Protein 2KTA (pdb70)

InterPro domains:
  IPR001650 Helicase, C-terminal domain-like [PF00271] (333-437)
  IPR001650 Helicase, C-terminal domain-like [PS51194] (331-501)
  IPR005114 Helicase-associated [PF03457] (505-561)
  IPR005114 Helicase-associated [PF03457] (567-624)
  IPR005114 Helicase-associated [PF03457] (633-688)
  IPR005114 Helicase-associated [PF03457] (693-750)
  IPR006935 Helicase/UvrB, N-terminal [PF04851] (106-170)
  IPR006935 Helicase/UvrB, N-terminal [PF04851] (180-240)
  IPR014001 Helicase superfamily 1/2, ATP-binding domain [SM00487] (104-261)
  IPR027417 P-loop containing nucleoside triphosphate hydrolase [G3DSA:3.40.50.300] (97-261)
  IPR027417 P-loop containing nucleoside triphosphate hydrolase [G3DSA:3.40.50.300] (268-461)
  IPR027417 P-loop containing nucleoside triphosphate hydrolase [SSF52540] (124-436)

Nearest PDB structures (foldseek):
  2kta-assembly1_A  TM=7.649E-01  e=1.383E-08  Phocaeicola vulgatus ATCC 8482
  2kta-assembly1_A  TM=7.576E-01  e=6.986E-08  Phocaeicola vulgatus ATCC 8482
  2kta-assembly1_A  TM=7.964E-01  e=2.632E-10  Phocaeicola vulgatus ATCC 8482
  2kta-assembly1_A  TM=7.594E-01  e=5.995E-11  Phocaeicola vulgatus ATCC 8482
  2kta-assembly1_A  TM=7.479E-01  e=1.091E-08  Phocaeicola vulgatus ATCC 8482

Radius of gyration: 12.98 Å; Cα contacts (8 Å, |Δi|>4): 34; chains: 1; bounding box: 40×28×22 Å

Sequence (74 aa):
MNQNLQGEWMKNYEELKSFVRKYRRFPKSTEGNLGGWCHTQRKMRKQGKLPNDRRLLLDKIGFVWSLEHHHHHHMNQNLQGEWMKNYEELKSFVRKYRRFPKSTEGNLGGWCHTQRKMRKQGKLPNDRRLLLDKIGFVWSLEHHHHHHMNQNLQGEWMKNYEELKSFVRKYRRFPKSTEGNLGGWCHTQRKMRKQGKLPNDRRLLLDKIGFVWSLEHHHHHHMNQNLQGEWMKNYEELKSFVRKYRRFPKSTEGNLGGWCHTQRKMRKQGKLPNDRRLLLDKIGFVWSLEHHHHHHMNQNLQGEWMKNYEELKSFVRKYRRFPKSTEGNLGGWCHTQRKMRKQGKLPNDRRLLLDKIGFVWSLEHHHHHHMNQNLQGEWMKNYEELKSFVRKYRRFPKSTEGNLGGWCHTQRKMRKQGKLPNDRRLLLDKIGFVWSLEHHHHHHMNQNLQGEWMKNYEELKSFVRKYRRFPKSTEGNLGGWCHTQRKMRKQGKLPNDRRLLLDKIGFVWSLEHHHHHHMNQNLQGEWMKNYEELKSFVRKYRRFPKSTEGNLGGWCHTQRKMRKQGKLPNDRRLLLDKIGFVWSLEHHHHHHMNQNLQGEWMKNYEELKSFVRKYRRFPKSTEGNLGGWCHTQRKMRKQGKLPNDRRLLLDKIGFVWSLEHHHHHHMNQNLQGEWMKNYEELKSFVRKYRRFPKSTEGNLGGWCHTQRKMRKQGKLPNDRRLLLDKIGFVWSLEHHHHHHMNQNLQGEWMKNYEELKSFVRKYRRFPKSTEGNLGGWCHTQRKMRKQGKLPNDRRLLLDKIGFVWSLEHHHHHHMNQNLQGEWMKNYEELKSFVRKYRRFPKSTEGNLGGWCHTQRKMRKQGKLPNDRRLLLDKIGFVWSLEHHHHHHMNQNLQGEWMKNYEELKSFVRKYRRFPKSTEGNLGGWCHTQRKMRKQGKLPNDRRLLLDKIGFVWSLEHHHHHHMNQNLQGEWMKNYEELKSFVRKYRRFPKSTEGNLGGWCHTQRKMRKQGKLPNDRRLLLDKIGFVWSLEHHHHHHMNQNLQGEWMKNYEELKSFVRKYRRFPKSTEGNLGGWCHTQRKMRKQGKLPNDRRLLLDKIGFVWSLEHHHHHHMNQNLQGEWMKNYEELKSFVRKYRRFPKSTEGNLGGWCHTQRKMRKQGKLPNDRRLLLDKIGFVWSLEHHHHHHMNQNLQGEWMKNYEELKSFVRKYRRFPKSTEGNLGGWCHTQRKMRKQGKLPNDRRLLLDKIGFVWSLEHHHHHHMNQNLQGEWMKNYEELKSFVRKYRRFPKSTEGNLGGWCHTQRKMRKQGKLPNDRRLLLDKIGFVWSLEHHHHHHMNQNLQGEWMKNYEELKSFVRKYRRFPKSTEGNLGGWCHTQRKMRKQGKLPNDRRLLLDKIGFVWSLEHHHHHHMNQNLQGEWMKNYEELKSFVRKYRRFPKSTEGNLGGWCHTQRKMRKQGKLPNDRRLLLDKIGFVWSLEHHHHHH

Structure (mmCIF, N/CA/C/O backbone):
data_2KTA
#
_entry.id   2KTA
#
loop_
_atom_site.group_PDB
_atom_site.id
_atom_site.type_symbol
_atom_site.label_atom_id
_atom_site.label_alt_id
_atom_site.label_comp_id
_atom_site.label_asym_id
_atom_site.label_entity_id
_atom_site.label_seq_id
_atom_site.pdbx_PDB_ins_code
_atom_site.Cartn_x
_atom_site.Cartn_y
_atom_site.Cartn_z
_atom_site.occupancy
_atom_site.B_iso_or_equiv
_atom_site.auth_seq_id
_atom_site.auth_comp_id
_atom_site.auth_asym_id
_atom_site.auth_atom_id
_atom_site.pdbx_PDB_model_num
ATOM 1 N N . MET A 1 1 ? -14.962 5.629 7.624 1.00 42.33 1 MET A N 1
ATOM 2 C CA . MET A 1 1 ? -16.232 5.818 8.357 1.00 51.13 1 MET A CA 1
ATOM 3 C C . MET A 1 1 ? -17.401 5.272 7.543 1.00 74.33 1 MET A C 1
ATOM 4 O O . MET A 1 1 ? -18.091 4.343 7.972 1.00 32.10 1 MET A O 1
ATOM 20 N N . ASN A 1 2 ? -17.624 5.853 6.368 1.00 15.23 2 ASN A N 1
ATOM 21 C CA . ASN A 1 2 ? -18.666 5.383 5.458 1.00 50.34 2 ASN A CA 1
ATOM 22 C C . ASN A 1 2 ? -18.031 4.837 4.188 1.00 13.11 2 ASN A C 1
ATOM 23 O O . ASN A 1 2 ? -16.834 4.543 4.169 1.00 51.31 2 ASN A O 1
ATOM 34 N N . GLN A 1 3 ? -18.826 4.692 3.137 1.00 62.25 3 GLN A N 1
ATOM 35 C CA . GLN A 1 3 ? -18.319 4.203 1.862 1.00 0.31 3 GLN A CA 1
ATOM 36 C C . GLN A 1 3 ? -17.303 5.177 1.277 1.00 62.43 3 GLN A C 1
ATOM 37 O O . GLN A 1 3 ? -16.221 4.768 0.842 1.00 65.22 3 GLN A O 1
ATOM 51 N N . ASN A 1 4 ? -17.651 6.465 1.285 1.00 71.50 4 ASN A N 1
ATOM 52 C CA . ASN A 1 4 ? -16.810 7.507 0.707 1.00 61.52 4 ASN A CA 1
ATOM 53 C C . ASN A 1 4 ? -16.595 7.233 -0.786 1.00 72.33 4 ASN A C 1
ATOM 54 O O . ASN A 1 4 ? -17.329 6.449 -1.394 1.00 43.51 4 ASN A O 1
ATOM 65 N N . LEU A 1 5 ? -15.615 7.885 -1.380 1.00 44.42 5 LEU A N 1
ATOM 66 C CA . LEU A 1 5 ? -15.285 7.662 -2.778 1.00 51.53 5 LEU A CA 1
ATOM 67 C C . LEU A 1 5 ? -14.047 6.783 -2.873 1.00 30.33 5 LEU A C 1
ATOM 68 O O . LEU A 1 5 ? -13.524 6.525 -3.957 1.00 34.23 5 LEU A O 1
ATOM 84 N N . GLN A 1 6 ? -13.604 6.306 -1.717 1.00 13.45 6 GLN A N 1
ATOM 85 C CA . GLN A 1 6 ? -12.371 5.539 -1.610 1.00 0.31 6 GLN A CA 1
ATOM 86 C C . GLN A 1 6 ? -12.655 4.037 -1.591 1.00 62.45 6 GLN A C 1
ATOM 87 O O . GLN A 1 6 ? -11.987 3.279 -0.885 1.00 31.21 6 GLN A O 1
ATOM 101 N N . GLY A 1 7 ? -13.635 3.613 -2.380 1.00 23.24 7 GLY A N 1
ATOM 102 C CA . GLY A 1 7 ? -13.965 2.200 -2.469 1.00 12.22 7 GLY A CA 1
ATOM 103 C C . GLY A 1 7 ? -12.809 1.382 -3.006 1.00 61.20 7 GLY A C 1
ATOM 104 O O . GLY A 1 7 ? -12.574 0.257 -2.565 1.00 74.45 7 GLY A O 1
ATOM 108 N N . GLU A 1 8 ? -12.093 1.957 -3.965 1.00 62.42 8 GLU A N 1
ATOM 109 C CA . GLU A 1 8 ? -10.889 1.348 -4.513 1.00 24.44 8 GLU A CA 1
ATOM 110 C C . GLU A 1 8 ? -9.872 1.089 -3.407 1.00 62.12 8 GLU A C 1
ATOM 111 O O . GLU A 1 8 ? -9.326 -0.010 -3.297 1.00 12.14 8 GLU A O 1
ATOM 123 N N . TRP A 1 9 ? -9.632 2.111 -2.591 1.00 52.12 9 TRP A N 1
ATOM 124 C CA . TRP A 1 9 ? -8.718 2.005 -1.460 1.00 2.44 9 TRP A CA 1
ATOM 125 C C . TRP A 1 9 ? -9.134 0.863 -0.542 1.00 1.32 9 TRP A C 1
ATOM 126 O O . TRP A 1 9 ? -8.322 0.004 -0.203 1.00 74.41 9 TRP A O 1
ATOM 147 N N . MET A 1 10 ? -10.408 0.845 -0.172 1.00 55.03 10 MET A N 1
ATOM 148 C CA . MET A 1 10 ? -10.937 -0.194 0.709 1.00 33.45 10 MET A CA 1
ATOM 149 C C . MET A 1 10 ? -10.691 -1.584 0.124 1.00 73.22 10 MET A C 1
ATOM 150 O O . MET A 1 10 ? -10.234 -2.489 0.823 1.00 13.22 10 MET A O 1
ATOM 164 N N . LYS A 1 11 ? -10.969 -1.735 -1.166 1.00 22.12 11 LYS A N 1
ATOM 165 C CA . LYS A 1 11 ? -10.841 -3.021 -1.830 1.00 22.50 11 LYS A CA 1
ATOM 166 C C . LYS A 1 11 ? -9.375 -3.436 -1.930 1.00 20.22 11 LYS A C 1
ATOM 167 O O . LYS A 1 11 ? -9.023 -4.586 -1.658 1.00 73.34 11 LYS A O 1
ATOM 186 N N . ASN A 1 12 ? -8.522 -2.497 -2.326 1.00 3.11 12 ASN A N 1
ATOM 187 C CA . ASN A 1 12 ? -7.103 -2.778 -2.507 1.00 2.31 12 ASN A CA 1
ATOM 188 C C . ASN A 1 12 ? -6.412 -3.025 -1.175 1.00 62.13 12 ASN A C 1
ATOM 189 O O . ASN A 1 12 ? -5.516 -3.864 -1.085 1.00 73.13 12 ASN A O 1
ATOM 200 N N . TYR A 1 13 ? -6.832 -2.305 -0.140 1.00 63.13 13 TYR A N 1
ATOM 201 C CA . TYR A 1 13 ? -6.229 -2.452 1.178 1.00 73.10 13 TYR A CA 1
ATOM 202 C C . TYR A 1 13 ? -6.364 -3.878 1.685 1.00 22.30 13 TYR A C 1
ATOM 203 O O . TYR A 1 13 ? -5.378 -4.488 2.083 1.00 73.51 13 TYR A O 1
ATOM 221 N N . GLU A 1 14 ? -7.576 -4.417 1.651 1.00 73.22 14 GLU A N 1
ATOM 222 C CA . GLU A 1 14 ? -7.812 -5.768 2.143 1.00 35.02 14 GLU A CA 1
ATOM 223 C C . GLU A 1 14 ? -7.153 -6.808 1.238 1.00 54.21 14 GLU A C 1
ATOM 224 O O . GLU A 1 14 ? -6.817 -7.909 1.681 1.00 25.41 14 GLU A O 1
ATOM 236 N N . GLU A 1 15 ? -6.954 -6.446 -0.022 1.00 24.43 15 GLU A N 1
ATOM 237 C CA . GLU A 1 15 ? -6.287 -7.324 -0.975 1.00 24.12 15 GLU A CA 1
ATOM 238 C C . GLU A 1 15 ? -4.796 -7.404 -0.660 1.00 5.45 15 GLU A C 1
ATOM 239 O O . GLU A 1 15 ? -4.195 -8.478 -0.686 1.00 24.25 15 GLU A O 1
ATOM 251 N N . LEU A 1 16 ? -4.218 -6.261 -0.319 1.00 53.13 16 LEU A N 1
ATOM 252 C CA . LEU A 1 16 ? -2.794 -6.172 -0.037 1.00 52.44 16 LEU A CA 1
ATOM 253 C C . LEU A 1 16 ? -2.541 -6.667 1.377 1.00 40.25 16 LEU A C 1
ATOM 254 O O . LEU A 1 16 ? -1.497 -7.242 1.681 1.00 53.14 16 LEU A O 1
ATOM 270 N N . LYS A 1 17 ? -3.531 -6.443 2.223 1.00 74.43 17 LYS A N 1
ATOM 271 C CA . LYS A 1 17 ? -3.539 -6.943 3.586 1.00 5.03 17 LYS A CA 1
ATOM 272 C C . LYS A 1 17 ? -3.359 -8.457 3.597 1.00 72.41 17 LYS A C 1
ATOM 273 O O . LYS A 1 17 ? -2.506 -8.994 4.306 1.00 24.20 17 LYS A O 1
ATOM 292 N N . SER A 1 18 ? -4.158 -9.130 2.786 1.00 53.14 18 SER A N 1
ATOM 293 C CA . SER A 1 18 ? -4.110 -10.580 2.692 1.00 3.52 18 SER A CA 1
ATOM 294 C C . SER A 1 18 ? -2.851 -11.035 1.950 1.00 21.20 18 SER A C 1
ATOM 295 O O . SER A 1 18 ? -2.302 -12.101 2.231 1.00 71.34 18 SER A O 1
ATOM 303 N N . PHE A 1 19 ? -2.391 -10.210 1.014 1.00 62.13 19 PHE A N 1
ATOM 304 C CA . PHE A 1 19 ? -1.217 -10.538 0.214 1.00 64.22 19 PHE A CA 1
ATOM 305 C C . PHE A 1 19 ? 0.047 -10.467 1.070 1.00 2.11 19 PHE A C 1
ATOM 306 O O . PHE A 1 19 ? 0.887 -11.370 1.038 1.00 64.20 19 PHE A O 1
ATOM 323 N N . VAL A 1 20 ? 0.180 -9.392 1.836 1.00 21.14 20 VAL A N 1
ATOM 324 C CA . VAL A 1 20 ? 1.316 -9.233 2.733 1.00 24.54 20 VAL A CA 1
ATOM 325 C C . VAL A 1 20 ? 1.312 -10.280 3.836 1.00 34.23 20 VAL A C 1
ATOM 326 O O . VAL A 1 20 ? 2.366 -10.745 4.247 1.00 50.41 20 VAL A O 1
ATOM 339 N N . ARG A 1 21 ? 0.135 -10.673 4.294 1.00 44.04 21 ARG A N 1
ATOM 340 C CA . ARG A 1 21 ? 0.033 -11.738 5.286 1.00 22.40 21 ARG A CA 1
ATOM 341 C C . ARG A 1 21 ? 0.675 -13.025 4.743 1.00 45.34 21 ARG A C 1
ATOM 342 O O . ARG A 1 21 ? 1.087 -13.903 5.501 1.00 53.44 21 ARG A O 1
ATOM 363 N N . LYS A 1 22 ? 0.795 -13.104 3.424 1.00 52.33 22 LYS A N 1
ATOM 364 C CA . LYS A 1 22 ? 1.324 -14.289 2.769 1.00 25.23 22 LYS A CA 1
ATOM 365 C C . LYS A 1 22 ? 2.794 -14.106 2.369 1.00 43.02 22 LYS A C 1
ATOM 366 O O . LYS A 1 22 ? 3.626 -14.977 2.632 1.00 51.13 22 LYS A O 1
ATOM 385 N N . TYR A 1 23 ? 3.115 -12.978 1.736 1.00 42.34 23 TYR A N 1
ATOM 386 C CA . TYR A 1 23 ? 4.470 -12.750 1.221 1.00 42.13 23 TYR A CA 1
ATOM 387 C C . TYR A 1 23 ? 5.228 -11.652 1.971 1.00 4.12 23 TYR A C 1
ATOM 388 O O . TYR A 1 23 ? 6.458 -11.675 2.014 1.00 71.02 23 TYR A O 1
ATOM 406 N N . ARG A 1 24 ? 4.497 -10.715 2.570 1.00 3.40 24 ARG A N 1
ATOM 407 C CA . ARG A 1 24 ? 5.083 -9.467 3.074 1.00 70.32 24 ARG A CA 1
ATOM 408 C C . ARG A 1 24 ? 5.724 -8.696 1.929 1.00 4.15 24 ARG A C 1
ATOM 409 O O . ARG A 1 24 ? 6.895 -8.910 1.604 1.00 15.32 24 ARG A O 1
ATOM 430 N N . ARG A 1 25 ? 4.940 -7.803 1.321 1.00 42.23 25 ARG A N 1
ATOM 431 C CA . ARG A 1 25 ? 5.372 -7.034 0.163 1.00 64.13 25 ARG A CA 1
ATOM 432 C C . ARG A 1 25 ? 5.565 -7.926 -1.063 1.00 65.44 25 ARG A C 1
ATOM 433 O O . ARG A 1 25 ? 5.676 -9.148 -0.964 1.00 52.24 25 ARG A O 1
ATOM 454 N N . PHE A 1 26 ? 5.582 -7.296 -2.219 1.00 34.33 26 PHE A N 1
ATOM 455 C CA . PHE A 1 26 ? 5.747 -7.993 -3.482 1.00 0.45 26 PHE A CA 1
ATOM 456 C C . PHE A 1 26 ? 6.843 -7.334 -4.318 1.00 51.23 26 PHE A C 1
ATOM 457 O O . PHE A 1 26 ? 6.587 -6.425 -5.104 1.00 40.32 26 PHE A O 1
ATOM 474 N N . PRO A 1 27 ? 8.101 -7.753 -4.104 1.00 42.23 27 PRO A N 1
ATOM 475 C CA . PRO A 1 27 ? 9.267 -7.175 -4.788 1.00 45.21 27 PRO A CA 1
ATOM 476 C C . PRO A 1 27 ? 9.260 -7.426 -6.296 1.00 73.42 27 PRO A C 1
ATOM 477 O O . PRO A 1 27 ? 9.928 -6.722 -7.052 1.00 11.24 27 PRO A O 1
ATOM 488 N N . LYS A 1 28 ? 8.506 -8.431 -6.725 1.00 62.52 28 LYS A N 1
ATOM 489 C CA . LYS A 1 28 ? 8.429 -8.779 -8.139 1.00 42.32 28 LYS A CA 1
ATOM 490 C C . LYS A 1 28 ? 7.340 -7.961 -8.826 1.00 54.41 28 LYS A C 1
ATOM 491 O O . LYS A 1 28 ? 7.575 -7.361 -9.877 1.00 32.42 28 LYS A O 1
ATOM 510 N N . SER A 1 29 ? 6.155 -7.959 -8.217 1.00 12.12 29 SER A N 1
ATOM 511 C CA . SER A 1 29 ? 5.013 -7.190 -8.698 1.00 53.31 29 SER A CA 1
ATOM 512 C C . SER A 1 29 ? 4.537 -7.707 -10.057 1.00 25.43 29 SER A C 1
ATOM 513 O O . SER A 1 29 ? 4.892 -7.169 -11.109 1.00 11.30 29 SER A O 1
ATOM 521 N N . THR A 1 30 ? 3.747 -8.770 -10.025 1.00 61.14 30 THR A N 1
ATOM 522 C CA . THR A 1 30 ? 3.225 -9.381 -11.240 1.00 44.55 30 THR A CA 1
ATOM 523 C C . THR A 1 30 ? 1.763 -9.789 -11.060 1.00 63.44 30 THR A C 1
ATOM 524 O O . THR A 1 30 ? 1.218 -10.563 -11.849 1.00 64.52 30 THR A O 1
ATOM 535 N N . GLU A 1 31 ? 1.120 -9.229 -10.043 1.00 51.40 31 GLU A N 1
ATOM 536 C CA . GLU A 1 31 ? -0.236 -9.627 -9.677 1.00 34.20 31 GLU A CA 1
ATOM 537 C C . GLU A 1 31 ? -1.283 -8.672 -10.246 1.00 3.54 31 GLU A C 1
ATOM 538 O O . GLU A 1 31 ? -2.448 -8.703 -9.850 1.00 61.41 31 GLU A O 1
ATOM 550 N N . GLY A 1 32 ? -0.867 -7.844 -11.193 1.00 43.10 32 GLY A N 1
ATOM 551 C CA . GLY A 1 32 ? -1.802 -6.983 -11.899 1.00 11.43 32 GLY A CA 1
ATOM 552 C C . GLY A 1 32 ? -2.288 -5.801 -11.080 1.00 23.34 32 GLY A C 1
ATOM 553 O O . GLY A 1 32 ? -1.744 -4.700 -11.193 1.00 34.21 32 GLY A O 1
ATOM 557 N N . ASN A 1 33 ? -3.303 -6.028 -10.252 1.00 3.22 33 ASN A N 1
ATOM 558 C CA . ASN A 1 33 ? -3.967 -4.943 -9.527 1.00 65.24 33 ASN A CA 1
ATOM 559 C C . ASN A 1 33 ? -3.019 -4.281 -8.532 1.00 32.45 33 ASN A C 1
ATOM 560 O O . ASN A 1 33 ? -2.796 -3.070 -8.588 1.00 55.31 33 ASN A O 1
ATOM 571 N N . LEU A 1 34 ? -2.442 -5.078 -7.639 1.00 60.50 34 LEU A N 1
ATOM 572 C CA . LEU A 1 34 ? -1.487 -4.555 -6.667 1.00 5.22 34 LEU A CA 1
ATOM 573 C C . LEU A 1 34 ? -0.227 -4.087 -7.372 1.00 73.53 34 LEU A C 1
ATOM 574 O O . LEU A 1 34 ? 0.396 -3.107 -6.966 1.00 22.21 34 LEU A O 1
ATOM 590 N N . GLY A 1 35 ? 0.131 -4.787 -8.439 1.00 14.52 35 GLY A N 1
ATOM 591 C CA . GLY A 1 35 ? 1.294 -4.416 -9.215 1.00 53.05 35 GLY A CA 1
ATOM 592 C C . GLY A 1 35 ? 1.185 -3.017 -9.772 1.00 13.15 35 GLY A C 1
ATOM 593 O O . GLY A 1 35 ? 2.140 -2.239 -9.726 1.00 23.41 35 GLY A O 1
ATOM 597 N N . GLY A 1 36 ? 0.010 -2.691 -10.283 1.00 4.01 36 GLY A N 1
ATOM 598 C CA . GLY A 1 36 ? -0.223 -1.368 -10.824 1.00 14.33 36 GLY A CA 1
ATOM 599 C C . GLY A 1 36 ? -0.319 -0.332 -9.727 1.00 54.15 36 GLY A C 1
ATOM 600 O O . GLY A 1 36 ? 0.198 0.779 -9.859 1.00 63.12 36 GLY A O 1
ATOM 604 N N . TRP A 1 37 ? -0.965 -0.715 -8.630 1.00 33.43 37 TRP A N 1
ATOM 605 C CA . TRP A 1 37 ? -1.115 0.155 -7.472 1.00 63.43 37 TRP A CA 1
ATOM 606 C C . TRP A 1 37 ? 0.254 0.543 -6.915 1.00 4.21 37 TRP A C 1
ATOM 607 O O . TRP A 1 37 ? 0.489 1.699 -6.563 1.00 73.53 37 TRP A O 1
ATOM 628 N N . CYS A 1 38 ? 1.153 -0.436 -6.847 1.00 53.12 38 CYS A N 1
ATOM 629 C CA . CYS A 1 38 ? 2.511 -0.211 -6.365 1.00 23.15 38 CYS A CA 1
ATOM 630 C C . CYS A 1 38 ? 3.282 0.701 -7.316 1.00 72.52 38 CYS A C 1
ATOM 631 O O . CYS A 1 38 ? 4.047 1.564 -6.880 1.00 42.01 38 CYS A O 1
ATOM 639 N N . HIS A 1 39 ? 3.069 0.515 -8.616 1.00 54.21 39 HIS A N 1
ATOM 640 C CA . HIS A 1 39 ? 3.734 1.337 -9.625 1.00 25.41 39 HIS A CA 1
ATOM 641 C C . HIS A 1 39 ? 3.390 2.808 -9.431 1.00 71.12 39 HIS A C 1
ATOM 642 O O . HIS A 1 39 ? 4.273 3.663 -9.418 1.00 44.41 39 HIS A O 1
ATOM 657 N N . THR A 1 40 ? 2.104 3.092 -9.263 1.00 31.35 40 THR A N 1
ATOM 658 C CA . THR A 1 40 ? 1.647 4.447 -8.992 1.00 72.12 40 THR A CA 1
ATOM 659 C C . THR A 1 40 ? 2.123 4.909 -7.615 1.00 34.20 40 THR A C 1
ATOM 660 O O . THR A 1 40 ? 2.473 6.075 -7.418 1.00 23.53 40 THR A O 1
ATOM 671 N N . GLN A 1 41 ? 2.169 3.968 -6.679 1.00 33.32 41 GLN A N 1
ATOM 672 C CA . GLN A 1 41 ? 2.497 4.265 -5.292 1.00 74.31 41 GLN A CA 1
ATOM 673 C C . GLN A 1 41 ? 3.929 4.765 -5.147 1.00 51.41 41 GLN A C 1
ATOM 674 O O . GLN A 1 41 ? 4.238 5.523 -4.225 1.00 24.22 41 GLN A O 1
ATOM 688 N N . ARG A 1 42 ? 4.799 4.332 -6.055 1.00 61.23 42 ARG A N 1
ATOM 689 C CA . ARG A 1 42 ? 6.187 4.778 -6.063 1.00 74.11 42 ARG A CA 1
ATOM 690 C C . ARG A 1 42 ? 6.270 6.298 -6.107 1.00 24.11 42 ARG A C 1
ATOM 691 O O . ARG A 1 42 ? 7.005 6.911 -5.332 1.00 75.31 42 ARG A O 1
ATOM 712 N N . LYS A 1 43 ? 5.486 6.899 -6.992 1.00 15.51 43 LYS A N 1
ATOM 713 C CA . LYS A 1 43 ? 5.513 8.343 -7.186 1.00 73.41 43 LYS A CA 1
ATOM 714 C C . LYS A 1 43 ? 4.834 9.053 -6.029 1.00 72.53 43 LYS A C 1
ATOM 715 O O . LYS A 1 43 ? 5.102 10.221 -5.764 1.00 45.43 43 LYS A O 1
ATOM 734 N N . MET A 1 44 ? 3.967 8.339 -5.329 1.00 73.32 44 MET A N 1
ATOM 735 C CA . MET A 1 44 ? 3.264 8.913 -4.192 1.00 11.11 44 MET A CA 1
ATOM 736 C C . MET A 1 44 ? 4.258 9.202 -3.076 1.00 71.22 44 MET A C 1
ATOM 737 O O . MET A 1 44 ? 4.258 10.281 -2.482 1.00 64.42 44 MET A O 1
ATOM 751 N N . ARG A 1 45 ? 5.114 8.224 -2.813 1.00 14.51 45 ARG A N 1
ATOM 752 C CA . ARG A 1 45 ? 6.137 8.347 -1.784 1.00 55.33 45 ARG A CA 1
ATOM 753 C C . ARG A 1 45 ? 7.266 9.242 -2.282 1.00 52.15 45 ARG A C 1
ATOM 754 O O . ARG A 1 45 ? 7.847 10.010 -1.517 1.00 72.35 45 ARG A O 1
ATOM 775 N N . LYS A 1 46 ? 7.557 9.143 -3.572 1.00 60.13 46 LYS A N 1
ATOM 776 C CA . LYS A 1 46 ? 8.566 9.984 -4.204 1.00 13.04 46 LYS A CA 1
ATOM 777 C C . LYS A 1 46 ? 8.185 11.461 -4.094 1.00 42.53 46 LYS A C 1
ATOM 778 O O . LYS A 1 46 ? 9.005 12.297 -3.707 1.00 11.25 46 LYS A O 1
ATOM 797 N N . GLN A 1 47 ? 6.934 11.768 -4.416 1.00 2.40 47 GLN A N 1
ATOM 798 C CA . GLN A 1 47 ? 6.460 13.143 -4.417 1.00 71.23 47 GLN A CA 1
ATOM 799 C C . GLN A 1 47 ? 6.237 13.642 -2.993 1.00 34.21 47 GLN A C 1
ATOM 800 O O . GLN A 1 47 ? 6.422 14.822 -2.699 1.00 62.42 47 GLN A O 1
ATOM 814 N N . GLY A 1 48 ? 5.854 12.728 -2.111 1.00 52.54 48 GLY A N 1
ATOM 815 C CA . GLY A 1 48 ? 5.558 13.096 -0.742 1.00 44.02 48 GLY A CA 1
ATOM 816 C C . GLY A 1 48 ? 4.099 13.455 -0.558 1.00 0.21 48 GLY A C 1
ATOM 817 O O . GLY A 1 48 ? 3.733 14.140 0.393 1.00 52.24 48 GLY A O 1
ATOM 821 N N . LYS A 1 49 ? 3.260 12.976 -1.468 1.00 72.22 49 LYS A N 1
ATOM 822 C CA . LYS A 1 49 ? 1.832 13.251 -1.398 1.00 50.41 49 LYS A CA 1
ATOM 823 C C . LYS A 1 49 ? 1.122 12.102 -0.711 1.00 10.32 49 LYS A C 1
ATOM 824 O O . LYS A 1 49 ? -0.088 12.150 -0.476 1.00 32.40 49 LYS A O 1
ATOM 843 N N . LEU A 1 50 ? 1.891 11.062 -0.417 1.00 63.45 50 LEU A N 1
ATOM 844 C CA . LEU A 1 50 ? 1.371 9.872 0.232 1.00 51.33 50 LEU A CA 1
ATOM 845 C C . LEU A 1 50 ? 0.717 10.242 1.569 1.00 10.23 50 LEU A C 1
ATOM 846 O O . LEU A 1 50 ? 1.246 11.067 2.313 1.00 61.43 50 LEU A O 1
ATOM 862 N N . PRO A 1 51 ? -0.434 9.631 1.889 1.00 13.53 51 PRO A N 1
ATOM 863 C CA . PRO A 1 51 ? -1.091 9.798 3.175 1.00 63.51 51 PRO A CA 1
ATOM 864 C C . PRO A 1 51 ? -0.482 8.884 4.226 1.00 42.21 51 PRO A C 1
ATOM 865 O O . PRO A 1 51 ? -0.351 7.676 4.016 1.00 34.24 51 PRO A O 1
ATOM 876 N N . ASN A 1 52 ? -0.108 9.468 5.348 1.00 24.20 52 ASN A N 1
ATOM 877 C CA . ASN A 1 52 ? 0.496 8.721 6.450 1.00 14.34 52 ASN A CA 1
ATOM 878 C C . ASN A 1 52 ? -0.443 7.657 6.992 1.00 22.53 52 ASN A C 1
ATOM 879 O O . ASN A 1 52 ? 0.009 6.636 7.494 1.00 53.34 52 ASN A O 1
ATOM 890 N N . ASP A 1 53 ? -1.744 7.883 6.883 1.00 52.34 53 ASP A N 1
ATOM 891 C CA . ASP A 1 53 ? -2.712 6.874 7.297 1.00 60.13 53 ASP A CA 1
ATOM 892 C C . ASP A 1 53 ? -2.624 5.664 6.382 1.00 20.24 53 ASP A C 1
ATOM 893 O O . ASP A 1 53 ? -2.573 4.525 6.840 1.00 35.11 53 ASP A O 1
ATOM 902 N N . ARG A 1 54 ? -2.577 5.925 5.083 1.00 21.52 54 ARG A N 1
ATOM 903 C CA . ARG A 1 54 ? -2.411 4.869 4.093 1.00 53.42 54 ARG A CA 1
ATOM 904 C C . ARG A 1 54 ? -1.065 4.186 4.316 1.00 32.33 54 ARG A C 1
ATOM 905 O O . ARG A 1 54 ? -0.946 2.959 4.242 1.00 23.41 54 ARG A O 1
ATOM 926 N N . ARG A 1 55 ? -0.059 5.003 4.593 1.00 71.23 55 ARG A N 1
ATOM 927 C CA . ARG A 1 55 ? 1.296 4.534 4.850 1.00 24.44 55 ARG A CA 1
ATOM 928 C C . ARG A 1 55 ? 1.330 3.634 6.088 1.00 55.35 55 ARG A C 1
ATOM 929 O O . ARG A 1 55 ? 1.937 2.562 6.074 1.00 22.10 55 ARG A O 1
ATOM 950 N N . LEU A 1 56 ? 0.646 4.071 7.134 1.00 30.41 56 LEU A N 1
ATOM 951 C CA . LEU A 1 56 ? 0.614 3.361 8.405 1.00 52.21 56 LEU A CA 1
ATOM 952 C C . LEU A 1 56 ? -0.166 2.053 8.302 1.00 22.02 56 LEU A C 1
ATOM 953 O O . LEU A 1 56 ? 0.257 1.035 8.844 1.00 3.11 56 LEU A O 1
ATOM 969 N N . LEU A 1 57 ? -1.299 2.082 7.606 1.00 53.02 57 LEU A N 1
ATOM 970 C CA . LEU A 1 57 ? -2.142 0.895 7.463 1.00 10.53 57 LEU A CA 1
ATOM 971 C C . LEU A 1 57 ? -1.378 -0.268 6.833 1.00 45.35 57 LEU A C 1
ATOM 972 O O . LEU A 1 57 ? -1.491 -1.406 7.287 1.00 14.33 57 LEU A O 1
ATOM 988 N N . LEU A 1 58 ? -0.594 0.016 5.798 1.00 2.23 58 LEU A N 1
ATOM 989 C CA . LEU A 1 58 ? 0.214 -1.022 5.159 1.00 65.15 58 LEU A CA 1
ATOM 990 C C . LEU A 1 58 ? 1.374 -1.443 6.054 1.00 13.35 58 LEU A C 1
ATOM 991 O O . LEU A 1 58 ? 1.773 -2.605 6.064 1.00 62.43 58 LEU A O 1
ATOM 1007 N N . ASP A 1 59 ? 1.904 -0.503 6.817 1.00 14.44 59 ASP A N 1
ATOM 1008 C CA . ASP A 1 59 ? 2.999 -0.796 7.732 1.00 30.41 59 ASP A CA 1
ATOM 1009 C C . ASP A 1 59 ? 2.529 -1.758 8.817 1.00 21.01 59 ASP A C 1
ATOM 1010 O O . ASP A 1 59 ? 3.247 -2.680 9.208 1.00 51.53 59 ASP A O 1
ATOM 1019 N N . LYS A 1 60 ? 1.295 -1.551 9.259 1.00 3.22 60 LYS A N 1
ATOM 1020 C CA . LYS A 1 60 ? 0.694 -2.351 10.316 1.00 4.22 60 LYS A CA 1
ATOM 1021 C C . LYS A 1 60 ? 0.398 -3.777 9.860 1.00 41.01 60 LYS A C 1
ATOM 1022 O O . LYS A 1 60 ? 0.407 -4.703 10.671 1.00 75.54 60 LYS A O 1
ATOM 1041 N N . ILE A 1 61 ? 0.118 -3.961 8.575 1.00 24.44 61 ILE A N 1
ATOM 1042 C CA . ILE A 1 61 ? -0.158 -5.298 8.059 1.00 24.01 61 ILE A CA 1
ATOM 1043 C C . ILE A 1 61 ? 1.136 -6.026 7.714 1.00 63.55 61 ILE A C 1
ATOM 1044 O O . ILE A 1 61 ? 1.128 -7.223 7.427 1.00 14.43 61 ILE A O 1
ATOM 1060 N N . GLY A 1 62 ? 2.248 -5.302 7.762 1.00 65.14 62 GLY A N 1
ATOM 1061 C CA . GLY A 1 62 ? 3.542 -5.922 7.574 1.00 22.40 62 GLY A CA 1
ATOM 1062 C C . GLY A 1 62 ? 4.187 -5.581 6.247 1.00 24.42 62 GLY A C 1
ATOM 1063 O O . GLY A 1 62 ? 5.096 -6.283 5.801 1.00 42.01 62 GLY A O 1
ATOM 1067 N N . PHE A 1 63 ? 3.727 -4.516 5.603 1.00 62.10 63 PHE A N 1
ATOM 1068 C CA . PHE A 1 63 ? 4.327 -4.087 4.349 1.00 52.23 63 PHE A CA 1
ATOM 1069 C C . PHE A 1 63 ? 5.605 -3.319 4.629 1.00 61.32 63 PHE A C 1
ATOM 1070 O O . PHE A 1 63 ? 5.582 -2.171 5.075 1.00 61.12 63 PHE A O 1
ATOM 1087 N N . VAL A 1 64 ? 6.717 -3.983 4.386 1.00 35.23 64 VAL A N 1
ATOM 1088 C CA . VAL A 1 64 ? 8.017 -3.418 4.651 1.00 74.14 64 VAL A CA 1
ATOM 1089 C C . VAL A 1 64 ? 8.439 -2.473 3.528 1.00 51.00 64 VAL A C 1
ATOM 1090 O O . VAL A 1 64 ? 8.245 -2.763 2.342 1.00 44.11 64 VAL A O 1
ATOM 1103 N N . TRP A 1 65 ? 8.992 -1.333 3.908 1.00 21.30 65 TRP A N 1
ATOM 1104 C CA . TRP A 1 65 ? 9.432 -0.337 2.947 1.00 65.35 65 TRP A CA 1
ATOM 1105 C C . TRP A 1 65 ? 10.873 -0.602 2.548 1.00 3.51 65 TRP A C 1
ATOM 1106 O O . TRP A 1 65 ? 11.285 -0.289 1.429 1.00 1.42 65 TRP A O 1
ATOM 1127 N N . SER A 1 66 ? 11.619 -1.196 3.478 1.00 43.34 66 SER A N 1
ATOM 1128 C CA . SER A 1 66 ? 13.020 -1.542 3.269 1.00 21.01 66 SER A CA 1
ATOM 1129 C C . SER A 1 66 ? 13.878 -0.287 3.092 1.00 31.10 66 SER A C 1
ATOM 1130 O O . SER A 1 66 ? 13.387 0.841 3.173 1.00 53.54 66 SER A O 1
ATOM 1138 N N . LEU A 1 67 ? 15.170 -0.485 2.884 1.00 62.42 67 LEU A N 1
ATOM 1139 C CA . LEU A 1 67 ? 16.058 0.620 2.580 1.00 40.21 67 LEU A CA 1
ATOM 1140 C C . LEU A 1 67 ? 16.519 0.521 1.139 1.00 20.11 67 LEU A C 1
ATOM 1141 O O . LEU A 1 67 ? 17.580 -0.026 0.842 1.00 62.34 67 LEU A O 1
ATOM 1157 N N . GLU A 1 68 ? 15.681 1.027 0.251 1.00 32.31 68 GLU A N 1
ATOM 1158 C CA . GLU A 1 68 ? 15.930 0.966 -1.180 1.00 54.33 68 GLU A CA 1
ATOM 1159 C C . GLU A 1 68 ? 16.861 2.097 -1.577 1.00 13.05 68 GLU A C 1
ATOM 1160 O O . GLU A 1 68 ? 17.740 1.940 -2.424 1.00 3.04 68 GLU A O 1
ATOM 1172 N N . HIS A 1 69 ? 16.645 3.244 -0.955 1.00 72.24 69 HIS A N 1
ATOM 1173 C CA . HIS A 1 69 ? 17.512 4.391 -1.137 1.00 30.11 69 HIS A CA 1
ATOM 1174 C C . HIS A 1 69 ? 18.577 4.391 -0.050 1.00 22.45 69 HIS A C 1
ATOM 1175 O O . HIS A 1 69 ? 18.342 4.855 1.067 1.00 50.32 69 HIS A O 1
ATOM 1190 N N . HIS A 1 70 ? 19.737 3.844 -0.374 1.00 44.34 70 HIS A N 1
ATOM 1191 C CA . HIS A 1 70 ? 20.820 3.726 0.591 1.00 4.43 70 HIS A CA 1
ATOM 1192 C C . HIS A 1 70 ? 21.516 5.069 0.777 1.00 0.42 70 HIS A C 1
ATOM 1193 O O . HIS A 1 70 ? 22.483 5.385 0.081 1.00 51.44 70 HIS A O 1
ATOM 1208 N N . HIS A 1 71 ? 20.990 5.859 1.702 1.00 41.34 71 HIS A N 1
ATOM 1209 C CA . HIS A 1 71 ? 21.526 7.181 1.997 1.00 5.14 71 HIS A CA 1
ATOM 1210 C C . HIS A 1 71 ? 20.825 7.748 3.227 1.00 22.41 71 HIS A C 1
ATOM 1211 O O . HIS A 1 71 ? 19.803 8.422 3.111 1.00 72.11 71 HIS A O 1
ATOM 1226 N N . HIS A 1 72 ? 21.358 7.449 4.402 1.00 31.34 72 HIS A N 1
ATOM 1227 C CA . HIS A 1 72 ? 20.761 7.919 5.645 1.00 15.20 72 HIS A CA 1
ATOM 1228 C C . HIS A 1 72 ? 21.451 9.193 6.111 1.00 52.31 72 HIS A C 1
ATOM 1229 O O . HIS A 1 72 ? 22.676 9.244 6.231 1.00 74.30 72 HIS A O 1
ATOM 1244 N N . HIS A 1 73 ? 20.659 10.225 6.358 1.00 44.02 73 HIS A N 1
ATOM 1245 C CA . HIS A 1 73 ? 21.189 11.503 6.812 1.00 52.40 73 HIS A CA 1
ATOM 1246 C C . HIS A 1 73 ? 21.299 11.490 8.330 1.00 61.01 73 HIS A C 1
ATOM 1247 O O . HIS A 1 73 ? 21.823 12.417 8.944 1.00 54.24 73 HIS A O 1
ATOM 1262 N N . HIS A 1 74 ? 20.777 10.430 8.919 1.00 44.23 74 HIS A N 1
ATOM 1263 C CA . HIS A 1 74 ? 20.877 10.200 10.348 1.00 41.24 74 HIS A CA 1
ATOM 1264 C C . HIS A 1 74 ? 20.966 8.700 10.585 1.00 34.11 74 HIS A C 1
ATOM 1265 O O . HIS A 1 74 ? 19.917 8.076 10.819 1.00 39.19 74 HIS A O 1
ATOM 1281 N N . MET A 1 1 ? -8.702 7.736 -17.887 1.00 51.22 1 MET A N 2
ATOM 1282 C CA . MET A 1 1 ? -9.198 6.566 -18.646 1.00 70.25 1 MET A CA 2
ATOM 1283 C C . MET A 1 1 ? -10.667 6.329 -18.325 1.00 75.54 1 MET A C 2
ATOM 1284 O O . MET A 1 1 ? -11.552 6.761 -19.059 1.00 60.43 1 MET A O 2
ATOM 1300 N N . ASN A 1 2 ? -10.918 5.666 -17.206 1.00 63.21 2 ASN A N 2
ATOM 1301 C CA . ASN A 1 2 ? -12.275 5.394 -16.759 1.00 61.51 2 ASN A CA 2
ATOM 1302 C C . ASN A 1 2 ? -12.300 5.261 -15.244 1.00 52.44 2 ASN A C 2
ATOM 1303 O O . ASN A 1 2 ? -13.028 4.443 -14.694 1.00 21.41 2 ASN A O 2
ATOM 1314 N N . GLN A 1 3 ? -11.500 6.088 -14.578 1.00 23.01 3 GLN A N 2
ATOM 1315 C CA . GLN A 1 3 ? -11.380 6.054 -13.124 1.00 53.24 3 GLN A CA 2
ATOM 1316 C C . GLN A 1 3 ? -12.728 6.307 -12.453 1.00 34.25 3 GLN A C 2
ATOM 1317 O O . GLN A 1 3 ? -13.217 7.434 -12.413 1.00 61.50 3 GLN A O 2
ATOM 1331 N N . ASN A 1 4 ? -13.326 5.243 -11.941 1.00 30.33 4 ASN A N 2
ATOM 1332 C CA . ASN A 1 4 ? -14.633 5.323 -11.300 1.00 71.20 4 ASN A CA 2
ATOM 1333 C C . ASN A 1 4 ? -14.498 5.634 -9.818 1.00 72.23 4 ASN A C 2
ATOM 1334 O O . ASN A 1 4 ? -13.394 5.659 -9.270 1.00 60.23 4 ASN A O 2
ATOM 1345 N N . LEU A 1 5 ? -15.629 5.868 -9.172 1.00 14.12 5 LEU A N 2
ATOM 1346 C CA . LEU A 1 5 ? -15.666 5.972 -7.725 1.00 55.14 5 LEU A CA 2
ATOM 1347 C C . LEU A 1 5 ? -16.071 4.617 -7.157 1.00 41.12 5 LEU A C 2
ATOM 1348 O O . LEU A 1 5 ? -17.224 4.398 -6.782 1.00 64.44 5 LEU A O 2
ATOM 1364 N N . GLN A 1 6 ? -15.122 3.701 -7.147 1.00 3.41 6 GLN A N 2
ATOM 1365 C CA . GLN A 1 6 ? -15.381 2.330 -6.746 1.00 53.34 6 GLN A CA 2
ATOM 1366 C C . GLN A 1 6 ? -14.677 2.033 -5.433 1.00 43.11 6 GLN A C 2
ATOM 1367 O O . GLN A 1 6 ? -13.599 2.568 -5.168 1.00 52.43 6 GLN A O 2
ATOM 1381 N N . GLY A 1 7 ? -15.276 1.167 -4.621 1.00 44.23 7 GLY A N 2
ATOM 1382 C CA . GLY A 1 7 ? -14.681 0.796 -3.350 1.00 14.12 7 GLY A CA 2
ATOM 1383 C C . GLY A 1 7 ? -13.558 -0.206 -3.516 1.00 4.54 7 GLY A C 2
ATOM 1384 O O . GLY A 1 7 ? -13.289 -1.008 -2.619 1.00 2.40 7 GLY A O 2
ATOM 1388 N N . GLU A 1 8 ? -12.882 -0.140 -4.658 1.00 45.43 8 GLU A N 2
ATOM 1389 C CA . GLU A 1 8 ? -11.801 -1.058 -4.971 1.00 34.33 8 GLU A CA 2
ATOM 1390 C C . GLU A 1 8 ? -10.591 -0.752 -4.095 1.00 22.24 8 GLU A C 2
ATOM 1391 O O . GLU A 1 8 ? -9.653 -1.537 -4.019 1.00 22.20 8 GLU A O 2
ATOM 1403 N N . TRP A 1 9 ? -10.616 0.407 -3.443 1.00 40.23 9 TRP A N 2
ATOM 1404 C CA . TRP A 1 9 ? -9.608 0.753 -2.449 1.00 74.24 9 TRP A CA 2
ATOM 1405 C C . TRP A 1 9 ? -9.678 -0.228 -1.286 1.00 74.44 9 TRP A C 2
ATOM 1406 O O . TRP A 1 9 ? -8.665 -0.784 -0.867 1.00 61.02 9 TRP A O 2
ATOM 1427 N N . MET A 1 10 ? -10.883 -0.462 -0.790 1.00 31.12 10 MET A N 2
ATOM 1428 C CA . MET A 1 10 ? -11.088 -1.433 0.277 1.00 72.53 10 MET A CA 2
ATOM 1429 C C . MET A 1 10 ? -10.660 -2.815 -0.195 1.00 0.20 10 MET A C 2
ATOM 1430 O O . MET A 1 10 ? -10.034 -3.571 0.543 1.00 53.15 10 MET A O 2
ATOM 1444 N N . LYS A 1 11 ? -10.990 -3.116 -1.444 1.00 73.14 11 LYS A N 2
ATOM 1445 C CA . LYS A 1 11 ? -10.618 -4.374 -2.072 1.00 12.01 11 LYS A CA 2
ATOM 1446 C C . LYS A 1 11 ? -9.094 -4.505 -2.123 1.00 14.13 11 LYS A C 2
ATOM 1447 O O . LYS A 1 11 ? -8.537 -5.525 -1.718 1.00 51.35 11 LYS A O 2
ATOM 1466 N N . ASN A 1 12 ? -8.433 -3.460 -2.613 1.00 1.12 12 ASN A N 2
ATOM 1467 C CA . ASN A 1 12 ? -6.971 -3.412 -2.672 1.00 3.41 12 ASN A CA 2
ATOM 1468 C C . ASN A 1 12 ? -6.369 -3.606 -1.294 1.00 4.50 12 ASN A C 2
ATOM 1469 O O . ASN A 1 12 ? -5.410 -4.356 -1.127 1.00 21.21 12 ASN A O 2
ATOM 1480 N N . TYR A 1 13 ? -6.945 -2.930 -0.312 1.00 62.12 13 TYR A N 2
ATOM 1481 C CA . TYR A 1 13 ? -6.445 -2.985 1.048 1.00 74.03 13 TYR A CA 2
ATOM 1482 C C . TYR A 1 13 ? -6.511 -4.410 1.586 1.00 74.03 13 TYR A C 2
ATOM 1483 O O . TYR A 1 13 ? -5.509 -4.944 2.052 1.00 65.22 13 TYR A O 2
ATOM 1501 N N . GLU A 1 14 ? -7.683 -5.030 1.489 1.00 25.00 14 GLU A N 2
ATOM 1502 C CA . GLU A 1 14 ? -7.861 -6.400 1.964 1.00 24.51 14 GLU A CA 2
ATOM 1503 C C . GLU A 1 14 ? -6.953 -7.361 1.200 1.00 54.31 14 GLU A C 2
ATOM 1504 O O . GLU A 1 14 ? -6.407 -8.306 1.776 1.00 60.54 14 GLU A O 2
ATOM 1516 N N . GLU A 1 15 ? -6.790 -7.112 -0.095 1.00 42.35 15 GLU A N 2
ATOM 1517 C CA . GLU A 1 15 ? -5.916 -7.924 -0.931 1.00 35.41 15 GLU A CA 2
ATOM 1518 C C . GLU A 1 15 ? -4.464 -7.768 -0.480 1.00 54.12 15 GLU A C 2
ATOM 1519 O O . GLU A 1 15 ? -3.718 -8.744 -0.398 1.00 10.10 15 GLU A O 2
ATOM 1531 N N . LEU A 1 16 ? -4.079 -6.533 -0.180 1.00 61.15 16 LEU A N 2
ATOM 1532 C CA . LEU A 1 16 ? -2.730 -6.236 0.272 1.00 22.31 16 LEU A CA 2
ATOM 1533 C C . LEU A 1 16 ? -2.479 -6.828 1.656 1.00 2.22 16 LEU A C 2
ATOM 1534 O O . LEU A 1 16 ? -1.381 -7.297 1.942 1.00 34.14 16 LEU A O 2
ATOM 1550 N N . LYS A 1 17 ? -3.496 -6.797 2.514 1.00 73.03 17 LYS A N 2
ATOM 1551 C CA . LYS A 1 17 ? -3.424 -7.475 3.807 1.00 52.44 17 LYS A CA 2
ATOM 1552 C C . LYS A 1 17 ? -3.089 -8.937 3.591 1.00 62.23 17 LYS A C 2
ATOM 1553 O O . LYS A 1 17 ? -2.181 -9.488 4.215 1.00 63.51 17 LYS A O 2
ATOM 1572 N N . SER A 1 18 ? -3.847 -9.543 2.692 1.00 53.34 18 SER A N 2
ATOM 1573 C CA . SER A 1 18 ? -3.635 -10.929 2.298 1.00 11.44 18 SER A CA 2
ATOM 1574 C C . SER A 1 18 ? -2.231 -11.118 1.711 1.00 74.53 18 SER A C 2
ATOM 1575 O O . SER A 1 18 ? -1.554 -12.105 2.005 1.00 13.30 18 SER A O 2
ATOM 1583 N N . PHE A 1 19 ? -1.780 -10.162 0.901 1.00 10.04 19 PHE A N 2
ATOM 1584 C CA . PHE A 1 19 ? -0.438 -10.221 0.343 1.00 70.22 19 PHE A CA 2
ATOM 1585 C C . PHE A 1 19 ? 0.611 -10.130 1.448 1.00 30.33 19 PHE A C 2
ATOM 1586 O O . PHE A 1 19 ? 1.641 -10.796 1.396 1.00 62.43 19 PHE A O 2
ATOM 1603 N N . VAL A 1 20 ? 0.339 -9.310 2.452 1.00 71.53 20 VAL A N 2
ATOM 1604 C CA . VAL A 1 20 ? 1.236 -9.166 3.588 1.00 32.50 20 VAL A CA 2
ATOM 1605 C C . VAL A 1 20 ? 1.233 -10.388 4.502 1.00 41.50 20 VAL A C 2
ATOM 1606 O O . VAL A 1 20 ? 2.288 -10.810 4.958 1.00 71.02 20 VAL A O 2
ATOM 1619 N N . ARG A 1 21 ? 0.077 -10.979 4.759 1.00 45.12 21 ARG A N 2
ATOM 1620 C CA . ARG A 1 21 ? 0.041 -12.166 5.611 1.00 54.11 21 ARG A CA 2
ATOM 1621 C C . ARG A 1 21 ? 0.777 -13.328 4.940 1.00 10.12 21 ARG A C 2
ATOM 1622 O O . ARG A 1 21 ? 1.138 -14.307 5.591 1.00 20.44 21 ARG A O 2
ATOM 1643 N N . LYS A 1 22 ? 0.994 -13.203 3.634 1.00 10.23 22 LYS A N 2
ATOM 1644 C CA . LYS A 1 22 ? 1.745 -14.182 2.877 1.00 61.51 22 LYS A CA 2
ATOM 1645 C C . LYS A 1 22 ? 3.205 -13.752 2.687 1.00 71.50 22 LYS A C 2
ATOM 1646 O O . LYS A 1 22 ? 4.120 -14.398 3.193 1.00 14.14 22 LYS A O 2
ATOM 1665 N N . TYR A 1 23 ? 3.419 -12.657 1.967 1.00 51.44 23 TYR A N 2
ATOM 1666 C CA . TYR A 1 23 ? 4.769 -12.251 1.579 1.00 53.41 23 TYR A CA 2
ATOM 1667 C C . TYR A 1 23 ? 5.215 -10.982 2.306 1.00 51.45 23 TYR A C 2
ATOM 1668 O O . TYR A 1 23 ? 6.364 -10.558 2.168 1.00 73.33 23 TYR A O 2
ATOM 1686 N N . ARG A 1 24 ? 4.299 -10.375 3.068 1.00 42.42 24 ARG A N 2
ATOM 1687 C CA . ARG A 1 24 ? 4.565 -9.116 3.792 1.00 51.11 24 ARG A CA 2
ATOM 1688 C C . ARG A 1 24 ? 4.851 -7.982 2.816 1.00 44.35 24 ARG A C 2
ATOM 1689 O O . ARG A 1 24 ? 5.299 -6.906 3.209 1.00 3.35 24 ARG A O 2
ATOM 1710 N N . ARG A 1 25 ? 4.561 -8.226 1.549 1.00 72.24 25 ARG A N 2
ATOM 1711 C CA . ARG A 1 25 ? 4.931 -7.323 0.481 1.00 23.41 25 ARG A CA 2
ATOM 1712 C C . ARG A 1 25 ? 4.249 -7.774 -0.797 1.00 63.41 25 ARG A C 2
ATOM 1713 O O . ARG A 1 25 ? 3.698 -8.873 -0.850 1.00 33.00 25 ARG A O 2
ATOM 1734 N N . PHE A 1 26 ? 4.290 -6.940 -1.818 1.00 30.01 26 PHE A N 2
ATOM 1735 C CA . PHE A 1 26 ? 3.775 -7.316 -3.122 1.00 53.40 26 PHE A CA 2
ATOM 1736 C C . PHE A 1 26 ? 4.888 -7.225 -4.167 1.00 5.22 26 PHE A C 2
ATOM 1737 O O . PHE A 1 26 ? 5.077 -6.198 -4.817 1.00 31.40 26 PHE A O 2
ATOM 1754 N N . PRO A 1 27 ? 5.685 -8.299 -4.296 1.00 54.02 27 PRO A N 2
ATOM 1755 C CA . PRO A 1 27 ? 6.785 -8.350 -5.259 1.00 53.02 27 PRO A CA 2
ATOM 1756 C C . PRO A 1 27 ? 6.280 -8.532 -6.688 1.00 43.20 27 PRO A C 2
ATOM 1757 O O . PRO A 1 27 ? 6.871 -8.026 -7.642 1.00 52.02 27 PRO A O 2
ATOM 1768 N N . LYS A 1 28 ? 5.178 -9.252 -6.820 1.00 14.23 28 LYS A N 2
ATOM 1769 C CA . LYS A 1 28 ? 4.556 -9.482 -8.111 1.00 74.35 28 LYS A CA 2
ATOM 1770 C C . LYS A 1 28 ? 3.077 -9.135 -8.032 1.00 21.51 28 LYS A C 2
ATOM 1771 O O . LYS A 1 28 ? 2.290 -9.867 -7.432 1.00 64.32 28 LYS A O 2
ATOM 1790 N N . SER A 1 29 ? 2.712 -8.005 -8.611 1.00 70.32 29 SER A N 2
ATOM 1791 C CA . SER A 1 29 ? 1.336 -7.543 -8.578 1.00 33.34 29 SER A CA 2
ATOM 1792 C C . SER A 1 29 ? 0.467 -8.377 -9.515 1.00 13.44 29 SER A C 2
ATOM 1793 O O . SER A 1 29 ? 0.471 -8.166 -10.728 1.00 44.40 29 SER A O 2
ATOM 1801 N N . THR A 1 30 ? -0.250 -9.343 -8.946 1.00 13.11 30 THR A N 2
ATOM 1802 C CA . THR A 1 30 ? -1.123 -10.218 -9.710 1.00 73.40 30 THR A CA 2
ATOM 1803 C C . THR A 1 30 ? -2.257 -9.434 -10.369 1.00 20.21 30 THR A C 2
ATOM 1804 O O . THR A 1 30 ? -2.632 -9.702 -11.510 1.00 34.51 30 THR A O 2
ATOM 1815 N N . GLU A 1 31 ? -2.792 -8.459 -9.648 1.00 52.54 31 GLU A N 2
ATOM 1816 C CA . GLU A 1 31 ? -3.904 -7.671 -10.150 1.00 24.41 31 GLU A CA 2
ATOM 1817 C C . GLU A 1 31 ? -3.413 -6.359 -10.730 1.00 13.42 31 GLU A C 2
ATOM 1818 O O . GLU A 1 31 ? -2.376 -5.835 -10.314 1.00 20.34 31 GLU A O 2
ATOM 1830 N N . GLY A 1 32 ? -4.177 -5.818 -11.670 1.00 45.05 32 GLY A N 2
ATOM 1831 C CA . GLY A 1 32 ? -3.881 -4.500 -12.192 1.00 22.44 32 GLY A CA 2
ATOM 1832 C C . GLY A 1 32 ? -4.079 -3.443 -11.125 1.00 54.23 32 GLY A C 2
ATOM 1833 O O . GLY A 1 32 ? -3.542 -2.341 -11.216 1.00 41.43 32 GLY A O 2
ATOM 1837 N N . ASN A 1 33 ? -4.851 -3.804 -10.104 1.00 34.35 33 ASN A N 2
ATOM 1838 C CA . ASN A 1 33 ? -5.088 -2.938 -8.956 1.00 73.21 33 ASN A CA 2
ATOM 1839 C C . ASN A 1 33 ? -3.790 -2.684 -8.202 1.00 64.41 33 ASN A C 2
ATOM 1840 O O . ASN A 1 33 ? -3.376 -1.540 -8.022 1.00 21.11 33 ASN A O 2
ATOM 1851 N N . LEU A 1 34 ? -3.135 -3.763 -7.788 1.00 2.12 34 LEU A N 2
ATOM 1852 C CA . LEU A 1 34 ? -1.868 -3.662 -7.076 1.00 14.55 34 LEU A CA 2
ATOM 1853 C C . LEU A 1 34 ? -0.760 -3.233 -8.024 1.00 71.24 34 LEU A C 2
ATOM 1854 O O . LEU A 1 34 ? 0.237 -2.638 -7.610 1.00 41.14 34 LEU A O 2
ATOM 1870 N N . GLY A 1 35 ? -0.930 -3.563 -9.296 1.00 74.35 35 GLY A N 2
ATOM 1871 C CA . GLY A 1 35 ? -0.013 -3.085 -10.307 1.00 42.45 35 GLY A CA 2
ATOM 1872 C C . GLY A 1 35 ? -0.034 -1.576 -10.373 1.00 53.11 35 GLY A C 2
ATOM 1873 O O . GLY A 1 35 ? 1.012 -0.928 -10.421 1.00 22.42 35 GLY A O 2
ATOM 1877 N N . GLY A 1 36 ? -1.236 -1.021 -10.330 1.00 42.30 36 GLY A N 2
ATOM 1878 C CA . GLY A 1 36 ? -1.394 0.417 -10.337 1.00 63.10 36 GLY A CA 2
ATOM 1879 C C . GLY A 1 36 ? -1.044 1.023 -8.994 1.00 43.44 36 GLY A C 2
ATOM 1880 O O . GLY A 1 36 ? -0.609 2.171 -8.922 1.00 10.44 36 GLY A O 2
ATOM 1884 N N . TRP A 1 37 ? -1.239 0.245 -7.932 1.00 32.03 37 TRP A N 2
ATOM 1885 C CA . TRP A 1 37 ? -0.829 0.646 -6.589 1.00 33.13 37 TRP A CA 2
ATOM 1886 C C . TRP A 1 37 ? 0.655 0.975 -6.588 1.00 44.24 37 TRP A C 2
ATOM 1887 O O . TRP A 1 37 ? 1.076 2.039 -6.130 1.00 31.22 37 TRP A O 2
ATOM 1908 N N . CYS A 1 38 ? 1.439 0.050 -7.129 1.00 61.23 38 CYS A N 2
ATOM 1909 C CA . CYS A 1 38 ? 2.881 0.217 -7.205 1.00 44.12 38 CYS A CA 2
ATOM 1910 C C . CYS A 1 38 ? 3.251 1.390 -8.114 1.00 5.32 38 CYS A C 2
ATOM 1911 O O . CYS A 1 38 ? 4.147 2.164 -7.793 1.00 11.04 38 CYS A O 2
ATOM 1919 N N . HIS A 1 39 ? 2.543 1.530 -9.234 1.00 74.23 39 HIS A N 2
ATOM 192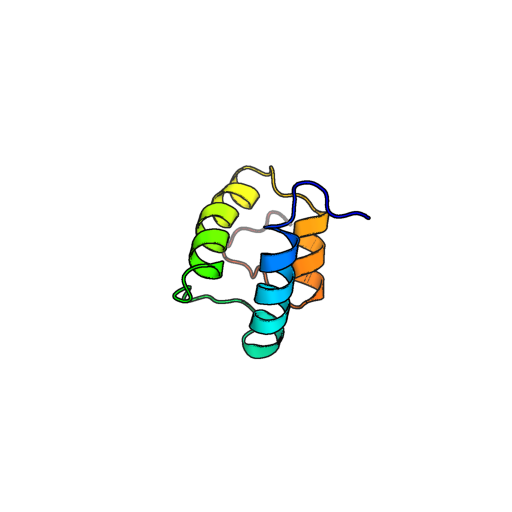0 C CA . HIS A 1 39 ? 2.865 2.560 -10.226 1.00 14.10 39 HIS A CA 2
ATOM 1921 C C . HIS A 1 39 ? 2.500 3.959 -9.735 1.00 34.24 39 HIS A C 2
ATOM 1922 O O . HIS A 1 39 ? 3.343 4.856 -9.714 1.00 33.31 39 HIS A O 2
ATOM 1937 N N . THR A 1 40 ? 1.247 4.138 -9.342 1.00 25.40 40 THR A N 2
ATOM 1938 C CA . THR A 1 40 ? 0.739 5.451 -8.966 1.00 12.50 40 THR A CA 2
ATOM 1939 C C . THR A 1 40 ? 1.457 5.986 -7.729 1.00 75.02 40 THR A C 2
ATOM 1940 O O . THR A 1 40 ? 1.804 7.169 -7.655 1.00 14.23 40 THR A O 2
ATOM 1951 N N . GLN A 1 41 ? 1.705 5.105 -6.773 1.00 30.13 41 GLN A N 2
ATOM 1952 C CA . GLN A 1 41 ? 2.325 5.505 -5.522 1.00 12.01 41 GLN A CA 2
ATOM 1953 C C . GLN A 1 41 ? 3.845 5.555 -5.637 1.00 13.45 41 GLN A C 2
ATOM 1954 O O . GLN A 1 41 ? 4.520 6.091 -4.758 1.00 10.12 41 GLN A O 2
ATOM 1968 N N . ARG A 1 42 ? 4.371 5.020 -6.736 1.00 12.33 42 ARG A N 2
ATOM 1969 C CA . ARG A 1 42 ? 5.801 5.097 -7.032 1.00 41.22 42 ARG A CA 2
ATOM 1970 C C . ARG A 1 42 ? 6.203 6.555 -7.193 1.00 74.32 42 ARG A C 2
ATOM 1971 O O . ARG A 1 42 ? 7.294 6.976 -6.808 1.00 71.42 42 ARG A O 2
ATOM 1992 N N . LYS A 1 43 ? 5.291 7.311 -7.774 1.00 41.20 43 LYS A N 2
ATOM 1993 C CA . LYS A 1 43 ? 5.470 8.733 -7.987 1.00 40.14 43 LYS A CA 2
ATOM 1994 C C . LYS A 1 43 ? 5.334 9.510 -6.673 1.00 11.25 43 LYS A C 2
ATOM 1995 O O . LYS A 1 43 ? 6.228 10.267 -6.291 1.00 75.25 43 LYS A O 2
ATOM 2014 N N . MET A 1 44 ? 4.213 9.306 -5.989 1.00 20.31 44 MET A N 2
ATOM 2015 C CA . MET A 1 44 ? 3.913 10.000 -4.733 1.00 14.22 44 MET A CA 2
ATOM 2016 C C . MET A 1 44 ? 4.988 9.763 -3.678 1.00 63.20 44 MET A C 2
ATOM 2017 O O . MET A 1 44 ? 5.318 10.670 -2.926 1.00 22.21 44 MET A O 2
ATOM 2031 N N . ARG A 1 45 ? 5.524 8.548 -3.610 1.00 3.12 45 ARG A N 2
ATOM 2032 C CA . ARG A 1 45 ? 6.557 8.239 -2.615 1.00 75.33 45 ARG A CA 2
ATOM 2033 C C . ARG A 1 45 ? 7.829 9.043 -2.882 1.00 74.54 45 ARG A C 2
ATOM 2034 O O . ARG A 1 45 ? 8.551 9.412 -1.957 1.00 23.32 45 ARG A O 2
ATOM 2055 N N . LYS A 1 46 ? 8.091 9.307 -4.154 1.00 24.44 46 LYS A N 2
ATOM 2056 C CA . LYS A 1 46 ? 9.245 10.101 -4.557 1.00 42.10 46 LYS A CA 2
ATOM 2057 C C . LYS A 1 46 ? 8.979 11.575 -4.263 1.00 4.13 46 LYS A C 2
ATOM 2058 O O . LYS A 1 46 ? 9.832 12.288 -3.736 1.00 34.21 46 LYS A O 2
ATOM 2077 N N . GLN A 1 47 ? 7.772 12.006 -4.599 1.00 41.43 47 GLN A N 2
ATOM 2078 C CA . GLN A 1 47 ? 7.364 13.394 -4.438 1.00 22.31 47 GLN A CA 2
ATOM 2079 C C . GLN A 1 47 ? 7.142 13.754 -2.971 1.00 11.53 47 GLN A C 2
ATOM 2080 O O . GLN A 1 47 ? 7.356 14.896 -2.557 1.00 21.42 47 GLN A O 2
ATOM 2094 N N . GLY A 1 48 ? 6.736 12.772 -2.184 1.00 1.33 48 GLY A N 2
ATOM 2095 C CA . GLY A 1 48 ? 6.326 13.037 -0.822 1.00 60.13 48 GLY A CA 2
ATOM 2096 C C . GLY A 1 48 ? 4.853 13.384 -0.769 1.00 74.34 48 GLY A C 2
ATOM 2097 O O . GLY A 1 48 ? 4.406 14.147 0.086 1.00 11.31 48 GLY A O 2
ATOM 2101 N N . LYS A 1 49 ? 4.102 12.813 -1.702 1.00 3.14 49 LYS A N 2
ATOM 2102 C CA . LYS A 1 49 ? 2.678 13.082 -1.827 1.00 32.31 49 LYS A CA 2
ATOM 2103 C C . LYS A 1 49 ? 1.876 11.939 -1.245 1.00 74.34 49 LYS A C 2
ATOM 2104 O O . LYS A 1 49 ? 0.654 12.023 -1.120 1.00 45.42 49 LYS A O 2
ATOM 2123 N N . LEU A 1 50 ? 2.572 10.867 -0.906 1.00 74.51 50 LEU A N 2
ATOM 2124 C CA . LEU A 1 50 ? 1.933 9.702 -0.332 1.00 42.00 50 LEU A CA 2
ATOM 2125 C C . LEU A 1 50 ? 1.308 10.073 1.012 1.00 23.43 50 LEU A C 2
ATOM 2126 O O . LEU A 1 50 ? 1.910 10.811 1.793 1.00 32.34 50 LEU A O 2
ATOM 2142 N N . PRO A 1 51 ? 0.098 9.571 1.303 1.00 73.54 51 PRO A N 2
ATOM 2143 C CA . PRO A 1 51 ? -0.571 9.848 2.565 1.00 61.34 51 PRO A CA 2
ATOM 2144 C C . PRO A 1 51 ? 0.021 9.055 3.719 1.00 72.41 51 PRO A C 2
ATOM 2145 O O . PRO A 1 51 ? 0.436 7.901 3.558 1.00 30.32 51 PRO A O 2
ATOM 2156 N N . ASN A 1 52 ? 0.037 9.678 4.884 1.00 4.41 52 ASN A N 2
ATOM 2157 C CA . ASN A 1 52 ? 0.578 9.068 6.087 1.00 52.54 52 ASN A CA 2
ATOM 2158 C C . ASN A 1 52 ? -0.274 7.876 6.503 1.00 20.42 52 ASN A C 2
ATOM 2159 O O . ASN A 1 52 ? 0.228 6.906 7.068 1.00 4.42 52 ASN A O 2
ATOM 2170 N N . ASP A 1 53 ? -1.565 7.949 6.195 1.00 33.32 53 ASP A N 2
ATOM 2171 C CA . ASP A 1 53 ? -2.483 6.849 6.472 1.00 4.32 53 ASP A CA 2
ATOM 2172 C C . ASP A 1 53 ? -2.047 5.586 5.748 1.00 43.40 53 ASP A C 2
ATOM 2173 O O . ASP A 1 53 ? -1.908 4.536 6.362 1.00 50.02 53 ASP A O 2
ATOM 2182 N N . ARG A 1 54 ? -1.803 5.706 4.444 1.00 51.23 54 ARG A N 2
ATOM 2183 C CA . ARG A 1 54 ? -1.387 4.573 3.620 1.00 42.45 54 ARG A CA 2
ATOM 2184 C C . ARG A 1 54 ? -0.110 3.956 4.186 1.00 31.44 54 ARG A C 2
ATOM 2185 O O . ARG A 1 54 ? 0.060 2.739 4.188 1.00 4.32 54 ARG A O 2
ATOM 2206 N N . ARG A 1 55 ? 0.781 4.814 4.671 1.00 32.11 55 ARG A N 2
ATOM 2207 C CA . ARG A 1 55 ? 2.022 4.370 5.295 1.00 31.52 55 ARG A CA 2
ATOM 2208 C C . ARG A 1 55 ? 1.728 3.589 6.569 1.00 4.41 55 ARG A C 2
ATOM 2209 O O . ARG A 1 55 ? 2.245 2.491 6.776 1.00 14.04 55 ARG A O 2
ATOM 2230 N N . LEU A 1 56 ? 0.890 4.176 7.415 1.00 14.41 56 LEU A N 2
ATOM 2231 C CA . LEU A 1 56 ? 0.567 3.597 8.710 1.00 11.10 56 LEU A CA 2
ATOM 2232 C C . LEU A 1 56 ? -0.174 2.271 8.524 1.00 74.41 56 LEU A C 2
ATOM 2233 O O . LEU A 1 56 ? 0.082 1.297 9.234 1.00 22.21 56 LEU A O 2
ATOM 2249 N N . LEU A 1 57 ? -1.074 2.236 7.545 1.00 70.11 57 LEU A N 2
ATOM 2250 C CA . LEU A 1 57 ? -1.840 1.029 7.237 1.00 12.04 57 LEU A CA 2
ATOM 2251 C C . LEU A 1 57 ? -0.916 -0.152 6.971 1.00 42.40 57 LEU A C 2
ATOM 2252 O O . LEU A 1 57 ? -1.185 -1.274 7.407 1.00 4.05 57 LEU A O 2
ATOM 2268 N N . LEU A 1 58 ? 0.180 0.112 6.270 1.00 11.10 58 LEU A N 2
ATOM 2269 C CA . LEU A 1 58 ? 1.160 -0.919 5.961 1.00 14.13 58 LEU A CA 2
ATOM 2270 C C . LEU A 1 58 ? 1.765 -1.486 7.239 1.00 44.54 58 LEU A C 2
ATOM 2271 O O . LEU A 1 58 ? 1.877 -2.701 7.400 1.00 14.12 58 LEU A O 2
ATOM 2287 N N . ASP A 1 59 ? 2.133 -0.605 8.156 1.00 63.31 59 ASP A N 2
ATOM 2288 C CA . ASP A 1 59 ? 2.700 -1.027 9.434 1.00 22.53 59 ASP A CA 2
ATOM 2289 C C . ASP A 1 59 ? 1.671 -1.791 10.259 1.00 14.04 59 ASP A C 2
ATOM 2290 O O . ASP A 1 59 ? 2.009 -2.729 10.984 1.00 14.14 59 ASP A O 2
ATOM 2299 N N . LYS A 1 60 ? 0.411 -1.401 10.120 1.00 50.11 60 LYS A N 2
ATOM 2300 C CA . LYS A 1 60 ? -0.665 -1.956 10.897 1.00 11.25 60 LYS A CA 2
ATOM 2301 C C . LYS A 1 60 ? -0.946 -3.408 10.495 1.00 51.31 60 LYS A C 2
ATOM 2302 O O . LYS A 1 60 ? -1.286 -4.242 11.336 1.00 34.14 60 LYS A O 2
ATOM 2321 N N . ILE A 1 61 ? -0.814 -3.705 9.205 1.00 62.44 61 ILE A N 2
ATOM 2322 C CA . ILE A 1 61 ? -0.994 -5.072 8.722 1.00 62.15 61 ILE A CA 2
ATOM 2323 C C . ILE A 1 61 ? 0.298 -5.882 8.836 1.00 41.32 61 ILE A C 2
ATOM 2324 O O . ILE A 1 61 ? 0.258 -7.107 8.960 1.00 23.12 61 ILE A O 2
ATOM 2340 N N . GLY A 1 62 ? 1.437 -5.202 8.801 1.00 60.50 62 GLY A N 2
ATOM 2341 C CA . GLY A 1 62 ? 2.711 -5.886 8.953 1.00 42.10 62 GLY A CA 2
ATOM 2342 C C . GLY A 1 62 ? 3.519 -5.918 7.667 1.00 42.31 62 GLY A C 2
ATOM 2343 O O . GLY A 1 62 ? 4.230 -6.886 7.395 1.00 42.50 62 GLY A O 2
ATOM 2347 N N . PHE A 1 63 ? 3.398 -4.861 6.877 1.00 60.43 63 PHE A N 2
ATOM 2348 C CA . PHE A 1 63 ? 4.128 -4.736 5.622 1.00 51.44 63 PHE A CA 2
ATOM 2349 C C . PHE A 1 63 ? 5.602 -4.469 5.892 1.00 53.43 63 PHE A C 2
ATOM 2350 O O . PHE A 1 63 ? 5.951 -3.651 6.747 1.00 64.51 63 PHE A O 2
ATOM 2367 N N . VAL A 1 64 ? 6.460 -5.168 5.170 1.00 34.31 64 VAL A N 2
ATOM 2368 C CA . VAL A 1 64 ? 7.887 -5.024 5.343 1.00 32.54 64 VAL A CA 2
ATOM 2369 C C . VAL A 1 64 ? 8.443 -3.987 4.370 1.00 13.21 64 VAL A C 2
ATOM 2370 O O . VAL A 1 64 ? 8.228 -4.059 3.158 1.00 31.04 64 VAL A O 2
ATOM 2383 N N . TRP A 1 65 ? 9.155 -3.018 4.915 1.00 51.43 65 TRP A N 2
ATOM 2384 C CA . TRP A 1 65 ? 9.719 -1.930 4.128 1.00 21.44 65 TRP A CA 2
ATOM 2385 C C . TRP A 1 65 ? 11.133 -2.283 3.692 1.00 44.11 65 TRP A C 2
ATOM 2386 O O . TRP A 1 65 ? 11.982 -1.406 3.552 1.00 31.44 65 TRP A O 2
ATOM 2407 N N . SER A 1 66 ? 11.361 -3.581 3.475 1.00 21.02 66 SER A N 2
ATOM 2408 C CA . SER A 1 66 ? 12.683 -4.130 3.158 1.00 14.23 66 SER A CA 2
ATOM 2409 C C . SER A 1 66 ? 13.567 -4.165 4.407 1.00 74.13 66 SER A C 2
ATOM 2410 O O . SER A 1 66 ? 14.187 -5.187 4.708 1.00 50.15 66 SER A O 2
ATOM 2418 N N . LEU A 1 67 ? 13.600 -3.062 5.139 1.00 61.42 67 LEU A N 2
ATOM 2419 C CA . LEU A 1 67 ? 14.329 -2.999 6.395 1.00 55.45 67 LEU A CA 2
ATOM 2420 C C . LEU A 1 67 ? 13.422 -2.479 7.501 1.00 15.24 67 LEU A C 2
ATOM 2421 O O . LEU A 1 67 ? 12.406 -1.837 7.235 1.00 20.21 67 LEU A O 2
ATOM 2437 N N . GLU A 1 68 ? 13.788 -2.775 8.736 1.00 25.10 68 GLU A N 2
ATOM 2438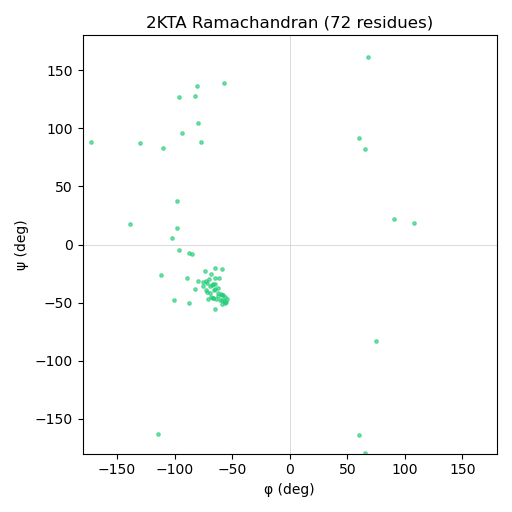 C CA . GLU A 1 68 ? 13.065 -2.279 9.892 1.00 52.40 68 GLU A CA 2
ATOM 2439 C C . GLU A 1 68 ? 13.893 -1.203 10.582 1.00 12.11 68 GLU A C 2
ATOM 2440 O O . GLU A 1 68 ? 13.727 -0.012 10.326 1.00 21.20 68 GLU A O 2
ATOM 2452 N N . HIS A 1 69 ? 14.800 -1.644 11.445 1.00 32.22 69 HIS A N 2
ATOM 2453 C CA . HIS A 1 69 ? 15.705 -0.766 12.169 1.00 30.43 69 HIS A CA 2
ATOM 2454 C C . HIS A 1 69 ? 16.922 -1.571 12.587 1.00 3.33 69 HIS A C 2
ATOM 2455 O O . HIS A 1 69 ? 17.078 -2.723 12.183 1.00 42.22 69 HIS A O 2
ATOM 2470 N N . HIS A 1 70 ? 17.771 -0.974 13.399 1.00 71.13 70 HIS A N 2
ATOM 2471 C CA . HIS A 1 70 ? 18.850 -1.706 14.041 1.00 41.34 70 HIS A CA 2
ATOM 2472 C C . HIS A 1 70 ? 18.399 -2.053 15.451 1.00 42.53 70 HIS A C 2
ATOM 2473 O O . HIS A 1 70 ? 19.016 -1.662 16.440 1.00 33.14 70 HIS A O 2
ATOM 2488 N N . HIS A 1 71 ? 17.294 -2.785 15.517 1.00 44.41 71 HIS A N 2
ATOM 2489 C CA . HIS A 1 71 ? 16.583 -3.010 16.766 1.00 54.24 71 HIS A CA 2
ATOM 2490 C C . HIS A 1 71 ? 17.079 -4.262 17.475 1.00 10.52 71 HIS A C 2
ATOM 2491 O O . HIS A 1 71 ? 17.524 -4.201 18.616 1.00 3.45 71 HIS A O 2
ATOM 2506 N N . HIS A 1 72 ? 17.003 -5.398 16.797 1.00 10.44 72 HIS A N 2
ATOM 2507 C CA . HIS A 1 72 ? 17.334 -6.666 17.427 1.00 33.12 72 HIS A CA 2
ATOM 2508 C C . HIS A 1 72 ? 18.247 -7.514 16.543 1.00 20.21 72 HIS A C 2
ATOM 2509 O O . HIS A 1 72 ? 17.804 -8.495 15.944 1.00 20.13 72 HIS A O 2
ATOM 2524 N N . HIS A 1 73 ? 19.506 -7.087 16.445 1.00 43.24 73 HIS A N 2
ATOM 2525 C CA . HIS A 1 73 ? 20.575 -7.870 15.821 1.00 25.12 73 HIS A CA 2
ATOM 2526 C C . HIS A 1 73 ? 21.808 -6.996 15.625 1.00 71.15 73 HIS A C 2
ATOM 2527 O O . HIS A 1 73 ? 22.696 -6.968 16.476 1.00 72.44 73 HIS A O 2
ATOM 2542 N N . HIS A 1 74 ? 21.834 -6.263 14.515 1.00 75.25 74 HIS A N 2
ATOM 2543 C CA . HIS A 1 74 ? 22.962 -5.409 14.165 1.00 44.40 74 HIS A CA 2
ATOM 2544 C C . HIS A 1 74 ? 22.642 -4.643 12.893 1.00 61.23 74 HIS A C 2
ATOM 2545 O O . HIS A 1 74 ? 22.480 -3.411 12.958 1.00 37.65 74 HIS A O 2
ATOM 2561 N N . MET A 1 1 ? -17.436 -6.130 -1.643 1.00 70.22 1 MET A N 3
ATOM 2562 C CA . MET A 1 1 ? -18.488 -5.260 -1.073 1.00 31.24 1 MET A CA 3
ATOM 2563 C C . MET A 1 1 ? -18.298 -3.826 -1.543 1.00 24.22 1 MET A C 3
ATOM 2564 O O . MET A 1 1 ? -17.183 -3.302 -1.505 1.00 5.25 1 MET A O 3
ATOM 2580 N N . ASN A 1 2 ? -19.391 -3.213 -2.001 1.00 41.43 2 ASN A N 3
ATOM 2581 C CA . ASN A 1 2 ? -19.408 -1.811 -2.417 1.00 31.42 2 ASN A CA 3
ATOM 2582 C C . ASN A 1 2 ? -18.590 -1.579 -3.691 1.00 13.11 2 ASN A C 3
ATOM 2583 O O . ASN A 1 2 ? -19.156 -1.420 -4.772 1.00 13.23 2 ASN A O 3
ATOM 2594 N N . GLN A 1 3 ? -17.264 -1.572 -3.550 1.00 5.24 3 GLN A N 3
ATOM 2595 C CA . GLN A 1 3 ? -16.352 -1.281 -4.657 1.00 51.32 3 GLN A CA 3
ATOM 2596 C C . GLN A 1 3 ? -16.639 0.086 -5.269 1.00 64.42 3 GLN A C 3
ATOM 2597 O O . GLN A 1 3 ? -16.528 0.271 -6.480 1.00 53.14 3 GLN A O 3
ATOM 2611 N N . ASN A 1 4 ? -17.000 1.044 -4.426 1.00 21.31 4 ASN A N 3
ATOM 2612 C CA . ASN A 1 4 ? -17.219 2.409 -4.863 1.00 5.44 4 ASN A CA 3
ATOM 2613 C C . ASN A 1 4 ? -15.927 2.986 -5.435 1.00 1.41 4 ASN A C 3
ATOM 2614 O O . ASN A 1 4 ? -14.835 2.634 -4.987 1.00 65.25 4 ASN A O 3
ATOM 2625 N N . LEU A 1 5 ? -16.055 3.852 -6.432 1.00 52.22 5 LEU A N 3
ATOM 2626 C CA . LEU A 1 5 ? -14.910 4.533 -7.026 1.00 4.43 5 LEU A CA 3
ATOM 2627 C C . LEU A 1 5 ? -14.080 5.205 -5.938 1.00 44.41 5 LEU A C 3
ATOM 2628 O O . LEU A 1 5 ? -12.851 5.156 -5.949 1.00 11.53 5 LEU A O 3
ATOM 2644 N N . GLN A 1 6 ? -14.773 5.806 -4.982 1.00 15.42 6 GLN A N 3
ATOM 2645 C CA . GLN A 1 6 ? -14.130 6.501 -3.876 1.00 73.15 6 GLN A CA 3
ATOM 2646 C C . GLN A 1 6 ? -14.004 5.591 -2.657 1.00 3.52 6 GLN A C 3
ATOM 2647 O O . GLN A 1 6 ? -13.748 6.056 -1.550 1.00 12.14 6 GLN A O 3
ATOM 2661 N N . GLY A 1 7 ? -14.184 4.295 -2.868 1.00 3.31 7 GLY A N 3
ATOM 2662 C CA . GLY A 1 7 ? -14.116 3.350 -1.772 1.00 14.22 7 GLY A CA 3
ATOM 2663 C C . GLY A 1 7 ? -13.435 2.060 -2.173 1.00 45.53 7 GLY A C 3
ATOM 2664 O O . GLY A 1 7 ? -13.730 0.997 -1.631 1.00 21.00 7 GLY A O 3
ATOM 2668 N N . GLU A 1 8 ? -12.524 2.148 -3.133 1.00 73.12 8 GLU A N 3
ATOM 2669 C CA . GLU A 1 8 ? -11.802 0.971 -3.589 1.00 52.21 8 GLU A CA 3
ATOM 2670 C C . GLU A 1 8 ? -10.608 0.694 -2.683 1.00 71.13 8 GLU A C 3
ATOM 2671 O O . GLU A 1 8 ? -10.038 -0.401 -2.713 1.00 32.03 8 GLU A O 3
ATOM 2683 N N . TRP A 1 9 ? -10.246 1.678 -1.866 1.00 44.22 9 TRP A N 3
ATOM 2684 C CA . TRP A 1 9 ? -9.136 1.531 -0.932 1.00 10.42 9 TRP A CA 3
ATOM 2685 C C . TRP A 1 9 ? -9.416 0.352 -0.010 1.00 54.32 9 TRP A C 3
ATOM 2686 O O . TRP A 1 9 ? -8.645 -0.600 0.044 1.00 14.41 9 TRP A O 3
ATOM 2707 N N . MET A 1 10 ? -10.555 0.410 0.674 1.00 0.34 10 MET A N 3
ATOM 2708 C CA . MET A 1 10 ? -10.978 -0.663 1.572 1.00 3.14 10 MET A CA 3
ATOM 2709 C C . MET A 1 10 ? -11.022 -1.999 0.839 1.00 43.01 10 MET A C 3
ATOM 2710 O O . MET A 1 10 ? -10.722 -3.045 1.407 1.00 24.12 10 MET A O 3
ATOM 2724 N N . LYS A 1 11 ? -11.376 -1.940 -0.435 1.00 45.43 11 LYS A N 3
ATOM 2725 C CA . LYS A 1 11 ? -11.513 -3.131 -1.248 1.00 72.11 11 LYS A CA 3
ATOM 2726 C C . LYS A 1 11 ? -10.144 -3.778 -1.486 1.00 24.34 11 LYS A C 3
ATOM 2727 O O . LYS A 1 11 ? -9.954 -4.958 -1.199 1.00 32.25 11 LYS A O 3
ATOM 2746 N N . ASN A 1 12 ? -9.188 -2.998 -1.997 1.00 75.24 12 ASN A N 3
ATOM 2747 C CA . ASN A 1 12 ? -7.870 -3.531 -2.342 1.00 74.11 12 ASN A CA 3
ATOM 2748 C C . ASN A 1 12 ? -7.016 -3.733 -1.094 1.00 63.12 12 ASN A C 3
ATOM 2749 O O . ASN A 1 12 ? -6.039 -4.483 -1.114 1.00 52.44 12 ASN A O 3
ATOM 2760 N N . TYR A 1 13 ? -7.389 -3.047 -0.020 1.00 34.32 13 TYR A N 3
ATOM 2761 C CA . TYR A 1 13 ? -6.762 -3.233 1.286 1.00 41.53 13 TYR A CA 3
ATOM 2762 C C . TYR A 1 13 ? -6.744 -4.710 1.653 1.00 35.35 13 TYR A C 3
ATOM 2763 O O . TYR A 1 13 ? -5.730 -5.227 2.113 1.00 72.52 13 TYR A O 3
ATOM 2781 N N . GLU A 1 14 ? -7.865 -5.381 1.413 1.00 74.32 14 GLU A N 3
ATOM 2782 C CA . GLU A 1 14 ? -7.997 -6.806 1.697 1.00 23.44 14 GLU A CA 3
ATOM 2783 C C . GLU A 1 14 ? -7.025 -7.632 0.856 1.00 25.42 14 GLU A C 3
ATOM 2784 O O . GLU A 1 14 ? -6.470 -8.628 1.329 1.00 52.33 14 GLU A O 3
ATOM 2796 N N . GLU A 1 15 ? -6.805 -7.205 -0.385 1.00 22.34 15 GLU A N 3
ATOM 2797 C CA . GLU A 1 15 ? -5.880 -7.898 -1.275 1.00 32.51 15 GLU A CA 3
ATOM 2798 C C . GLU A 1 15 ? -4.452 -7.835 -0.745 1.00 13.23 15 GLU A C 3
ATOM 2799 O O . GLU A 1 15 ? -3.745 -8.841 -0.735 1.00 25.24 15 GLU A O 3
ATOM 2811 N N . LEU A 1 16 ? -4.034 -6.663 -0.281 1.00 72.14 16 LEU A N 3
ATOM 2812 C CA . LEU A 1 16 ? -2.664 -6.486 0.184 1.00 32.15 16 LEU A CA 3
ATOM 2813 C C . LEU A 1 16 ? -2.550 -7.061 1.581 1.00 12.32 16 LEU A C 3
ATOM 2814 O O . LEU A 1 16 ? -1.519 -7.601 1.964 1.00 71.33 16 LEU A O 3
ATOM 2830 N N . LYS A 1 17 ? -3.644 -6.955 2.313 1.00 72.30 17 LYS A N 3
ATOM 2831 C CA . LYS A 1 17 ? -3.784 -7.543 3.633 1.00 65.14 17 LYS A CA 3
ATOM 2832 C C . LYS A 1 17 ? -3.405 -9.020 3.603 1.00 3.14 17 LYS A C 3
ATOM 2833 O O . LYS A 1 17 ? -2.579 -9.486 4.390 1.00 34.44 17 LYS A O 3
ATOM 2852 N N . SER A 1 18 ? -4.011 -9.745 2.676 1.00 61.32 18 SER A N 3
ATOM 2853 C CA . SER A 1 18 ? -3.746 -11.163 2.528 1.00 74.54 18 SER A CA 3
ATOM 2854 C C . SER A 1 18 ? -2.404 -11.392 1.830 1.00 65.32 18 SER A C 3
ATOM 2855 O O . SER A 1 18 ? -1.691 -12.341 2.152 1.00 44.25 18 SER A O 3
ATOM 2863 N N . PHE A 1 19 ? -2.047 -10.515 0.893 1.00 71.42 19 PHE A N 3
ATOM 2864 C CA . PHE A 1 19 ? -0.803 -10.676 0.148 1.00 13.11 19 PHE A CA 3
ATOM 2865 C C . PHE A 1 19 ? 0.407 -10.516 1.068 1.00 43.02 19 PHE A C 3
ATOM 2866 O O . PHE A 1 19 ? 1.344 -11.318 1.027 1.00 52.22 19 PHE A O 3
ATOM 2883 N N . VAL A 1 20 ? 0.375 -9.491 1.912 1.00 5.13 20 VAL A N 3
ATOM 2884 C CA . VAL A 1 20 ? 1.502 -9.183 2.782 1.00 73.33 20 VAL A CA 3
ATOM 2885 C C . VAL A 1 20 ? 1.735 -10.289 3.815 1.00 71.41 20 VAL A C 3
ATOM 2886 O O . VAL A 1 20 ? 2.869 -10.578 4.174 1.00 44.24 20 VAL A O 3
ATOM 2899 N N . ARG A 1 21 ? 0.666 -10.918 4.283 1.00 51.04 21 ARG A N 3
ATOM 2900 C CA . ARG A 1 21 ? 0.802 -12.007 5.242 1.00 54.14 21 ARG A CA 3
ATOM 2901 C C . ARG A 1 21 ? 1.192 -13.299 4.526 1.00 13.21 21 ARG A C 3
ATOM 2902 O O . ARG A 1 21 ? 1.658 -14.255 5.141 1.00 41.22 21 ARG A O 3
ATOM 2923 N N . LYS A 1 22 ? 1.007 -13.307 3.213 1.00 45.10 22 LYS A N 3
ATOM 2924 C CA . LYS A 1 22 ? 1.211 -14.509 2.408 1.00 22.04 22 LYS A CA 3
ATOM 2925 C C . LYS A 1 22 ? 2.654 -14.609 1.925 1.00 33.33 22 LYS A C 3
ATOM 2926 O O . LYS A 1 22 ? 3.319 -15.620 2.146 1.00 3.22 22 LYS A O 3
ATOM 2945 N N . TYR A 1 23 ? 3.142 -13.559 1.276 1.00 30.34 23 TYR A N 3
ATOM 2946 C CA . TYR A 1 23 ? 4.504 -13.558 0.748 1.00 15.35 23 TYR A CA 3
ATOM 2947 C C . TYR A 1 23 ? 5.366 -12.506 1.437 1.00 64.24 23 TYR A C 3
ATOM 2948 O O . TYR A 1 23 ? 6.586 -12.503 1.279 1.00 14.34 23 TYR A O 3
ATOM 2966 N N . ARG A 1 24 ? 4.721 -11.642 2.217 1.00 65.01 24 ARG A N 3
ATOM 2967 C CA . ARG A 1 24 ? 5.364 -10.461 2.792 1.00 2.31 24 ARG A CA 3
ATOM 2968 C C . ARG A 1 24 ? 5.795 -9.512 1.689 1.00 75.34 24 ARG A C 3
ATOM 2969 O O . ARG A 1 24 ? 6.879 -9.639 1.123 1.00 70.21 24 ARG A O 3
ATOM 2990 N N . ARG A 1 25 ? 4.906 -8.564 1.395 1.00 43.42 25 ARG A N 3
ATOM 2991 C CA . ARG A 1 25 ? 5.062 -7.649 0.263 1.00 70.24 25 ARG A CA 3
ATOM 2992 C C . ARG A 1 25 ? 4.982 -8.410 -1.055 1.00 74.30 25 ARG A C 3
ATOM 2993 O O . ARG A 1 25 ? 4.691 -9.606 -1.086 1.00 51.20 25 ARG A O 3
ATOM 3014 N N . PHE A 1 26 ? 5.219 -7.700 -2.144 1.00 33.03 26 PHE A N 3
ATOM 3015 C CA . PHE A 1 26 ? 5.352 -8.327 -3.448 1.00 74.24 26 PHE A CA 3
ATOM 3016 C C . PHE A 1 26 ? 6.653 -7.882 -4.105 1.00 32.51 26 PHE A C 3
ATOM 3017 O O . PHE A 1 26 ? 6.674 -6.961 -4.920 1.00 5.34 26 PHE A O 3
ATOM 3034 N N . PRO A 1 27 ? 7.769 -8.522 -3.722 1.00 12.15 27 PRO A N 3
ATOM 3035 C CA . PRO A 1 27 ? 9.101 -8.158 -4.199 1.00 32.54 27 PRO A CA 3
ATOM 3036 C C . PRO A 1 27 ? 9.270 -8.423 -5.688 1.00 23.21 27 PRO A C 3
ATOM 3037 O O . PRO A 1 27 ? 9.340 -9.577 -6.115 1.00 4.40 27 PRO A O 3
ATOM 3048 N N . LYS A 1 28 ? 9.294 -7.346 -6.471 1.00 72.44 28 LYS A N 3
ATOM 3049 C CA . LYS A 1 28 ? 9.500 -7.427 -7.916 1.00 15.52 28 LYS A CA 3
ATOM 3050 C C . LYS A 1 28 ? 8.410 -8.261 -8.582 1.00 44.42 28 LYS A C 3
ATOM 3051 O O . LYS A 1 28 ? 8.608 -8.830 -9.656 1.00 51.53 28 LYS A O 3
ATOM 3070 N N . SER A 1 29 ? 7.254 -8.317 -7.940 1.00 24.04 29 SER A N 3
ATOM 3071 C CA . SER A 1 29 ? 6.114 -9.017 -8.491 1.00 73.13 29 SER A CA 3
ATOM 3072 C C . SER A 1 29 ? 5.309 -8.066 -9.360 1.00 43.31 29 SER A C 3
ATOM 3073 O O . SER A 1 29 ? 5.055 -6.926 -8.965 1.00 45.03 29 SER A O 3
ATOM 3081 N N . THR A 1 30 ? 4.933 -8.522 -10.542 1.00 1.44 30 THR A N 3
ATOM 3082 C CA . THR A 1 30 ? 4.185 -7.688 -11.463 1.00 33.03 30 THR A CA 3
ATOM 3083 C C . THR A 1 30 ? 2.754 -7.494 -10.982 1.00 55.03 30 THR A C 3
ATOM 3084 O O . THR A 1 30 ? 2.229 -6.381 -11.033 1.00 4.30 30 THR A O 3
ATOM 3095 N N . GLU A 1 31 ? 2.142 -8.581 -10.503 1.00 45.25 31 GLU A N 3
ATOM 3096 C CA . GLU A 1 31 ? 0.786 -8.540 -9.963 1.00 24.43 31 GLU A CA 3
ATOM 3097 C C . GLU A 1 31 ? -0.178 -7.974 -11.010 1.00 20.21 31 GLU A C 3
ATOM 3098 O O . GLU A 1 31 ? 0.099 -8.015 -12.211 1.00 72.10 31 GLU A O 3
ATOM 3110 N N . GLY A 1 32 ? -1.309 -7.470 -10.557 1.00 70.24 32 GLY A N 3
ATOM 3111 C CA . GLY A 1 32 ? -2.249 -6.838 -11.449 1.00 63.01 32 GLY A CA 3
ATOM 3112 C C . GLY A 1 32 ? -2.677 -5.489 -10.926 1.00 53.13 32 GLY A C 3
ATOM 3113 O O . GLY A 1 32 ? -2.064 -4.466 -11.243 1.00 42.22 32 GLY A O 3
ATOM 3117 N N . ASN A 1 33 ? -3.709 -5.487 -10.099 1.00 61.31 33 ASN A N 3
ATOM 3118 C CA . ASN A 1 33 ? -4.218 -4.251 -9.517 1.00 23.25 33 ASN A CA 3
ATOM 3119 C C . ASN A 1 33 ? -3.243 -3.673 -8.490 1.00 41.04 33 ASN A C 3
ATOM 3120 O O . ASN A 1 33 ? -3.052 -2.459 -8.433 1.00 22.31 33 ASN A O 3
ATOM 3131 N N . LEU A 1 34 ? -2.604 -4.531 -7.694 1.00 23.23 34 LEU A N 3
ATOM 3132 C CA . LEU A 1 34 ? -1.609 -4.064 -6.731 1.00 31.53 34 LEU A CA 3
ATOM 3133 C C . LEU A 1 34 ? -0.309 -3.700 -7.431 1.00 32.33 34 LEU A C 3
ATOM 3134 O O . LEU A 1 34 ? 0.445 -2.843 -6.961 1.00 40.40 34 LEU A O 3
ATOM 3150 N N . GLY A 1 35 ? -0.050 -4.354 -8.556 1.00 13.22 35 GLY A N 3
ATOM 3151 C CA . GLY A 1 35 ? 1.144 -4.061 -9.324 1.00 51.44 35 GLY A CA 3
ATOM 3152 C C . GLY A 1 35 ? 1.159 -2.625 -9.801 1.00 13.25 35 GLY A C 3
ATOM 3153 O O . GLY A 1 35 ? 2.168 -1.923 -9.675 1.00 74.24 35 GLY A O 3
ATOM 3157 N N . GLY A 1 36 ? 0.028 -2.179 -10.325 1.00 33.22 36 GLY A N 3
ATOM 3158 C CA . GLY A 1 36 ? -0.101 -0.798 -10.746 1.00 54.43 36 GLY A CA 3
ATOM 3159 C C . GLY A 1 36 ? -0.274 0.121 -9.557 1.00 21.10 36 GLY A C 3
ATOM 3160 O O . GLY A 1 36 ? 0.132 1.285 -9.592 1.00 65.31 36 GLY A O 3
ATOM 3164 N N . TRP A 1 37 ? -0.868 -0.422 -8.502 1.00 42.23 37 TRP A N 3
ATOM 3165 C CA . TRP A 1 37 ? -1.083 0.296 -7.254 1.00 10.55 37 TRP A CA 3
ATOM 3166 C C . TRP A 1 37 ? 0.244 0.784 -6.683 1.00 63.41 37 TRP A C 3
ATOM 3167 O O . TRP A 1 37 ? 0.434 1.976 -6.444 1.00 63.43 37 TRP A O 3
ATOM 3188 N N . CYS A 1 38 ? 1.165 -0.149 -6.485 1.00 51.00 38 CYS A N 3
ATOM 3189 C CA . CYS A 1 38 ? 2.469 0.176 -5.925 1.00 53.14 38 CYS A CA 3
ATOM 3190 C C . CYS A 1 38 ? 3.229 1.133 -6.841 1.00 44.24 38 CYS A C 3
ATOM 3191 O O . CYS A 1 38 ? 3.769 2.143 -6.387 1.00 30.13 38 CYS A O 3
ATOM 3199 N N . HIS A 1 39 ? 3.240 0.821 -8.135 1.00 75.50 39 HIS A N 3
ATOM 3200 C CA . HIS A 1 39 ? 3.964 1.627 -9.118 1.00 54.34 39 HIS A CA 3
ATOM 3201 C C . HIS A 1 39 ? 3.501 3.081 -9.118 1.00 11.33 39 HIS A C 3
ATOM 3202 O O . HIS A 1 39 ? 4.320 3.999 -9.107 1.00 12.42 39 HIS A O 3
ATOM 3217 N N . THR A 1 40 ? 2.194 3.292 -9.113 1.00 3.42 40 THR A N 3
ATOM 3218 C CA . THR A 1 40 ? 1.652 4.638 -9.213 1.00 42.30 40 THR A CA 3
ATOM 3219 C C . THR A 1 40 ? 1.912 5.428 -7.925 1.00 14.13 40 THR A C 3
ATOM 3220 O O . THR A 1 40 ? 2.186 6.629 -7.961 1.00 53.54 40 THR A O 3
ATOM 3231 N N . GLN A 1 41 ? 1.869 4.741 -6.790 1.00 20.12 41 GLN A N 3
ATOM 3232 C CA . GLN A 1 41 ? 1.943 5.404 -5.498 1.00 70.22 41 GLN A CA 3
ATOM 3233 C C . GLN A 1 41 ? 3.372 5.637 -5.023 1.00 54.14 41 GLN A C 3
ATOM 3234 O O . GLN A 1 41 ? 3.606 6.513 -4.189 1.00 40.33 41 GLN A O 3
ATOM 3248 N N . ARG A 1 42 ? 4.336 4.881 -5.543 1.00 10.10 42 ARG A N 3
ATOM 3249 C CA . ARG A 1 42 ? 5.735 5.139 -5.202 1.00 53.32 42 ARG A CA 3
ATOM 3250 C C . ARG A 1 42 ? 6.176 6.460 -5.826 1.00 3.24 42 ARG A C 3
ATOM 3251 O O . ARG A 1 42 ? 7.102 7.116 -5.350 1.00 75.12 42 ARG A O 3
ATOM 3272 N N . LYS A 1 43 ? 5.467 6.858 -6.873 1.00 30.05 43 LYS A N 3
ATOM 3273 C CA . LYS A 1 43 ? 5.724 8.112 -7.543 1.00 21.52 43 LYS A CA 3
ATOM 3274 C C . LYS A 1 43 ? 5.231 9.278 -6.678 1.00 52.41 43 LYS A C 3
ATOM 3275 O O . LYS A 1 43 ? 5.802 10.368 -6.701 1.00 34.42 43 LYS A O 3
ATOM 3294 N N . MET A 1 44 ? 4.182 9.035 -5.888 1.00 21.33 44 MET A N 3
ATOM 3295 C CA . MET A 1 44 ? 3.695 10.033 -4.933 1.00 70.32 44 MET A CA 3
ATOM 3296 C C . MET A 1 44 ? 4.715 10.249 -3.826 1.00 2.52 44 MET A C 3
ATOM 3297 O O . MET A 1 44 ? 4.852 11.353 -3.305 1.00 74.30 44 MET A O 3
ATOM 3311 N N . ARG A 1 45 ? 5.423 9.189 -3.459 1.00 51.12 45 ARG A N 3
ATOM 3312 C CA . ARG A 1 45 ? 6.407 9.291 -2.392 1.00 4.53 45 ARG A CA 3
ATOM 3313 C C . ARG A 1 45 ? 7.630 10.055 -2.871 1.00 3.35 45 ARG A C 3
ATOM 3314 O O . ARG A 1 45 ? 8.202 10.851 -2.128 1.00 25.01 45 ARG A O 3
ATOM 3335 N N . LYS A 1 46 ? 8.020 9.807 -4.114 1.00 44.12 46 LYS A N 3
ATOM 3336 C CA . LYS A 1 46 ? 9.089 10.575 -4.753 1.00 53.22 46 LYS A CA 3
ATOM 3337 C C . LYS A 1 46 ? 8.733 12.062 -4.736 1.00 1.45 46 LYS A C 3
ATOM 3338 O O . LYS A 1 46 ? 9.566 12.918 -4.430 1.00 12.44 46 LYS A O 3
ATOM 3357 N N . GLN A 1 47 ? 7.481 12.348 -5.079 1.00 22.10 47 GLN A N 3
ATOM 3358 C CA . GLN A 1 47 ? 6.939 13.702 -5.015 1.00 22.11 47 GLN A CA 3
ATOM 3359 C C . GLN A 1 47 ? 6.889 14.204 -3.573 1.00 22.15 47 GLN A C 3
ATOM 3360 O O . GLN A 1 47 ? 7.018 15.398 -3.311 1.00 4.14 47 GLN A O 3
ATOM 3374 N N . GLY A 1 48 ? 6.727 13.280 -2.642 1.00 23.51 48 GLY A N 3
ATOM 3375 C CA . GLY A 1 48 ? 6.598 13.643 -1.247 1.00 52.42 48 GLY A CA 3
ATOM 3376 C C . GLY A 1 48 ? 5.190 14.085 -0.915 1.00 75.13 48 GLY A C 3
ATOM 3377 O O . GLY A 1 48 ? 4.979 14.886 -0.008 1.00 64.44 48 GLY A O 3
ATOM 3381 N N . LYS A 1 49 ? 4.227 13.551 -1.657 1.00 52.25 49 LYS A N 3
ATOM 3382 C CA . LYS A 1 49 ? 2.832 13.940 -1.501 1.00 33.41 49 LYS A CA 3
ATOM 3383 C C . LYS A 1 49 ? 2.002 12.788 -0.958 1.00 41.13 49 LYS A C 3
ATOM 3384 O O . LYS A 1 49 ? 0.788 12.910 -0.788 1.00 73.24 49 LYS A O 3
ATOM 3403 N N . LEU A 1 50 ? 2.662 11.665 -0.717 1.00 32.22 50 LEU A N 3
ATOM 3404 C CA . LEU A 1 50 ? 1.993 10.485 -0.184 1.00 35.14 50 LEU A CA 3
ATOM 3405 C C . LEU A 1 50 ? 1.340 10.810 1.161 1.00 44.01 50 LEU A C 3
ATOM 3406 O O . LEU A 1 50 ? 1.924 11.514 1.981 1.00 75.41 50 LEU A O 3
ATOM 3422 N N . PRO A 1 51 ? 0.129 10.291 1.413 1.00 2.21 51 PRO A N 3
ATOM 3423 C CA . PRO A 1 51 ? -0.523 10.416 2.701 1.00 20.44 51 PRO A CA 3
ATOM 3424 C C . PRO A 1 51 ? -0.025 9.369 3.680 1.00 45.33 51 PRO A C 3
ATOM 3425 O O . PRO A 1 51 ? 0.498 8.320 3.288 1.00 13.33 51 PRO A O 3
ATOM 3436 N N . ASN A 1 52 ? -0.209 9.659 4.944 1.00 21.21 52 ASN A N 3
ATOM 3437 C CA . ASN A 1 52 ? 0.219 8.780 6.010 1.00 34.51 52 ASN A CA 3
ATOM 3438 C C . ASN A 1 52 ? -0.657 7.531 6.062 1.00 24.13 52 ASN A C 3
ATOM 3439 O O . ASN A 1 52 ? -0.184 6.448 6.384 1.00 61.14 52 ASN A O 3
ATOM 3450 N N . ASP A 1 53 ? -1.925 7.694 5.692 1.00 23.12 53 ASP A N 3
ATOM 3451 C CA . ASP A 1 53 ? -2.924 6.626 5.773 1.00 20.12 53 ASP A CA 3
ATOM 3452 C C . ASP A 1 53 ? -2.442 5.335 5.122 1.00 12.31 53 ASP A C 3
ATOM 3453 O O . ASP A 1 53 ? -2.484 4.271 5.737 1.00 74.14 53 ASP A O 3
ATOM 3462 N N . ARG A 1 54 ? -1.969 5.432 3.887 1.00 23.52 54 ARG A N 3
ATOM 3463 C CA . ARG A 1 54 ? -1.494 4.261 3.159 1.00 72.42 54 ARG A CA 3
ATOM 3464 C C . ARG A 1 54 ? -0.323 3.615 3.894 1.00 65.43 54 ARG A C 3
ATOM 3465 O O . ARG A 1 54 ? -0.325 2.416 4.158 1.00 15.11 54 ARG A O 3
ATOM 3486 N N . ARG A 1 55 ? 0.661 4.433 4.242 1.00 4.33 55 ARG A N 3
ATOM 3487 C CA . ARG A 1 55 ? 1.863 3.963 4.923 1.00 61.42 55 ARG A CA 3
ATOM 3488 C C . ARG A 1 55 ? 1.527 3.419 6.315 1.00 32.41 55 ARG A C 3
ATOM 3489 O O . ARG A 1 55 ? 2.235 2.562 6.844 1.00 15.21 55 ARG A O 3
ATOM 3510 N N . LEU A 1 56 ? 0.448 3.921 6.894 1.00 22.42 56 LEU A N 3
ATOM 3511 C CA . LEU A 1 56 ? 0.005 3.479 8.207 1.00 1.45 56 LEU A CA 3
ATOM 3512 C C . LEU A 1 56 ? -0.693 2.125 8.114 1.00 74.53 56 LEU A C 3
ATOM 3513 O O . LEU A 1 56 ? -0.347 1.191 8.831 1.00 30.42 56 LEU A O 3
ATOM 3529 N N . LEU A 1 57 ? -1.668 2.023 7.220 1.00 1.44 57 LEU A N 3
ATOM 3530 C CA . LEU A 1 57 ? -2.416 0.781 7.033 1.00 52.31 57 LEU A CA 3
ATOM 3531 C C . LEU A 1 57 ? -1.486 -0.366 6.646 1.00 2.01 57 LEU A C 3
ATOM 3532 O O . LEU A 1 57 ? -1.602 -1.475 7.175 1.00 3.23 57 LEU A O 3
ATOM 3548 N N . LEU A 1 58 ? -0.552 -0.090 5.743 1.00 54.44 58 LEU A N 3
ATOM 3549 C CA . LEU A 1 58 ? 0.421 -1.094 5.325 1.00 60.14 58 LEU A CA 3
ATOM 3550 C C . LEU A 1 58 ? 1.277 -1.526 6.509 1.00 75.34 58 LEU A C 3
ATOM 3551 O O . LEU A 1 58 ? 1.559 -2.710 6.688 1.00 35.44 58 LEU A O 3
ATOM 3567 N N . ASP A 1 59 ? 1.659 -0.558 7.330 1.00 31.22 59 ASP A N 3
ATOM 3568 C CA . ASP A 1 59 ? 2.471 -0.818 8.514 1.00 33.03 59 ASP A CA 3
ATOM 3569 C C . ASP A 1 59 ? 1.786 -1.814 9.441 1.00 40.31 59 ASP A C 3
ATOM 3570 O O . ASP A 1 59 ? 2.421 -2.719 9.980 1.00 21.42 59 ASP A O 3
ATOM 3579 N N . LYS A 1 60 ? 0.480 -1.653 9.595 1.00 11.32 60 LYS A N 3
ATOM 3580 C CA . LYS A 1 60 ? -0.288 -2.438 10.540 1.00 64.33 60 LYS A CA 3
ATOM 3581 C C . LYS A 1 60 ? -0.573 -3.852 10.034 1.00 4.21 60 LYS A C 3
ATOM 3582 O O . LYS A 1 60 ? -0.714 -4.781 10.830 1.00 44.42 60 LYS A O 3
ATOM 3601 N N . ILE A 1 61 ? -0.659 -4.031 8.722 1.00 71.14 61 ILE A N 3
ATOM 3602 C CA . ILE A 1 61 ? -0.860 -5.370 8.173 1.00 44.34 61 ILE A CA 3
ATOM 3603 C C . ILE A 1 61 ? 0.464 -6.118 8.066 1.00 64.00 61 ILE A C 3
ATOM 3604 O O . ILE A 1 61 ? 0.487 -7.336 7.888 1.00 32.04 61 ILE A O 3
ATOM 3620 N N . GLY A 1 62 ? 1.566 -5.387 8.185 1.00 22.34 62 GLY A N 3
ATOM 3621 C CA . GLY A 1 62 ? 2.868 -6.025 8.230 1.00 33.23 62 GLY A CA 3
ATOM 3622 C C . GLY A 1 62 ? 3.724 -5.740 7.012 1.00 22.24 62 GLY A C 3
ATOM 3623 O O . GLY A 1 62 ? 4.634 -6.506 6.690 1.00 12.23 62 GLY A O 3
ATOM 3627 N N . PHE A 1 63 ? 3.441 -4.640 6.337 1.00 50.34 63 PHE A N 3
ATOM 3628 C CA . PHE A 1 63 ? 4.191 -4.261 5.153 1.00 40.42 63 PHE A CA 3
ATOM 3629 C C . PHE A 1 63 ? 5.389 -3.422 5.551 1.00 53.51 63 PHE A C 3
ATOM 3630 O O . PHE A 1 63 ? 5.262 -2.246 5.894 1.00 20.45 63 PHE A O 3
ATOM 3647 N N . VAL A 1 64 ? 6.549 -4.050 5.523 1.00 31.43 64 VAL A N 3
ATOM 3648 C CA . VAL A 1 64 ? 7.776 -3.401 5.918 1.00 65.10 64 VAL A CA 3
ATOM 3649 C C . VAL A 1 64 ? 8.552 -2.915 4.692 1.00 60.22 64 VAL A C 3
ATOM 3650 O O . VAL A 1 64 ? 8.777 -3.665 3.744 1.00 22.15 64 VAL A O 3
ATOM 3663 N N . TRP A 1 65 ? 8.947 -1.652 4.710 1.00 3.00 65 TRP A N 3
ATOM 3664 C CA . TRP A 1 65 ? 9.610 -1.041 3.562 1.00 72.12 65 TRP A CA 3
ATOM 3665 C C . TRP A 1 65 ? 11.001 -1.633 3.347 1.00 33.34 65 TRP A C 3
ATOM 3666 O O . TRP A 1 65 ? 11.489 -1.696 2.214 1.00 61.42 65 TRP A O 3
ATOM 3687 N N . SER A 1 66 ? 11.620 -2.072 4.443 1.00 30.43 66 SER A N 3
ATOM 3688 C CA . SER A 1 66 ? 12.935 -2.712 4.410 1.00 12.54 66 SER A CA 3
ATOM 3689 C C . SER A 1 66 ? 14.027 -1.748 3.935 1.00 71.42 66 SER A C 3
ATOM 3690 O O . SER A 1 66 ? 13.769 -0.570 3.672 1.00 13.12 66 SER A O 3
ATOM 3698 N N . LEU A 1 67 ? 15.248 -2.255 3.828 1.00 70.54 67 LEU A N 3
ATOM 3699 C CA . LEU A 1 67 ? 16.397 -1.434 3.450 1.00 32.31 67 LEU A CA 3
ATOM 3700 C C . LEU A 1 67 ? 16.541 -1.336 1.933 1.00 35.12 67 LEU A C 3
ATOM 3701 O O . LEU A 1 67 ? 17.576 -0.900 1.427 1.00 13.21 67 LEU A O 3
ATOM 3717 N N . GLU A 1 68 ? 15.494 -1.712 1.207 1.00 21.22 68 GLU A N 3
ATOM 3718 C CA . GLU A 1 68 ? 15.533 -1.689 -0.252 1.00 4.52 68 GLU A CA 3
ATOM 3719 C C . GLU A 1 68 ? 15.297 -0.278 -0.783 1.00 42.33 68 GLU A C 3
ATOM 3720 O O . GLU A 1 68 ? 15.237 -0.054 -1.989 1.00 60.13 68 GLU A O 3
ATOM 3732 N N . HIS A 1 69 ? 15.156 0.668 0.130 1.00 24.31 69 HIS A N 3
ATOM 3733 C CA . HIS A 1 69 ? 15.062 2.072 -0.238 1.00 23.32 69 HIS A CA 3
ATOM 3734 C C . HIS A 1 69 ? 15.915 2.899 0.708 1.00 44.33 69 HIS A C 3
ATOM 3735 O O . HIS A 1 69 ? 16.734 3.710 0.281 1.00 13.13 69 HIS A O 3
ATOM 3750 N N . HIS A 1 70 ? 15.710 2.691 2.000 1.00 54.15 70 HIS A N 3
ATOM 3751 C CA . HIS A 1 70 ? 16.524 3.342 3.008 1.00 41.23 70 HIS A CA 3
ATOM 3752 C C . HIS A 1 70 ? 17.642 2.402 3.428 1.00 2.23 70 HIS A C 3
ATOM 3753 O O . HIS A 1 70 ? 17.411 1.423 4.134 1.00 52.33 70 HIS A O 3
ATOM 3768 N N . HIS A 1 71 ? 18.847 2.697 2.972 1.00 24.54 71 HIS A N 3
ATOM 3769 C CA . HIS A 1 71 ? 19.990 1.834 3.220 1.00 4.33 71 HIS A CA 3
ATOM 3770 C C . HIS A 1 71 ? 20.572 2.096 4.602 1.00 21.43 71 HIS A C 3
ATOM 3771 O O . HIS A 1 71 ? 20.217 3.075 5.264 1.00 74.02 71 HIS A O 3
ATOM 3786 N N . HIS A 1 72 ? 21.469 1.226 5.029 1.00 23.51 72 HIS A N 3
ATOM 3787 C CA . HIS A 1 72 ? 22.101 1.361 6.329 1.00 41.21 72 HIS A CA 3
ATOM 3788 C C . HIS A 1 72 ? 23.387 2.169 6.184 1.00 61.01 72 HIS A C 3
ATOM 3789 O O . HIS A 1 72 ? 24.142 1.967 5.233 1.00 62.23 72 HIS A O 3
ATOM 3804 N N . HIS A 1 73 ? 23.623 3.089 7.116 1.00 42.12 73 HIS A N 3
ATOM 3805 C CA . HIS A 1 73 ? 24.784 3.974 7.048 1.00 54.21 73 HIS A CA 3
ATOM 3806 C C . HIS A 1 73 ? 26.080 3.174 7.010 1.00 2.22 73 HIS A C 3
ATOM 3807 O O . HIS A 1 73 ? 27.039 3.559 6.348 1.00 73.32 73 HIS A O 3
ATOM 3822 N N . HIS A 1 74 ? 26.104 2.059 7.724 1.00 4.41 74 HIS A N 3
ATOM 3823 C CA . HIS A 1 74 ? 27.228 1.137 7.660 1.00 73.43 74 HIS A CA 3
ATOM 3824 C C . HIS A 1 74 ? 26.758 -0.196 7.107 1.00 44.10 74 HIS A C 3
ATOM 3825 O O . HIS A 1 74 ? 26.176 -0.981 7.880 1.00 37.50 74 HIS A O 3
ATOM 3841 N N . MET A 1 1 ? -16.123 6.983 -17.219 1.00 53.51 1 MET A N 4
ATOM 3842 C CA . MET A 1 1 ? -17.515 6.485 -17.214 1.00 3.34 1 MET A CA 4
ATOM 3843 C C . MET A 1 1 ? -17.597 5.146 -16.493 1.00 23.30 1 MET A C 4
ATOM 3844 O O . MET A 1 1 ? -18.408 4.969 -15.586 1.00 23.11 1 MET A O 4
ATOM 3860 N N . ASN A 1 2 ? -16.744 4.205 -16.890 1.00 11.13 2 ASN A N 4
ATOM 3861 C CA . ASN A 1 2 ? -16.750 2.875 -16.289 1.00 71.13 2 ASN A CA 4
ATOM 3862 C C . ASN A 1 2 ? -16.027 2.868 -14.950 1.00 42.05 2 ASN A C 4
ATOM 3863 O O . ASN A 1 2 ? -14.858 2.494 -14.851 1.00 5.05 2 ASN A O 4
ATOM 3874 N N . GLN A 1 3 ? -16.734 3.340 -13.939 1.00 63.35 3 GLN A N 4
ATOM 3875 C CA . GLN A 1 3 ? -16.278 3.300 -12.561 1.00 71.22 3 GLN A CA 4
ATOM 3876 C C . GLN A 1 3 ? -17.471 3.589 -11.664 1.00 20.02 3 GLN A C 4
ATOM 3877 O O . GLN A 1 3 ? -17.707 4.731 -11.260 1.00 13.35 3 GLN A O 4
ATOM 3891 N N . ASN A 1 4 ? -18.249 2.551 -11.401 1.00 71.13 4 ASN A N 4
ATOM 3892 C CA . ASN A 1 4 ? -19.530 2.704 -10.719 1.00 21.44 4 ASN A CA 4
ATOM 3893 C C . ASN A 1 4 ? -19.641 1.776 -9.515 1.00 15.32 4 ASN A C 4
ATOM 3894 O O . ASN A 1 4 ? -20.644 1.787 -8.803 1.00 54.44 4 ASN A O 4
ATOM 3905 N N . LEU A 1 5 ? -18.615 0.967 -9.296 1.00 63.50 5 LEU A N 4
ATOM 3906 C CA . LEU A 1 5 ? -18.608 0.045 -8.167 1.00 61.23 5 LEU A CA 4
ATOM 3907 C C . LEU A 1 5 ? -18.338 0.793 -6.865 1.00 12.54 5 LEU A C 4
ATOM 3908 O O . LEU A 1 5 ? -18.980 0.526 -5.847 1.00 24.15 5 LEU A O 4
ATOM 3924 N N . GLN A 1 6 ? -17.400 1.743 -6.927 1.00 35.43 6 GLN A N 4
ATOM 3925 C CA . GLN A 1 6 ? -16.980 2.534 -5.767 1.00 50.32 6 GLN A CA 4
ATOM 3926 C C . GLN A 1 6 ? -16.248 1.691 -4.727 1.00 23.31 6 GLN A C 4
ATOM 3927 O O . GLN A 1 6 ? -16.530 0.506 -4.543 1.00 2.42 6 GLN A O 4
ATOM 3941 N N . GLY A 1 7 ? -15.286 2.312 -4.065 1.00 3.33 7 GLY A N 4
ATOM 3942 C CA . GLY A 1 7 ? -14.603 1.667 -2.968 1.00 62.03 7 GLY A CA 4
ATOM 3943 C C . GLY A 1 7 ? -13.697 0.541 -3.415 1.00 74.11 7 GLY A C 4
ATOM 3944 O O . GLY A 1 7 ? -13.558 -0.462 -2.713 1.00 3.33 7 GLY A O 4
ATOM 3948 N N . GLU A 1 8 ? -13.060 0.703 -4.572 1.00 65.34 8 GLU A N 4
ATOM 3949 C CA . GLU A 1 8 ? -12.121 -0.301 -5.053 1.00 3.23 8 GLU A CA 4
ATOM 3950 C C . GLU A 1 8 ? -10.955 -0.393 -4.085 1.00 42.05 8 GLU A C 4
ATOM 3951 O O . GLU A 1 8 ? -10.350 -1.436 -3.949 1.00 24.43 8 GLU A O 4
ATOM 3963 N N . TRP A 1 9 ? -10.671 0.702 -3.392 1.00 15.04 9 TRP A N 4
ATOM 3964 C CA . TRP A 1 9 ? -9.664 0.700 -2.336 1.00 33.05 9 TRP A CA 4
ATOM 3965 C C . TRP A 1 9 ? -10.063 -0.265 -1.224 1.00 12.31 9 TRP A C 4
ATOM 3966 O O . TRP A 1 9 ? -9.268 -1.098 -0.796 1.00 62.00 9 TRP A O 4
ATOM 3987 N N . MET A 1 10 ? -11.304 -0.161 -0.775 1.00 72.53 10 MET A N 4
ATOM 3988 C CA . MET A 1 10 ? -11.799 -1.027 0.291 1.00 41.14 10 MET A CA 4
ATOM 3989 C C . MET A 1 10 ? -11.754 -2.488 -0.146 1.00 32.24 10 MET A C 4
ATOM 3990 O O . MET A 1 10 ? -11.582 -3.391 0.673 1.00 3.13 10 MET A O 4
ATOM 4004 N N . LYS A 1 11 ? -11.903 -2.700 -1.445 1.00 43.13 11 LYS A N 4
ATOM 4005 C CA . LYS A 1 11 ? -11.813 -4.027 -2.038 1.00 23.11 11 LYS A CA 4
ATOM 4006 C C . LYS A 1 11 ? -10.337 -4.438 -2.173 1.00 11.44 11 LYS A C 4
ATOM 4007 O O . LYS A 1 11 ? -9.947 -5.524 -1.750 1.00 35.53 11 LYS A O 4
ATOM 4026 N N . ASN A 1 12 ? -9.539 -3.534 -2.747 1.00 70.23 12 ASN A N 4
ATOM 4027 C CA . ASN A 1 12 ? -8.095 -3.723 -2.962 1.00 24.24 12 ASN A CA 4
ATOM 4028 C C . ASN A 1 12 ? -7.394 -4.115 -1.670 1.00 35.02 12 ASN A C 4
ATOM 4029 O O . ASN A 1 12 ? -6.440 -4.897 -1.672 1.00 2.32 12 ASN A O 4
ATOM 4040 N N . TYR A 1 13 ? -7.879 -3.545 -0.574 1.00 42.42 13 TYR A N 4
ATOM 4041 C CA . TYR A 1 13 ? -7.317 -3.777 0.746 1.00 73.51 13 TYR A CA 4
ATOM 4042 C C . TYR A 1 13 ? -7.225 -5.268 1.041 1.00 33.21 13 TYR A C 4
ATOM 4043 O O . TYR A 1 13 ? -6.235 -5.723 1.592 1.00 63.33 13 TYR A O 4
ATOM 4061 N N . GLU A 1 14 ? -8.239 -6.022 0.631 1.00 43.55 14 GLU A N 4
ATOM 4062 C CA . GLU A 1 14 ? -8.293 -7.455 0.903 1.00 72.15 14 GLU A CA 4
ATOM 4063 C C . GLU A 1 14 ? -7.146 -8.198 0.222 1.00 24.43 14 GLU A C 4
ATOM 4064 O O . GLU A 1 14 ? -6.519 -9.074 0.829 1.00 75.10 14 GLU A O 4
ATOM 4076 N N . GLU A 1 15 ? -6.872 -7.846 -1.032 1.00 53.25 15 GLU A N 4
ATOM 4077 C CA . GLU A 1 15 ? -5.788 -8.471 -1.786 1.00 42.31 15 GLU A CA 4
ATOM 4078 C C . GLU A 1 15 ? -4.441 -8.179 -1.138 1.00 34.43 15 GLU A C 4
ATOM 4079 O O . GLU A 1 15 ? -3.583 -9.058 -1.033 1.00 62.41 15 GLU A O 4
ATOM 4091 N N . LEU A 1 16 ? -4.275 -6.949 -0.675 1.00 74.40 16 LEU A N 4
ATOM 4092 C CA . LEU A 1 16 ? -2.999 -6.494 -0.157 1.00 35.23 16 LEU A CA 4
ATOM 4093 C C . LEU A 1 16 ? -2.812 -7.023 1.252 1.00 44.44 16 LEU A C 4
ATOM 4094 O O . LEU A 1 16 ? -1.758 -7.543 1.606 1.00 70.33 16 LEU A O 4
ATOM 4110 N N . LYS A 1 17 ? -3.871 -6.897 2.027 1.00 22.01 17 LYS A N 4
ATOM 4111 C CA . LYS A 1 17 ? -3.929 -7.372 3.398 1.00 31.11 17 LYS A CA 4
ATOM 4112 C C . LYS A 1 17 ? -3.489 -8.824 3.500 1.00 2.15 17 LYS A C 4
ATOM 4113 O O . LYS A 1 17 ? -2.630 -9.175 4.313 1.00 0.54 17 LYS A O 4
ATOM 4132 N N . SER A 1 18 ? -4.086 -9.654 2.663 1.00 14.11 18 SER A N 4
ATOM 4133 C CA . SER A 1 18 ? -3.827 -11.081 2.686 1.00 13.44 18 SER A CA 4
ATOM 4134 C C . SER A 1 18 ? -2.422 -11.391 2.176 1.00 12.11 18 SER A C 4
ATOM 4135 O O . SER A 1 18 ? -1.738 -12.266 2.711 1.00 71.13 18 SER A O 4
ATOM 4143 N N . PHE A 1 19 ? -1.983 -10.662 1.157 1.00 40.13 19 PHE A N 4
ATOM 4144 C CA . PHE A 1 19 ? -0.710 -10.975 0.519 1.00 71.10 19 PHE A CA 4
ATOM 4145 C C . PHE A 1 19 ? 0.465 -10.505 1.376 1.00 3.24 19 PHE A C 4
ATOM 4146 O O . PHE A 1 19 ? 1.442 -11.235 1.570 1.00 43.23 19 PHE A O 4
ATOM 4163 N N . VAL A 1 20 ? 0.363 -9.286 1.890 1.00 73.11 20 VAL A N 4
ATOM 4164 C CA . VAL A 1 20 ? 1.383 -8.729 2.764 1.00 25.41 20 VAL A CA 4
ATOM 4165 C C . VAL A 1 20 ? 1.532 -9.565 4.033 1.00 24.31 20 VAL A C 4
ATOM 4166 O O . VAL A 1 20 ? 2.626 -9.708 4.561 1.00 40.11 20 VAL A O 4
ATOM 4179 N N . ARG A 1 21 ? 0.439 -10.132 4.513 1.00 13.21 21 ARG A N 4
ATOM 4180 C CA . ARG A 1 21 ? 0.498 -11.018 5.670 1.00 33.21 21 ARG A CA 4
ATOM 4181 C C . ARG A 1 21 ? 1.436 -12.200 5.402 1.00 10.10 21 ARG A C 4
ATOM 4182 O O . ARG A 1 21 ? 2.066 -12.732 6.316 1.00 41.55 21 ARG A O 4
ATOM 4203 N N . LYS A 1 22 ? 1.544 -12.587 4.140 1.00 12.45 22 LYS A N 4
ATOM 4204 C CA . LYS A 1 22 ? 2.331 -13.747 3.766 1.00 43.04 22 LYS A CA 4
ATOM 4205 C C . LYS A 1 22 ? 3.778 -13.367 3.434 1.00 62.43 22 LYS A C 4
ATOM 4206 O O . LYS A 1 22 ? 4.710 -13.812 4.101 1.00 35.10 22 LYS A O 4
ATOM 4225 N N . TYR A 1 23 ? 3.963 -12.535 2.413 1.00 22.55 23 TYR A N 4
ATOM 4226 C CA . TYR A 1 23 ? 5.311 -12.208 1.933 1.00 3.24 23 TYR A CA 4
ATOM 4227 C C . TYR A 1 23 ? 5.787 -10.842 2.424 1.00 54.21 23 TYR A C 4
ATOM 4228 O O . TYR A 1 23 ? 6.937 -10.464 2.190 1.00 31.51 23 TYR A O 4
ATOM 4246 N N . ARG A 1 24 ? 4.892 -10.102 3.077 1.00 64.31 24 ARG A N 4
ATOM 4247 C CA . ARG A 1 24 ? 5.179 -8.742 3.579 1.00 43.31 24 ARG A CA 4
ATOM 4248 C C . ARG A 1 24 ? 5.360 -7.745 2.436 1.00 14.15 24 ARG A C 4
ATOM 4249 O O . ARG A 1 24 ? 5.569 -6.552 2.663 1.00 15.42 24 ARG A O 4
ATOM 4270 N N . ARG A 1 25 ? 5.245 -8.255 1.220 1.00 14.12 25 ARG A N 4
ATOM 4271 C CA . ARG A 1 25 ? 5.440 -7.498 -0.011 1.00 35.40 25 ARG A CA 4
ATOM 4272 C C . ARG A 1 25 ? 4.954 -8.337 -1.182 1.00 22.13 25 ARG A C 4
ATOM 4273 O O . ARG A 1 25 ? 4.633 -9.510 -1.008 1.00 25.12 25 ARG A O 4
ATOM 4294 N N . PHE A 1 26 ? 4.905 -7.742 -2.363 1.00 2.13 26 PHE A N 4
ATOM 4295 C CA . PHE A 1 26 ? 4.601 -8.484 -3.578 1.00 21.52 26 PHE A CA 4
ATOM 4296 C C . PHE A 1 26 ? 5.678 -8.240 -4.632 1.00 42.22 26 PHE A C 4
ATOM 4297 O O . PHE A 1 26 ? 5.576 -7.332 -5.450 1.00 64.42 26 PHE A O 4
ATOM 4314 N N . PRO A 1 27 ? 6.762 -9.030 -4.579 1.00 4.44 27 PRO A N 4
ATOM 4315 C CA . PRO A 1 27 ? 7.891 -8.890 -5.497 1.00 73.31 27 PRO A CA 4
ATOM 4316 C C . PRO A 1 27 ? 7.546 -9.338 -6.912 1.00 31.54 27 PRO A C 4
ATOM 4317 O O . PRO A 1 27 ? 7.800 -8.622 -7.881 1.00 3.44 27 PRO A O 4
ATOM 4328 N N . LYS A 1 28 ? 6.964 -10.523 -7.030 1.00 51.35 28 LYS A N 4
ATOM 4329 C CA . LYS A 1 28 ? 6.648 -11.082 -8.335 1.00 54.11 28 LYS A CA 4
ATOM 4330 C C . LYS A 1 28 ? 5.162 -10.940 -8.636 1.00 24.11 28 LYS A C 4
ATOM 4331 O O . LYS A 1 28 ? 4.773 -10.649 -9.768 1.00 74.41 28 LYS A O 4
ATOM 4350 N N . SER A 1 29 ? 4.335 -11.141 -7.617 1.00 74.34 29 SER A N 4
ATOM 4351 C CA . SER A 1 29 ? 2.893 -11.039 -7.779 1.00 72.11 29 SER A CA 4
ATOM 4352 C C . SER A 1 29 ? 2.439 -9.589 -7.816 1.00 44.21 29 SER A C 4
ATOM 4353 O O . SER A 1 29 ? 2.130 -8.998 -6.787 1.00 53.03 29 SER A O 4
ATOM 4361 N N . THR A 1 30 ? 2.410 -9.023 -9.007 1.00 30.12 30 THR A N 4
ATOM 4362 C CA . THR A 1 30 ? 1.981 -7.650 -9.181 1.00 55.12 30 THR A CA 4
ATOM 4363 C C . THR A 1 30 ? 0.463 -7.554 -9.263 1.00 5.50 30 THR A C 4
ATOM 4364 O O . THR A 1 30 ? -0.160 -6.831 -8.489 1.00 65.02 30 THR A O 4
ATOM 4375 N N . GLU A 1 31 ? -0.122 -8.305 -10.199 1.00 33.21 31 GLU A N 4
ATOM 4376 C CA . GLU A 1 31 ? -1.563 -8.260 -10.460 1.00 12.15 31 GLU A CA 4
ATOM 4377 C C . GLU A 1 31 ? -1.960 -6.887 -11.019 1.00 24.13 31 GLU A C 4
ATOM 4378 O O . GLU A 1 31 ? -1.222 -5.910 -10.879 1.00 22.53 31 GLU A O 4
ATOM 4390 N N . GLY A 1 32 ? -3.109 -6.818 -11.674 1.00 10.30 32 GLY A N 4
ATOM 4391 C CA . GLY A 1 32 ? -3.552 -5.562 -12.252 1.00 20.45 32 GLY A CA 4
ATOM 4392 C C . GLY A 1 32 ? -3.789 -4.492 -11.204 1.00 14.44 32 GLY A C 4
ATOM 4393 O O . GLY A 1 32 ? -3.259 -3.382 -11.303 1.00 31.23 32 GLY A O 4
ATOM 4397 N N . ASN A 1 33 ? -4.566 -4.847 -10.189 1.00 4.14 33 ASN A N 4
ATOM 4398 C CA . ASN A 1 33 ? -4.949 -3.914 -9.132 1.00 34.43 33 ASN A CA 4
ATOM 4399 C C . ASN A 1 33 ? -3.748 -3.480 -8.297 1.00 4.21 33 ASN A C 4
ATOM 4400 O O . ASN A 1 33 ? -3.470 -2.290 -8.168 1.00 70.03 33 ASN A O 4
ATOM 4411 N N . LEU A 1 34 ? -3.030 -4.451 -7.746 1.00 51.12 34 LEU A N 4
ATOM 4412 C CA . LEU A 1 34 ? -1.941 -4.160 -6.820 1.00 25.40 34 LEU A CA 4
ATOM 4413 C C . LEU A 1 34 ? -0.733 -3.563 -7.537 1.00 53.41 34 LEU A C 4
ATOM 4414 O O . LEU A 1 34 ? -0.077 -2.661 -7.013 1.00 74.23 34 LEU A O 4
ATOM 4430 N N . GLY A 1 35 ? -0.440 -4.067 -8.730 1.00 1.40 35 GLY A N 4
ATOM 4431 C CA . GLY A 1 35 ? 0.667 -3.543 -9.510 1.00 33.33 35 GLY A CA 4
ATOM 4432 C C . GLY A 1 35 ? 0.501 -2.068 -9.805 1.00 24.52 35 GLY A C 4
ATOM 4433 O O . GLY A 1 35 ? 1.442 -1.282 -9.670 1.00 43.00 35 GLY A O 4
ATOM 4437 N N . GLY A 1 36 ? -0.713 -1.689 -10.182 1.00 53.32 36 GLY A N 4
ATOM 4438 C CA . GLY A 1 36 ? -1.003 -0.299 -10.467 1.00 64.20 36 GLY A CA 4
ATOM 4439 C C . GLY A 1 36 ? -1.092 0.516 -9.199 1.00 24.30 36 GLY A C 4
ATOM 4440 O O . GLY A 1 36 ? -0.698 1.683 -9.170 1.00 52.40 36 GLY A O 4
ATOM 4444 N N . TRP A 1 37 ? -1.607 -0.116 -8.149 1.00 2.34 37 TRP A N 4
ATOM 4445 C CA . TRP A 1 37 ? -1.660 0.479 -6.821 1.00 4.34 37 TRP A CA 4
ATOM 4446 C C . TRP A 1 37 ? -0.268 0.932 -6.402 1.00 72.43 37 TRP A C 4
ATOM 4447 O O . TRP A 1 37 ? -0.056 2.089 -6.024 1.00 21.31 37 TRP A O 4
ATOM 4468 N N . CYS A 1 38 ? 0.676 0.004 -6.501 1.00 14.24 38 CYS A N 4
ATOM 4469 C CA . CYS A 1 38 ? 2.064 0.262 -6.150 1.00 2.34 38 CYS A CA 4
ATOM 4470 C C . CYS A 1 38 ? 2.667 1.343 -7.046 1.00 55.53 38 CYS A C 4
ATOM 4471 O O . CYS A 1 38 ? 3.308 2.273 -6.559 1.00 11.14 38 CYS A O 4
ATOM 4479 N N . HIS A 1 39 ? 2.441 1.230 -8.355 1.00 0.30 39 HIS A N 4
ATOM 4480 C CA . HIS A 1 39 ? 3.009 2.173 -9.322 1.00 51.41 39 HIS A CA 4
ATOM 4481 C C . HIS A 1 39 ? 2.611 3.614 -9.011 1.00 33.34 39 HIS A C 4
ATOM 4482 O O . HIS A 1 39 ? 3.453 4.514 -9.019 1.00 70.33 39 HIS A O 4
ATOM 4497 N N . THR A 1 40 ? 1.336 3.821 -8.720 1.00 30.45 40 THR A N 4
ATOM 4498 C CA . THR A 1 40 ? 0.828 5.147 -8.413 1.00 22.22 40 THR A CA 4
ATOM 4499 C C . THR A 1 40 ? 1.434 5.700 -7.119 1.00 64.01 40 THR A C 4
ATOM 4500 O O . THR A 1 40 ? 1.918 6.833 -7.080 1.00 41.22 40 THR A O 4
ATOM 4511 N N . GLN A 1 41 ? 1.432 4.895 -6.069 1.00 24.23 41 GLN A N 4
ATOM 4512 C CA . GLN A 1 41 ? 1.799 5.386 -4.750 1.00 3.41 41 GLN A CA 4
ATOM 4513 C C . GLN A 1 41 ? 3.305 5.379 -4.503 1.00 53.32 41 GLN A C 4
ATOM 4514 O O . GLN A 1 41 ? 3.794 6.157 -3.684 1.00 71.44 41 GLN A O 4
ATOM 4528 N N . ARG A 1 42 ? 4.047 4.528 -5.209 1.00 11.34 42 ARG A N 4
ATOM 4529 C CA . ARG A 1 42 ? 5.506 4.568 -5.132 1.00 30.34 42 ARG A CA 4
ATOM 4530 C C . ARG A 1 42 ? 5.987 5.916 -5.656 1.00 13.14 42 ARG A C 4
ATOM 4531 O O . ARG A 1 42 ? 6.973 6.475 -5.178 1.00 30.34 42 ARG A O 4
ATOM 4552 N N . LYS A 1 43 ? 5.256 6.437 -6.631 1.00 64.13 43 LYS A N 4
ATOM 4553 C CA . LYS A 1 43 ? 5.513 7.759 -7.174 1.00 74.53 43 LYS A CA 4
ATOM 4554 C C . LYS A 1 43 ? 5.343 8.827 -6.092 1.00 13.42 43 LYS A C 4
ATOM 4555 O O . LYS A 1 43 ? 6.221 9.662 -5.889 1.00 23.43 43 LYS A O 4
ATOM 4574 N N . MET A 1 44 ? 4.213 8.780 -5.394 1.00 20.31 44 MET A N 4
ATOM 4575 C CA . MET A 1 44 ? 3.936 9.714 -4.301 1.00 63.00 44 MET A CA 4
ATOM 4576 C C . MET A 1 44 ? 4.970 9.571 -3.190 1.00 75.32 44 MET A C 4
ATOM 4577 O O . MET A 1 44 ? 5.319 10.547 -2.528 1.00 14.31 44 MET A O 4
ATOM 4591 N N . ARG A 1 45 ? 5.438 8.345 -2.986 1.00 34.42 45 ARG A N 4
ATOM 4592 C CA . ARG A 1 45 ? 6.484 8.059 -2.003 1.00 31.01 45 ARG A CA 4
ATOM 4593 C C . ARG A 1 45 ? 7.756 8.803 -2.385 1.00 42.43 45 ARG A C 4
ATOM 4594 O O . ARG A 1 45 ? 8.373 9.474 -1.560 1.00 31.23 45 ARG A O 4
ATOM 4615 N N . LYS A 1 46 ? 8.123 8.683 -3.653 1.00 24.13 46 LYS A N 4
ATOM 4616 C CA . LYS A 1 46 ? 9.313 9.336 -4.186 1.00 61.23 46 LYS A CA 4
ATOM 4617 C C . LYS A 1 46 ? 9.153 10.853 -4.184 1.00 3.32 46 LYS A C 4
ATOM 4618 O O . LYS A 1 46 ? 10.028 11.580 -3.714 1.00 22.31 46 LYS A O 4
ATOM 4637 N N . GLN A 1 47 ? 8.027 11.319 -4.711 1.00 42.11 47 GLN A N 4
ATOM 4638 C CA . GLN A 1 47 ? 7.722 12.745 -4.754 1.00 2.13 47 GLN A CA 4
ATOM 4639 C C . GLN A 1 47 ? 7.654 13.351 -3.356 1.00 13.33 47 GLN A C 4
ATOM 4640 O O . GLN A 1 47 ? 8.000 14.515 -3.160 1.00 41.43 47 GLN A O 4
ATOM 4654 N N . GLY A 1 48 ? 7.220 12.555 -2.389 1.00 44.51 48 GLY A N 4
ATOM 4655 C CA . GLY A 1 48 ? 7.108 13.041 -1.029 1.00 50.40 48 GLY A CA 4
ATOM 4656 C C . GLY A 1 48 ? 5.749 13.656 -0.757 1.00 60.35 48 GLY A C 4
ATOM 4657 O O . GLY A 1 48 ? 5.646 14.694 -0.107 1.00 23.51 48 GLY A O 4
ATOM 4661 N N . LYS A 1 49 ? 4.704 13.019 -1.269 1.00 34.30 49 LYS A N 4
ATOM 4662 C CA . LYS A 1 49 ? 3.342 13.504 -1.068 1.00 61.44 49 LYS A CA 4
ATOM 4663 C C . LYS A 1 49 ? 2.407 12.380 -0.656 1.00 50.52 49 LYS A C 4
ATOM 4664 O O . LYS A 1 49 ? 1.186 12.536 -0.663 1.00 55.15 49 LYS A O 4
ATOM 4683 N N . LEU A 1 50 ? 2.986 11.243 -0.321 1.00 54.23 50 LEU A N 4
ATOM 4684 C CA . LEU A 1 50 ? 2.208 10.117 0.189 1.00 63.33 50 LEU A CA 4
ATOM 4685 C C . LEU A 1 50 ? 1.579 10.488 1.533 1.00 31.04 50 LEU A C 4
ATOM 4686 O O . LEU A 1 50 ? 2.206 11.167 2.349 1.00 62.21 50 LEU A O 4
ATOM 4702 N N . PRO A 1 51 ? 0.333 10.055 1.777 1.00 50.41 51 PRO A N 4
ATOM 4703 C CA . PRO A 1 51 ? -0.325 10.233 3.066 1.00 11.22 51 PRO A CA 4
ATOM 4704 C C . PRO A 1 51 ? 0.319 9.384 4.149 1.00 74.14 51 PRO A C 4
ATOM 4705 O O . PRO A 1 51 ? 0.615 8.203 3.938 1.00 25.12 51 PRO A O 4
ATOM 4716 N N . ASN A 1 52 ? 0.537 10.000 5.296 1.00 72.32 52 ASN A N 4
ATOM 4717 C CA . ASN A 1 52 ? 1.104 9.318 6.452 1.00 52.40 52 ASN A CA 4
ATOM 4718 C C . ASN A 1 52 ? 0.199 8.165 6.871 1.00 30.03 52 ASN A C 4
ATOM 4719 O O . ASN A 1 52 ? 0.675 7.086 7.223 1.00 42.33 52 ASN A O 4
ATOM 4730 N N . ASP A 1 53 ? -1.111 8.404 6.805 1.00 54.51 53 ASP A N 4
ATOM 4731 C CA . ASP A 1 53 ? -2.105 7.370 7.094 1.00 1.13 53 ASP A CA 4
ATOM 4732 C C . ASP A 1 53 ? -1.891 6.162 6.196 1.00 41.11 53 ASP A C 4
ATOM 4733 O O . ASP A 1 53 ? -1.936 5.022 6.647 1.00 34.35 53 ASP A O 4
ATOM 4742 N N . ARG A 1 54 ? -1.645 6.433 4.921 1.00 3.52 54 ARG A N 4
ATOM 4743 C CA . ARG A 1 54 ? -1.454 5.388 3.929 1.00 42.34 54 ARG A CA 4
ATOM 4744 C C . ARG A 1 54 ? -0.229 4.549 4.275 1.00 5.13 54 ARG A C 4
ATOM 4745 O O . ARG A 1 54 ? -0.290 3.324 4.295 1.00 1.34 54 ARG A O 4
ATOM 4766 N N . ARG A 1 55 ? 0.872 5.235 4.545 1.00 35.25 55 ARG A N 4
ATOM 4767 C CA . ARG A 1 55 ? 2.110 4.597 4.991 1.00 21.12 55 ARG A CA 4
ATOM 4768 C C . ARG A 1 55 ? 1.834 3.677 6.185 1.00 23.34 55 ARG A C 4
ATOM 4769 O O . ARG A 1 55 ? 2.319 2.544 6.230 1.00 11.11 55 ARG A O 4
ATOM 4790 N N . LEU A 1 56 ? 1.040 4.170 7.133 1.00 50.31 56 LEU A N 4
ATOM 4791 C CA . LEU A 1 56 ? 0.690 3.401 8.324 1.00 14.53 56 LEU A CA 4
ATOM 4792 C C . LEU A 1 56 ? -0.129 2.170 7.971 1.00 14.01 56 LEU A C 4
ATOM 4793 O O . LEU A 1 56 ? 0.099 1.098 8.524 1.00 34.12 56 LEU A O 4
ATOM 4809 N N . LEU A 1 57 ? -1.075 2.327 7.050 1.00 64.03 57 LEU A N 4
ATOM 4810 C CA . LEU A 1 57 ? -1.913 1.212 6.610 1.00 5.24 57 LEU A CA 4
ATOM 4811 C C . LEU A 1 57 ? -1.052 0.035 6.166 1.00 51.22 57 LEU A C 4
ATOM 4812 O O . LEU A 1 57 ? -1.367 -1.122 6.448 1.00 34.32 57 LEU A O 4
ATOM 4828 N N . LEU A 1 58 ? 0.043 0.348 5.487 1.00 0.35 58 LEU A N 4
ATOM 4829 C CA . LEU A 1 58 ? 0.960 -0.672 5.007 1.00 23.34 58 LEU A CA 4
ATOM 4830 C C . LEU A 1 58 ? 1.688 -1.355 6.162 1.00 42.44 58 LEU A C 4
ATOM 4831 O O . LEU A 1 58 ? 1.717 -2.580 6.242 1.00 74.13 58 LEU A O 4
ATOM 4847 N N . ASP A 1 59 ? 2.259 -0.581 7.075 1.00 50.30 59 ASP A N 4
ATOM 4848 C CA . ASP A 1 59 ? 3.043 -1.175 8.153 1.00 73.11 59 ASP A CA 4
ATOM 4849 C C . ASP A 1 59 ? 2.138 -1.854 9.179 1.00 33.34 59 ASP A C 4
ATOM 4850 O O . ASP A 1 59 ? 2.584 -2.722 9.931 1.00 61.34 59 ASP A O 4
ATOM 4859 N N . LYS A 1 60 ? 0.866 -1.467 9.201 1.00 45.22 60 LYS A N 4
ATOM 4860 C CA . LYS A 1 60 ? -0.127 -2.115 10.041 1.00 13.03 60 LYS A CA 4
ATOM 4861 C C . LYS A 1 60 ? -0.370 -3.556 9.605 1.00 63.34 60 LYS A C 4
ATOM 4862 O O . LYS A 1 60 ? -0.505 -4.453 10.439 1.00 31.03 60 LYS A O 4
ATOM 4881 N N . ILE A 1 61 ? -0.435 -3.779 8.297 1.00 73.43 61 ILE A N 4
ATOM 4882 C CA . ILE A 1 61 ? -0.592 -5.133 7.772 1.00 13.20 61 ILE A CA 4
ATOM 4883 C C . ILE A 1 61 ? 0.763 -5.833 7.656 1.00 41.11 61 ILE A C 4
ATOM 4884 O O . ILE A 1 61 ? 0.841 -7.004 7.284 1.00 0.44 61 ILE A O 4
ATOM 4900 N N . GLY A 1 62 ? 1.827 -5.108 7.982 1.00 4.11 62 GLY A N 4
ATOM 4901 C CA . GLY A 1 62 ? 3.148 -5.712 8.043 1.00 34.21 62 GLY A CA 4
ATOM 4902 C C . GLY A 1 62 ? 3.969 -5.506 6.784 1.00 2.42 62 GLY A C 4
ATOM 4903 O O . GLY A 1 62 ? 4.887 -6.274 6.508 1.00 33.33 62 GLY A O 4
ATOM 4907 N N . PHE A 1 63 ? 3.644 -4.479 6.016 1.00 4.21 63 PHE A N 4
ATOM 4908 C CA . PHE A 1 63 ? 4.389 -4.176 4.802 1.00 0.23 63 PHE A CA 4
ATOM 4909 C C . PHE A 1 63 ? 5.727 -3.545 5.152 1.00 40.03 63 PHE A C 4
ATOM 4910 O O . PHE A 1 63 ? 5.815 -2.646 5.992 1.00 32.05 63 PHE A O 4
ATOM 4927 N N . VAL A 1 64 ? 6.763 -4.044 4.512 1.00 42.33 64 VAL A N 4
ATOM 4928 C CA . VAL A 1 64 ? 8.112 -3.588 4.761 1.00 72.42 64 VAL A CA 4
ATOM 4929 C C . VAL A 1 64 ? 8.481 -2.452 3.813 1.00 41.34 64 VAL A C 4
ATOM 4930 O O . VAL A 1 64 ? 8.325 -2.570 2.597 1.00 10.50 64 VAL A O 4
ATOM 4943 N N . TRP A 1 65 ? 8.958 -1.353 4.385 1.00 34.01 65 TRP A N 4
ATOM 4944 C CA . TRP A 1 65 ? 9.374 -0.184 3.615 1.00 55.32 65 TRP A CA 4
ATOM 4945 C C . TRP A 1 65 ? 10.892 -0.160 3.491 1.00 32.04 65 TRP A C 4
ATOM 4946 O O . TRP A 1 65 ? 11.483 0.884 3.212 1.00 54.35 65 TRP A O 4
ATOM 4967 N N . SER A 1 66 ? 11.500 -1.331 3.688 1.00 34.21 66 SER A N 4
ATOM 4968 C CA . SER A 1 66 ? 12.953 -1.483 3.737 1.00 64.12 66 SER A CA 4
ATOM 4969 C C . SER A 1 66 ? 13.513 -0.896 5.033 1.00 62.13 66 SER A C 4
ATOM 4970 O O . SER A 1 66 ? 12.805 -0.220 5.786 1.00 23.32 66 SER A O 4
ATOM 4978 N N . LEU A 1 67 ? 14.778 -1.177 5.298 1.00 34.24 67 LEU A N 4
ATOM 4979 C CA . LEU A 1 67 ? 15.424 -0.734 6.528 1.00 75.53 67 LEU A CA 4
ATOM 4980 C C . LEU A 1 67 ? 15.822 0.739 6.461 1.00 35.45 67 LEU A C 4
ATOM 4981 O O . LEU A 1 67 ? 16.993 1.096 6.604 1.00 54.50 67 LEU A O 4
ATOM 4997 N N . GLU A 1 68 ? 14.834 1.589 6.244 1.00 3.33 68 GLU A N 4
ATOM 4998 C CA . GLU A 1 68 ? 15.065 3.025 6.195 1.00 14.45 68 GLU A CA 4
ATOM 4999 C C . GLU A 1 68 ? 15.255 3.593 7.597 1.00 44.15 68 GLU A C 4
ATOM 5000 O O . GLU A 1 68 ? 14.302 4.011 8.257 1.00 12.32 68 GLU A O 4
ATOM 5012 N N . HIS A 1 69 ? 16.495 3.556 8.053 1.00 51.34 69 HIS A N 4
ATOM 5013 C CA . HIS A 1 69 ? 16.876 4.135 9.331 1.00 32.13 69 HIS A CA 4
ATOM 5014 C C . HIS A 1 69 ? 18.168 4.911 9.153 1.00 53.43 69 HIS A C 4
ATOM 5015 O O . HIS A 1 69 ? 19.083 4.447 8.472 1.00 44.30 69 HIS A O 4
ATOM 5030 N N . HIS A 1 70 ? 18.236 6.092 9.746 1.00 52.21 70 HIS A N 4
ATOM 5031 C CA . HIS A 1 70 ? 19.387 6.964 9.565 1.00 51.03 70 HIS A CA 4
ATOM 5032 C C . HIS A 1 70 ? 20.592 6.469 10.351 1.00 5.22 70 HIS A C 4
ATOM 5033 O O . HIS A 1 70 ? 20.509 6.215 11.555 1.00 70.02 70 HIS A O 4
ATOM 5048 N N . HIS A 1 71 ? 21.699 6.306 9.640 1.00 44.24 71 HIS A N 4
ATOM 5049 C CA . HIS A 1 71 ? 22.963 5.894 10.236 1.00 22.04 71 HIS A CA 4
ATOM 5050 C C . HIS A 1 71 ? 23.480 6.959 11.197 1.00 64.51 71 HIS A C 4
ATOM 5051 O O . HIS A 1 71 ? 23.221 8.147 11.018 1.00 75.32 71 HIS A O 4
ATOM 5066 N N . HIS A 1 72 ? 24.215 6.528 12.209 1.00 64.10 72 HIS A N 4
ATOM 5067 C CA . HIS A 1 72 ? 24.746 7.444 13.206 1.00 41.53 72 HIS A CA 4
ATOM 5068 C C . HIS A 1 72 ? 26.251 7.580 13.024 1.00 34.14 72 HIS A C 4
ATOM 5069 O O . HIS A 1 72 ? 26.921 6.617 12.646 1.00 54.33 72 HIS A O 4
ATOM 5084 N N . HIS A 1 73 ? 26.776 8.772 13.265 1.00 0.32 73 HIS A N 4
ATOM 5085 C CA . HIS A 1 73 ? 28.212 9.003 13.150 1.00 44.51 73 HIS A CA 4
ATOM 5086 C C . HIS A 1 73 ? 28.953 8.233 14.239 1.00 65.32 73 HIS A C 4
ATOM 5087 O O . HIS A 1 73 ? 29.878 7.471 13.956 1.00 55.51 73 HIS A O 4
ATOM 5102 N N . HIS A 1 74 ? 28.538 8.439 15.479 1.00 41.44 74 HIS A N 4
ATOM 5103 C CA . HIS A 1 74 ? 29.124 7.744 16.613 1.00 42.31 74 HIS A CA 4
ATOM 5104 C C . HIS A 1 74 ? 28.161 7.789 17.794 1.00 74.12 74 HIS A C 4
ATOM 5105 O O . HIS A 1 74 ? 28.243 8.746 18.596 1.00 37.57 74 HIS A O 4
ATOM 5121 N N . MET A 1 1 ? -21.363 -10.948 -3.429 1.00 43.31 1 MET A N 5
ATOM 5122 C CA . MET A 1 1 ? -21.774 -12.140 -4.213 1.00 53.15 1 MET A CA 5
ATOM 5123 C C . MET A 1 1 ? -21.060 -12.169 -5.562 1.00 61.34 1 MET A C 5
ATOM 5124 O O . MET A 1 1 ? -20.258 -13.065 -5.834 1.00 71.43 1 MET A O 5
ATOM 5140 N N . ASN A 1 2 ? -21.353 -11.186 -6.408 1.00 50.52 2 ASN A N 5
ATOM 5141 C CA . ASN A 1 2 ? -20.760 -11.121 -7.741 1.00 52.41 2 ASN A CA 5
ATOM 5142 C C . ASN A 1 2 ? -20.182 -9.733 -7.999 1.00 75.45 2 ASN A C 5
ATOM 5143 O O . ASN A 1 2 ? -20.093 -8.909 -7.087 1.00 75.00 2 ASN A O 5
ATOM 5154 N N . GLN A 1 3 ? -19.786 -9.483 -9.241 1.00 20.13 3 GLN A N 5
ATOM 5155 C CA . GLN A 1 3 ? -19.261 -8.183 -9.621 1.00 12.42 3 GLN A CA 5
ATOM 5156 C C . GLN A 1 3 ? -20.401 -7.196 -9.877 1.00 54.44 3 GLN A C 5
ATOM 5157 O O . GLN A 1 3 ? -20.858 -7.006 -11.003 1.00 2.32 3 GLN A O 5
ATOM 5171 N N . ASN A 1 4 ? -20.873 -6.595 -8.797 1.00 33.22 4 ASN A N 5
ATOM 5172 C CA . ASN A 1 4 ? -21.961 -5.621 -8.842 1.00 11.05 4 ASN A CA 5
ATOM 5173 C C . ASN A 1 4 ? -21.408 -4.208 -8.744 1.00 72.23 4 ASN A C 5
ATOM 5174 O O . ASN A 1 4 ? -22.140 -3.260 -8.458 1.00 61.45 4 ASN A O 5
ATOM 5185 N N . LEU A 1 5 ? -20.107 -4.105 -8.974 1.00 73.23 5 LEU A N 5
ATOM 5186 C CA . LEU A 1 5 ? -19.357 -2.855 -8.846 1.00 22.40 5 LEU A CA 5
ATOM 5187 C C . LEU A 1 5 ? -19.152 -2.531 -7.376 1.00 14.13 5 LEU A C 5
ATOM 5188 O O . LEU A 1 5 ? -20.039 -2.004 -6.702 1.00 41.34 5 LEU A O 5
ATOM 5204 N N . GLN A 1 6 ? -17.979 -2.870 -6.881 1.00 32.21 6 GLN A N 5
ATOM 5205 C CA . GLN A 1 6 ? -17.680 -2.760 -5.465 1.00 75.32 6 GLN A CA 5
ATOM 5206 C C . GLN A 1 6 ? -16.797 -1.549 -5.208 1.00 33.14 6 GLN A C 5
ATOM 5207 O O . GLN A 1 6 ? -16.297 -0.929 -6.150 1.00 22.01 6 GLN A O 5
ATOM 5221 N N . GLY A 1 7 ? -16.611 -1.212 -3.943 1.00 11.22 7 GLY A N 5
ATOM 5222 C CA . GLY A 1 7 ? -15.611 -0.228 -3.590 1.00 54.30 7 GLY A CA 5
ATOM 5223 C C . GLY A 1 7 ? -14.225 -0.785 -3.825 1.00 13.24 7 GLY A C 5
ATOM 5224 O O . GLY A 1 7 ? -13.664 -1.453 -2.956 1.00 44.05 7 GLY A O 5
ATOM 5228 N N . GLU A 1 8 ? -13.684 -0.532 -5.011 1.00 35.43 8 GLU A N 5
ATOM 5229 C CA . GLU A 1 8 ? -12.434 -1.147 -5.430 1.00 61.10 8 GLU A CA 5
ATOM 5230 C C . GLU A 1 8 ? -11.298 -0.783 -4.485 1.00 62.31 8 GLU A C 5
ATOM 5231 O O . GLU A 1 8 ? -10.442 -1.609 -4.204 1.00 21.54 8 GLU A O 5
ATOM 5243 N N . TRP A 1 9 ? -11.292 0.453 -3.999 1.00 54.12 9 TRP A N 5
ATOM 5244 C CA . TRP A 1 9 ? -10.313 0.882 -3.002 1.00 42.53 9 TRP A CA 5
ATOM 5245 C C . TRP A 1 9 ? -10.421 0.021 -1.743 1.00 21.10 9 TRP A C 5
ATOM 5246 O O . TRP A 1 9 ? -9.433 -0.557 -1.286 1.00 51.13 9 TRP A O 5
ATOM 5267 N N . MET A 1 10 ? -11.627 -0.081 -1.205 1.00 54.22 10 MET A N 5
ATOM 5268 C CA . MET A 1 10 ? -11.867 -0.892 -0.016 1.00 3.11 10 MET A CA 5
ATOM 5269 C C . MET A 1 10 ? -11.427 -2.331 -0.260 1.00 61.32 10 MET A C 5
ATOM 5270 O O . MET A 1 10 ? -10.874 -2.989 0.624 1.00 12.44 10 MET A O 5
ATOM 5284 N N . LYS A 1 11 ? -11.661 -2.804 -1.476 1.00 72.52 11 LYS A N 5
ATOM 5285 C CA . LYS A 1 11 ? -11.284 -4.151 -1.854 1.00 10.52 11 LYS A CA 5
ATOM 5286 C C . LYS A 1 11 ? -9.766 -4.260 -2.015 1.00 61.54 11 LYS A C 5
ATOM 5287 O O . LYS A 1 11 ? -9.158 -5.197 -1.508 1.00 13.31 11 LYS A O 5
ATOM 5306 N N . ASN A 1 12 ? -9.164 -3.304 -2.722 1.00 1.22 12 ASN A N 5
ATOM 5307 C CA . ASN A 1 12 ? -7.713 -3.277 -2.921 1.00 43.22 12 ASN A CA 5
ATOM 5308 C C . ASN A 1 12 ? -6.986 -3.265 -1.586 1.00 11.11 12 ASN A C 5
ATOM 5309 O O . ASN A 1 12 ? -5.916 -3.854 -1.443 1.00 43.54 12 ASN A O 5
ATOM 5320 N N . TYR A 1 13 ? -7.572 -2.586 -0.612 1.00 62.14 13 TYR A N 5
ATOM 5321 C CA . TYR A 1 13 ? -7.028 -2.558 0.733 1.00 72.32 13 TYR A CA 5
ATOM 5322 C C . TYR A 1 13 ? -6.966 -3.975 1.298 1.00 23.24 13 TYR A C 5
ATOM 5323 O O . TYR A 1 13 ? -5.919 -4.420 1.767 1.00 55.24 13 TYR A O 5
ATOM 5341 N N . GLU A 1 14 ? -8.084 -4.687 1.213 1.00 73.32 14 GLU A N 5
ATOM 5342 C CA . GLU A 1 14 ? -8.152 -6.080 1.654 1.00 53.34 14 GLU A CA 5
ATOM 5343 C C . GLU A 1 14 ? -7.233 -6.961 0.807 1.00 3.32 14 GLU A C 5
ATOM 5344 O O . GLU A 1 14 ? -6.572 -7.867 1.322 1.00 50.03 14 GLU A O 5
ATOM 5356 N N . GLU A 1 15 ? -7.192 -6.676 -0.494 1.00 34.53 15 GLU A N 5
ATOM 5357 C CA . GLU A 1 15 ? -6.376 -7.426 -1.447 1.00 61.01 15 GLU A CA 5
ATOM 5358 C C . GLU A 1 15 ? -4.895 -7.305 -1.087 1.00 35.31 15 GLU A C 5
ATOM 5359 O O . GLU A 1 15 ? -4.138 -8.266 -1.204 1.00 64.42 15 GLU A O 5
ATOM 5371 N N . LEU A 1 16 ? -4.499 -6.126 -0.619 1.00 65.35 16 LEU A N 5
ATOM 5372 C CA . LEU A 1 16 ? -3.119 -5.891 -0.227 1.00 0.54 16 LEU A CA 5
ATOM 5373 C C . LEU A 1 16 ? -2.819 -6.526 1.132 1.00 42.31 16 LEU A C 5
ATOM 5374 O O . LEU A 1 16 ? -1.767 -7.137 1.312 1.00 62.24 16 LEU A O 5
ATOM 5390 N N . LYS A 1 17 ? -3.737 -6.376 2.083 1.00 72.43 17 LYS A N 5
ATOM 5391 C CA . LYS A 1 17 ? -3.570 -6.968 3.411 1.00 11.21 17 LYS A CA 5
ATOM 5392 C C . LYS A 1 17 ? -3.351 -8.464 3.303 1.00 63.15 17 LYS A C 5
ATOM 5393 O O . LYS A 1 17 ? -2.342 -9.000 3.769 1.00 22.20 17 LYS A O 5
ATOM 5412 N N . SER A 1 18 ? -4.309 -9.122 2.671 1.00 50.34 18 SER A N 5
ATOM 5413 C CA . SER A 1 18 ? -4.245 -10.558 2.462 1.00 70.43 18 SER A CA 5
ATOM 5414 C C . SER A 1 18 ? -2.985 -10.952 1.689 1.00 3.22 18 SER A C 5
ATOM 5415 O O . SER A 1 18 ? -2.449 -12.038 1.889 1.00 61.42 18 SER A O 5
ATOM 5423 N N . PHE A 1 19 ? -2.505 -10.062 0.828 1.00 21.10 19 PHE A N 5
ATOM 5424 C CA . PHE A 1 19 ? -1.283 -10.316 0.077 1.00 55.11 19 PHE A CA 5
ATOM 5425 C C . PHE A 1 19 ? -0.069 -10.266 1.006 1.00 20.21 19 PHE A C 5
ATOM 5426 O O . PHE A 1 19 ? 0.773 -11.169 0.996 1.00 11.23 19 PHE A O 5
ATOM 5443 N N . VAL A 1 20 ? 0.027 -9.205 1.805 1.00 53.01 20 VAL A N 5
ATOM 5444 C CA . VAL A 1 20 ? 1.120 -9.073 2.766 1.00 42.31 20 VAL A CA 5
ATOM 5445 C C . VAL A 1 20 ? 1.137 -10.228 3.768 1.00 74.23 20 VAL A C 5
ATOM 5446 O O . VAL A 1 20 ? 2.201 -10.720 4.125 1.00 61.45 20 VAL A O 5
ATOM 5459 N N . ARG A 1 21 ? -0.027 -10.690 4.200 1.00 65.21 21 ARG A N 5
ATOM 5460 C CA . ARG A 1 21 ? -0.075 -11.798 5.147 1.00 22.12 21 ARG A CA 5
ATOM 5461 C C . ARG A 1 21 ? 0.251 -13.120 4.446 1.00 63.33 21 ARG A C 5
ATOM 5462 O O . ARG A 1 21 ? 0.617 -14.102 5.091 1.00 44.34 21 ARG A O 5
ATOM 5483 N N . LYS A 1 22 ? 0.132 -13.129 3.123 1.00 1.20 22 LYS A N 5
ATOM 5484 C CA . LYS A 1 22 ? 0.273 -14.353 2.349 1.00 60.04 22 LYS A CA 5
ATOM 5485 C C . LYS A 1 22 ? 1.698 -14.518 1.825 1.00 52.15 22 LYS A C 5
ATOM 5486 O O . LYS A 1 22 ? 2.282 -15.596 1.926 1.00 1.43 22 LYS A O 5
ATOM 5505 N N . TYR A 1 23 ? 2.258 -13.452 1.263 1.00 13.51 23 TYR A N 5
ATOM 5506 C CA . TYR A 1 23 ? 3.585 -13.527 0.656 1.00 65.34 23 TYR A CA 5
ATOM 5507 C C . TYR A 1 23 ? 4.568 -12.599 1.357 1.00 33.44 23 TYR A C 5
ATOM 5508 O O . TYR A 1 23 ? 5.783 -12.782 1.251 1.00 62.02 23 TYR A O 5
ATOM 5526 N N . ARG A 1 24 ? 4.027 -11.617 2.076 1.00 4.44 24 ARG A N 5
ATOM 5527 C CA . ARG A 1 24 ? 4.826 -10.615 2.783 1.00 4.32 24 ARG A CA 5
ATOM 5528 C C . ARG A 1 24 ? 5.597 -9.727 1.813 1.00 53.21 24 ARG A C 5
ATOM 5529 O O . ARG A 1 24 ? 6.654 -10.108 1.306 1.00 0.42 24 ARG A O 5
ATOM 5550 N N . ARG A 1 25 ? 5.027 -8.545 1.556 1.00 10.01 25 ARG A N 5
ATOM 5551 C CA . ARG A 1 25 ? 5.622 -7.544 0.666 1.00 73.32 25 ARG A CA 5
ATOM 5552 C C . ARG A 1 25 ? 5.544 -7.992 -0.787 1.00 62.34 25 ARG A C 5
ATOM 5553 O O . ARG A 1 25 ? 5.301 -9.161 -1.082 1.00 63.32 25 ARG A O 5
ATOM 5574 N N . PHE A 1 26 ? 5.730 -7.048 -1.691 1.00 22.24 26 PHE A N 5
ATOM 5575 C CA . PHE A 1 26 ? 5.779 -7.354 -3.111 1.00 72.21 26 PHE A CA 5
ATOM 5576 C C . PHE A 1 26 ? 6.849 -6.519 -3.809 1.00 21.43 26 PHE A C 5
ATOM 5577 O O . PHE A 1 26 ? 6.577 -5.450 -4.353 1.00 2.40 26 PHE A O 5
ATOM 5594 N N . PRO A 1 27 ? 8.103 -6.977 -3.755 1.00 73.11 27 PRO A N 5
ATOM 5595 C CA . PRO A 1 27 ? 9.210 -6.329 -4.437 1.00 63.13 27 PRO A CA 5
ATOM 5596 C C . PRO A 1 27 ? 9.287 -6.760 -5.896 1.00 42.34 27 PRO A C 5
ATOM 5597 O O . PRO A 1 27 ? 9.830 -7.823 -6.209 1.00 22.15 27 PRO A O 5
ATOM 5608 N N . LYS A 1 28 ? 8.709 -5.944 -6.778 1.00 22.52 28 LYS A N 5
ATOM 5609 C CA . LYS A 1 28 ? 8.692 -6.222 -8.218 1.00 34.21 28 LYS A CA 5
ATOM 5610 C C . LYS A 1 28 ? 7.785 -7.410 -8.538 1.00 13.11 28 LYS A C 5
ATOM 5611 O O . LYS A 1 28 ? 7.887 -8.009 -9.608 1.00 54.31 28 LYS A O 5
ATOM 5630 N N . SER A 1 29 ? 6.893 -7.743 -7.611 1.00 34.32 29 SER A N 5
ATOM 5631 C CA . SER A 1 29 ? 5.987 -8.870 -7.797 1.00 53.12 29 SER A CA 5
ATOM 5632 C C . SER A 1 29 ? 4.965 -8.577 -8.894 1.00 2.44 29 SER A C 5
ATOM 5633 O O . SER A 1 29 ? 4.666 -9.441 -9.716 1.00 50.05 29 SER A O 5
ATOM 5641 N N . THR A 1 30 ? 4.467 -7.340 -8.911 1.00 43.13 30 THR A N 5
ATOM 5642 C CA . THR A 1 30 ? 3.534 -6.878 -9.930 1.00 73.52 30 THR A CA 5
ATOM 5643 C C . THR A 1 30 ? 2.282 -7.764 -10.022 1.00 22.44 30 THR A C 5
ATOM 5644 O O . THR A 1 30 ? 1.665 -7.880 -11.080 1.00 22.04 30 THR A O 5
ATOM 5655 N N . GLU A 1 31 ? 1.889 -8.342 -8.897 1.00 31.11 31 GLU A N 5
ATOM 5656 C CA . GLU A 1 31 ? 0.735 -9.231 -8.854 1.00 54.32 31 GLU A CA 5
ATOM 5657 C C . GLU A 1 31 ? -0.536 -8.483 -8.485 1.00 0.12 31 GLU A C 5
ATOM 5658 O O . GLU A 1 31 ? -0.501 -7.532 -7.699 1.00 41.33 31 GLU A O 5
ATOM 5670 N N . GLY A 1 32 ? -1.648 -8.914 -9.071 1.00 14.22 32 GLY A N 5
ATOM 5671 C CA . GLY A 1 32 ? -2.942 -8.341 -8.751 1.00 24.01 32 GLY A CA 5
ATOM 5672 C C . GLY A 1 32 ? -3.021 -6.872 -9.098 1.00 14.45 32 GLY A C 5
ATOM 5673 O O . GLY A 1 32 ? -2.241 -6.379 -9.915 1.00 24.24 32 GLY A O 5
ATOM 5677 N N . ASN A 1 33 ? -3.960 -6.170 -8.481 1.00 53.11 33 ASN A N 5
ATOM 5678 C CA . ASN A 1 33 ? -4.084 -4.730 -8.677 1.00 25.31 33 ASN A CA 5
ATOM 5679 C C . ASN A 1 33 ? -2.920 -4.019 -8.006 1.00 52.33 33 ASN A C 5
ATOM 5680 O O . ASN A 1 33 ? -2.586 -2.883 -8.341 1.00 53.32 33 ASN A O 5
ATOM 5691 N N . LEU A 1 34 ? -2.298 -4.717 -7.066 1.00 22.22 34 LEU A N 5
ATOM 5692 C CA . LEU A 1 34 ? -1.181 -4.185 -6.301 1.00 44.12 34 LEU A CA 5
ATOM 5693 C C . LEU A 1 34 ? 0.015 -3.903 -7.199 1.00 71.43 34 LEU A C 5
ATOM 5694 O O . LEU A 1 34 ? 0.783 -2.968 -6.950 1.00 71.32 34 LEU A O 5
ATOM 5710 N N . GLY A 1 35 ? 0.181 -4.728 -8.228 1.00 72.33 35 GLY A N 5
ATOM 5711 C CA . GLY A 1 35 ? 1.193 -4.470 -9.235 1.00 35.04 35 GLY A CA 5
ATOM 5712 C C . GLY A 1 35 ? 1.096 -3.064 -9.789 1.00 41.21 35 GLY A C 5
ATOM 5713 O O . GLY A 1 35 ? 2.105 -2.374 -9.936 1.00 11.21 35 GLY A O 5
ATOM 5717 N N . GLY A 1 36 ? -0.124 -2.628 -10.060 1.00 54.23 36 GLY A N 5
ATOM 5718 C CA . GLY A 1 36 ? -0.340 -1.282 -10.551 1.00 75.32 36 GLY A CA 5
ATOM 5719 C C . GLY A 1 36 ? -0.335 -0.269 -9.427 1.00 73.41 36 GLY A C 5
ATOM 5720 O O . GLY A 1 36 ? 0.077 0.876 -9.608 1.00 51.34 36 GLY A O 5
ATOM 5724 N N . TRP A 1 37 ? -0.784 -0.706 -8.257 1.00 31.11 37 TRP A N 5
ATOM 5725 C CA . TRP A 1 37 ? -0.827 0.142 -7.072 1.00 14.21 37 TRP A CA 5
ATOM 5726 C C . TRP A 1 37 ? 0.561 0.696 -6.753 1.00 4.22 37 TRP A C 5
ATOM 5727 O O . TRP A 1 37 ? 0.735 1.903 -6.574 1.00 23.24 37 TRP A O 5
ATOM 5748 N N . CYS A 1 38 ? 1.548 -0.192 -6.699 1.00 23.21 38 CYS A N 5
ATOM 5749 C CA . CYS A 1 38 ? 2.916 0.203 -6.381 1.00 44.04 38 CYS A CA 5
ATOM 5750 C C . CYS A 1 38 ? 3.492 1.111 -7.464 1.00 33.21 38 CYS A C 5
ATOM 5751 O O . CYS A 1 38 ? 4.319 1.978 -7.180 1.00 62.44 38 CYS A O 5
ATOM 5759 N N . HIS A 1 39 ? 3.040 0.920 -8.702 1.00 0.03 39 HIS A N 5
ATOM 5760 C CA . HIS A 1 39 ? 3.512 1.729 -9.822 1.00 43.01 39 HIS A CA 5
ATOM 5761 C C . HIS A 1 39 ? 3.132 3.193 -9.639 1.00 73.03 39 HIS A C 5
ATOM 5762 O O . HIS A 1 39 ? 3.960 4.083 -9.809 1.00 70.24 39 HIS A O 5
ATOM 5777 N N . THR A 1 40 ? 1.878 3.436 -9.288 1.00 52.32 40 THR A N 5
ATOM 5778 C CA . THR A 1 40 ? 1.399 4.794 -9.080 1.00 12.42 40 THR A CA 5
ATOM 5779 C C . THR A 1 40 ? 1.859 5.335 -7.723 1.00 12.00 40 THR A C 5
ATOM 5780 O O . THR A 1 40 ? 1.920 6.547 -7.506 1.00 41.23 40 THR A O 5
ATOM 5791 N N . GLN A 1 41 ? 2.204 4.435 -6.812 1.00 45.31 41 GLN A N 5
ATOM 5792 C CA . GLN A 1 41 ? 2.663 4.838 -5.491 1.00 1.35 41 GLN A CA 5
ATOM 5793 C C . GLN A 1 41 ? 4.112 5.314 -5.538 1.00 3.03 41 GLN A C 5
ATOM 5794 O O . GLN A 1 41 ? 4.534 6.106 -4.696 1.00 43.34 41 GLN A O 5
ATOM 5808 N N . ARG A 1 42 ? 4.869 4.823 -6.524 1.00 42.24 42 ARG A N 5
ATOM 5809 C CA . ARG A 1 42 ? 6.224 5.320 -6.777 1.00 1.42 42 ARG A CA 5
ATOM 5810 C C . ARG A 1 42 ? 6.189 6.831 -6.952 1.00 44.23 42 ARG A C 5
ATOM 5811 O O . ARG A 1 42 ? 6.985 7.562 -6.358 1.00 5.34 42 ARG A O 5
ATOM 5832 N N . LYS A 1 43 ? 5.242 7.270 -7.765 1.00 21.11 43 LYS A N 5
ATOM 5833 C CA . LYS A 1 43 ? 4.975 8.679 -8.002 1.00 63.31 43 LYS A CA 5
ATOM 5834 C C . LYS A 1 43 ? 4.801 9.439 -6.683 1.00 2.32 43 LYS A C 5
ATOM 5835 O O . LYS A 1 43 ? 5.585 10.332 -6.363 1.00 3.24 43 LYS A O 5
ATOM 5854 N N . MET A 1 44 ? 3.777 9.061 -5.921 1.00 13.03 44 MET A N 5
ATOM 5855 C CA . MET A 1 44 ? 3.458 9.724 -4.653 1.00 15.11 44 MET A CA 5
ATOM 5856 C C . MET A 1 44 ? 4.638 9.731 -3.695 1.00 22.42 44 MET A C 5
ATOM 5857 O O . MET A 1 44 ? 4.933 10.754 -3.084 1.00 73.21 44 MET A O 5
ATOM 5871 N N . ARG A 1 45 ? 5.294 8.586 -3.549 1.00 62.25 45 ARG A N 5
ATOM 5872 C CA . ARG A 1 45 ? 6.308 8.429 -2.511 1.00 63.13 45 ARG A CA 5
ATOM 5873 C C . ARG A 1 45 ? 7.516 9.337 -2.737 1.00 73.12 45 ARG A C 5
ATOM 5874 O O . ARG A 1 45 ? 8.050 9.904 -1.785 1.00 74.12 45 ARG A O 5
ATOM 5895 N N . LYS A 1 46 ? 7.940 9.493 -3.982 1.00 44.03 46 LYS A N 5
ATOM 5896 C CA . LYS A 1 46 ? 9.091 10.330 -4.278 1.00 10.30 46 LYS A CA 5
ATOM 5897 C C . LYS A 1 46 ? 8.688 11.799 -4.299 1.00 52.20 46 LYS A C 5
ATOM 5898 O O . LYS A 1 46 ? 9.524 12.693 -4.183 1.00 5.25 46 LYS A O 5
ATOM 5917 N N . GLN A 1 47 ? 7.397 12.031 -4.451 1.00 75.21 47 GLN A N 5
ATOM 5918 C CA . GLN A 1 47 ? 6.850 13.376 -4.449 1.00 10.53 47 GLN A CA 5
ATOM 5919 C C . GLN A 1 47 ? 6.471 13.806 -3.037 1.00 13.02 47 GLN A C 5
ATOM 5920 O O . GLN A 1 47 ? 6.257 14.990 -2.771 1.00 13.43 47 GLN A O 5
ATOM 5934 N N . GLY A 1 48 ? 6.402 12.836 -2.137 1.00 31.04 48 GLY A N 5
ATOM 5935 C CA . GLY A 1 48 ? 6.049 13.109 -0.759 1.00 21.11 48 GLY A CA 5
ATOM 5936 C C . GLY A 1 48 ? 4.577 13.436 -0.596 1.00 42.01 48 GLY A C 5
ATOM 5937 O O . GLY A 1 48 ? 4.193 14.154 0.323 1.00 13.32 48 GLY A O 5
ATOM 5941 N N . LYS A 1 49 ? 3.749 12.911 -1.492 1.00 0.31 49 LYS A N 5
ATOM 5942 C CA . LYS A 1 49 ? 2.319 13.186 -1.451 1.00 31.24 49 LYS A CA 5
ATOM 5943 C C . LYS A 1 49 ? 1.567 12.029 -0.820 1.00 5.02 49 LYS A C 5
ATOM 5944 O O . LYS A 1 49 ? 0.383 12.147 -0.499 1.00 2.32 49 LYS A O 5
ATOM 5963 N N . LEU A 1 50 ? 2.256 10.904 -0.669 1.00 70.23 50 LEU A N 5
ATOM 5964 C CA . LEU A 1 50 ? 1.667 9.733 -0.035 1.00 43.00 50 LEU A CA 5
ATOM 5965 C C . LEU A 1 50 ? 1.249 10.078 1.397 1.00 23.14 50 LEU A C 5
ATOM 5966 O O . LEU A 1 50 ? 1.979 10.774 2.110 1.00 11.34 50 LEU A O 5
ATOM 5982 N N . PRO A 1 51 ? 0.077 9.593 1.840 1.00 53.12 51 PRO A N 5
ATOM 5983 C CA . PRO A 1 51 ? -0.406 9.837 3.197 1.00 32.34 51 PRO A CA 5
ATOM 5984 C C . PRO A 1 51 ? 0.355 9.033 4.245 1.00 43.32 51 PRO A C 5
ATOM 5985 O O . PRO A 1 51 ? 0.496 7.812 4.139 1.00 61.21 51 PRO A O 5
ATOM 5996 N N . ASN A 1 52 ? 0.837 9.743 5.254 1.00 25.32 52 ASN A N 5
ATOM 5997 C CA . ASN A 1 52 ? 1.543 9.150 6.377 1.00 20.02 52 ASN A CA 5
ATOM 5998 C C . ASN A 1 52 ? 0.640 8.145 7.085 1.00 71.44 52 ASN A C 5
ATOM 5999 O O . ASN A 1 52 ? 1.087 7.085 7.520 1.00 44.12 52 ASN A O 5
ATOM 6010 N N . ASP A 1 53 ? -0.642 8.482 7.163 1.00 34.12 53 ASP A N 5
ATOM 6011 C CA . ASP A 1 53 ? -1.637 7.629 7.810 1.00 50.42 53 ASP A CA 5
ATOM 6012 C C . ASP A 1 53 ? -1.655 6.237 7.196 1.00 3.43 53 ASP A C 5
ATOM 6013 O O . ASP A 1 53 ? -1.607 5.233 7.909 1.00 3.11 53 ASP A O 5
ATOM 6022 N N . ARG A 1 54 ? -1.704 6.180 5.868 1.00 34.45 54 ARG A N 5
ATOM 6023 C CA . ARG A 1 54 ? -1.830 4.908 5.171 1.00 1.11 54 ARG A CA 5
ATOM 6024 C C . ARG A 1 54 ? -0.527 4.117 5.281 1.00 23.22 54 ARG A C 5
ATOM 6025 O O . ARG A 1 54 ? -0.533 2.886 5.214 1.00 41.14 54 ARG A O 5
ATOM 6046 N N . ARG A 1 55 ? 0.588 4.826 5.454 1.00 1.33 55 ARG A N 5
ATOM 6047 C CA . ARG A 1 55 ? 1.871 4.192 5.658 1.00 73.42 55 ARG A CA 5
ATOM 6048 C C . ARG A 1 55 ? 1.839 3.362 6.935 1.00 61.13 55 ARG A C 5
ATOM 6049 O O . ARG A 1 55 ? 2.358 2.248 6.983 1.00 51.22 55 ARG A O 5
ATOM 6070 N N . LEU A 1 56 ? 1.192 3.908 7.958 1.00 63.03 56 LEU A N 5
ATOM 6071 C CA . LEU A 1 56 ? 1.050 3.222 9.232 1.00 41.24 56 LEU A CA 5
ATOM 6072 C C . LEU A 1 56 ? 0.101 2.035 9.104 1.00 12.23 56 LEU A C 5
ATOM 6073 O O . LEU A 1 56 ? 0.256 1.027 9.789 1.00 31.23 56 LEU A O 5
ATOM 6089 N N . LEU A 1 57 ? -0.886 2.164 8.225 1.00 70.13 57 LEU A N 5
ATOM 6090 C CA . LEU A 1 57 ? -1.812 1.070 7.948 1.00 63.40 57 LEU A CA 5
ATOM 6091 C C . LEU A 1 57 ? -1.056 -0.104 7.335 1.00 75.44 57 LEU A C 5
ATOM 6092 O O . LEU A 1 57 ? -1.316 -1.265 7.653 1.00 41.32 57 LEU A O 5
ATOM 6108 N N . LEU A 1 58 ? -0.105 0.212 6.460 1.00 24.13 58 LEU A N 5
ATOM 6109 C CA . LEU A 1 58 ? 0.737 -0.808 5.850 1.00 41.13 58 LEU A CA 5
ATOM 6110 C C . LEU A 1 58 ? 1.705 -1.377 6.882 1.00 33.31 58 LEU A C 5
ATOM 6111 O O . LEU A 1 58 ? 2.037 -2.562 6.855 1.00 34.31 58 LEU A O 5
ATOM 6127 N N . ASP A 1 59 ? 2.133 -0.528 7.805 1.00 52.35 59 ASP A N 5
ATOM 6128 C CA . ASP A 1 59 ? 3.022 -0.944 8.884 1.00 41.03 59 ASP A CA 5
ATOM 6129 C C . ASP A 1 59 ? 2.333 -1.954 9.798 1.00 62.25 59 ASP A C 5
ATOM 6130 O O . ASP A 1 59 ? 2.972 -2.854 10.338 1.00 4.52 59 ASP A O 5
ATOM 6139 N N . LYS A 1 60 ? 1.019 -1.806 9.949 1.00 23.43 60 LYS A N 5
ATOM 6140 C CA . LYS A 1 60 ? 0.229 -2.698 10.795 1.00 54.13 60 LYS A CA 5
ATOM 6141 C C . LYS A 1 60 ? 0.278 -4.138 10.293 1.00 3.13 60 LYS A C 5
ATOM 6142 O O . LYS A 1 60 ? 0.369 -5.076 11.084 1.00 44.25 60 LYS A O 5
ATOM 6161 N N . ILE A 1 61 ? 0.215 -4.310 8.980 1.00 72.44 61 ILE A N 5
ATOM 6162 C CA . ILE A 1 61 ? 0.241 -5.643 8.392 1.00 52.25 61 ILE A CA 5
ATOM 6163 C C . ILE A 1 61 ? 1.673 -6.111 8.137 1.00 3.12 61 ILE A C 5
ATOM 6164 O O . ILE A 1 61 ? 1.914 -7.288 7.865 1.00 21.13 61 ILE A O 5
ATOM 6180 N N . GLY A 1 62 ? 2.622 -5.186 8.233 1.00 44.53 62 GLY A N 5
ATOM 6181 C CA . GLY A 1 62 ? 4.024 -5.548 8.121 1.00 1.30 62 GLY A CA 5
ATOM 6182 C C . GLY A 1 62 ? 4.634 -5.208 6.774 1.00 43.25 62 GLY A C 5
ATOM 6183 O O . GLY A 1 62 ? 5.596 -5.844 6.341 1.00 74.10 62 GLY A O 5
ATOM 6187 N N . PHE A 1 63 ? 4.074 -4.219 6.104 1.00 3.43 63 PHE A N 5
ATOM 6188 C CA . PHE A 1 63 ? 4.633 -3.735 4.853 1.00 14.25 63 PHE A CA 5
ATOM 6189 C C . PHE A 1 63 ? 5.857 -2.877 5.142 1.00 61.43 63 PHE A C 5
ATOM 6190 O O . PHE A 1 63 ? 5.742 -1.747 5.618 1.00 2.43 63 PHE A O 5
ATOM 6207 N N . VAL A 1 64 ? 7.029 -3.443 4.886 1.00 12.20 64 VAL A N 5
ATOM 6208 C CA . VAL A 1 64 ? 8.283 -2.781 5.193 1.00 10.01 64 VAL A CA 5
ATOM 6209 C C . VAL A 1 64 ? 8.645 -1.754 4.113 1.00 74.05 64 VAL A C 5
ATOM 6210 O O . VAL A 1 64 ? 8.255 -1.896 2.949 1.00 72.32 64 VAL A O 5
ATOM 6223 N N . TRP A 1 65 ? 9.384 -0.720 4.502 1.00 11.03 65 TRP A N 5
ATOM 6224 C CA . TRP A 1 65 ? 9.716 0.376 3.597 1.00 0.14 65 TRP A CA 5
ATOM 6225 C C . TRP A 1 65 ? 11.222 0.463 3.346 1.00 21.24 65 TRP A C 5
ATOM 6226 O O . TRP A 1 65 ? 11.744 1.533 3.051 1.00 42.14 65 TRP A O 5
ATOM 6247 N N . SER A 1 66 ? 11.908 -0.668 3.428 1.00 44.40 66 SER A N 5
ATOM 6248 C CA . SER A 1 66 ? 13.361 -0.703 3.243 1.00 30.32 66 SER A CA 5
ATOM 6249 C C . SER A 1 66 ? 13.777 -0.263 1.833 1.00 45.22 66 SER A C 5
ATOM 6250 O O . SER A 1 66 ? 14.915 0.148 1.611 1.00 63.13 66 SER A O 5
ATOM 6258 N N . LEU A 1 67 ? 12.845 -0.338 0.888 1.00 22.42 67 LEU A N 5
ATOM 6259 C CA . LEU A 1 67 ? 13.129 -0.011 -0.507 1.00 61.00 67 LEU A CA 5
ATOM 6260 C C . LEU A 1 67 ? 12.833 1.459 -0.803 1.00 0.14 67 LEU A C 5
ATOM 6261 O O . LEU A 1 67 ? 12.867 1.889 -1.957 1.00 3.02 67 LEU A O 5
ATOM 6277 N N . GLU A 1 68 ? 12.533 2.218 0.240 1.00 20.22 68 GLU A N 5
ATOM 6278 C CA . GLU A 1 68 ? 12.206 3.630 0.096 1.00 64.23 68 GLU A CA 5
ATOM 6279 C C . GLU A 1 68 ? 13.457 4.462 -0.197 1.00 43.15 68 GLU A C 5
ATOM 6280 O O . GLU A 1 68 ? 14.466 4.359 0.501 1.00 11.40 68 GLU A O 5
ATOM 6292 N N . HIS A 1 69 ? 13.385 5.269 -1.250 1.00 3.00 69 HIS A N 5
ATOM 6293 C CA . HIS A 1 69 ? 14.482 6.155 -1.626 1.00 43.32 69 HIS A CA 5
ATOM 6294 C C . HIS A 1 69 ? 14.574 7.304 -0.618 1.00 3.42 69 HIS A C 5
ATOM 6295 O O . HIS A 1 69 ? 13.550 7.798 -0.146 1.00 61.33 69 HIS A O 5
ATOM 6310 N N . HIS A 1 70 ? 15.791 7.737 -0.309 1.00 54.01 70 HIS A N 5
ATOM 6311 C CA . HIS A 1 70 ? 16.020 8.672 0.802 1.00 35.52 70 HIS A CA 5
ATOM 6312 C C . HIS A 1 70 ? 15.435 10.061 0.552 1.00 73.43 70 HIS A C 5
ATOM 6313 O O . HIS A 1 70 ? 15.341 10.863 1.480 1.00 1.14 70 HIS A O 5
ATOM 6328 N N . HIS A 1 71 ? 15.072 10.350 -0.697 1.00 74.24 71 HIS A N 5
ATOM 6329 C CA . HIS A 1 71 ? 14.400 11.607 -1.044 1.00 41.22 71 HIS A CA 5
ATOM 6330 C C . HIS A 1 71 ? 15.317 12.810 -0.778 1.00 23.44 71 HIS A C 5
ATOM 6331 O O . HIS A 1 71 ? 14.858 13.938 -0.594 1.00 20.10 71 HIS A O 5
ATOM 6346 N N . HIS A 1 72 ? 16.618 12.564 -0.775 1.00 20.21 72 HIS A N 5
ATOM 6347 C CA . HIS A 1 72 ? 17.593 13.627 -0.578 1.00 35.51 72 HIS A CA 5
ATOM 6348 C C . HIS A 1 72 ? 18.259 13.983 -1.897 1.00 23.00 72 HIS A C 5
ATOM 6349 O O . HIS A 1 72 ? 18.237 13.196 -2.846 1.00 23.20 72 HIS A O 5
ATOM 6364 N N . HIS A 1 73 ? 18.850 15.165 -1.956 1.00 60.33 73 HIS A N 5
ATOM 6365 C CA . HIS A 1 73 ? 19.449 15.652 -3.185 1.00 61.23 73 HIS A CA 5
ATOM 6366 C C . HIS A 1 73 ? 20.904 15.222 -3.282 1.00 12.30 73 HIS A C 5
ATOM 6367 O O . HIS A 1 73 ? 21.705 15.487 -2.381 1.00 4.24 73 HIS A O 5
ATOM 6382 N N . HIS A 1 74 ? 21.237 14.555 -4.373 1.00 1.00 74 HIS A N 5
ATOM 6383 C CA . HIS A 1 74 ? 22.605 14.145 -4.642 1.00 51.44 74 HIS A CA 5
ATOM 6384 C C . HIS A 1 74 ? 23.407 15.338 -5.138 1.00 3.32 74 HIS A C 5
ATOM 6385 O O . HIS A 1 74 ? 24.385 15.717 -4.466 1.00 36.67 74 HIS A O 5
ATOM 6401 N N . MET A 1 1 ? -19.584 15.101 -11.066 1.00 41.34 1 MET A N 6
ATOM 6402 C CA . MET A 1 1 ? -20.279 14.682 -9.831 1.00 64.13 1 MET A CA 6
ATOM 6403 C C . MET A 1 1 ? -19.790 13.312 -9.380 1.00 2.44 1 MET A C 6
ATOM 6404 O O . MET A 1 1 ? -19.767 12.366 -10.168 1.00 54.33 1 MET A O 6
ATOM 6420 N N . ASN A 1 2 ? -19.386 13.211 -8.121 1.00 3.11 2 ASN A N 6
ATOM 6421 C CA . ASN A 1 2 ? -19.064 11.917 -7.530 1.00 5.02 2 ASN A CA 6
ATOM 6422 C C . ASN A 1 2 ? -20.235 11.456 -6.670 1.00 13.43 2 ASN A C 6
ATOM 6423 O O . ASN A 1 2 ? -20.306 11.720 -5.473 1.00 63.34 2 ASN A O 6
ATOM 6434 N N . GLN A 1 3 ? -21.179 10.800 -7.320 1.00 31.41 3 GLN A N 6
ATOM 6435 C CA . GLN A 1 3 ? -22.431 10.416 -6.689 1.00 41.25 3 GLN A CA 6
ATOM 6436 C C . GLN A 1 3 ? -22.350 8.994 -6.151 1.00 2.54 3 GLN A C 6
ATOM 6437 O O . GLN A 1 3 ? -22.633 8.742 -4.978 1.00 33.04 3 GLN A O 6
ATOM 6451 N N . ASN A 1 4 ? -21.957 8.073 -7.015 1.00 15.22 4 ASN A N 6
ATOM 6452 C CA . ASN A 1 4 ? -21.874 6.670 -6.645 1.00 30.04 4 ASN A CA 6
ATOM 6453 C C . ASN A 1 4 ? -20.483 6.338 -6.142 1.00 42.23 4 ASN A C 6
ATOM 6454 O O . ASN A 1 4 ? -19.500 6.429 -6.880 1.00 72.21 4 ASN A O 6
ATOM 6465 N N . LEU A 1 5 ? -20.404 5.967 -4.881 1.00 71.01 5 LEU A N 6
ATOM 6466 C CA . LEU A 1 5 ? -19.131 5.652 -4.262 1.00 72.21 5 LEU A CA 6
ATOM 6467 C C . LEU A 1 5 ? -18.900 4.151 -4.262 1.00 31.04 5 LEU A C 6
ATOM 6468 O O . LEU A 1 5 ? -19.846 3.366 -4.150 1.00 61.11 5 LEU A O 6
ATOM 6484 N N . GLN A 1 6 ? -17.648 3.754 -4.408 1.00 74.34 6 GLN A N 6
ATOM 6485 C CA . GLN A 1 6 ? -17.289 2.349 -4.410 1.00 62.01 6 GLN A CA 6
ATOM 6486 C C . GLN A 1 6 ? -15.986 2.160 -3.646 1.00 22.23 6 GLN A C 6
ATOM 6487 O O . GLN A 1 6 ? -14.978 2.797 -3.959 1.00 72.42 6 GLN A O 6
ATOM 6501 N N . GLY A 1 7 ? -16.016 1.291 -2.645 1.00 20.33 7 GLY A N 6
ATOM 6502 C CA . GLY A 1 7 ? -14.871 1.106 -1.776 1.00 3.42 7 GLY A CA 6
ATOM 6503 C C . GLY A 1 7 ? -13.801 0.240 -2.401 1.00 33.33 7 GLY A C 6
ATOM 6504 O O . GLY A 1 7 ? -13.508 -0.852 -1.909 1.00 41.25 7 GLY A O 6
ATOM 6508 N N . GLU A 1 8 ? -13.215 0.721 -3.488 1.00 21.32 8 GLU A N 6
ATOM 6509 C CA . GLU A 1 8 ? -12.175 -0.019 -4.174 1.00 43.25 8 GLU A CA 6
ATOM 6510 C C . GLU A 1 8 ? -10.865 0.097 -3.418 1.00 62.32 8 GLU A C 6
ATOM 6511 O O . GLU A 1 8 ? -10.017 -0.792 -3.489 1.00 14.43 8 GLU A O 6
ATOM 6523 N N . TRP A 1 9 ? -10.706 1.182 -2.668 1.00 62.23 9 TRP A N 6
ATOM 6524 C CA . TRP A 1 9 ? -9.529 1.335 -1.834 1.00 54.05 9 TRP A CA 6
ATOM 6525 C C . TRP A 1 9 ? -9.546 0.258 -0.758 1.00 13.21 9 TRP A C 6
ATOM 6526 O O . TRP A 1 9 ? -8.546 -0.412 -0.523 1.00 14.44 9 TRP A O 6
ATOM 6547 N N . MET A 1 10 ? -10.708 0.069 -0.132 1.00 53.41 10 MET A N 6
ATOM 6548 C CA . MET A 1 10 ? -10.880 -0.984 0.866 1.00 50.24 10 MET A CA 6
ATOM 6549 C C . MET A 1 10 ? -10.567 -2.339 0.252 1.00 25.42 10 MET A C 6
ATOM 6550 O O . MET A 1 10 ? -9.925 -3.184 0.877 1.00 5.22 10 MET A O 6
ATOM 6564 N N . LYS A 1 11 ? -11.020 -2.523 -0.983 1.00 13.10 11 LYS A N 6
ATOM 6565 C CA . LYS A 1 11 ? -10.753 -3.739 -1.734 1.00 54.24 11 LYS A CA 6
ATOM 6566 C C . LYS A 1 11 ? -9.246 -3.955 -1.865 1.00 2.34 11 LYS A C 6
ATOM 6567 O O . LYS A 1 11 ? -8.718 -4.996 -1.472 1.00 61.13 11 LYS A O 6
ATOM 6586 N N . ASN A 1 12 ? -8.569 -2.947 -2.410 1.00 14.42 12 ASN A N 6
ATOM 6587 C CA . ASN A 1 12 ? -7.121 -2.988 -2.603 1.00 60.03 12 ASN A CA 6
ATOM 6588 C C . ASN A 1 12 ? -6.394 -3.185 -1.277 1.00 22.23 12 ASN A C 6
ATOM 6589 O O . ASN A 1 12 ? -5.409 -3.917 -1.204 1.00 32.22 12 ASN A O 6
ATOM 6600 N N . TYR A 1 13 ? -6.890 -2.528 -0.233 1.00 33.14 13 TYR A N 6
ATOM 6601 C CA . TYR A 1 13 ? -6.318 -2.649 1.102 1.00 62.00 13 TYR A CA 6
ATOM 6602 C C . TYR A 1 13 ? -6.357 -4.099 1.580 1.00 13.03 13 TYR A C 6
ATOM 6603 O O . TYR A 1 13 ? -5.356 -4.626 2.057 1.00 3.24 13 TYR A O 6
ATOM 6621 N N . GLU A 1 14 ? -7.514 -4.740 1.433 1.00 23.42 14 GLU A N 6
ATOM 6622 C CA . GLU A 1 14 ? -7.681 -6.143 1.814 1.00 22.14 14 GLU A CA 6
ATOM 6623 C C . GLU A 1 14 ? -6.804 -7.053 0.959 1.00 20.31 14 GLU A C 6
ATOM 6624 O O . GLU A 1 14 ? -6.194 -8.003 1.464 1.00 51.31 14 GLU A O 6
ATOM 6636 N N . GLU A 1 15 ? -6.736 -6.757 -0.332 1.00 43.33 15 GLU A N 6
ATOM 6637 C CA . GLU A 1 15 ? -5.899 -7.517 -1.249 1.00 63.44 15 GLU A CA 6
ATOM 6638 C C . GLU A 1 15 ? -4.425 -7.400 -0.868 1.00 60.33 15 GLU A C 6
ATOM 6639 O O . GLU A 1 15 ? -3.653 -8.343 -1.034 1.00 50.14 15 GLU A O 6
ATOM 6651 N N . LEU A 1 16 ? -4.047 -6.250 -0.325 1.00 4.21 16 LEU A N 6
ATOM 6652 C CA . LEU A 1 16 ? -2.664 -6.000 0.043 1.00 64.22 16 LEU A CA 6
ATOM 6653 C C . LEU A 1 16 ? -2.416 -6.567 1.426 1.00 44.14 16 LEU A C 6
ATOM 6654 O O . LEU A 1 16 ? -1.338 -7.068 1.731 1.00 71.32 16 LEU A O 6
ATOM 6670 N N . LYS A 1 17 ? -3.439 -6.490 2.252 1.00 70.43 17 LYS A N 6
ATOM 6671 C CA . LYS A 1 17 ? -3.441 -7.129 3.552 1.00 52.44 17 LYS A CA 6
ATOM 6672 C C . LYS A 1 17 ? -3.152 -8.616 3.388 1.00 25.45 17 LYS A C 6
ATOM 6673 O O . LYS A 1 17 ? -2.436 -9.221 4.187 1.00 42.11 17 LYS A O 6
ATOM 6692 N N . SER A 1 18 ? -3.685 -9.183 2.319 1.00 14.31 18 SER A N 6
ATOM 6693 C CA . SER A 1 18 ? -3.437 -10.570 1.984 1.00 73.13 18 SER A CA 6
ATOM 6694 C C . SER A 1 18 ? -2.110 -10.724 1.241 1.00 32.35 18 SER A C 6
ATOM 6695 O O . SER A 1 18 ? -1.462 -11.765 1.327 1.00 23.11 18 SER A O 6
ATOM 6703 N N . PHE A 1 19 ? -1.696 -9.674 0.534 1.00 63.11 19 PHE A N 6
ATOM 6704 C CA . PHE A 1 19 ? -0.476 -9.720 -0.268 1.00 73.13 19 PHE A CA 6
ATOM 6705 C C . PHE A 1 19 ? 0.763 -9.638 0.622 1.00 22.24 19 PHE A C 6
ATOM 6706 O O . PHE A 1 19 ? 1.785 -10.268 0.342 1.00 5.22 19 PHE A O 6
ATOM 6723 N N . VAL A 1 20 ? 0.674 -8.854 1.692 1.00 64.40 20 VAL A N 6
ATOM 6724 C CA . VAL A 1 20 ? 1.739 -8.807 2.688 1.00 32.15 20 VAL A CA 6
ATOM 6725 C C . VAL A 1 20 ? 1.987 -10.200 3.264 1.00 44.35 20 VAL A C 6
ATOM 6726 O O . VAL A 1 20 ? 3.126 -10.590 3.510 1.00 71.33 20 VAL A O 6
ATOM 6739 N N . ARG A 1 21 ? 0.918 -10.954 3.458 1.00 74.21 21 ARG A N 6
ATOM 6740 C CA . ARG A 1 21 ? 1.040 -12.331 3.925 1.00 44.42 21 ARG A CA 6
ATOM 6741 C C . ARG A 1 21 ? 1.503 -13.236 2.773 1.00 13.20 21 ARG A C 6
ATOM 6742 O O . ARG A 1 21 ? 2.131 -14.270 2.988 1.00 21.35 21 ARG A O 6
ATOM 6763 N N . LYS A 1 22 ? 1.220 -12.804 1.551 1.00 75.50 22 LYS A N 6
ATOM 6764 C CA . LYS A 1 22 ? 1.524 -13.579 0.352 1.00 3.50 22 LYS A CA 6
ATOM 6765 C C . LYS A 1 22 ? 3.029 -13.613 0.073 1.00 22.20 22 LYS A C 6
ATOM 6766 O O . LYS A 1 22 ? 3.632 -14.685 0.056 1.00 1.33 22 LYS A O 6
ATOM 6785 N N . TYR A 1 23 ? 3.637 -12.447 -0.139 1.00 63.22 23 TYR A N 6
ATOM 6786 C CA . TYR A 1 23 ? 5.064 -12.384 -0.467 1.00 35.21 23 TYR A CA 6
ATOM 6787 C C . TYR A 1 23 ? 5.830 -11.459 0.471 1.00 41.25 23 TYR A C 6
ATOM 6788 O O . TYR A 1 23 ? 7.033 -11.256 0.291 1.00 55.11 23 TYR A O 6
ATOM 6806 N N . ARG A 1 24 ? 5.140 -10.920 1.475 1.00 74.21 24 ARG A N 6
ATOM 6807 C CA . ARG A 1 24 ? 5.712 -9.904 2.363 1.00 24.24 24 ARG A CA 6
ATOM 6808 C C . ARG A 1 24 ? 6.099 -8.658 1.580 1.00 70.24 24 ARG A C 6
ATOM 6809 O O . ARG A 1 24 ? 7.209 -8.565 1.045 1.00 71.03 24 ARG A O 6
ATOM 6830 N N . ARG A 1 25 ? 5.178 -7.695 1.537 1.00 34.21 25 ARG A N 6
ATOM 6831 C CA . ARG A 1 25 ? 5.335 -6.500 0.732 1.00 44.34 25 ARG A CA 6
ATOM 6832 C C . ARG A 1 25 ? 5.509 -6.882 -0.741 1.00 2.31 25 ARG A C 6
ATOM 6833 O O . ARG A 1 25 ? 5.280 -8.030 -1.128 1.00 55.43 25 ARG A O 6
ATOM 6854 N N . PHE A 1 26 ? 5.873 -5.920 -1.564 1.00 4.11 26 PHE A N 6
ATOM 6855 C CA . PHE A 1 26 ? 6.257 -6.198 -2.926 1.00 10.34 26 PHE A CA 6
ATOM 6856 C C . PHE A 1 26 ? 7.426 -5.313 -3.335 1.00 61.53 26 PHE A C 6
ATOM 6857 O O . PHE A 1 26 ? 7.484 -4.137 -2.970 1.00 34.12 26 PHE A O 6
ATOM 6874 N N . PRO A 1 27 ? 8.382 -5.880 -4.080 1.00 51.21 27 PRO A N 6
ATOM 6875 C CA . PRO A 1 27 ? 9.454 -5.127 -4.708 1.00 24.42 27 PRO A CA 6
ATOM 6876 C C . PRO A 1 27 ? 9.059 -4.681 -6.109 1.00 62.53 27 PRO A C 6
ATOM 6877 O O . PRO A 1 27 ? 9.541 -3.671 -6.619 1.00 54.03 27 PRO A O 6
ATOM 6888 N N . LYS A 1 28 ? 8.157 -5.450 -6.704 1.00 64.41 28 LYS A N 6
ATOM 6889 C CA . LYS A 1 28 ? 7.662 -5.205 -8.044 1.00 65.35 28 LYS A CA 6
ATOM 6890 C C . LYS A 1 28 ? 6.557 -6.213 -8.341 1.00 53.42 28 LYS A C 6
ATOM 6891 O O . LYS A 1 28 ? 6.793 -7.259 -8.949 1.00 15.05 28 LYS A O 6
ATOM 6910 N N . SER A 1 29 ? 5.362 -5.918 -7.857 1.00 35.30 29 SER A N 6
ATOM 6911 C CA . SER A 1 29 ? 4.251 -6.850 -7.941 1.00 15.31 29 SER A CA 6
ATOM 6912 C C . SER A 1 29 ? 3.631 -6.859 -9.332 1.00 41.21 29 SER A C 6
ATOM 6913 O O . SER A 1 29 ? 3.546 -5.825 -9.995 1.00 25.53 29 SER A O 6
ATOM 6921 N N . THR A 1 30 ? 3.223 -8.037 -9.774 1.00 32.33 30 THR A N 6
ATOM 6922 C CA . THR A 1 30 ? 2.540 -8.187 -11.048 1.00 52.02 30 THR A CA 6
ATOM 6923 C C . THR A 1 30 ? 1.170 -8.831 -10.847 1.00 21.00 30 THR A C 6
ATOM 6924 O O . THR A 1 30 ? 0.452 -9.112 -11.808 1.00 14.14 30 THR A O 6
ATOM 6935 N N . GLU A 1 31 ? 0.808 -9.036 -9.585 1.00 21.40 31 GLU A N 6
ATOM 6936 C CA . GLU A 1 31 ? -0.387 -9.791 -9.243 1.00 63.40 31 GLU A CA 6
ATOM 6937 C C . GLU A 1 31 ? -1.588 -8.871 -9.050 1.00 55.21 31 GLU A C 6
ATOM 6938 O O . GLU A 1 31 ? -1.645 -8.097 -8.090 1.00 43.01 31 GLU A O 6
ATOM 6950 N N . GLY A 1 32 ? -2.522 -8.953 -9.991 1.00 23.51 32 GLY A N 6
ATOM 6951 C CA . GLY A 1 32 ? -3.788 -8.245 -9.890 1.00 5.22 32 GLY A CA 6
ATOM 6952 C C . GLY A 1 32 ? -3.648 -6.751 -9.666 1.00 50.44 32 GLY A C 6
ATOM 6953 O O . GLY A 1 32 ? -2.777 -6.098 -10.248 1.00 75.34 32 GLY A O 6
ATOM 6957 N N . ASN A 1 33 ? -4.498 -6.223 -8.793 1.00 1.45 33 ASN A N 6
ATOM 6958 C CA . ASN A 1 33 ? -4.566 -4.790 -8.530 1.00 52.44 33 ASN A CA 6
ATOM 6959 C C . ASN A 1 33 ? -3.270 -4.280 -7.920 1.00 5.51 33 ASN A C 6
ATOM 6960 O O . ASN A 1 33 ? -2.833 -3.164 -8.207 1.00 22.42 33 ASN A O 6
ATOM 6971 N N . LEU A 1 34 ? -2.648 -5.109 -7.091 1.00 74.45 34 LEU A N 6
ATOM 6972 C CA . LEU A 1 34 ? -1.438 -4.715 -6.382 1.00 2.03 34 LEU A CA 6
ATOM 6973 C C . LEU A 1 34 ? -0.300 -4.449 -7.351 1.00 23.31 34 LEU A C 6
ATOM 6974 O O . LEU A 1 34 ? 0.602 -3.660 -7.058 1.00 31.34 34 LEU A O 6
ATOM 6990 N N . GLY A 1 35 ? -0.335 -5.126 -8.492 1.00 74.42 35 GLY A N 6
ATOM 6991 C CA . GLY A 1 35 ? 0.640 -4.872 -9.535 1.00 21.14 35 GLY A CA 6
ATOM 6992 C C . GLY A 1 35 ? 0.662 -3.415 -9.951 1.00 70.33 35 GLY A C 6
ATOM 6993 O O . GLY A 1 35 ? 1.723 -2.819 -10.101 1.00 3.12 35 GLY A O 6
ATOM 6997 N N . GLY A 1 36 ? -0.518 -2.841 -10.132 1.00 51.41 36 GLY A N 6
ATOM 6998 C CA . GLY A 1 36 ? -0.612 -1.435 -10.487 1.00 21.42 36 GLY A CA 6
ATOM 6999 C C . GLY A 1 36 ? -0.523 -0.531 -9.273 1.00 13.04 36 GLY A C 6
ATOM 7000 O O . GLY A 1 36 ? -0.077 0.616 -9.369 1.00 65.50 36 GLY A O 6
ATOM 7004 N N . TRP A 1 37 ? -0.949 -1.058 -8.129 1.00 55.21 37 TRP A N 6
ATOM 7005 C CA . TRP A 1 37 ? -0.964 -0.304 -6.882 1.00 72.43 37 TRP A CA 6
ATOM 7006 C C . TRP A 1 37 ? 0.430 0.203 -6.533 1.00 34.01 37 TRP A C 6
ATOM 7007 O O . TRP A 1 37 ? 0.613 1.390 -6.245 1.00 62.33 37 TRP A O 6
ATOM 7028 N N . CYS A 1 38 ? 1.407 -0.700 -6.556 1.00 43.32 38 CYS A N 6
ATOM 7029 C CA . CYS A 1 38 ? 2.786 -0.342 -6.237 1.00 14.44 38 CYS A CA 6
ATOM 7030 C C . CYS A 1 38 ? 3.303 0.724 -7.196 1.00 43.11 38 CYS A C 6
ATOM 7031 O O . CYS A 1 38 ? 3.974 1.669 -6.785 1.00 4.34 38 CYS A O 6
ATOM 7039 N N . HIS A 1 39 ? 2.960 0.569 -8.469 1.00 43.41 39 HIS A N 6
ATOM 7040 C CA . HIS A 1 39 ? 3.369 1.509 -9.507 1.00 65.02 39 HIS A CA 6
ATOM 7041 C C . HIS A 1 39 ? 2.861 2.912 -9.195 1.00 73.53 39 HIS A C 6
ATOM 7042 O O . HIS A 1 39 ? 3.608 3.889 -9.265 1.00 14.13 39 HIS A O 6
ATOM 7057 N N . THR A 1 40 ? 1.596 2.995 -8.819 1.00 10.20 40 THR A N 6
ATOM 7058 C CA . THR A 1 40 ? 0.944 4.272 -8.588 1.00 1.15 40 THR A CA 6
ATOM 7059 C C . THR A 1 40 ? 1.376 4.882 -7.253 1.00 14.24 40 THR A C 6
ATOM 7060 O O . THR A 1 40 ? 1.610 6.086 -7.156 1.00 41.45 40 THR A O 6
ATOM 7071 N N . GLN A 1 41 ? 1.502 4.048 -6.233 1.00 53.24 41 GLN A N 6
ATOM 7072 C CA . GLN A 1 41 ? 1.805 4.536 -4.899 1.00 23.23 41 GLN A CA 6
ATOM 7073 C C . GLN A 1 41 ? 3.283 4.868 -4.738 1.00 14.34 41 GLN A C 6
ATOM 7074 O O . GLN A 1 41 ? 3.652 5.657 -3.865 1.00 4.23 41 GLN A O 6
ATOM 7088 N N . ARG A 1 42 ? 4.131 4.274 -5.573 1.00 30.13 42 ARG A N 6
ATOM 7089 C CA . ARG A 1 42 ? 5.557 4.589 -5.547 1.00 31.12 42 ARG A CA 6
ATOM 7090 C C . ARG A 1 42 ? 5.771 6.035 -5.972 1.00 3.53 42 ARG A C 6
ATOM 7091 O O . ARG A 1 42 ? 6.678 6.708 -5.481 1.00 73.00 42 ARG A O 6
ATOM 7112 N N . LYS A 1 43 ? 4.921 6.509 -6.877 1.00 13.35 43 LYS A N 6
ATOM 7113 C CA . LYS A 1 43 ? 4.995 7.883 -7.351 1.00 72.43 43 LYS A CA 6
ATOM 7114 C C . LYS A 1 43 ? 4.854 8.842 -6.184 1.00 70.05 43 LYS A C 6
ATOM 7115 O O . LYS A 1 43 ? 5.690 9.720 -5.982 1.00 20.43 43 LYS A O 6
ATOM 7134 N N . MET A 1 44 ? 3.793 8.644 -5.411 1.00 2.15 44 MET A N 6
ATOM 7135 C CA . MET A 1 44 ? 3.507 9.483 -4.246 1.00 71.40 44 MET A CA 6
ATOM 7136 C C . MET A 1 44 ? 4.666 9.440 -3.254 1.00 32.12 44 MET A C 6
ATOM 7137 O O . MET A 1 44 ? 4.953 10.424 -2.573 1.00 74.04 44 MET A O 6
ATOM 7151 N N . ARG A 1 45 ? 5.319 8.289 -3.183 1.00 25.34 45 ARG A N 6
ATOM 7152 C CA . ARG A 1 45 ? 6.447 8.080 -2.277 1.00 43.05 45 ARG A CA 6
ATOM 7153 C C . ARG A 1 45 ? 7.661 8.891 -2.747 1.00 15.25 45 ARG A C 6
ATOM 7154 O O . ARG A 1 45 ? 8.384 9.476 -1.942 1.00 32.33 45 ARG A O 6
ATOM 7175 N N . LYS A 1 46 ? 7.865 8.921 -4.057 1.00 54.30 46 LYS A N 6
ATOM 7176 C CA . LYS A 1 46 ? 8.944 9.706 -4.657 1.00 21.35 46 LYS A CA 6
ATOM 7177 C C . LYS A 1 46 ? 8.628 11.200 -4.588 1.00 51.33 46 LYS A C 6
ATOM 7178 O O . LYS A 1 46 ? 9.459 12.005 -4.162 1.00 4.20 46 LYS A O 6
ATOM 7197 N N . GLN A 1 47 ? 7.420 11.549 -4.996 1.00 53.33 47 GLN A N 6
ATOM 7198 C CA . GLN A 1 47 ? 6.954 12.930 -4.985 1.00 62.22 47 GLN A CA 6
ATOM 7199 C C . GLN A 1 47 ? 6.885 13.493 -3.566 1.00 15.20 47 GLN A C 6
ATOM 7200 O O . GLN A 1 47 ? 6.920 14.708 -3.365 1.00 15.41 47 GLN A O 6
ATOM 7214 N N . GLY A 1 48 ? 6.793 12.606 -2.586 1.00 64.24 48 GLY A N 6
ATOM 7215 C CA . GLY A 1 48 ? 6.705 13.036 -1.206 1.00 32.42 48 GLY A CA 6
ATOM 7216 C C . GLY A 1 48 ? 5.322 13.554 -0.874 1.00 41.31 48 GLY A C 6
ATOM 7217 O O . GLY A 1 48 ? 5.161 14.427 -0.025 1.00 35.33 48 GLY A O 6
ATOM 7221 N N . LYS A 1 49 ? 4.326 13.012 -1.557 1.00 10.34 49 LYS A N 6
ATOM 7222 C CA . LYS A 1 49 ? 2.945 13.429 -1.361 1.00 61.32 49 LYS A CA 6
ATOM 7223 C C . LYS A 1 49 ? 2.131 12.300 -0.761 1.00 3.22 49 LYS A C 6
ATOM 7224 O O . LYS A 1 49 ? 0.916 12.417 -0.596 1.00 63.32 49 LYS A O 6
ATOM 7243 N N . LEU A 1 50 ? 2.805 11.199 -0.469 1.00 12.23 50 LEU A N 6
ATOM 7244 C CA . LEU A 1 50 ? 2.171 10.082 0.207 1.00 51.10 50 LEU A CA 6
ATOM 7245 C C . LEU A 1 50 ? 1.638 10.546 1.563 1.00 54.20 50 LEU A C 6
ATOM 7246 O O . LEU A 1 50 ? 2.313 11.295 2.274 1.00 22.34 50 LEU A O 6
ATOM 7262 N N . PRO A 1 51 ? 0.433 10.112 1.947 1.00 25.32 51 PRO A N 6
ATOM 7263 C CA . PRO A 1 51 ? -0.125 10.429 3.249 1.00 2.31 51 PRO A CA 6
ATOM 7264 C C . PRO A 1 51 ? 0.347 9.469 4.329 1.00 64.44 51 PRO A C 6
ATOM 7265 O O . PRO A 1 51 ? 0.606 8.287 4.073 1.00 44.32 51 PRO A O 6
ATOM 7276 N N . ASN A 1 52 ? 0.436 9.986 5.538 1.00 42.31 52 ASN A N 6
ATOM 7277 C CA . ASN A 1 52 ? 0.866 9.203 6.685 1.00 75.43 52 ASN A CA 6
ATOM 7278 C C . ASN A 1 52 ? -0.212 8.203 7.064 1.00 71.43 52 ASN A C 6
ATOM 7279 O O . ASN A 1 52 ? 0.079 7.141 7.610 1.00 50.43 52 ASN A O 6
ATOM 7290 N N . ASP A 1 53 ? -1.457 8.548 6.752 1.00 32.22 53 ASP A N 6
ATOM 7291 C CA . ASP A 1 53 ? -2.580 7.646 6.977 1.00 34.44 53 ASP A CA 6
ATOM 7292 C C . ASP A 1 53 ? -2.397 6.360 6.181 1.00 15.44 53 ASP A C 6
ATOM 7293 O O . ASP A 1 53 ? -2.460 5.262 6.732 1.00 32.52 53 ASP A O 6
ATOM 7302 N N . ARG A 1 54 ? -2.139 6.505 4.886 1.00 45.00 54 ARG A N 6
ATOM 7303 C CA . ARG A 1 54 ? -1.932 5.357 4.012 1.00 12.10 54 ARG A CA 6
ATOM 7304 C C . ARG A 1 54 ? -0.691 4.588 4.436 1.00 61.12 54 ARG A C 6
ATOM 7305 O O . ARG A 1 54 ? -0.656 3.361 4.382 1.00 63.44 54 ARG A O 6
ATOM 7326 N N . ARG A 1 55 ? 0.335 5.318 4.837 1.00 52.34 55 ARG A N 6
ATOM 7327 C CA . ARG A 1 55 ? 1.563 4.710 5.316 1.00 53.31 55 ARG A CA 6
ATOM 7328 C C . ARG A 1 55 ? 1.294 3.867 6.564 1.00 61.10 55 ARG A C 6
ATOM 7329 O O . ARG A 1 55 ? 1.750 2.727 6.658 1.00 11.05 55 ARG A O 6
ATOM 7350 N N . LEU A 1 56 ? 0.534 4.424 7.500 1.00 64.23 56 LEU A N 6
ATOM 7351 C CA . LEU A 1 56 ? 0.242 3.749 8.758 1.00 42.03 56 LEU A CA 6
ATOM 7352 C C . LEU A 1 56 ? -0.661 2.535 8.547 1.00 24.02 56 LEU A C 6
ATOM 7353 O O . LEU A 1 56 ? -0.439 1.484 9.145 1.00 2.34 56 LEU A O 6
ATOM 7369 N N . LEU A 1 57 ? -1.677 2.679 7.699 1.00 22.33 57 LEU A N 6
ATOM 7370 C CA . LEU A 1 57 ? -2.590 1.574 7.401 1.00 40.23 57 LEU A CA 6
ATOM 7371 C C . LEU A 1 57 ? -1.829 0.377 6.839 1.00 3.13 57 LEU A C 6
ATOM 7372 O O . LEU A 1 57 ? -2.122 -0.770 7.177 1.00 61.11 57 LEU A O 6
ATOM 7388 N N . LEU A 1 58 ? -0.845 0.653 5.994 1.00 30.24 58 LEU A N 6
ATOM 7389 C CA . LEU A 1 58 ? -0.006 -0.394 5.431 1.00 52.45 58 LEU A CA 6
ATOM 7390 C C . LEU A 1 58 ? 0.921 -0.972 6.492 1.00 11.22 58 LEU A C 6
ATOM 7391 O O . LEU A 1 58 ? 1.092 -2.185 6.597 1.00 74.45 58 LEU A O 6
ATOM 7407 N N . ASP A 1 59 ? 1.506 -0.095 7.292 1.00 4.41 59 ASP A N 6
ATOM 7408 C CA . ASP A 1 59 ? 2.419 -0.508 8.355 1.00 11.32 59 ASP A CA 6
ATOM 7409 C C . ASP A 1 59 ? 1.692 -1.409 9.357 1.00 12.32 59 ASP A C 6
ATOM 7410 O O . ASP A 1 59 ? 2.291 -2.292 9.977 1.00 64.34 59 ASP A O 6
ATOM 7419 N N . LYS A 1 60 ? 0.387 -1.198 9.477 1.00 53.11 60 LYS A N 6
ATOM 7420 C CA . LYS A 1 60 ? -0.452 -1.962 10.389 1.00 23.30 60 LYS A CA 6
ATOM 7421 C C . LYS A 1 60 ? -0.726 -3.378 9.880 1.00 24.04 60 LYS A C 6
ATOM 7422 O O . LYS A 1 60 ? -0.916 -4.294 10.677 1.00 15.52 60 LYS A O 6
ATOM 7441 N N . ILE A 1 61 ? -0.760 -3.569 8.562 1.00 22.31 61 ILE A N 6
ATOM 7442 C CA . ILE A 1 61 ? -1.005 -4.903 8.010 1.00 43.42 61 ILE A CA 6
ATOM 7443 C C . ILE A 1 61 ? 0.295 -5.680 7.857 1.00 45.13 61 ILE A C 6
ATOM 7444 O O . ILE A 1 61 ? 0.295 -6.821 7.392 1.00 61.21 61 ILE A O 6
ATOM 7460 N N . GLY A 1 62 ? 1.398 -5.063 8.261 1.00 50.41 62 GLY A N 6
ATOM 7461 C CA . GLY A 1 62 ? 2.674 -5.751 8.241 1.00 63.15 62 GLY A CA 6
ATOM 7462 C C . GLY A 1 62 ? 3.511 -5.410 7.028 1.00 62.44 62 GLY A C 6
ATOM 7463 O O . GLY A 1 62 ? 4.466 -6.121 6.707 1.00 73.32 62 GLY A O 6
ATOM 7467 N N . PHE A 1 63 ? 3.157 -4.329 6.350 1.00 71.55 63 PHE A N 6
ATOM 7468 C CA . PHE A 1 63 ? 3.890 -3.892 5.171 1.00 25.14 63 PHE A CA 6
ATOM 7469 C C . PHE A 1 63 ? 5.286 -3.447 5.569 1.00 54.40 63 PHE A C 6
ATOM 7470 O O . PHE A 1 63 ? 5.468 -2.388 6.169 1.00 72.25 63 PHE A O 6
ATOM 7487 N N . VAL A 1 64 ? 6.259 -4.285 5.257 1.00 21.40 64 VAL A N 6
ATOM 7488 C CA . VAL A 1 64 ? 7.635 -4.028 5.620 1.00 42.31 64 VAL A CA 6
ATOM 7489 C C . VAL A 1 64 ? 8.229 -2.944 4.723 1.00 51.25 64 VAL A C 6
ATOM 7490 O O . VAL A 1 64 ? 7.859 -2.823 3.558 1.00 54.24 64 VAL A O 6
ATOM 7503 N N . TRP A 1 65 ? 9.124 -2.143 5.274 1.00 74.35 65 TRP A N 6
ATOM 7504 C CA . TRP A 1 65 ? 9.743 -1.064 4.518 1.00 25.20 65 TRP A CA 6
ATOM 7505 C C . TRP A 1 65 ? 11.194 -1.400 4.205 1.00 33.40 65 TRP A C 6
ATOM 7506 O O . TRP A 1 65 ? 11.966 -0.530 3.796 1.00 72.05 65 TRP A O 6
ATOM 7527 N N . SER A 1 66 ? 11.547 -2.675 4.388 1.00 60.40 66 SER A N 6
ATOM 7528 C CA . SER A 1 66 ? 12.925 -3.133 4.233 1.00 64.52 66 SER A CA 6
ATOM 7529 C C . SER A 1 66 ? 13.835 -2.394 5.213 1.00 41.42 66 SER A C 6
ATOM 7530 O O . SER A 1 66 ? 13.416 -2.059 6.324 1.00 33.13 66 SER A O 6
ATOM 7538 N N . LEU A 1 67 ? 15.079 -2.168 4.824 1.00 21.10 67 LEU A N 6
ATOM 7539 C CA . LEU A 1 67 ? 15.983 -1.364 5.627 1.00 11.44 67 LEU A CA 6
ATOM 7540 C C . LEU A 1 67 ? 15.819 0.102 5.260 1.00 1.01 67 LEU A C 6
ATOM 7541 O O . LEU A 1 67 ? 15.013 0.438 4.391 1.00 31.54 67 LEU A O 6
ATOM 7557 N N . GLU A 1 68 ? 16.587 0.963 5.914 1.00 12.23 68 GLU A N 6
ATOM 7558 C CA . GLU A 1 68 ? 16.475 2.406 5.737 1.00 31.13 68 GLU A CA 6
ATOM 7559 C C . GLU A 1 68 ? 15.113 2.923 6.179 1.00 64.40 68 GLU A C 6
ATOM 7560 O O . GLU A 1 68 ? 14.271 3.293 5.363 1.00 22.11 68 GLU A O 6
ATOM 7572 N N . HIS A 1 69 ? 14.909 2.934 7.487 1.00 43.00 69 HIS A N 6
ATOM 7573 C CA . HIS A 1 69 ? 13.720 3.534 8.078 1.00 42.03 69 HIS A CA 6
ATOM 7574 C C . HIS A 1 69 ? 14.027 4.974 8.453 1.00 25.40 69 HIS A C 6
ATOM 7575 O O . HIS A 1 69 ? 13.287 5.616 9.194 1.00 52.45 69 HIS A O 6
ATOM 7590 N N . HIS A 1 70 ? 15.139 5.466 7.925 1.00 44.23 70 HIS A N 6
ATOM 7591 C CA . HIS A 1 70 ? 15.595 6.821 8.193 1.00 62.32 70 HIS A CA 6
ATOM 7592 C C . HIS A 1 70 ? 14.724 7.823 7.449 1.00 23.53 70 HIS A C 6
ATOM 7593 O O . HIS A 1 70 ? 14.123 7.491 6.426 1.00 54.54 70 HIS A O 6
ATOM 7608 N N . HIS A 1 71 ? 14.657 9.041 7.961 1.00 23.51 71 HIS A N 6
ATOM 7609 C CA . HIS A 1 71 ? 13.892 10.098 7.312 1.00 33.25 71 HIS A CA 6
ATOM 7610 C C . HIS A 1 71 ? 14.435 10.392 5.920 1.00 25.34 71 HIS A C 6
ATOM 7611 O O . HIS A 1 71 ? 15.556 10.876 5.767 1.00 22.21 71 HIS A O 6
ATOM 7626 N N . HIS A 1 72 ? 13.645 10.062 4.912 1.00 24.12 72 HIS A N 6
ATOM 7627 C CA . HIS A 1 72 ? 13.973 10.383 3.532 1.00 70.05 72 HIS A CA 6
ATOM 7628 C C . HIS A 1 72 ? 12.762 11.024 2.867 1.00 30.15 72 HIS A C 6
ATOM 7629 O O . HIS A 1 72 ? 11.664 10.469 2.923 1.00 5.44 72 HIS A O 6
ATOM 7644 N N . HIS A 1 73 ? 12.968 12.204 2.280 1.00 73.55 73 HIS A N 6
ATOM 7645 C CA . HIS A 1 73 ? 11.921 12.939 1.549 1.00 24.44 73 HIS A CA 6
ATOM 7646 C C . HIS A 1 73 ? 10.956 13.650 2.495 1.00 54.35 73 HIS A C 6
ATOM 7647 O O . HIS A 1 73 ? 9.962 14.230 2.047 1.00 23.43 73 HIS A O 6
ATOM 7662 N N . HIS A 1 74 ? 11.252 13.622 3.788 1.00 22.25 74 HIS A N 6
ATOM 7663 C CA . HIS A 1 74 ? 10.391 14.257 4.778 1.00 33.40 74 HIS A CA 6
ATOM 7664 C C . HIS A 1 74 ? 11.179 14.541 6.055 1.00 71.13 74 HIS A C 6
ATOM 7665 O O . HIS A 1 74 ? 11.977 15.498 6.060 1.00 38.42 74 HIS A O 6
ATOM 7681 N N . MET A 1 1 ? -11.014 -5.112 -12.626 1.00 31.15 1 MET A N 7
ATOM 7682 C CA . MET A 1 1 ? -12.071 -6.104 -12.319 1.00 23.12 1 MET A CA 7
ATOM 7683 C C . MET A 1 1 ? -13.419 -5.406 -12.158 1.00 54.12 1 MET A C 7
ATOM 7684 O O . MET A 1 1 ? -14.363 -5.682 -12.900 1.00 3.32 1 MET A O 7
ATOM 7700 N N . ASN A 1 2 ? -13.503 -4.500 -11.191 1.00 73.33 2 ASN A N 7
ATOM 7701 C CA . ASN A 1 2 ? -14.703 -3.691 -11.002 1.00 12.00 2 ASN A CA 7
ATOM 7702 C C . ASN A 1 2 ? -14.352 -2.214 -11.112 1.00 23.20 2 ASN A C 7
ATOM 7703 O O . ASN A 1 2 ? -13.234 -1.813 -10.785 1.00 5.54 2 ASN A O 7
ATOM 7714 N N . GLN A 1 3 ? -15.304 -1.413 -11.572 1.00 24.15 3 GLN A N 7
ATOM 7715 C CA . GLN A 1 3 ? -15.072 0.010 -11.781 1.00 55.32 3 GLN A CA 7
ATOM 7716 C C . GLN A 1 3 ? -16.159 0.833 -11.107 1.00 73.11 3 GLN A C 7
ATOM 7717 O O . GLN A 1 3 ? -17.282 0.357 -10.932 1.00 24.15 3 GLN A O 7
ATOM 7731 N N . ASN A 1 4 ? -15.805 2.057 -10.711 1.00 72.14 4 ASN A N 7
ATOM 7732 C CA . ASN A 1 4 ? -16.773 3.035 -10.188 1.00 33.34 4 ASN A CA 7
ATOM 7733 C C . ASN A 1 4 ? -17.303 2.594 -8.840 1.00 4.12 4 ASN A C 7
ATOM 7734 O O . ASN A 1 4 ? -18.343 3.058 -8.370 1.00 14.42 4 ASN A O 7
ATOM 7745 N N . LEU A 1 5 ? -16.555 1.708 -8.221 1.00 64.24 5 LEU A N 7
ATOM 7746 C CA . LEU A 1 5 ? -16.894 1.200 -6.905 1.00 72.35 5 LEU A CA 7
ATOM 7747 C C . LEU A 1 5 ? -16.205 2.041 -5.842 1.00 31.33 5 LEU A C 7
ATOM 7748 O O . LEU A 1 5 ? -15.007 2.310 -5.935 1.00 74.13 5 LEU A O 7
ATOM 7764 N N . GLN A 1 6 ? -16.972 2.470 -4.851 1.00 51.02 6 GLN A N 7
ATOM 7765 C CA . GLN A 1 6 ? -16.449 3.316 -3.790 1.00 21.04 6 GLN A CA 7
ATOM 7766 C C . GLN A 1 6 ? -15.669 2.480 -2.786 1.00 52.14 6 GLN A C 7
ATOM 7767 O O . GLN A 1 6 ? -15.851 1.261 -2.704 1.00 72.32 6 GLN A O 7
ATOM 7781 N N . GLY A 1 7 ? -14.798 3.130 -2.027 1.00 32.04 7 GLY A N 7
ATOM 7782 C CA . GLY A 1 7 ? -13.954 2.412 -1.100 1.00 23.54 7 GLY A CA 7
ATOM 7783 C C . GLY A 1 7 ? -12.879 1.647 -1.836 1.00 74.14 7 GLY A C 7
ATOM 7784 O O . GLY A 1 7 ? -12.516 0.537 -1.448 1.00 74.25 7 GLY A O 7
ATOM 7788 N N . GLU A 1 8 ? -12.373 2.246 -2.911 1.00 31.14 8 GLU A N 7
ATOM 7789 C CA . GLU A 1 8 ? -11.369 1.603 -3.748 1.00 72.01 8 GLU A CA 7
ATOM 7790 C C . GLU A 1 8 ? -10.099 1.324 -2.953 1.00 65.14 8 GLU A C 7
ATOM 7791 O O . GLU A 1 8 ? -9.389 0.355 -3.227 1.00 24.13 8 GLU A O 7
ATOM 7803 N N . TRP A 1 9 ? -9.833 2.164 -1.958 1.00 63.41 9 TRP A N 7
ATOM 7804 C CA . TRP A 1 9 ? -8.734 1.929 -1.029 1.00 74.41 9 TRP A CA 7
ATOM 7805 C C . TRP A 1 9 ? -8.930 0.595 -0.322 1.00 61.34 9 TRP A C 7
ATOM 7806 O O . TRP A 1 9 ? -8.027 -0.232 -0.285 1.00 23.04 9 TRP A O 7
ATOM 7827 N N . MET A 1 10 ? -10.127 0.385 0.208 1.00 62.32 10 MET A N 7
ATOM 7828 C CA . MET A 1 10 ? -10.459 -0.860 0.895 1.00 4.14 10 MET A CA 7
ATOM 7829 C C . MET A 1 10 ? -10.348 -2.043 -0.061 1.00 51.10 10 MET A C 7
ATOM 7830 O O . MET A 1 10 ? -9.902 -3.126 0.321 1.00 72.24 10 MET A O 7
ATOM 7844 N N . LYS A 1 11 ? -10.755 -1.811 -1.302 1.00 14.04 11 LYS A N 7
ATOM 7845 C CA . LYS A 1 11 ? -10.740 -2.838 -2.334 1.00 61.24 11 LYS A CA 7
ATOM 7846 C C . LYS A 1 11 ? -9.342 -3.421 -2.524 1.00 44.34 11 LYS A C 7
ATOM 7847 O O . LYS A 1 11 ? -9.158 -4.638 -2.519 1.00 21.30 11 LYS A O 7
ATOM 7866 N N . ASN A 1 12 ? -8.358 -2.554 -2.713 1.00 24.33 12 ASN A N 7
ATOM 7867 C CA . ASN A 1 12 ? -6.985 -3.008 -2.862 1.00 21.34 12 ASN A CA 7
ATOM 7868 C C . ASN A 1 12 ? -6.380 -3.359 -1.505 1.00 50.11 12 ASN A C 7
ATOM 7869 O O . ASN A 1 12 ? -5.492 -4.203 -1.418 1.00 0.42 12 ASN A O 7
ATOM 7880 N N . TYR A 1 13 ? -6.880 -2.721 -0.449 1.00 74.24 13 TYR A N 7
ATOM 7881 C CA . TYR A 1 13 ? -6.375 -2.945 0.905 1.00 10.20 13 TYR A CA 7
ATOM 7882 C C . TYR A 1 13 ? -6.503 -4.405 1.309 1.00 63.24 13 TYR A C 7
ATOM 7883 O O . TYR A 1 13 ? -5.563 -4.983 1.833 1.00 14.14 13 TYR A O 7
ATOM 7901 N N . GLU A 1 14 ? -7.658 -5.007 1.056 1.00 22.22 14 GLU A N 7
ATOM 7902 C CA . GLU A 1 14 ? -7.867 -6.405 1.425 1.00 21.22 14 GLU A CA 7
ATOM 7903 C C . GLU A 1 14 ? -6.944 -7.331 0.632 1.00 44.32 14 GLU A C 7
ATOM 7904 O O . GLU A 1 14 ? -6.458 -8.338 1.154 1.00 45.32 14 GLU A O 7
ATOM 7916 N N . GLU A 1 15 ? -6.690 -6.972 -0.624 1.00 23.54 15 GLU A N 7
ATOM 7917 C CA . GLU A 1 15 ? -5.811 -7.747 -1.488 1.00 63.34 15 GLU A CA 7
ATOM 7918 C C . GLU A 1 15 ? -4.366 -7.603 -1.023 1.00 72.33 15 GLU A C 7
ATOM 7919 O O . GLU A 1 15 ? -3.579 -8.544 -1.086 1.00 31.20 15 GLU A O 7
ATOM 7931 N N . LEU A 1 16 ? -4.051 -6.424 -0.507 1.00 62.13 16 LEU A N 7
ATOM 7932 C CA . LEU A 1 16 ? -2.705 -6.103 -0.061 1.00 62.21 16 LEU A CA 7
ATOM 7933 C C . LEU A 1 16 ? -2.479 -6.678 1.322 1.00 72.40 16 LEU A C 7
ATOM 7934 O O . LEU A 1 16 ? -1.411 -7.200 1.633 1.00 54.21 16 LEU A O 7
ATOM 7950 N N . LYS A 1 17 ? -3.509 -6.574 2.137 1.00 73.13 17 LYS A N 7
ATOM 7951 C CA . LYS A 1 17 ? -3.528 -7.155 3.466 1.00 11.23 17 LYS A CA 7
ATOM 7952 C C . LYS A 1 17 ? -3.239 -8.648 3.391 1.00 53.13 17 LYS A C 7
ATOM 7953 O O . LYS A 1 17 ? -2.460 -9.192 4.181 1.00 4.20 17 LYS A O 7
ATOM 7972 N N . SER A 1 18 ? -3.865 -9.302 2.424 1.00 1.12 18 SER A N 7
ATOM 7973 C CA . SER A 1 18 ? -3.653 -10.717 2.199 1.00 34.54 18 SER A CA 7
ATOM 7974 C C . SER A 1 18 ? -2.269 -10.960 1.597 1.00 72.04 18 SER A C 7
ATOM 7975 O O . SER A 1 18 ? -1.610 -11.945 1.915 1.00 4.51 18 SER A O 7
ATOM 7983 N N . PHE A 1 19 ? -1.821 -10.033 0.757 1.00 31.40 19 PHE A N 7
ATOM 7984 C CA . PHE A 1 19 ? -0.559 -10.190 0.043 1.00 24.10 19 PHE A CA 7
ATOM 7985 C C . PHE A 1 19 ? 0.628 -10.035 0.991 1.00 53.43 19 PHE A C 7
ATOM 7986 O O . PHE A 1 19 ? 1.607 -10.780 0.905 1.00 2.51 19 PHE A O 7
ATOM 8003 N N . VAL A 1 20 ? 0.541 -9.068 1.892 1.00 53.20 20 VAL A N 7
ATOM 8004 C CA . VAL A 1 20 ? 1.568 -8.893 2.909 1.00 20.02 20 VAL A CA 7
ATOM 8005 C C . VAL A 1 20 ? 1.582 -10.089 3.851 1.00 53.45 20 VAL A C 7
ATOM 8006 O O . VAL A 1 20 ? 2.641 -10.569 4.233 1.00 72.30 20 VAL A O 7
ATOM 8019 N N . ARG A 1 21 ? 0.403 -10.591 4.186 1.00 50.00 21 ARG A N 7
ATOM 8020 C CA . ARG A 1 21 ? 0.284 -11.773 5.022 1.00 21.43 21 ARG A CA 7
ATOM 8021 C C . ARG A 1 21 ? 0.900 -12.980 4.307 1.00 65.02 21 ARG A C 7
ATOM 8022 O O . ARG A 1 21 ? 1.363 -13.934 4.938 1.00 61.12 21 ARG A O 7
ATOM 8043 N N . LYS A 1 22 ? 0.940 -12.902 2.982 1.00 63.44 22 LYS A N 7
ATOM 8044 C CA . LYS A 1 22 ? 1.462 -13.964 2.146 1.00 25.21 22 LYS A CA 7
ATOM 8045 C C . LYS A 1 22 ? 2.990 -13.978 2.143 1.00 71.54 22 LYS A C 7
ATOM 8046 O O . LYS A 1 22 ? 3.609 -14.888 2.693 1.00 5.54 22 LYS A O 7
ATOM 8065 N N . TYR A 1 23 ? 3.599 -12.962 1.536 1.00 2.54 23 TYR A N 7
ATOM 8066 C CA . TYR A 1 23 ? 5.045 -12.973 1.315 1.00 61.01 23 TYR A CA 7
ATOM 8067 C C . TYR A 1 23 ? 5.721 -11.786 1.985 1.00 22.10 23 TYR A C 7
ATOM 8068 O O . TYR A 1 23 ? 6.938 -11.785 2.165 1.00 52.43 23 TYR A O 7
ATOM 8086 N N . ARG A 1 24 ? 4.912 -10.799 2.366 1.00 61.41 24 ARG A N 7
ATOM 8087 C CA . ARG A 1 24 ? 5.399 -9.511 2.857 1.00 72.52 24 ARG A CA 7
ATOM 8088 C C . ARG A 1 24 ? 6.015 -8.703 1.730 1.00 61.24 24 ARG A C 7
ATOM 8089 O O . ARG A 1 24 ? 7.061 -9.060 1.189 1.00 70.45 24 ARG A O 7
ATOM 8110 N N . ARG A 1 25 ? 5.330 -7.619 1.385 1.00 62.35 25 ARG A N 7
ATOM 8111 C CA . ARG A 1 25 ? 5.782 -6.692 0.353 1.00 52.41 25 ARG A CA 7
ATOM 8112 C C . ARG A 1 25 ? 5.647 -7.335 -1.034 1.00 5.43 25 ARG A C 7
ATOM 8113 O O . ARG A 1 25 ? 5.136 -8.448 -1.148 1.00 2.45 25 ARG A O 7
ATOM 8134 N N . PHE A 1 26 ? 6.054 -6.625 -2.083 1.00 5.40 26 PHE A N 7
ATOM 8135 C CA . PHE A 1 26 ? 5.966 -7.147 -3.445 1.00 51.01 26 PHE A CA 7
ATOM 8136 C C . PHE A 1 26 ? 7.337 -7.560 -3.977 1.00 15.45 26 PHE A C 7
ATOM 8137 O O . PHE A 1 26 ? 8.016 -6.757 -4.619 1.00 15.35 26 PHE A O 7
ATOM 8154 N N . PRO A 1 27 ? 7.784 -8.797 -3.715 1.00 54.22 27 PRO A N 7
ATOM 8155 C CA . PRO A 1 27 ? 9.022 -9.313 -4.300 1.00 44.31 27 PRO A CA 7
ATOM 8156 C C . PRO A 1 27 ? 8.851 -9.552 -5.799 1.00 35.41 27 PRO A C 7
ATOM 8157 O O . PRO A 1 27 ? 9.800 -9.449 -6.579 1.00 63.13 27 PRO A O 7
ATOM 8168 N N . LYS A 1 28 ? 7.617 -9.859 -6.182 1.00 20.25 28 LYS A N 7
ATOM 8169 C CA . LYS A 1 28 ? 7.257 -10.076 -7.577 1.00 75.03 28 LYS A CA 7
ATOM 8170 C C . LYS A 1 28 ? 6.828 -8.769 -8.248 1.00 64.12 28 LYS A C 7
ATOM 8171 O O . LYS A 1 28 ? 7.460 -8.321 -9.206 1.00 74.20 28 LYS A O 7
ATOM 8190 N N . SER A 1 29 ? 5.758 -8.163 -7.721 1.00 65.21 29 SER A N 7
ATOM 8191 C CA . SER A 1 29 ? 5.145 -6.963 -8.304 1.00 11.44 29 SER A CA 7
ATOM 8192 C C . SER A 1 29 ? 4.457 -7.287 -9.636 1.00 4.50 29 SER A C 7
ATOM 8193 O O . SER A 1 29 ? 4.518 -8.421 -10.118 1.00 41.01 29 SER A O 7
ATOM 8201 N N . THR A 1 30 ? 3.792 -6.282 -10.211 1.00 60.31 30 THR A N 7
ATOM 8202 C CA . THR A 1 30 ? 3.127 -6.407 -11.501 1.00 61.32 30 THR A CA 7
ATOM 8203 C C . THR A 1 30 ? 2.043 -7.496 -11.504 1.00 63.20 30 THR A C 7
ATOM 8204 O O . THR A 1 30 ? 1.879 -8.217 -12.491 1.00 32.24 30 THR A O 7
ATOM 8215 N N . GLU A 1 31 ? 1.283 -7.597 -10.414 1.00 63.23 31 GLU A N 7
ATOM 8216 C CA . GLU A 1 31 ? 0.203 -8.577 -10.325 1.00 51.50 31 GLU A CA 7
ATOM 8217 C C . GLU A 1 31 ? -0.998 -8.015 -9.567 1.00 13.31 31 GLU A C 7
ATOM 8218 O O . GLU A 1 31 ? -0.834 -7.282 -8.591 1.00 74.54 31 GLU A O 7
ATOM 8230 N N . GLY A 1 32 ? -2.196 -8.356 -10.041 1.00 70.51 32 GLY A N 7
ATOM 8231 C CA . GLY A 1 32 ? -3.426 -7.967 -9.368 1.00 24.12 32 GLY A CA 7
ATOM 8232 C C . GLY A 1 32 ? -3.678 -6.475 -9.411 1.00 0.54 32 GLY A C 7
ATOM 8233 O O . GLY A 1 32 ? -3.091 -5.760 -10.224 1.00 1.43 32 GLY A O 7
ATOM 8237 N N . ASN A 1 33 ? -4.555 -6.006 -8.532 1.00 61.23 33 ASN A N 7
ATOM 8238 C CA . ASN A 1 33 ? -4.833 -4.580 -8.419 1.00 10.53 33 ASN A CA 7
ATOM 8239 C C . ASN A 1 33 ? -3.620 -3.888 -7.822 1.00 54.35 33 ASN A C 7
ATOM 8240 O O . ASN A 1 33 ? -3.400 -2.692 -8.019 1.00 3.54 33 ASN A O 7
ATOM 8251 N N . LEU A 1 34 ? -2.828 -4.671 -7.098 1.00 54.30 34 LEU A N 7
ATOM 8252 C CA . LEU A 1 34 ? -1.603 -4.189 -6.479 1.00 64.00 34 LEU A CA 7
ATOM 8253 C C . LEU A 1 34 ? -0.571 -3.797 -7.529 1.00 33.41 34 LEU A C 7
ATOM 8254 O O . LEU A 1 34 ? 0.255 -2.912 -7.298 1.00 12.14 34 LEU A O 7
ATOM 8270 N N . GLY A 1 35 ? -0.614 -4.467 -8.674 1.00 45.43 35 GLY A N 7
ATOM 8271 C CA . GLY A 1 35 ? 0.220 -4.083 -9.798 1.00 5.03 35 GLY A CA 7
ATOM 8272 C C . GLY A 1 35 ? 0.049 -2.620 -10.164 1.00 0.34 35 GLY A C 7
ATOM 8273 O O . GLY A 1 35 ? 1.022 -1.928 -10.456 1.00 64.51 35 GLY A O 7
ATOM 8277 N N . GLY A 1 36 ? -1.189 -2.147 -10.134 1.00 33.23 36 GLY A N 7
ATOM 8278 C CA . GLY A 1 36 ? -1.455 -0.746 -10.400 1.00 14.11 36 GLY A CA 7
ATOM 8279 C C . GLY A 1 36 ? -1.212 0.110 -9.176 1.00 2.00 36 GLY A C 7
ATOM 8280 O O . GLY A 1 36 ? -0.788 1.262 -9.280 1.00 61.44 36 GLY A O 7
ATOM 8284 N N . TRP A 1 37 ? -1.468 -0.480 -8.016 1.00 55.13 37 TRP A N 7
ATOM 8285 C CA . TRP A 1 37 ? -1.280 0.177 -6.728 1.00 12.11 37 TRP A CA 7
ATOM 8286 C C . TRP A 1 37 ? 0.138 0.723 -6.591 1.00 71.31 37 TRP A C 7
ATOM 8287 O O . TRP A 1 37 ? 0.338 1.919 -6.353 1.00 22.10 37 TRP A O 7
ATOM 8308 N N . CYS A 1 38 ? 1.116 -0.158 -6.768 1.00 44.40 38 CYS A N 7
ATOM 8309 C CA . CYS A 1 38 ? 2.516 0.201 -6.592 1.00 55.15 38 CYS A CA 7
ATOM 8310 C C . CYS A 1 38 ? 2.982 1.191 -7.659 1.00 42.33 38 CYS A C 7
ATOM 8311 O O . CYS A 1 38 ? 3.841 2.029 -7.399 1.00 44.11 38 CYS A O 7
ATOM 8319 N N . HIS A 1 39 ? 2.395 1.106 -8.851 1.00 25.22 39 HIS A N 7
ATOM 8320 C CA . HIS A 1 39 ? 2.782 1.978 -9.960 1.00 24.35 39 HIS A CA 7
ATOM 8321 C C . HIS A 1 39 ? 2.409 3.434 -9.692 1.00 5.10 39 HIS A C 7
ATOM 8322 O O . HIS A 1 39 ? 3.144 4.344 -10.071 1.00 15.10 39 HIS A O 7
ATOM 8337 N N . THR A 1 40 ? 1.274 3.649 -9.046 1.00 52.02 40 THR A N 7
ATOM 8338 C CA . THR A 1 40 ? 0.815 4.998 -8.735 1.00 32.51 40 THR A CA 7
ATOM 8339 C C . THR A 1 40 ? 1.665 5.621 -7.630 1.00 44.34 40 THR A C 7
ATOM 8340 O O . THR A 1 40 ? 2.098 6.771 -7.730 1.00 13.50 40 THR A O 7
ATOM 8351 N N . GLN A 1 41 ? 1.926 4.846 -6.588 1.00 34.02 41 GLN A N 7
ATOM 8352 C CA . GLN A 1 41 ? 2.667 5.342 -5.440 1.00 63.34 41 GLN A CA 7
ATOM 8353 C C . GLN A 1 41 ? 4.167 5.335 -5.700 1.00 11.11 41 GLN A C 7
ATOM 8354 O O . GLN A 1 41 ? 4.941 5.908 -4.934 1.00 74.21 41 GLN A O 7
ATOM 8368 N N . ARG A 1 42 ? 4.560 4.697 -6.797 1.00 35.02 42 ARG A N 7
ATOM 8369 C CA . ARG A 1 42 ? 5.937 4.742 -7.283 1.00 55.22 42 ARG A CA 7
ATOM 8370 C C . ARG A 1 42 ? 6.354 6.197 -7.495 1.00 31.34 42 ARG A C 7
ATOM 8371 O O . ARG A 1 42 ? 7.529 6.555 -7.385 1.00 0.02 42 ARG A O 7
ATOM 8392 N N . LYS A 1 43 ? 5.360 7.020 -7.800 1.00 42.02 43 LYS A N 7
ATOM 8393 C CA . LYS A 1 43 ? 5.552 8.447 -7.996 1.00 33.03 43 LYS A CA 7
ATOM 8394 C C . LYS A 1 43 ? 5.430 9.207 -6.670 1.00 61.42 43 LYS A C 7
ATOM 8395 O O . LYS A 1 43 ? 6.365 9.887 -6.243 1.00 61.04 43 LYS A O 7
ATOM 8414 N N . MET A 1 44 ? 4.274 9.063 -6.025 1.00 42.20 44 MET A N 7
ATOM 8415 C CA . MET A 1 44 ? 3.923 9.834 -4.834 1.00 74.02 44 MET A CA 7
ATOM 8416 C C . MET A 1 44 ? 4.948 9.671 -3.725 1.00 33.32 44 MET A C 7
ATOM 8417 O O . MET A 1 44 ? 5.183 10.597 -2.952 1.00 32.11 44 MET A O 7
ATOM 8431 N N . ARG A 1 45 ? 5.545 8.492 -3.646 1.00 63.23 45 ARG A N 7
ATOM 8432 C CA . ARG A 1 45 ? 6.471 8.173 -2.565 1.00 52.44 45 ARG A CA 7
ATOM 8433 C C . ARG A 1 45 ? 7.638 9.162 -2.529 1.00 15.42 45 ARG A C 7
ATOM 8434 O O . ARG A 1 45 ? 7.929 9.750 -1.489 1.00 71.13 45 ARG A O 7
ATOM 8455 N N . LYS A 1 46 ? 8.274 9.371 -3.669 1.00 53.33 46 LYS A N 7
ATOM 8456 C CA . LYS A 1 46 ? 9.471 10.190 -3.723 1.00 34.30 46 LYS A CA 7
ATOM 8457 C C . LYS A 1 46 ? 9.121 11.674 -3.774 1.00 54.12 46 LYS A C 7
ATOM 8458 O O . LYS A 1 46 ? 9.961 12.533 -3.508 1.00 72.53 46 LYS A O 7
ATOM 8477 N N . GLN A 1 47 ? 7.872 11.968 -4.102 1.00 42.13 47 GLN A N 7
ATOM 8478 C CA . GLN A 1 47 ? 7.418 13.345 -4.213 1.00 0.44 47 GLN A CA 7
ATOM 8479 C C . GLN A 1 47 ? 6.670 13.788 -2.963 1.00 54.32 47 GLN A C 7
ATOM 8480 O O . GLN A 1 47 ? 6.158 14.906 -2.898 1.00 62.54 47 GLN A O 7
ATOM 8494 N N . GLY A 1 48 ? 6.616 12.909 -1.970 1.00 14.03 48 GLY A N 7
ATOM 8495 C CA . GLY A 1 48 ? 5.938 13.233 -0.726 1.00 70.50 48 GLY A CA 7
ATOM 8496 C C . GLY A 1 48 ? 4.450 13.456 -0.922 1.00 75.35 48 GLY A C 7
ATOM 8497 O O . GLY A 1 48 ? 3.814 14.183 -0.160 1.00 2.21 48 GLY A O 7
ATOM 8501 N N . LYS A 1 49 ? 3.901 12.819 -1.947 1.00 23.42 49 LYS A N 7
ATOM 8502 C CA . LYS A 1 49 ? 2.491 12.965 -2.286 1.00 73.20 49 LYS A CA 7
ATOM 8503 C C . LYS A 1 49 ? 1.705 11.786 -1.741 1.00 12.54 49 LYS A C 7
ATOM 8504 O O . LYS A 1 49 ? 0.477 11.751 -1.814 1.00 41.21 49 LYS A O 7
ATOM 8523 N N . LEU A 1 50 ? 2.437 10.820 -1.206 1.00 60.24 50 LEU A N 7
ATOM 8524 C CA . LEU A 1 50 ? 1.843 9.630 -0.616 1.00 3.43 50 LEU A CA 7
ATOM 8525 C C . LEU A 1 50 ? 0.962 10.014 0.585 1.00 12.02 50 LEU A C 7
ATOM 8526 O O . LEU A 1 50 ? 1.315 10.913 1.351 1.00 44.21 50 LEU A O 7
ATOM 8542 N N . PRO A 1 51 ? -0.199 9.349 0.758 1.00 4.32 51 PRO A N 7
ATOM 8543 C CA . PRO A 1 51 ? -1.098 9.601 1.889 1.00 53.24 51 PRO A CA 7
ATOM 8544 C C . PRO A 1 51 ? -0.606 8.975 3.194 1.00 44.21 51 PRO A C 7
ATOM 8545 O O . PRO A 1 51 ? 0.127 7.982 3.196 1.00 62.12 51 PRO A O 7
ATOM 8556 N N . ASN A 1 52 ? -1.041 9.563 4.296 1.00 24.22 52 ASN A N 7
ATOM 8557 C CA . ASN A 1 52 ? -0.599 9.162 5.631 1.00 1.42 52 ASN A CA 7
ATOM 8558 C C . ASN A 1 52 ? -1.179 7.814 6.044 1.00 34.11 52 ASN A C 7
ATOM 8559 O O . ASN A 1 52 ? -0.434 6.902 6.404 1.00 30.51 52 ASN A O 7
ATOM 8570 N N . ASP A 1 53 ? -2.507 7.690 5.984 1.00 13.10 53 ASP A N 7
ATOM 8571 C CA . ASP A 1 53 ? -3.196 6.477 6.443 1.00 11.35 53 ASP A CA 7
ATOM 8572 C C . ASP A 1 53 ? -2.645 5.245 5.746 1.00 32.41 53 ASP A C 7
ATOM 8573 O O . ASP A 1 53 ? -2.551 4.172 6.337 1.00 23.11 53 ASP A O 7
ATOM 8582 N N . ARG A 1 54 ? -2.273 5.423 4.486 1.00 54.34 54 ARG A N 7
ATOM 8583 C CA . ARG A 1 54 ? -1.754 4.341 3.671 1.00 73.50 54 ARG A CA 7
ATOM 8584 C C . ARG A 1 54 ? -0.542 3.706 4.350 1.00 1.33 54 ARG A C 7
ATOM 8585 O O . ARG A 1 54 ? -0.421 2.486 4.395 1.00 25.35 54 ARG A O 7
ATOM 8606 N N . ARG A 1 55 ? 0.343 4.531 4.899 1.00 34.01 55 ARG A N 7
ATOM 8607 C CA . ARG A 1 55 ? 1.527 4.010 5.564 1.00 33.24 55 ARG A CA 7
ATOM 8608 C C . ARG A 1 55 ? 1.146 3.253 6.821 1.00 70.43 55 ARG A C 7
ATOM 8609 O O . ARG A 1 55 ? 1.614 2.140 7.051 1.00 43.22 55 ARG A O 7
ATOM 8630 N N . LEU A 1 56 ? 0.285 3.859 7.623 1.00 13.41 56 LEU A N 7
ATOM 8631 C CA . LEU A 1 56 ? -0.037 3.320 8.931 1.00 11.43 56 LEU A CA 7
ATOM 8632 C C . LEU A 1 56 ? -0.760 1.982 8.808 1.00 22.42 56 LEU A C 7
ATOM 8633 O O . LEU A 1 56 ? -0.499 1.048 9.567 1.00 25.12 56 LEU A O 7
ATOM 8649 N N . LEU A 1 57 ? -1.655 1.890 7.835 1.00 64.31 57 LEU A N 7
ATOM 8650 C CA . LEU A 1 57 ? -2.383 0.654 7.581 1.00 52.52 57 LEU A CA 7
ATOM 8651 C C . LEU A 1 57 ? -1.443 -0.440 7.074 1.00 50.51 57 LEU A C 7
ATOM 8652 O O . LEU A 1 57 ? -1.582 -1.606 7.438 1.00 63.41 57 LEU A O 7
ATOM 8668 N N . LEU A 1 58 ? -0.468 -0.053 6.260 1.00 54.41 58 LEU A N 7
ATOM 8669 C CA . LEU A 1 58 ? 0.541 -0.990 5.779 1.00 24.32 58 LEU A CA 7
ATOM 8670 C C . LEU A 1 58 ? 1.433 -1.447 6.928 1.00 50.52 58 LEU A C 7
ATOM 8671 O O . LEU A 1 58 ? 1.858 -2.602 6.986 1.00 23.24 58 LEU A O 7
ATOM 8687 N N . ASP A 1 59 ? 1.699 -0.538 7.850 1.00 61.01 59 ASP A N 7
ATOM 8688 C CA . ASP A 1 59 ? 2.492 -0.846 9.032 1.00 2.44 59 ASP A CA 7
ATOM 8689 C C . ASP A 1 59 ? 1.775 -1.869 9.909 1.00 34.14 59 ASP A C 7
ATOM 8690 O O . ASP A 1 59 ? 2.399 -2.760 10.482 1.00 33.24 59 ASP A O 7
ATOM 8699 N N . LYS A 1 60 ? 0.455 -1.751 9.985 1.00 74.21 60 LYS A N 7
ATOM 8700 C CA . LYS A 1 60 ? -0.352 -2.613 10.835 1.00 32.21 60 LYS A CA 7
ATOM 8701 C C . LYS A 1 60 ? -0.451 -4.033 10.287 1.00 4.44 60 LYS A C 7
ATOM 8702 O O . LYS A 1 60 ? -0.546 -4.991 11.054 1.00 50.54 60 LYS A O 7
ATOM 8721 N N . ILE A 1 61 ? -0.426 -4.177 8.967 1.00 52.40 61 ILE A N 7
ATOM 8722 C CA . ILE A 1 61 ? -0.492 -5.502 8.364 1.00 43.21 61 ILE A CA 7
ATOM 8723 C C . ILE A 1 61 ? 0.894 -6.138 8.303 1.00 42.44 61 ILE A C 7
ATOM 8724 O O . ILE A 1 61 ? 1.025 -7.337 8.055 1.00 43.13 61 ILE A O 7
ATOM 8740 N N . GLY A 1 62 ? 1.924 -5.331 8.535 1.00 40.54 62 GLY A N 7
ATOM 8741 C CA . GLY A 1 62 ? 3.272 -5.859 8.637 1.00 52.22 62 GLY A CA 7
ATOM 8742 C C . GLY A 1 62 ? 4.090 -5.679 7.373 1.00 5.15 62 GLY A C 7
ATOM 8743 O O . GLY A 1 62 ? 4.915 -6.532 7.035 1.00 72.53 62 GLY A O 7
ATOM 8747 N N . PHE A 1 63 ? 3.873 -4.574 6.676 1.00 40.21 63 PHE A N 7
ATOM 8748 C CA . PHE A 1 63 ? 4.631 -4.268 5.469 1.00 13.23 63 PHE A CA 7
ATOM 8749 C C . PHE A 1 63 ? 6.038 -3.821 5.830 1.00 52.33 63 PHE A C 7
ATOM 8750 O O . PHE A 1 63 ? 6.224 -2.909 6.633 1.00 53.34 63 PHE A O 7
ATOM 8767 N N . VAL A 1 64 ? 7.022 -4.477 5.238 1.00 33.12 64 VAL A N 7
ATOM 8768 C CA . VAL A 1 64 ? 8.411 -4.185 5.520 1.00 63.13 64 VAL A CA 7
ATOM 8769 C C . VAL A 1 64 ? 8.929 -3.079 4.599 1.00 42.22 64 VAL A C 7
ATOM 8770 O O . VAL A 1 64 ? 8.683 -3.089 3.389 1.00 50.41 64 VAL A O 7
ATOM 8783 N N . TRP A 1 65 ? 9.626 -2.116 5.185 1.00 73.23 65 TRP A N 7
ATOM 8784 C CA . TRP A 1 65 ? 10.115 -0.958 4.449 1.00 71.34 65 TRP A CA 7
ATOM 8785 C C . TRP A 1 65 ? 11.608 -1.086 4.155 1.00 35.41 65 TRP A C 7
ATOM 8786 O O . TRP A 1 65 ? 12.352 -0.105 4.203 1.00 41.12 65 TRP A O 7
ATOM 8807 N N . SER A 1 66 ? 12.038 -2.297 3.846 1.00 4.13 66 SER A N 7
ATOM 8808 C CA . SER A 1 66 ? 13.433 -2.555 3.526 1.00 11.31 66 SER A CA 7
ATOM 8809 C C . SER A 1 66 ? 13.708 -2.318 2.042 1.00 42.12 66 SER A C 7
ATOM 8810 O O . SER A 1 66 ? 13.241 -3.070 1.186 1.00 54.41 66 SER A O 7
ATOM 8818 N N . LEU A 1 67 ? 14.455 -1.266 1.736 1.00 13.41 67 LEU A N 7
ATOM 8819 C CA . LEU A 1 67 ? 14.803 -0.957 0.357 1.00 43.25 67 LEU A CA 7
ATOM 8820 C C . LEU A 1 67 ? 16.141 -1.586 -0.010 1.00 71.34 67 LEU A C 7
ATOM 8821 O O . LEU A 1 67 ? 17.198 -1.084 0.369 1.00 1.13 67 LEU A O 7
ATOM 8837 N N . GLU A 1 68 ? 16.088 -2.696 -0.729 1.00 5.30 68 GLU A N 7
ATOM 8838 C CA . GLU A 1 68 ? 17.298 -3.346 -1.209 1.00 1.10 68 GLU A CA 7
ATOM 8839 C C . GLU A 1 68 ? 17.578 -2.910 -2.646 1.00 4.41 68 GLU A C 7
ATOM 8840 O O . GLU A 1 68 ? 18.729 -2.842 -3.079 1.00 2.22 68 GLU A O 7
ATOM 8852 N N . HIS A 1 69 ? 16.511 -2.612 -3.376 1.00 4.14 69 HIS A N 7
ATOM 8853 C CA . HIS A 1 69 ? 16.623 -2.136 -4.746 1.00 33.15 69 HIS A CA 7
ATOM 8854 C C . HIS A 1 69 ? 16.957 -0.650 -4.766 1.00 34.30 69 HIS A C 7
ATOM 8855 O O . HIS A 1 69 ? 16.106 0.194 -4.485 1.00 64.11 69 HIS A O 7
ATOM 8870 N N . HIS A 1 70 ? 18.203 -0.342 -5.078 1.00 71.01 70 HIS A N 7
ATOM 8871 C CA . HIS A 1 70 ? 18.649 1.038 -5.175 1.00 33.31 70 HIS A CA 7
ATOM 8872 C C . HIS A 1 70 ? 18.922 1.384 -6.632 1.00 71.22 70 HIS A C 7
ATOM 8873 O O . HIS A 1 70 ? 18.552 0.628 -7.534 1.00 72.43 70 HIS A O 7
ATOM 8888 N N . HIS A 1 71 ? 19.561 2.514 -6.871 1.00 11.13 71 HIS A N 7
ATOM 8889 C CA . HIS A 1 71 ? 19.855 2.932 -8.230 1.00 52.24 71 HIS A CA 7
ATOM 8890 C C . HIS A 1 71 ? 21.302 3.363 -8.379 1.00 50.40 71 HIS A C 7
ATOM 8891 O O . HIS A 1 71 ? 21.743 4.327 -7.753 1.00 44.24 71 HIS A O 7
ATOM 8906 N N . HIS A 1 72 ? 22.038 2.631 -9.193 1.00 24.24 72 HIS A N 7
ATOM 8907 C CA . HIS A 1 72 ? 23.348 3.070 -9.633 1.00 13.12 72 HIS A CA 7
ATOM 8908 C C . HIS A 1 72 ? 23.199 3.758 -10.974 1.00 50.00 72 HIS A C 7
ATOM 8909 O O . HIS A 1 72 ? 22.591 3.207 -11.893 1.00 22.03 72 HIS A O 7
ATOM 8924 N N . HIS A 1 73 ? 23.731 4.964 -11.081 1.00 34.24 73 HIS A N 7
ATOM 8925 C CA . HIS A 1 73 ? 23.531 5.772 -12.271 1.00 65.25 73 HIS A CA 7
ATOM 8926 C C . HIS A 1 73 ? 24.266 5.171 -13.454 1.00 54.03 73 HIS A C 7
ATOM 8927 O O . HIS A 1 73 ? 25.471 4.938 -13.394 1.00 32.23 73 HIS A O 7
ATOM 8942 N N . HIS A 1 74 ? 23.531 4.911 -14.516 1.00 42.11 74 HIS A N 7
ATOM 8943 C CA . HIS A 1 74 ? 24.128 4.439 -15.750 1.00 53.52 74 HIS A CA 7
ATOM 8944 C C . HIS A 1 74 ? 24.493 5.632 -16.616 1.00 65.34 74 HIS A C 7
ATOM 8945 O O . HIS A 1 74 ? 23.765 5.912 -17.590 1.00 38.08 74 HIS A O 7
ATOM 8961 N N . MET A 1 1 ? -14.561 -10.650 -5.938 1.00 11.23 1 MET A N 8
ATOM 8962 C CA . MET A 1 1 ? -15.558 -9.765 -6.575 1.00 63.13 1 MET A CA 8
ATOM 8963 C C . MET A 1 1 ? -15.172 -9.541 -8.032 1.00 10.44 1 MET A C 8
ATOM 8964 O O . MET A 1 1 ? -14.100 -9.005 -8.322 1.00 74.25 1 MET A O 8
ATOM 8980 N N . ASN A 1 2 ? -16.043 -9.952 -8.941 1.00 60.41 2 ASN A N 8
ATOM 8981 C CA . ASN A 1 2 ? -15.745 -9.906 -10.370 1.00 54.25 2 ASN A CA 8
ATOM 8982 C C . ASN A 1 2 ? -15.952 -8.512 -10.946 1.00 11.03 2 ASN A C 8
ATOM 8983 O O . ASN A 1 2 ? -15.319 -8.140 -11.936 1.00 60.12 2 ASN A O 8
ATOM 8994 N N . GLN A 1 3 ? -16.830 -7.741 -10.325 1.00 73.10 3 GLN A N 8
ATOM 8995 C CA . GLN A 1 3 ? -17.196 -6.431 -10.845 1.00 72.35 3 GLN A CA 8
ATOM 8996 C C . GLN A 1 3 ? -16.335 -5.329 -10.227 1.00 43.55 3 GLN A C 8
ATOM 8997 O O . GLN A 1 3 ? -15.948 -5.407 -9.061 1.00 14.10 3 GLN A O 8
ATOM 9011 N N . ASN A 1 4 ? -16.019 -4.319 -11.026 1.00 51.11 4 ASN A N 8
ATOM 9012 C CA . ASN A 1 4 ? -15.347 -3.128 -10.527 1.00 4.22 4 ASN A CA 8
ATOM 9013 C C . ASN A 1 4 ? -16.400 -2.083 -10.174 1.00 0.15 4 ASN A C 8
ATOM 9014 O O . ASN A 1 4 ? -17.487 -2.073 -10.758 1.00 3.25 4 ASN A O 8
ATOM 9025 N N . LEU A 1 5 ? -16.090 -1.208 -9.227 1.00 24.53 5 LEU A N 8
ATOM 9026 C CA . LEU A 1 5 ? -17.058 -0.226 -8.752 1.00 21.41 5 LEU A CA 8
ATOM 9027 C C . LEU A 1 5 ? -16.338 0.992 -8.187 1.00 61.40 5 LEU A C 8
ATOM 9028 O O . LEU A 1 5 ? -15.185 0.890 -7.768 1.00 64.50 5 LEU A O 8
ATOM 9044 N N . GLN A 1 6 ? -17.006 2.145 -8.206 1.00 75.12 6 GLN A N 8
ATOM 9045 C CA . GLN A 1 6 ? -16.478 3.336 -7.552 1.00 22.31 6 GLN A CA 8
ATOM 9046 C C . GLN A 1 6 ? -16.336 3.074 -6.060 1.00 5.01 6 GLN A C 8
ATOM 9047 O O . GLN A 1 6 ? -17.328 2.849 -5.361 1.00 63.40 6 GLN A O 8
ATOM 9061 N N . GLY A 1 7 ? -15.108 3.098 -5.583 1.00 43.34 7 GLY A N 8
ATOM 9062 C CA . GLY A 1 7 ? -14.832 2.701 -4.220 1.00 44.45 7 GLY A CA 8
ATOM 9063 C C . GLY A 1 7 ? -14.007 1.437 -4.206 1.00 31.23 7 GLY A C 8
ATOM 9064 O O . GLY A 1 7 ? -14.289 0.493 -3.463 1.00 30.52 7 GLY A O 8
ATOM 9068 N N . GLU A 1 8 ? -12.994 1.419 -5.057 1.00 72.21 8 GLU A N 8
ATOM 9069 C CA . GLU A 1 8 ? -12.177 0.239 -5.260 1.00 52.43 8 GLU A CA 8
ATOM 9070 C C . GLU A 1 8 ? -11.044 0.182 -4.238 1.00 62.11 8 GLU A C 8
ATOM 9071 O O . GLU A 1 8 ? -10.384 -0.849 -4.088 1.00 1.32 8 GLU A O 8
ATOM 9083 N N . TRP A 1 9 ? -10.828 1.289 -3.534 1.00 3.32 9 TRP A N 8
ATOM 9084 C CA . TRP A 1 9 ? -9.840 1.336 -2.464 1.00 71.21 9 TRP A CA 8
ATOM 9085 C C . TRP A 1 9 ? -10.123 0.245 -1.439 1.00 40.50 9 TRP A C 8
ATOM 9086 O O . TRP A 1 9 ? -9.232 -0.523 -1.079 1.00 71.44 9 TRP A O 8
ATOM 9107 N N . MET A 1 10 ? -11.372 0.172 -0.997 1.00 22.25 10 MET A N 8
ATOM 9108 C CA . MET A 1 10 ? -11.793 -0.847 -0.043 1.00 5.24 10 MET A CA 8
ATOM 9109 C C . MET A 1 10 ? -11.477 -2.243 -0.567 1.00 23.43 10 MET A C 8
ATOM 9110 O O . MET A 1 10 ? -11.018 -3.106 0.179 1.00 2.35 10 MET A O 8
ATOM 9124 N N . LYS A 1 11 ? -11.710 -2.451 -1.859 1.00 73.22 11 LYS A N 8
ATOM 9125 C CA . LYS A 1 11 ? -11.489 -3.751 -2.471 1.00 15.03 11 LYS A CA 8
ATOM 9126 C C . LYS A 1 11 ? -10.002 -4.084 -2.488 1.00 41.20 11 LYS A C 8
ATOM 9127 O O . LYS A 1 11 ? -9.581 -5.132 -1.998 1.00 23.32 11 LYS A O 8
ATOM 9146 N N . ASN A 1 12 ? -9.214 -3.173 -3.044 1.00 23.13 12 ASN A N 8
ATOM 9147 C CA . ASN A 1 12 ? -7.773 -3.358 -3.144 1.00 65.24 12 ASN A CA 8
ATOM 9148 C C . ASN A 1 12 ? -7.139 -3.486 -1.768 1.00 55.24 12 ASN A C 8
ATOM 9149 O O . ASN A 1 12 ? -6.143 -4.186 -1.602 1.00 3.11 12 ASN A O 8
ATOM 9160 N N . TYR A 1 13 ? -7.718 -2.806 -0.786 1.00 22.31 13 TYR A N 8
ATOM 9161 C CA . TYR A 1 13 ? -7.221 -2.869 0.579 1.00 71.42 13 TYR A CA 8
ATOM 9162 C C . TYR A 1 13 ? -7.349 -4.288 1.122 1.00 33.33 13 TYR A C 8
ATOM 9163 O O . TYR A 1 13 ? -6.434 -4.793 1.771 1.00 21.32 13 TYR A O 8
ATOM 9181 N N . GLU A 1 14 ? -8.472 -4.938 0.825 1.00 52.22 14 GLU A N 8
ATOM 9182 C CA . GLU A 1 14 ? -8.699 -6.316 1.254 1.00 24.23 14 GLU A CA 8
ATOM 9183 C C . GLU A 1 14 ? -7.662 -7.248 0.631 1.00 72.50 14 GLU A C 8
ATOM 9184 O O . GLU A 1 14 ? -7.133 -8.140 1.304 1.00 30.05 14 GLU A O 8
ATOM 9196 N N . GLU A 1 15 ? -7.373 -7.035 -0.652 1.00 53.44 15 GLU A N 8
ATOM 9197 C CA . GLU A 1 15 ? -6.310 -7.768 -1.334 1.00 22.23 15 GLU A CA 8
ATOM 9198 C C . GLU A 1 15 ? -4.966 -7.499 -0.665 1.00 15.02 15 GLU A C 8
ATOM 9199 O O . GLU A 1 15 ? -4.219 -8.423 -0.341 1.00 42.24 15 GLU A O 8
ATOM 9211 N N . LEU A 1 16 ? -4.683 -6.219 -0.460 1.00 32.44 16 LEU A N 8
ATOM 9212 C CA . LEU A 1 16 ? -3.421 -5.766 0.111 1.00 11.51 16 LEU A CA 8
ATOM 9213 C C . LEU A 1 16 ? -3.157 -6.407 1.471 1.00 33.12 16 LEU A C 8
ATOM 9214 O O . LEU A 1 16 ? -2.085 -6.968 1.699 1.00 24.01 16 LEU A O 8
ATOM 9230 N N . LYS A 1 17 ? -4.141 -6.316 2.365 1.00 63.23 17 LYS A N 8
ATOM 9231 C CA . LYS A 1 17 ? -4.033 -6.882 3.710 1.00 10.10 17 LYS A CA 8
ATOM 9232 C C . LYS A 1 17 ? -3.590 -8.330 3.648 1.00 24.52 17 LYS A C 8
ATOM 9233 O O . LYS A 1 17 ? -2.606 -8.724 4.275 1.00 51.31 17 LYS A O 8
ATOM 9252 N N . SER A 1 18 ? -4.332 -9.111 2.884 1.00 62.43 18 SER A N 8
ATOM 9253 C CA . SER A 1 18 ? -4.072 -10.535 2.760 1.00 11.22 18 SER A CA 8
ATOM 9254 C C . SER A 1 18 ? -2.694 -10.793 2.150 1.00 43.10 18 SER A C 8
ATOM 9255 O O . SER A 1 18 ? -1.916 -11.589 2.673 1.00 54.05 18 SER A O 8
ATOM 9263 N N . PHE A 1 19 ? -2.381 -10.090 1.071 1.00 2.05 19 PHE A N 8
ATOM 9264 C CA . PHE A 1 19 ? -1.167 -10.370 0.313 1.00 72.12 19 PHE A CA 8
ATOM 9265 C C . PHE A 1 19 ? 0.089 -9.962 1.091 1.00 64.23 19 PHE A C 8
ATOM 9266 O O . PHE A 1 19 ? 1.076 -10.703 1.117 1.00 32.14 19 PHE A O 8
ATOM 9283 N N . VAL A 1 20 ? 0.057 -8.792 1.723 1.00 11.12 20 VAL A N 8
ATOM 9284 C CA . VAL A 1 20 ? 1.185 -8.345 2.534 1.00 5.05 20 VAL A CA 8
ATOM 9285 C C . VAL A 1 20 ? 1.344 -9.222 3.772 1.00 30.52 20 VAL A C 8
ATOM 9286 O O . VAL A 1 20 ? 2.461 -9.548 4.165 1.00 4.33 20 VAL A O 8
ATOM 9299 N N . ARG A 1 21 ? 0.231 -9.626 4.370 1.00 64.31 21 ARG A N 8
ATOM 9300 C CA . ARG A 1 21 ? 0.269 -10.528 5.521 1.00 65.00 21 ARG A CA 8
ATOM 9301 C C . ARG A 1 21 ? 0.957 -11.839 5.134 1.00 2.23 21 ARG A C 8
ATOM 9302 O O . ARG A 1 21 ? 1.576 -12.501 5.966 1.00 43.33 21 ARG A O 8
ATOM 9323 N N . LYS A 1 22 ? 0.850 -12.195 3.860 1.00 23.22 22 LYS A N 8
ATOM 9324 C CA . LYS A 1 22 ? 1.452 -13.407 3.341 1.00 14.02 22 LYS A CA 8
ATOM 9325 C C . LYS A 1 22 ? 2.949 -13.223 3.074 1.00 14.34 22 LYS A C 8
ATOM 9326 O O . LYS A 1 22 ? 3.785 -13.822 3.752 1.00 52.30 22 LYS A O 8
ATOM 9345 N N . TYR A 1 23 ? 3.283 -12.380 2.096 1.00 61.44 23 TYR A N 8
ATOM 9346 C CA . TYR A 1 23 ? 4.657 -12.304 1.594 1.00 4.30 23 TYR A CA 8
ATOM 9347 C C . TYR A 1 23 ? 5.329 -10.966 1.899 1.00 75.34 23 TYR A C 8
ATOM 9348 O O . TYR A 1 23 ? 6.479 -10.751 1.519 1.00 53.15 23 TYR A O 8
ATOM 9366 N N . ARG A 1 24 ? 4.609 -10.074 2.577 1.00 23.31 24 ARG A N 8
ATOM 9367 C CA . ARG A 1 24 ? 5.140 -8.763 2.994 1.00 64.45 24 ARG A CA 8
ATOM 9368 C C . ARG A 1 24 ? 5.482 -7.872 1.799 1.00 1.30 24 ARG A C 8
ATOM 9369 O O . ARG A 1 24 ? 6.074 -6.801 1.959 1.00 25.23 24 ARG A O 8
ATOM 9390 N N . ARG A 1 25 ? 5.085 -8.309 0.613 1.00 2.40 25 ARG A N 8
ATOM 9391 C CA . ARG A 1 25 ? 5.429 -7.628 -0.632 1.00 33.41 25 ARG A CA 8
ATOM 9392 C C . ARG A 1 25 ? 4.783 -8.352 -1.805 1.00 21.20 25 ARG A C 8
ATOM 9393 O O . ARG A 1 25 ? 4.120 -9.371 -1.615 1.00 30.13 25 ARG A O 8
ATOM 9414 N N . PHE A 1 26 ? 4.980 -7.820 -3.004 1.00 12.53 26 PHE A N 8
ATOM 9415 C CA . PHE A 1 26 ? 4.534 -8.475 -4.229 1.00 11.20 26 PHE A CA 8
ATOM 9416 C C . PHE A 1 26 ? 5.743 -9.060 -4.962 1.00 21.43 26 PHE A C 8
ATOM 9417 O O . PHE A 1 26 ? 6.343 -8.399 -5.813 1.00 52.23 26 PHE A O 8
ATOM 9434 N N . PRO A 1 27 ? 6.140 -10.297 -4.616 1.00 54.42 27 PRO A N 8
ATOM 9435 C CA . PRO A 1 27 ? 7.364 -10.912 -5.142 1.00 62.53 27 PRO A CA 8
ATOM 9436 C C . PRO A 1 27 ? 7.315 -11.140 -6.651 1.00 32.44 27 PRO A C 8
ATOM 9437 O O . PRO A 1 27 ? 8.240 -10.767 -7.377 1.00 43.44 27 PRO A O 8
ATOM 9448 N N . LYS A 1 28 ? 6.226 -11.732 -7.117 1.00 13.20 28 LYS A N 8
ATOM 9449 C CA . LYS A 1 28 ? 6.083 -12.070 -8.528 1.00 13.01 28 LYS A CA 8
ATOM 9450 C C . LYS A 1 28 ? 5.713 -10.841 -9.341 1.00 63.21 28 LYS A C 8
ATOM 9451 O O . LYS A 1 28 ? 6.125 -10.705 -10.496 1.00 0.33 28 LYS A O 8
ATOM 9470 N N . SER A 1 29 ? 4.936 -9.957 -8.721 1.00 35.03 29 SER A N 8
ATOM 9471 C CA . SER A 1 29 ? 4.352 -8.810 -9.401 1.00 34.53 29 SER A CA 8
ATOM 9472 C C . SER A 1 29 ? 3.362 -9.309 -10.454 1.00 23.54 29 SER A C 8
ATOM 9473 O O . SER A 1 29 ? 2.890 -10.440 -10.367 1.00 34.01 29 SER A O 8
ATOM 9481 N N . THR A 1 30 ? 3.049 -8.460 -11.431 1.00 3.44 30 THR A N 8
ATOM 9482 C CA . THR A 1 30 ? 2.052 -8.738 -12.480 1.00 60.41 30 THR A CA 8
ATOM 9483 C C . THR A 1 30 ? 0.654 -8.999 -11.908 1.00 72.53 30 THR A C 8
ATOM 9484 O O . THR A 1 30 ? -0.271 -9.339 -12.647 1.00 53.42 30 THR A O 8
ATOM 9495 N N . GLU A 1 31 ? 0.499 -8.840 -10.596 1.00 31.51 31 GLU A N 8
ATOM 9496 C CA . GLU A 1 31 ? -0.822 -8.817 -9.991 1.00 70.51 31 GLU A CA 8
ATOM 9497 C C . GLU A 1 31 ? -1.566 -7.601 -10.515 1.00 11.41 31 GLU A C 8
ATOM 9498 O O . GLU A 1 31 ? -1.028 -6.499 -10.493 1.00 41.31 31 GLU A O 8
ATOM 9510 N N . GLY A 1 32 ? -2.786 -7.806 -10.991 1.00 21.42 32 GLY A N 8
ATOM 9511 C CA . GLY A 1 32 ? -3.534 -6.737 -11.635 1.00 74.02 32 GLY A CA 8
ATOM 9512 C C . GLY A 1 32 ? -3.635 -5.473 -10.800 1.00 44.33 32 GLY A C 8
ATOM 9513 O O . GLY A 1 32 ? -2.980 -4.470 -11.091 1.00 44.12 32 GLY A O 8
ATOM 9517 N N . ASN A 1 33 ? -4.457 -5.518 -9.765 1.00 73.03 33 ASN A N 8
ATOM 9518 C CA . ASN A 1 33 ? -4.715 -4.339 -8.948 1.00 41.01 33 ASN A CA 8
ATOM 9519 C C . ASN A 1 33 ? -3.499 -3.947 -8.106 1.00 51.40 33 ASN A C 8
ATOM 9520 O O . ASN A 1 33 ? -3.102 -2.782 -8.080 1.00 41.11 33 ASN A O 8
ATOM 9531 N N . LEU A 1 34 ? -2.895 -4.924 -7.440 1.00 3.44 34 LEU A N 8
ATOM 9532 C CA . LEU A 1 34 ? -1.814 -4.658 -6.493 1.00 12.32 34 LEU A CA 8
ATOM 9533 C C . LEU A 1 34 ? -0.493 -4.333 -7.184 1.00 3.23 34 LEU A C 8
ATOM 9534 O O . LEU A 1 34 ? 0.298 -3.529 -6.677 1.00 63.45 34 LEU A O 8
ATOM 9550 N N . GLY A 1 35 ? -0.248 -4.963 -8.323 1.00 35.34 35 GLY A N 8
ATOM 9551 C CA . GLY A 1 35 ? 0.988 -4.740 -9.050 1.00 73.30 35 GLY A CA 8
ATOM 9552 C C . GLY A 1 35 ? 1.131 -3.297 -9.472 1.00 54.15 35 GLY A C 8
ATOM 9553 O O . GLY A 1 35 ? 2.210 -2.712 -9.386 1.00 50.13 35 GLY A O 8
ATOM 9557 N N . GLY A 1 36 ? 0.025 -2.717 -9.906 1.00 4.33 36 GLY A N 8
ATOM 9558 C CA . GLY A 1 36 ? 0.029 -1.321 -10.277 1.00 3.22 36 GLY A CA 8
ATOM 9559 C C . GLY A 1 36 ? -0.089 -0.427 -9.062 1.00 31.44 36 GLY A C 8
ATOM 9560 O O . GLY A 1 36 ? 0.415 0.694 -9.056 1.00 42.22 36 GLY A O 8
ATOM 9564 N N . TRP A 1 37 ? -0.743 -0.938 -8.022 1.00 60.11 37 TRP A N 8
ATOM 9565 C CA . TRP A 1 37 ? -0.935 -0.194 -6.782 1.00 50.12 37 TRP A CA 8
ATOM 9566 C C . TRP A 1 37 ? 0.404 0.246 -6.198 1.00 4.31 37 TRP A C 8
ATOM 9567 O O . TRP A 1 37 ? 0.634 1.435 -5.974 1.00 14.33 37 TRP A O 8
ATOM 9588 N N . CYS A 1 38 ? 1.289 -0.717 -5.972 1.00 70.03 38 CYS A N 8
ATOM 9589 C CA . CYS A 1 38 ? 2.597 -0.431 -5.391 1.00 13.52 38 CYS A CA 8
ATOM 9590 C C . CYS A 1 38 ? 3.425 0.466 -6.311 1.00 23.13 38 CYS A C 8
ATOM 9591 O O . CYS A 1 38 ? 4.069 1.414 -5.860 1.00 1.25 38 CYS A O 8
ATOM 9599 N N . HIS A 1 39 ? 3.380 0.173 -7.605 1.00 61.22 39 HIS A N 8
ATOM 9600 C CA . HIS A 1 39 ? 4.156 0.914 -8.593 1.00 33.34 39 HIS A CA 8
ATOM 9601 C C . HIS A 1 39 ? 3.699 2.368 -8.696 1.00 51.12 39 HIS A C 8
ATOM 9602 O O . HIS A 1 39 ? 4.490 3.254 -9.022 1.00 4.24 39 HIS A O 8
ATOM 9617 N N . THR A 1 40 ? 2.429 2.611 -8.411 1.00 65.00 40 THR A N 8
ATOM 9618 C CA . THR A 1 40 ? 1.885 3.960 -8.445 1.00 21.21 40 THR A CA 8
ATOM 9619 C C . THR A 1 40 ? 2.159 4.691 -7.128 1.00 42.22 40 THR A C 8
ATOM 9620 O O . THR A 1 40 ? 2.500 5.875 -7.120 1.00 54.44 40 THR A O 8
ATOM 9631 N N . GLN A 1 41 ? 2.045 3.968 -6.019 1.00 71.43 41 GLN A N 8
ATOM 9632 C CA . GLN A 1 41 ? 2.256 4.546 -4.694 1.00 34.13 41 GLN A CA 8
ATOM 9633 C C . GLN A 1 41 ? 3.710 4.944 -4.471 1.00 42.44 41 GLN A C 8
ATOM 9634 O O . GLN A 1 41 ? 3.991 5.903 -3.750 1.00 64.44 41 GLN A O 8
ATOM 9648 N N . ARG A 1 42 ? 4.631 4.218 -5.098 1.00 12.14 42 ARG A N 8
ATOM 9649 C CA . ARG A 1 42 ? 6.053 4.541 -5.013 1.00 63.11 42 ARG A CA 8
ATOM 9650 C C . ARG A 1 42 ? 6.299 5.994 -5.415 1.00 41.42 42 ARG A C 8
ATOM 9651 O O . ARG A 1 42 ? 7.111 6.694 -4.807 1.00 33.51 42 ARG A O 8
ATOM 9672 N N . LYS A 1 43 ? 5.571 6.438 -6.428 1.00 50.03 43 LYS A N 8
ATOM 9673 C CA . LYS A 1 43 ? 5.701 7.785 -6.944 1.00 40.00 43 LYS A CA 8
ATOM 9674 C C . LYS A 1 43 ? 5.128 8.808 -5.960 1.00 44.55 43 LYS A C 8
ATOM 9675 O O . LYS A 1 43 ? 5.673 9.898 -5.804 1.00 20.04 43 LYS A O 8
ATOM 9694 N N . MET A 1 44 ? 4.035 8.449 -5.292 1.00 24.15 44 MET A N 8
ATOM 9695 C CA . MET A 1 44 ? 3.450 9.311 -4.263 1.00 0.40 44 MET A CA 8
ATOM 9696 C C . MET A 1 44 ? 4.426 9.514 -3.115 1.00 60.20 44 MET A C 8
ATOM 9697 O O . MET A 1 44 ? 4.536 10.610 -2.560 1.00 34.43 44 MET A O 8
ATOM 9711 N N . ARG A 1 45 ? 5.119 8.443 -2.756 1.00 40.01 45 ARG A N 8
ATOM 9712 C CA . ARG A 1 45 ? 6.023 8.467 -1.613 1.00 1.02 45 ARG A CA 8
ATOM 9713 C C . ARG A 1 45 ? 7.251 9.320 -1.919 1.00 15.44 45 ARG A C 8
ATOM 9714 O O . ARG A 1 45 ? 7.614 10.178 -1.122 1.00 51.24 45 ARG A O 8
ATOM 9735 N N . LYS A 1 46 ? 7.880 9.103 -3.073 1.00 61.35 46 LYS A N 8
ATOM 9736 C CA . LYS A 1 46 ? 9.056 9.881 -3.443 1.00 31.20 46 LYS A CA 8
ATOM 9737 C C . LYS A 1 46 ? 8.693 11.357 -3.593 1.00 21.20 46 LYS A C 8
ATOM 9738 O O . LYS A 1 46 ? 9.540 12.239 -3.446 1.00 52.11 46 LYS A O 8
ATOM 9757 N N . GLN A 1 47 ? 7.426 11.614 -3.883 1.00 73.01 47 GLN A N 8
ATOM 9758 C CA . GLN A 1 47 ? 6.922 12.971 -4.020 1.00 2.44 47 GLN A CA 8
ATOM 9759 C C . GLN A 1 47 ? 6.477 13.532 -2.673 1.00 74.15 47 GLN A C 8
ATOM 9760 O O . GLN A 1 47 ? 6.041 14.679 -2.585 1.00 14.10 47 GLN A O 8
ATOM 9774 N N . GLY A 1 48 ? 6.590 12.712 -1.633 1.00 21.13 48 GLY A N 8
ATOM 9775 C CA . GLY A 1 48 ? 6.260 13.142 -0.286 1.00 64.15 48 GLY A CA 8
ATOM 9776 C C . GLY A 1 48 ? 4.830 13.615 -0.142 1.00 51.52 48 GLY A C 8
ATOM 9777 O O . GLY A 1 48 ? 4.535 14.483 0.680 1.00 75.43 48 GLY A O 8
ATOM 9781 N N . LYS A 1 49 ? 3.933 13.045 -0.930 1.00 33.31 49 LYS A N 8
ATOM 9782 C CA . LYS A 1 49 ? 2.535 13.443 -0.884 1.00 12.40 49 LYS A CA 8
ATOM 9783 C C . LYS A 1 49 ? 1.637 12.280 -0.492 1.00 64.03 49 LYS A C 8
ATOM 9784 O O . LYS A 1 49 ? 0.419 12.426 -0.406 1.00 25.34 49 LYS A O 8
ATOM 9803 N N . LEU A 1 50 ? 2.242 11.125 -0.278 1.00 32.22 50 LEU A N 8
ATOM 9804 C CA . LEU A 1 50 ? 1.520 9.979 0.262 1.00 74.45 50 LEU A CA 8
ATOM 9805 C C . LEU A 1 50 ? 0.977 10.319 1.649 1.00 30.31 50 LEU A C 8
ATOM 9806 O O . LEU A 1 50 ? 1.662 10.960 2.442 1.00 54.24 50 LEU A O 8
ATOM 9822 N N . PRO A 1 51 ? -0.248 9.883 1.968 1.00 54.30 51 PRO A N 8
ATOM 9823 C CA . PRO A 1 51 ? -0.845 10.128 3.277 1.00 3.35 51 PRO A CA 8
ATOM 9824 C C . PRO A 1 51 ? -0.226 9.260 4.364 1.00 72.35 51 PRO A C 8
ATOM 9825 O O . PRO A 1 51 ? 0.210 8.133 4.110 1.00 44.35 51 PRO A O 8
ATOM 9836 N N . ASN A 1 52 ? -0.221 9.786 5.575 1.00 34.11 52 ASN A N 8
ATOM 9837 C CA . ASN A 1 52 ? 0.393 9.120 6.712 1.00 61.51 52 ASN A CA 8
ATOM 9838 C C . ASN A 1 52 ? -0.411 7.890 7.102 1.00 24.01 52 ASN A C 8
ATOM 9839 O O . ASN A 1 52 ? 0.137 6.894 7.567 1.00 14.43 52 ASN A O 8
ATOM 9850 N N . ASP A 1 53 ? -1.709 7.957 6.860 1.00 33.42 53 ASP A N 8
ATOM 9851 C CA . ASP A 1 53 ? -2.634 6.904 7.269 1.00 1.34 53 ASP A CA 8
ATOM 9852 C C . ASP A 1 53 ? -2.397 5.659 6.437 1.00 60.12 53 ASP A C 8
ATOM 9853 O O . ASP A 1 53 ? -2.198 4.568 6.964 1.00 2.30 53 ASP A O 8
ATOM 9862 N N . ARG A 1 54 ? -2.395 5.854 5.128 1.00 64.42 54 ARG A N 8
ATOM 9863 C CA . ARG A 1 54 ? -2.166 4.782 4.174 1.00 61.11 54 ARG A CA 8
ATOM 9864 C C . ARG A 1 54 ? -0.837 4.086 4.438 1.00 12.30 54 ARG A C 8
ATOM 9865 O O . ARG A 1 54 ? -0.788 2.872 4.604 1.00 33.11 54 ARG A O 8
ATOM 9886 N N . ARG A 1 55 ? 0.234 4.864 4.499 1.00 72.02 55 ARG A N 8
ATOM 9887 C CA . ARG A 1 55 ? 1.564 4.298 4.682 1.00 4.43 55 ARG A CA 8
ATOM 9888 C C . ARG A 1 55 ? 1.695 3.635 6.054 1.00 5.44 55 ARG A C 8
ATOM 9889 O O . ARG A 1 55 ? 2.511 2.731 6.238 1.00 1.43 55 ARG A O 8
ATOM 9910 N N . LEU A 1 56 ? 0.881 4.079 7.007 1.00 34.13 56 LEU A N 8
ATOM 9911 C CA . LEU A 1 56 ? 0.862 3.477 8.333 1.00 3.11 56 LEU A CA 8
ATOM 9912 C C . LEU A 1 56 ? 0.165 2.122 8.273 1.00 51.12 56 LEU A C 8
ATOM 9913 O O . LEU A 1 56 ? 0.583 1.168 8.924 1.00 52.33 56 LEU A O 8
ATOM 9929 N N . LEU A 1 57 ? -0.895 2.051 7.472 1.00 33.30 57 LEU A N 8
ATOM 9930 C CA . LEU A 1 57 ? -1.620 0.801 7.256 1.00 1.52 57 LEU A CA 8
ATOM 9931 C C . LEU A 1 57 ? -0.682 -0.253 6.678 1.00 65.44 57 LEU A C 8
ATOM 9932 O O . LEU A 1 57 ? -0.676 -1.404 7.117 1.00 24.14 57 LEU A O 8
ATOM 9948 N N . LEU A 1 58 ? 0.121 0.163 5.704 1.00 64.45 58 LEU A N 8
ATOM 9949 C CA . LEU A 1 58 ? 1.097 -0.722 5.075 1.00 64.10 58 LEU A CA 8
ATOM 9950 C C . LEU A 1 58 ? 2.123 -1.211 6.093 1.00 3.14 58 LEU A C 8
ATOM 9951 O O . LEU A 1 58 ? 2.473 -2.389 6.120 1.00 71.12 58 LEU A O 8
ATOM 9967 N N . ASP A 1 59 ? 2.592 -0.308 6.940 1.00 13.12 59 ASP A N 8
ATOM 9968 C CA . ASP A 1 59 ? 3.587 -0.658 7.947 1.00 72.11 59 ASP A CA 8
ATOM 9969 C C . ASP A 1 59 ? 2.987 -1.584 9.007 1.00 11.21 59 ASP A C 8
ATOM 9970 O O . ASP A 1 59 ? 3.668 -2.471 9.526 1.00 62.45 59 ASP A O 8
ATOM 9979 N N . LYS A 1 60 ? 1.706 -1.386 9.303 1.00 13.30 60 LYS A N 8
ATOM 9980 C CA . LYS A 1 60 ? 0.998 -2.211 10.276 1.00 23.32 60 LYS A CA 8
ATOM 9981 C C . LYS A 1 60 ? 0.904 -3.658 9.814 1.00 1.53 60 LYS A C 8
ATOM 9982 O O . LYS A 1 60 ? 1.074 -4.581 10.610 1.00 34.55 60 LYS A O 8
ATOM 10001 N N . ILE A 1 61 ? 0.634 -3.859 8.531 1.00 63.01 61 ILE A N 8
ATOM 10002 C CA . ILE A 1 61 ? 0.570 -5.206 7.978 1.00 52.40 61 ILE A CA 8
ATOM 10003 C C . ILE A 1 61 ? 1.966 -5.717 7.625 1.00 71.55 61 ILE A C 8
ATOM 10004 O O . ILE A 1 61 ? 2.139 -6.878 7.256 1.00 33.50 61 ILE A O 8
ATOM 10020 N N . GLY A 1 62 ? 2.959 -4.841 7.754 1.00 50.31 62 GLY A N 8
ATOM 10021 C CA . GLY A 1 62 ? 4.340 -5.246 7.580 1.00 24.34 62 GLY A CA 8
ATOM 10022 C C . GLY A 1 62 ? 4.796 -5.210 6.136 1.00 21.21 62 GLY A C 8
ATOM 10023 O O . GLY A 1 62 ? 5.501 -6.111 5.683 1.00 65.31 62 GLY A O 8
ATOM 10027 N N . PHE A 1 63 ? 4.398 -4.177 5.414 1.00 71.11 63 PHE A N 8
ATOM 10028 C CA . PHE A 1 63 ? 4.796 -4.020 4.022 1.00 74.05 63 PHE A CA 8
ATOM 10029 C C . PHE A 1 63 ? 6.190 -3.427 3.922 1.00 5.31 63 PHE A C 8
ATOM 10030 O O . PHE A 1 63 ? 6.534 -2.483 4.637 1.00 33.13 63 PHE A O 8
ATOM 10047 N N . VAL A 1 64 ? 6.990 -3.999 3.045 1.00 40.15 64 VAL A N 8
ATOM 10048 C CA . VAL A 1 64 ? 8.322 -3.499 2.788 1.00 21.34 64 VAL A CA 8
ATOM 10049 C C . VAL A 1 64 ? 8.293 -2.473 1.666 1.00 0.41 64 VAL A C 8
ATOM 10050 O O . VAL A 1 64 ? 7.845 -2.765 0.556 1.00 61.22 64 VAL A O 8
ATOM 10063 N N . TRP A 1 65 ? 8.782 -1.279 1.955 1.00 14.24 65 TRP A N 8
ATOM 10064 C CA . TRP A 1 65 ? 8.804 -0.215 0.968 1.00 51.10 65 TRP A CA 8
ATOM 10065 C C . TRP A 1 65 ? 10.024 -0.355 0.071 1.00 64.53 65 TRP A C 8
ATOM 10066 O O . TRP A 1 65 ? 10.002 0.068 -1.084 1.00 63.50 65 TRP A O 8
ATOM 10087 N N . SER A 1 66 ? 11.073 -0.980 0.613 1.00 13.00 66 SER A N 8
ATOM 10088 C CA . SER A 1 66 ? 12.344 -1.164 -0.095 1.00 72.44 66 SER A CA 8
ATOM 10089 C C . SER A 1 66 ? 13.044 0.173 -0.371 1.00 31.51 66 SER A C 8
ATOM 10090 O O . SER A 1 66 ? 12.504 1.060 -1.037 1.00 53.34 66 SER A O 8
ATOM 10098 N N . LEU A 1 67 ? 14.251 0.314 0.154 1.00 21.21 67 LEU A N 8
ATOM 10099 C CA . LEU A 1 67 ? 15.038 1.520 -0.061 1.00 33.34 67 LEU A CA 8
ATOM 10100 C C . LEU A 1 67 ? 16.067 1.276 -1.157 1.00 52.32 67 LEU A C 8
ATOM 10101 O O . LEU A 1 67 ? 16.781 0.275 -1.133 1.00 22.13 67 LEU A O 8
ATOM 10117 N N . GLU A 1 68 ? 16.126 2.191 -2.116 1.00 44.04 68 GLU A N 8
ATOM 10118 C CA . GLU A 1 68 ? 17.032 2.062 -3.247 1.00 65.33 68 GLU A CA 8
ATOM 10119 C C . GLU A 1 68 ? 18.468 2.341 -2.821 1.00 2.34 68 GLU A C 8
ATOM 10120 O O . GLU A 1 68 ? 18.737 3.309 -2.106 1.00 63.41 68 GLU A O 8
ATOM 10132 N N . HIS A 1 69 ? 19.376 1.478 -3.247 1.00 23.24 69 HIS A N 8
ATOM 10133 C CA . HIS A 1 69 ? 20.774 1.566 -2.843 1.00 41.11 69 HIS A CA 8
ATOM 10134 C C . HIS A 1 69 ? 21.538 2.601 -3.661 1.00 44.11 69 HIS A C 8
ATOM 10135 O O . HIS A 1 69 ? 20.972 3.274 -4.528 1.00 21.23 69 HIS A O 8
ATOM 10150 N N . HIS A 1 70 ? 22.829 2.724 -3.373 1.00 42.41 70 HIS A N 8
ATOM 10151 C CA . HIS A 1 70 ? 23.682 3.709 -4.028 1.00 13.41 70 HIS A CA 8
ATOM 10152 C C . HIS A 1 70 ? 24.075 3.227 -5.423 1.00 72.44 70 HIS A C 8
ATOM 10153 O O . HIS A 1 70 ? 24.176 2.020 -5.667 1.00 53.14 70 HIS A O 8
ATOM 10168 N N . HIS A 1 71 ? 24.282 4.165 -6.337 1.00 21.41 71 HIS A N 8
ATOM 10169 C CA . HIS A 1 71 ? 24.690 3.826 -7.694 1.00 44.42 71 HIS A CA 8
ATOM 10170 C C . HIS A 1 71 ? 26.208 3.862 -7.813 1.00 54.10 71 HIS A C 8
ATOM 10171 O O . HIS A 1 71 ? 26.878 4.595 -7.083 1.00 1.43 71 HIS A O 8
ATOM 10186 N N . HIS A 1 72 ? 26.746 3.078 -8.736 1.00 71.05 72 HIS A N 8
ATOM 10187 C CA . HIS A 1 72 ? 28.189 2.865 -8.814 1.00 34.41 72 HIS A CA 8
ATOM 10188 C C . HIS A 1 72 ? 28.889 3.948 -9.627 1.00 63.31 72 HIS A C 8
ATOM 10189 O O . HIS A 1 72 ? 29.327 3.708 -10.756 1.00 30.12 72 HIS A O 8
ATOM 10204 N N . HIS A 1 73 ? 28.963 5.143 -9.052 1.00 31.13 73 HIS A N 8
ATOM 10205 C CA . HIS A 1 73 ? 29.725 6.247 -9.629 1.00 34.43 73 HIS A CA 8
ATOM 10206 C C . HIS A 1 73 ? 29.695 7.437 -8.680 1.00 22.31 73 HIS A C 8
ATOM 10207 O O . HIS A 1 73 ? 28.736 7.617 -7.929 1.00 52.45 73 HIS A O 8
ATOM 10222 N N . HIS A 1 74 ? 30.747 8.234 -8.706 1.00 65.25 74 HIS A N 8
ATOM 10223 C CA . HIS A 1 74 ? 30.801 9.453 -7.919 1.00 44.14 74 HIS A CA 8
ATOM 10224 C C . HIS A 1 74 ? 30.979 10.649 -8.836 1.00 35.52 74 HIS A C 8
ATOM 10225 O O . HIS A 1 74 ? 29.972 11.309 -9.145 1.00 36.88 74 HIS A O 8
ATOM 10241 N N . MET A 1 1 ? -23.707 -9.336 -0.003 1.00 75.04 1 MET A N 9
ATOM 10242 C CA . MET A 1 1 ? -22.940 -8.567 -1.014 1.00 11.32 1 MET A CA 9
ATOM 10243 C C . MET A 1 1 ? -23.847 -7.574 -1.727 1.00 24.21 1 MET A C 9
ATOM 10244 O O . MET A 1 1 ? -25.053 -7.799 -1.842 1.00 71.44 1 MET A O 9
ATOM 10260 N N . ASN A 1 2 ? -23.269 -6.471 -2.188 1.00 3.35 2 ASN A N 9
ATOM 10261 C CA . ASN A 1 2 ? -24.023 -5.449 -2.904 1.00 72.21 2 ASN A CA 9
ATOM 10262 C C . ASN A 1 2 ? -23.175 -4.873 -4.025 1.00 11.35 2 ASN A C 9
ATOM 10263 O O . ASN A 1 2 ? -21.952 -4.794 -3.906 1.00 43.43 2 ASN A O 9
ATOM 10274 N N . GLN A 1 3 ? -23.815 -4.463 -5.107 1.00 70.13 3 GLN A N 9
ATOM 10275 C CA . GLN A 1 3 ? -23.107 -3.809 -6.198 1.00 0.21 3 GLN A CA 9
ATOM 10276 C C . GLN A 1 3 ? -23.288 -2.302 -6.065 1.00 13.12 3 GLN A C 9
ATOM 10277 O O . GLN A 1 3 ? -23.679 -1.610 -7.008 1.00 44.11 3 GLN A O 9
ATOM 10291 N N . ASN A 1 4 ? -23.010 -1.808 -4.869 1.00 43.30 4 ASN A N 9
ATOM 10292 C CA . ASN A 1 4 ? -23.189 -0.399 -4.546 1.00 4.51 4 ASN A CA 9
ATOM 10293 C C . ASN A 1 4 ? -22.079 0.444 -5.157 1.00 43.14 4 ASN A C 9
ATOM 10294 O O . ASN A 1 4 ? -22.260 1.639 -5.396 1.00 50.42 4 ASN A O 9
ATOM 10305 N N . LEU A 1 5 ? -20.935 -0.196 -5.414 1.00 11.13 5 LEU A N 9
ATOM 10306 C CA . LEU A 1 5 ? -19.772 0.468 -6.010 1.00 22.50 5 LEU A CA 9
ATOM 10307 C C . LEU A 1 5 ? -19.236 1.561 -5.089 1.00 71.24 5 LEU A C 9
ATOM 10308 O O . LEU A 1 5 ? -19.744 1.750 -3.983 1.00 34.12 5 LEU A O 9
ATOM 10324 N N . GLN A 1 6 ? -18.207 2.270 -5.549 1.00 55.32 6 GLN A N 9
ATOM 10325 C CA . GLN A 1 6 ? -17.586 3.342 -4.773 1.00 1.24 6 GLN A CA 9
ATOM 10326 C C . GLN A 1 6 ? -16.949 2.792 -3.498 1.00 5.24 6 GLN A C 9
ATOM 10327 O O . GLN A 1 6 ? -17.595 2.679 -2.452 1.00 71.05 6 GLN A O 9
ATOM 10341 N N . GLY A 1 7 ? -15.680 2.431 -3.594 1.00 53.03 7 GLY A N 9
ATOM 10342 C CA . GLY A 1 7 ? -14.978 1.906 -2.443 1.00 43.03 7 GLY A CA 9
ATOM 10343 C C . GLY A 1 7 ? -14.044 0.770 -2.798 1.00 62.34 7 GLY A C 9
ATOM 10344 O O . GLY A 1 7 ? -14.125 -0.316 -2.217 1.00 71.34 7 GLY A O 9
ATOM 10348 N N . GLU A 1 8 ? -13.142 1.015 -3.740 1.00 2.54 8 GLU A N 9
ATOM 10349 C CA . GLU A 1 8 ? -12.185 0.001 -4.152 1.00 74.24 8 GLU A CA 9
ATOM 10350 C C . GLU A 1 8 ? -10.971 0.022 -3.229 1.00 74.25 8 GLU A C 9
ATOM 10351 O O . GLU A 1 8 ? -10.209 -0.942 -3.173 1.00 64.24 8 GLU A O 9
ATOM 10363 N N . TRP A 1 9 ? -10.806 1.127 -2.497 1.00 71.24 9 TRP A N 9
ATOM 10364 C CA . TRP A 1 9 ? -9.761 1.233 -1.481 1.00 20.23 9 TRP A CA 9
ATOM 10365 C C . TRP A 1 9 ? -9.843 0.019 -0.558 1.00 70.40 9 TRP A C 9
ATOM 10366 O O . TRP A 1 9 ? -8.894 -0.750 -0.431 1.00 44.40 9 TRP A O 9
ATOM 10387 N N . MET A 1 10 ? -11.018 -0.173 0.034 1.00 60.14 10 MET A N 9
ATOM 10388 C CA . MET A 1 10 ? -11.247 -1.279 0.966 1.00 62.23 10 MET A CA 9
ATOM 10389 C C . MET A 1 10 ? -10.964 -2.627 0.311 1.00 3.32 10 MET A C 9
ATOM 10390 O O . MET A 1 10 ? -10.468 -3.547 0.961 1.00 11.25 10 MET A O 9
ATOM 10404 N N . LYS A 1 11 ? -11.266 -2.732 -0.979 1.00 40.23 11 LYS A N 9
ATOM 10405 C CA . LYS A 1 11 ? -11.013 -3.961 -1.724 1.00 5.45 11 LYS A CA 9
ATOM 10406 C C . LYS A 1 11 ? -9.511 -4.201 -1.843 1.00 1.41 11 LYS A C 9
ATOM 10407 O O . LYS A 1 11 ? -9.013 -5.266 -1.483 1.00 14.23 11 LYS A O 9
ATOM 10426 N N . ASN A 1 12 ? -8.799 -3.189 -2.332 1.00 24.31 12 ASN A N 9
ATOM 10427 C CA . ASN A 1 12 ? -7.356 -3.279 -2.524 1.00 44.34 12 ASN A CA 9
ATOM 10428 C C . ASN A 1 12 ? -6.645 -3.492 -1.196 1.00 43.34 12 ASN A C 9
ATOM 10429 O O . ASN A 1 12 ? -5.635 -4.191 -1.131 1.00 33.44 12 ASN A O 9
ATOM 10440 N N . TYR A 1 13 ? -7.178 -2.887 -0.140 1.00 14.41 13 TYR A N 9
ATOM 10441 C CA . TYR A 1 13 ? -6.618 -3.047 1.193 1.00 0.44 13 TYR A CA 9
ATOM 10442 C C . TYR A 1 13 ? -6.618 -4.517 1.600 1.00 32.10 13 TYR A C 9
ATOM 10443 O O . TYR A 1 13 ? -5.594 -5.048 2.019 1.00 21.54 13 TYR A O 9
ATOM 10461 N N . GLU A 1 14 ? -7.767 -5.172 1.451 1.00 12.01 14 GLU A N 9
ATOM 10462 C CA . GLU A 1 14 ? -7.902 -6.579 1.819 1.00 60.32 14 GLU A CA 9
ATOM 10463 C C . GLU A 1 14 ? -7.010 -7.467 0.960 1.00 54.31 14 GLU A C 9
ATOM 10464 O O . GLU A 1 14 ? -6.456 -8.457 1.445 1.00 34.25 14 GLU A O 9
ATOM 10476 N N . GLU A 1 15 ? -6.864 -7.108 -0.308 1.00 72.12 15 GLU A N 9
ATOM 10477 C CA . GLU A 1 15 ? -6.035 -7.882 -1.223 1.00 73.02 15 GLU A CA 9
ATOM 10478 C C . GLU A 1 15 ? -4.551 -7.673 -0.918 1.00 0.51 15 GLU A C 9
ATOM 10479 O O . GLU A 1 15 ? -3.752 -8.604 -1.026 1.00 12.14 15 GLU A O 9
ATOM 10491 N N . LEU A 1 16 ? -4.188 -6.463 -0.501 1.00 22.54 16 LEU A N 9
ATOM 10492 C CA . LEU A 1 16 ? -2.803 -6.166 -0.148 1.00 23.41 16 LEU A CA 9
ATOM 10493 C C . LEU A 1 16 ? -2.485 -6.831 1.174 1.00 23.33 16 LEU A C 9
ATOM 10494 O O . LEU A 1 16 ? -1.420 -7.416 1.363 1.00 60.10 16 LEU A O 9
ATOM 10510 N N . LYS A 1 17 ? -3.443 -6.726 2.072 1.00 74.05 17 LYS A N 9
ATOM 10511 C CA . LYS A 1 17 ? -3.411 -7.383 3.362 1.00 73.21 17 LYS A CA 9
ATOM 10512 C C . LYS A 1 17 ? -3.138 -8.872 3.208 1.00 34.05 17 LYS A C 9
ATOM 10513 O O . LYS A 1 17 ? -2.260 -9.428 3.870 1.00 3.21 17 LYS A O 9
ATOM 10532 N N . SER A 1 18 ? -3.891 -9.506 2.317 1.00 1.55 18 SER A N 9
ATOM 10533 C CA . SER A 1 18 ? -3.728 -10.924 2.043 1.00 33.23 18 SER A CA 9
ATOM 10534 C C . SER A 1 18 ? -2.341 -11.202 1.475 1.00 43.31 18 SER A C 9
ATOM 10535 O O . SER A 1 18 ? -1.709 -12.190 1.829 1.00 13.21 18 SER A O 9
ATOM 10543 N N . PHE A 1 19 ? -1.846 -10.304 0.634 1.00 52.54 19 PHE A N 9
ATOM 10544 C CA . PHE A 1 19 ? -0.573 -10.519 -0.033 1.00 41.30 19 PHE A CA 9
ATOM 10545 C C . PHE A 1 19 ? 0.594 -10.324 0.928 1.00 42.12 19 PHE A C 9
ATOM 10546 O O . PHE A 1 19 ? 1.570 -11.078 0.894 1.00 61.32 19 PHE A O 9
ATOM 10563 N N . VAL A 1 20 ? 0.488 -9.320 1.787 1.00 73.10 20 VAL A N 9
ATOM 10564 C CA . VAL A 1 20 ? 1.483 -9.104 2.826 1.00 62.35 20 VAL A CA 9
ATOM 10565 C C . VAL A 1 20 ? 1.508 -10.291 3.792 1.00 4.31 20 VAL A C 9
ATOM 10566 O O . VAL A 1 20 ? 2.561 -10.673 4.296 1.00 72.52 20 VAL A O 9
ATOM 10579 N N . ARG A 1 21 ? 0.346 -10.884 4.027 1.00 74.22 21 ARG A N 9
ATOM 10580 C CA . ARG A 1 21 ? 0.260 -12.080 4.854 1.00 43.32 21 ARG A CA 9
ATOM 10581 C C . ARG A 1 21 ? 0.861 -13.275 4.113 1.00 23.31 21 ARG A C 9
ATOM 10582 O O . ARG A 1 21 ? 1.555 -14.106 4.705 1.00 50.54 21 ARG A O 9
ATOM 10603 N N . LYS A 1 22 ? 0.600 -13.334 2.815 1.00 25.45 22 LYS A N 9
ATOM 10604 C CA . LYS A 1 22 ? 1.051 -14.420 1.964 1.00 1.23 22 LYS A CA 9
ATOM 10605 C C . LYS A 1 22 ? 2.572 -14.474 1.844 1.00 71.05 22 LYS A C 9
ATOM 10606 O O . LYS A 1 22 ? 3.197 -15.460 2.234 1.00 22.02 22 LYS A O 9
ATOM 10625 N N . TYR A 1 23 ? 3.168 -13.414 1.316 1.00 51.30 23 TYR A N 9
ATOM 10626 C CA . TYR A 1 23 ? 4.587 -13.437 0.984 1.00 62.44 23 TYR A CA 9
ATOM 10627 C C . TYR A 1 23 ? 5.356 -12.336 1.695 1.00 11.22 23 TYR A C 9
ATOM 10628 O O . TYR A 1 23 ? 6.587 -12.315 1.642 1.00 62.42 23 TYR A O 9
ATOM 10646 N N . ARG A 1 24 ? 4.632 -11.443 2.373 1.00 14.00 24 ARG A N 9
ATOM 10647 C CA . ARG A 1 24 ? 5.232 -10.256 2.983 1.00 13.11 24 ARG A CA 9
ATOM 10648 C C . ARG A 1 24 ? 5.793 -9.346 1.902 1.00 34.04 24 ARG A C 9
ATOM 10649 O O . ARG A 1 24 ? 6.886 -9.586 1.386 1.00 24.22 24 ARG A O 9
ATOM 10670 N N . ARG A 1 25 ? 5.027 -8.304 1.564 1.00 24.31 25 ARG A N 9
ATOM 10671 C CA . ARG A 1 25 ? 5.337 -7.436 0.435 1.00 45.41 25 ARG A CA 9
ATOM 10672 C C . ARG A 1 25 ? 5.185 -8.220 -0.875 1.00 2.11 25 ARG A C 9
ATOM 10673 O O . ARG A 1 25 ? 4.956 -9.429 -0.858 1.00 12.41 25 ARG A O 9
ATOM 10694 N N . PHE A 1 26 ? 5.276 -7.532 -2.001 1.00 32.04 26 PHE A N 9
ATOM 10695 C CA . PHE A 1 26 ? 5.144 -8.183 -3.297 1.00 35.43 26 PHE A CA 9
ATOM 10696 C C . PHE A 1 26 ? 6.378 -9.025 -3.595 1.00 44.13 26 PHE A C 9
ATOM 10697 O O . PHE A 1 26 ? 7.466 -8.719 -3.102 1.00 1.43 26 PHE A O 9
ATOM 10714 N N . PRO A 1 27 ? 6.227 -10.102 -4.389 1.00 15.32 27 PRO A N 9
ATOM 10715 C CA . PRO A 1 27 ? 7.367 -10.870 -4.891 1.00 44.20 27 PRO A CA 9
ATOM 10716 C C . PRO A 1 27 ? 8.243 -9.991 -5.775 1.00 13.15 27 PRO A C 9
ATOM 10717 O O . PRO A 1 27 ? 7.989 -9.852 -6.974 1.00 21.33 27 PRO A O 9
ATOM 10728 N N . LYS A 1 28 ? 9.240 -9.367 -5.152 1.00 11.53 28 LYS A N 9
ATOM 10729 C CA . LYS A 1 28 ? 10.048 -8.327 -5.780 1.00 45.13 28 LYS A CA 9
ATOM 10730 C C . LYS A 1 28 ? 9.164 -7.118 -6.109 1.00 14.13 28 LYS A C 9
ATOM 10731 O O . LYS A 1 28 ? 9.210 -6.102 -5.416 1.00 34.41 28 LYS A O 9
ATOM 10750 N N . SER A 1 29 ? 8.337 -7.247 -7.145 1.00 4.43 29 SER A N 9
ATOM 10751 C CA . SER A 1 29 ? 7.418 -6.188 -7.544 1.00 40.33 29 SER A CA 9
ATOM 10752 C C . SER A 1 29 ? 6.531 -6.637 -8.706 1.00 45.23 29 SER A C 9
ATOM 10753 O O . SER A 1 29 ? 5.866 -5.822 -9.343 1.00 35.14 29 SER A O 9
ATOM 10761 N N . THR A 1 30 ? 6.501 -7.940 -8.962 1.00 73.53 30 THR A N 9
ATOM 10762 C CA . THR A 1 30 ? 5.819 -8.468 -10.137 1.00 21.44 30 THR A CA 9
ATOM 10763 C C . THR A 1 30 ? 4.370 -8.862 -9.839 1.00 62.02 30 THR A C 9
ATOM 10764 O O . THR A 1 30 ? 3.958 -9.993 -10.100 1.00 24.41 30 THR A O 9
ATOM 10775 N N . GLU A 1 31 ? 3.600 -7.924 -9.309 1.00 64.11 31 GLU A N 9
ATOM 10776 C CA . GLU A 1 31 ? 2.189 -8.171 -9.022 1.00 35.03 31 GLU A CA 9
ATOM 10777 C C . GLU A 1 31 ? 1.328 -7.571 -10.135 1.00 62.43 31 GLU A C 9
ATOM 10778 O O . GLU A 1 31 ? 1.745 -6.625 -10.807 1.00 61.34 31 GLU A O 9
ATOM 10790 N N . GLY A 1 32 ? 0.140 -8.124 -10.334 1.00 33.14 32 GLY A N 9
ATOM 10791 C CA . GLY A 1 32 ? -0.751 -7.625 -11.361 1.00 45.33 32 GLY A CA 9
ATOM 10792 C C . GLY A 1 32 ? -1.635 -6.496 -10.861 1.00 73.24 32 GLY A C 9
ATOM 10793 O O . GLY A 1 32 ? -1.383 -5.324 -11.147 1.00 63.03 32 GLY A O 9
ATOM 10797 N N . ASN A 1 33 ? -2.660 -6.855 -10.096 1.00 70.41 33 ASN A N 9
ATOM 10798 C CA . ASN A 1 33 ? -3.627 -5.881 -9.582 1.00 55.24 33 ASN A CA 9
ATOM 10799 C C . ASN A 1 33 ? -2.949 -4.896 -8.643 1.00 12.03 33 ASN A C 9
ATOM 10800 O O . ASN A 1 33 ? -3.009 -3.681 -8.841 1.00 15.23 33 ASN A O 9
ATOM 10811 N N . LEU A 1 34 ? -2.288 -5.434 -7.630 1.00 52.10 34 LEU A N 9
ATOM 10812 C CA . LEU A 1 34 ? -1.621 -4.616 -6.632 1.00 51.22 34 LEU A CA 9
ATOM 10813 C C . LEU A 1 34 ? -0.358 -4.004 -7.210 1.00 70.43 34 LEU A C 9
ATOM 10814 O O . LEU A 1 34 ? 0.120 -2.966 -6.748 1.00 23.51 34 LEU A O 9
ATOM 10830 N N . GLY A 1 35 ? 0.179 -4.666 -8.225 1.00 11.44 35 GLY A N 9
ATOM 10831 C CA . GLY A 1 35 ? 1.334 -4.153 -8.932 1.00 24.41 35 GLY A CA 9
ATOM 10832 C C . GLY A 1 35 ? 1.055 -2.802 -9.551 1.00 51.23 35 GLY A C 9
ATOM 10833 O O . GLY A 1 35 ? 1.915 -1.924 -9.558 1.00 31.01 35 GLY A O 9
ATOM 10837 N N . GLY A 1 36 ? -0.155 -2.628 -10.060 1.00 53.51 36 GLY A N 9
ATOM 10838 C CA . GLY A 1 36 ? -0.543 -1.347 -10.610 1.00 43.14 36 GLY A CA 9
ATOM 10839 C C . GLY A 1 36 ? -0.830 -0.336 -9.522 1.00 10.10 36 GLY A C 9
ATOM 10840 O O . GLY A 1 36 ? -0.563 0.855 -9.681 1.00 25.31 36 GLY A O 9
ATOM 10844 N N . TRP A 1 37 ? -1.356 -0.821 -8.405 1.00 11.24 37 TRP A N 9
ATOM 10845 C CA . TRP A 1 37 ? -1.703 0.033 -7.275 1.00 71.01 37 TRP A CA 9
ATOM 10846 C C . TRP A 1 37 ? -0.451 0.691 -6.692 1.00 31.01 37 TRP A C 9
ATOM 10847 O O . TRP A 1 37 ? -0.419 1.902 -6.455 1.00 53.11 37 TRP A O 9
ATOM 10868 N N . CYS A 1 38 ? 0.586 -0.109 -6.479 1.00 64.24 38 CYS A N 9
ATOM 10869 C CA . CYS A 1 38 ? 1.831 0.393 -5.913 1.00 54.30 38 CYS A CA 9
ATOM 10870 C C . CYS A 1 38 ? 2.587 1.260 -6.918 1.00 3.15 38 CYS A C 9
ATOM 10871 O O . CYS A 1 38 ? 3.292 2.188 -6.529 1.00 12.04 38 CYS A O 9
ATOM 10879 N N . HIS A 1 39 ? 2.426 0.962 -8.209 1.00 42.01 39 HIS A N 9
ATOM 10880 C CA . HIS A 1 39 ? 3.050 1.756 -9.272 1.00 72.03 39 HIS A CA 9
ATOM 10881 C C . HIS A 1 39 ? 2.705 3.233 -9.121 1.00 54.22 39 HIS A C 9
ATOM 10882 O O . HIS A 1 39 ? 3.543 4.106 -9.337 1.00 31.32 39 HIS A O 9
ATOM 10897 N N . THR A 1 40 ? 1.465 3.500 -8.737 1.00 65.44 40 THR A N 9
ATOM 10898 C CA . THR A 1 40 ? 0.998 4.861 -8.527 1.00 20.10 40 THR A CA 9
ATOM 10899 C C . THR A 1 40 ? 1.580 5.455 -7.244 1.00 10.31 40 THR A C 9
ATOM 10900 O O . THR A 1 40 ? 1.977 6.620 -7.207 1.00 4.54 40 THR A O 9
ATOM 10911 N N . GLN A 1 41 ? 1.657 4.643 -6.204 1.00 44.05 41 GLN A N 9
ATOM 10912 C CA . GLN A 1 41 ? 2.014 5.136 -4.883 1.00 71.32 41 GLN A CA 9
ATOM 10913 C C . GLN A 1 41 ? 3.516 5.212 -4.663 1.00 70.52 41 GLN A C 9
ATOM 10914 O O . GLN A 1 41 ? 3.978 5.958 -3.800 1.00 12.10 41 GLN A O 9
ATOM 10928 N N . ARG A 1 42 ? 4.290 4.463 -5.442 1.00 11.13 42 ARG A N 9
ATOM 10929 C CA . ARG A 1 42 ? 5.738 4.570 -5.357 1.00 22.02 42 ARG A CA 9
ATOM 10930 C C . ARG A 1 42 ? 6.175 5.953 -5.830 1.00 23.42 42 ARG A C 9
ATOM 10931 O O . ARG A 1 42 ? 7.187 6.484 -5.380 1.00 33.14 42 ARG A O 9
ATOM 10952 N N . LYS A 1 43 ? 5.374 6.542 -6.717 1.00 71.02 43 LYS A N 9
ATOM 10953 C CA . LYS A 1 43 ? 5.583 7.919 -7.142 1.00 41.03 43 LYS A CA 9
ATOM 10954 C C . LYS A 1 43 ? 5.304 8.850 -5.976 1.00 31.40 43 LYS A C 9
ATOM 10955 O O . LYS A 1 43 ? 6.111 9.713 -5.646 1.00 2.23 43 LYS A O 9
ATOM 10974 N N . MET A 1 44 ? 4.142 8.646 -5.358 1.00 1.23 44 MET A N 9
ATOM 10975 C CA . MET A 1 44 ? 3.701 9.455 -4.226 1.00 41.04 44 MET A CA 9
ATOM 10976 C C . MET A 1 44 ? 4.744 9.444 -3.108 1.00 72.04 44 MET A C 9
ATOM 10977 O O . MET A 1 44 ? 4.973 10.458 -2.446 1.00 65.30 44 MET A O 9
ATOM 10991 N N . ARG A 1 45 ? 5.378 8.294 -2.902 1.00 0.53 45 ARG A N 9
ATOM 10992 C CA . ARG A 1 45 ? 6.385 8.153 -1.858 1.00 24.33 45 ARG A CA 9
ATOM 10993 C C . ARG A 1 45 ? 7.704 8.787 -2.290 1.00 23.24 45 ARG A C 9
ATOM 10994 O O . ARG A 1 45 ? 8.365 9.455 -1.497 1.00 13.40 45 ARG A O 9
ATOM 11015 N N . LYS A 1 46 ? 8.074 8.583 -3.549 1.00 4.24 46 LYS A N 9
ATOM 11016 C CA . LYS A 1 46 ? 9.310 9.141 -4.089 1.00 44.02 46 LYS A CA 9
ATOM 11017 C C . LYS A 1 46 ? 9.217 10.665 -4.114 1.00 44.41 46 LYS A C 9
ATOM 11018 O O . LYS A 1 46 ? 10.175 11.370 -3.791 1.00 34.32 46 LYS A O 9
ATOM 11037 N N . GLN A 1 47 ? 8.044 11.164 -4.487 1.00 40.32 47 GLN A N 9
ATOM 11038 C CA . GLN A 1 47 ? 7.790 12.591 -4.531 1.00 44.11 47 GLN A CA 9
ATOM 11039 C C . GLN A 1 47 ? 7.720 13.161 -3.118 1.00 52.30 47 GLN A C 9
ATOM 11040 O O . GLN A 1 47 ? 8.051 14.322 -2.881 1.00 35.12 47 GLN A O 9
ATOM 11054 N N . GLY A 1 48 ? 7.296 12.325 -2.179 1.00 5.24 48 GLY A N 9
ATOM 11055 C CA . GLY A 1 48 ? 7.189 12.751 -0.800 1.00 61.22 48 GLY A CA 9
ATOM 11056 C C . GLY A 1 48 ? 5.847 13.387 -0.499 1.00 34.25 48 GLY A C 9
ATOM 11057 O O . GLY A 1 48 ? 5.760 14.329 0.288 1.00 13.00 48 GLY A O 9
ATOM 11061 N N . LYS A 1 49 ? 4.796 12.871 -1.123 1.00 15.14 49 LYS A N 9
ATOM 11062 C CA . LYS A 1 49 ? 3.462 13.432 -0.954 1.00 14.23 49 LYS A CA 9
ATOM 11063 C C . LYS A 1 49 ? 2.471 12.383 -0.479 1.00 5.11 49 LYS A C 9
ATOM 11064 O O . LYS A 1 49 ? 1.277 12.659 -0.364 1.00 52.13 49 LYS A O 9
ATOM 11083 N N . LEU A 1 50 ? 2.961 11.183 -0.228 1.00 50.51 50 LEU A N 9
ATOM 11084 C CA . LEU A 1 50 ? 2.112 10.118 0.295 1.00 60.31 50 LEU A CA 9
ATOM 11085 C C . LEU A 1 50 ? 1.563 10.512 1.668 1.00 51.32 50 LEU A C 9
ATOM 11086 O O . LEU A 1 50 ? 2.276 11.106 2.481 1.00 35.42 50 LEU A O 9
ATOM 11102 N N . PRO A 1 51 ? 0.287 10.192 1.940 1.00 55.54 51 PRO A N 9
ATOM 11103 C CA . PRO A 1 51 ? -0.326 10.434 3.241 1.00 33.54 51 PRO A CA 9
ATOM 11104 C C . PRO A 1 51 ? 0.138 9.425 4.283 1.00 41.30 51 PRO A C 9
ATOM 11105 O O . PRO A 1 51 ? 0.177 8.218 4.028 1.00 53.24 51 PRO A O 9
ATOM 11116 N N . ASN A 1 52 ? 0.466 9.924 5.461 1.00 44.01 52 ASN A N 9
ATOM 11117 C CA . ASN A 1 52 ? 1.002 9.086 6.529 1.00 10.14 52 ASN A CA 9
ATOM 11118 C C . ASN A 1 52 ? -0.059 8.142 7.081 1.00 70.42 52 ASN A C 9
ATOM 11119 O O . ASN A 1 52 ? 0.266 7.093 7.627 1.00 15.11 52 ASN A O 9
ATOM 11130 N N . ASP A 1 53 ? -1.324 8.514 6.940 1.00 30.24 53 ASP A N 9
ATOM 11131 C CA . ASP A 1 53 ? -2.420 7.649 7.379 1.00 60.34 53 ASP A CA 9
ATOM 11132 C C . ASP A 1 53 ? -2.455 6.366 6.558 1.00 14.01 53 ASP A C 9
ATOM 11133 O O . ASP A 1 53 ? -2.464 5.269 7.108 1.00 42.21 53 ASP A O 9
ATOM 11142 N N . ARG A 1 54 ? -2.456 6.513 5.239 1.00 25.52 54 ARG A N 9
ATOM 11143 C CA . ARG A 1 54 ? -2.390 5.366 4.338 1.00 43.14 54 ARG A CA 9
ATOM 11144 C C . ARG A 1 54 ? -1.074 4.615 4.529 1.00 74.43 54 ARG A C 9
ATOM 11145 O O . ARG A 1 54 ? -1.044 3.385 4.555 1.00 15.12 54 ARG A O 9
ATOM 11166 N N . ARG A 1 55 ? 0.005 5.375 4.666 1.00 4.51 55 ARG A N 9
ATOM 11167 C CA . ARG A 1 55 ? 1.314 4.825 5.008 1.00 32.20 55 ARG A CA 9
ATOM 11168 C C . ARG A 1 55 ? 1.235 3.964 6.275 1.00 45.14 55 ARG A C 9
ATOM 11169 O O . ARG A 1 55 ? 1.845 2.899 6.350 1.00 21.53 55 ARG A O 9
ATOM 11190 N N . LEU A 1 56 ? 0.473 4.426 7.258 1.00 4.24 56 LEU A N 9
ATOM 11191 C CA . LEU A 1 56 ? 0.294 3.694 8.507 1.00 51.12 56 LEU A CA 9
ATOM 11192 C C . LEU A 1 56 ? -0.523 2.427 8.257 1.00 14.22 56 LEU A C 9
ATOM 11193 O O . LEU A 1 56 ? -0.176 1.356 8.740 1.00 3.50 56 LEU A O 9
ATOM 11209 N N . LEU A 1 57 ? -1.599 2.563 7.486 1.00 73.00 57 LEU A N 9
ATOM 11210 C CA . LEU A 1 57 ? -2.484 1.436 7.184 1.00 24.13 57 LEU A CA 9
ATOM 11211 C C . LEU A 1 57 ? -1.708 0.269 6.577 1.00 75.54 57 LEU A C 9
ATOM 11212 O O . LEU A 1 57 ? -1.861 -0.880 6.996 1.00 3.45 57 LEU A O 9
ATOM 11228 N N . LEU A 1 58 ? -0.867 0.577 5.597 1.00 71.45 58 LEU A N 9
ATOM 11229 C CA . LEU A 1 58 ? -0.088 -0.442 4.907 1.00 14.34 58 LEU A CA 9
ATOM 11230 C C . LEU A 1 58 ? 1.013 -0.990 5.815 1.00 10.44 58 LEU A C 9
ATOM 11231 O O . LEU A 1 58 ? 1.296 -2.187 5.822 1.00 20.11 58 LEU A O 9
ATOM 11247 N N . ASP A 1 59 ? 1.610 -0.112 6.605 1.00 13.33 59 ASP A N 9
ATOM 11248 C CA . ASP A 1 59 ? 2.678 -0.502 7.520 1.00 24.11 59 ASP A CA 9
ATOM 11249 C C . ASP A 1 59 ? 2.131 -1.357 8.665 1.00 61.21 59 ASP A C 9
ATOM 11250 O O . ASP A 1 59 ? 2.848 -2.172 9.248 1.00 10.31 59 ASP A O 9
ATOM 11259 N N . LYS A 1 60 ? 0.844 -1.195 8.951 1.00 23.42 60 LYS A N 9
ATOM 11260 C CA . LYS A 1 60 ? 0.200 -1.894 10.033 1.00 30.33 60 LYS A CA 9
ATOM 11261 C C . LYS A 1 60 ? 0.060 -3.378 9.701 1.00 12.03 60 LYS A C 9
ATOM 11262 O O . LYS A 1 60 ? 0.307 -4.238 10.551 1.00 72.13 60 LYS A O 9
ATOM 11281 N N . ILE A 1 61 ? -0.329 -3.679 8.464 1.00 5.54 61 ILE A N 9
ATOM 11282 C CA . ILE A 1 61 ? -0.431 -5.066 8.023 1.00 4.23 61 ILE A CA 9
ATOM 11283 C C . ILE A 1 61 ? 0.960 -5.659 7.810 1.00 30.05 61 ILE A C 9
ATOM 11284 O O . ILE A 1 61 ? 1.188 -6.845 8.059 1.00 62.53 61 ILE A O 9
ATOM 11300 N N . GLY A 1 62 ? 1.892 -4.826 7.364 1.00 53.11 62 GLY A N 9
ATOM 11301 C CA . GLY A 1 62 ? 3.269 -5.257 7.254 1.00 72.43 62 GLY A CA 9
ATOM 11302 C C . GLY A 1 62 ? 3.897 -4.924 5.919 1.00 21.52 62 GLY A C 9
ATOM 11303 O O . GLY A 1 62 ? 4.732 -5.677 5.416 1.00 60.30 62 GLY A O 9
ATOM 11307 N N . PHE A 1 63 ? 3.502 -3.809 5.333 1.00 2.12 63 PHE A N 9
ATOM 11308 C CA . PHE A 1 63 ? 4.111 -3.372 4.093 1.00 43.21 63 PHE A CA 9
ATOM 11309 C C . PHE A 1 63 ? 5.341 -2.543 4.398 1.00 30.54 63 PHE A C 9
ATOM 11310 O O . PHE A 1 63 ? 5.247 -1.380 4.790 1.00 60.12 63 PHE A O 9
ATOM 11327 N N . VAL A 1 64 ? 6.493 -3.170 4.240 1.00 42.21 64 VAL A N 9
ATOM 11328 C CA . VAL A 1 64 ? 7.753 -2.548 4.574 1.00 55.12 64 VAL A CA 9
ATOM 11329 C C . VAL A 1 64 ? 8.154 -1.527 3.513 1.00 63.11 64 VAL A C 9
ATOM 11330 O O . VAL A 1 64 ? 8.147 -1.814 2.314 1.00 14.22 64 VAL A O 9
ATOM 11343 N N . TRP A 1 65 ? 8.469 -0.324 3.966 1.00 54.44 65 TRP A N 9
ATOM 11344 C CA . TRP A 1 65 ? 8.828 0.770 3.073 1.00 54.12 65 TRP A CA 9
ATOM 11345 C C . TRP A 1 65 ? 10.326 0.770 2.790 1.00 64.44 65 TRP A C 9
ATOM 11346 O O . TRP A 1 65 ? 10.761 1.170 1.706 1.00 41.11 65 TRP A O 9
ATOM 11367 N N . SER A 1 66 ? 11.105 0.326 3.777 1.00 13.01 66 SER A N 9
ATOM 11368 C CA . SER A 1 66 ? 12.563 0.282 3.668 1.00 31.24 66 SER A CA 9
ATOM 11369 C C . SER A 1 66 ? 13.140 1.673 3.414 1.00 75.21 66 SER A C 9
ATOM 11370 O O . SER A 1 66 ? 14.197 1.818 2.797 1.00 22.01 66 SER A O 9
ATOM 11378 N N . LEU A 1 67 ? 12.444 2.691 3.903 1.00 14.13 67 LEU A N 9
ATOM 11379 C CA . LEU A 1 67 ? 12.881 4.072 3.746 1.00 53.12 67 LEU A CA 9
ATOM 11380 C C . LEU A 1 67 ? 13.981 4.374 4.761 1.00 35.10 67 LEU A C 9
ATOM 11381 O O . LEU A 1 67 ? 13.716 4.858 5.864 1.00 62.51 67 LEU A O 9
ATOM 11397 N N . GLU A 1 68 ? 15.210 4.064 4.381 1.00 54.31 68 GLU A N 9
ATOM 11398 C CA . GLU A 1 68 ? 16.354 4.221 5.263 1.00 71.51 68 GLU A CA 9
ATOM 11399 C C . GLU A 1 68 ? 17.084 5.525 4.965 1.00 45.11 68 GLU A C 9
ATOM 11400 O O . GLU A 1 68 ? 18.068 5.537 4.223 1.00 43.15 68 GLU A O 9
ATOM 11412 N N . HIS A 1 69 ? 16.583 6.619 5.513 1.00 75.34 69 HIS A N 9
ATOM 11413 C CA . HIS A 1 69 ? 17.188 7.924 5.295 1.00 33.33 69 HIS A CA 9
ATOM 11414 C C . HIS A 1 69 ? 18.098 8.290 6.459 1.00 44.33 69 HIS A C 9
ATOM 11415 O O . HIS A 1 69 ? 17.678 8.291 7.615 1.00 71.13 69 HIS A O 9
ATOM 11430 N N . HIS A 1 70 ? 19.347 8.597 6.141 1.00 3.22 70 HIS A N 9
ATOM 11431 C CA . HIS A 1 70 ? 20.344 8.938 7.150 1.00 43.11 70 HIS A CA 9
ATOM 11432 C C . HIS A 1 70 ? 20.156 10.381 7.615 1.00 2.14 70 HIS A C 9
ATOM 11433 O O . HIS A 1 70 ? 19.872 11.267 6.807 1.00 43.04 70 HIS A O 9
ATOM 11448 N N . HIS A 1 71 ? 20.301 10.609 8.915 1.00 3.20 71 HIS A N 9
ATOM 11449 C CA . HIS A 1 71 ? 20.141 11.948 9.478 1.00 3.32 71 HIS A CA 9
ATOM 11450 C C . HIS A 1 71 ? 21.361 12.815 9.195 1.00 0.40 71 HIS A C 9
ATOM 11451 O O . HIS A 1 71 ? 22.456 12.306 8.960 1.00 44.33 71 HIS A O 9
ATOM 11466 N N . HIS A 1 72 ? 21.161 14.123 9.222 1.00 14.14 72 HIS A N 9
ATOM 11467 C CA . HIS A 1 72 ? 22.258 15.072 9.094 1.00 50.35 72 HIS A CA 9
ATOM 11468 C C . HIS A 1 72 ? 21.883 16.381 9.775 1.00 4.32 72 HIS A C 9
ATOM 11469 O O . HIS A 1 72 ? 20.709 16.751 9.813 1.00 12.05 72 HIS A O 9
ATOM 11484 N N . HIS A 1 73 ? 22.869 17.068 10.323 1.00 3.22 73 HIS A N 9
ATOM 11485 C CA . HIS A 1 73 ? 22.635 18.374 10.926 1.00 61.54 73 HIS A CA 9
ATOM 11486 C C . HIS A 1 73 ? 23.387 19.437 10.135 1.00 44.12 73 HIS A C 9
ATOM 11487 O O . HIS A 1 73 ? 23.185 20.637 10.320 1.00 63.23 73 HIS A O 9
ATOM 11502 N N . HIS A 1 74 ? 24.262 18.976 9.259 1.00 52.41 74 HIS A N 9
ATOM 11503 C CA . HIS A 1 74 ? 25.006 19.852 8.377 1.00 21.35 74 HIS A CA 9
ATOM 11504 C C . HIS A 1 74 ? 24.321 19.902 7.020 1.00 12.44 74 HIS A C 9
ATOM 11505 O O . HIS A 1 74 ? 23.917 21.004 6.593 1.00 37.38 74 HIS A O 9
ATOM 11521 N N . MET A 1 1 ? -7.832 -4.087 -14.849 1.00 15.10 1 MET A N 10
ATOM 11522 C CA . MET A 1 1 ? -8.562 -3.061 -15.626 1.00 45.52 1 MET A CA 10
ATOM 11523 C C . MET A 1 1 ? -10.060 -3.184 -15.379 1.00 73.51 1 MET A C 10
ATOM 11524 O O . MET A 1 1 ? -10.719 -4.056 -15.946 1.00 21.01 1 MET A O 10
ATOM 11540 N N . ASN A 1 2 ? -10.594 -2.331 -14.520 1.00 65.42 2 ASN A N 10
ATOM 11541 C CA . ASN A 1 2 ? -12.013 -2.375 -14.192 1.00 14.53 2 ASN A CA 10
ATOM 11542 C C . ASN A 1 2 ? -12.607 -0.977 -14.185 1.00 43.12 2 ASN A C 10
ATOM 11543 O O . ASN A 1 2 ? -12.246 -0.146 -13.353 1.00 64.45 2 ASN A O 10
ATOM 11554 N N . GLN A 1 3 ? -13.511 -0.717 -15.117 1.00 5.42 3 GLN A N 10
ATOM 11555 C CA . GLN A 1 3 ? -14.257 0.534 -15.123 1.00 5.11 3 GLN A CA 10
ATOM 11556 C C . GLN A 1 3 ? -15.561 0.358 -14.355 1.00 41.23 3 GLN A C 10
ATOM 11557 O O . GLN A 1 3 ? -16.411 1.250 -14.322 1.00 20.32 3 GLN A O 10
ATOM 11571 N N . ASN A 1 4 ? -15.712 -0.818 -13.758 1.00 44.52 4 ASN A N 10
ATOM 11572 C CA . ASN A 1 4 ? -16.831 -1.111 -12.886 1.00 10.34 4 ASN A CA 10
ATOM 11573 C C . ASN A 1 4 ? -16.714 -0.298 -11.603 1.00 50.22 4 ASN A C 10
ATOM 11574 O O . ASN A 1 4 ? -15.716 -0.402 -10.884 1.00 42.33 4 ASN A O 10
ATOM 11585 N N . LEU A 1 5 ? -17.718 0.523 -11.331 1.00 71.51 5 LEU A N 10
ATOM 11586 C CA . LEU A 1 5 ? -17.708 1.376 -10.153 1.00 1.23 5 LEU A CA 10
ATOM 11587 C C . LEU A 1 5 ? -17.923 0.569 -8.883 1.00 31.24 5 LEU A C 10
ATOM 11588 O O . LE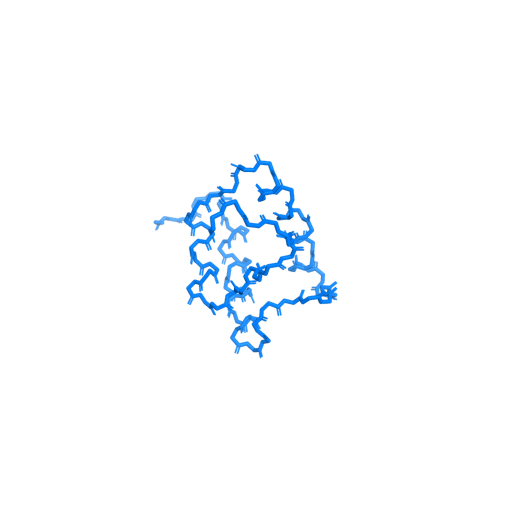U A 1 5 ? -19.043 0.179 -8.553 1.00 4.33 5 LEU A O 10
ATOM 11604 N N . GLN A 1 6 ? -16.824 0.310 -8.201 1.00 20.24 6 GLN A N 10
ATOM 11605 C CA . GLN A 1 6 ? -16.826 -0.376 -6.924 1.00 25.34 6 GLN A CA 10
ATOM 11606 C C . GLN A 1 6 ? -15.627 0.131 -6.138 1.00 71.42 6 GLN A C 10
ATOM 11607 O O . GLN A 1 6 ? -14.583 0.398 -6.737 1.00 64.23 6 GLN A O 10
ATOM 11621 N N . GLY A 1 7 ? -15.787 0.277 -4.825 1.00 13.35 7 GLY A N 10
ATOM 11622 C CA . GLY A 1 7 ? -14.747 0.861 -3.986 1.00 51.43 7 GLY A CA 10
ATOM 11623 C C . GLY A 1 7 ? -13.375 0.260 -4.221 1.00 61.14 7 GLY A C 10
ATOM 11624 O O . GLY A 1 7 ? -13.092 -0.856 -3.780 1.00 62.21 7 GLY A O 10
ATOM 11628 N N . GLU A 1 8 ? -12.518 1.009 -4.913 1.00 72.00 8 GLU A N 10
ATOM 11629 C CA . GLU A 1 8 ? -11.181 0.541 -5.239 1.00 42.21 8 GLU A CA 10
ATOM 11630 C C . GLU A 1 8 ? -10.353 0.352 -3.981 1.00 32.43 8 GLU A C 10
ATOM 11631 O O . GLU A 1 8 ? -9.775 -0.707 -3.772 1.00 22.55 8 GLU A O 10
ATOM 11643 N N . TRP A 1 9 ? -10.306 1.378 -3.146 1.00 53.22 9 TRP A N 10
ATOM 11644 C CA . TRP A 1 9 ? -9.513 1.326 -1.929 1.00 21.14 9 TRP A CA 10
ATOM 11645 C C . TRP A 1 9 ? -9.971 0.175 -1.036 1.00 25.41 9 TRP A C 10
ATOM 11646 O O . TRP A 1 9 ? -9.149 -0.584 -0.532 1.00 72.51 9 TRP A O 10
ATOM 11667 N N . MET A 1 10 ? -11.279 0.039 -0.866 1.00 60.03 10 MET A N 10
ATOM 11668 C CA . MET A 1 10 ? -11.836 -1.049 -0.061 1.00 74.42 10 MET A CA 10
ATOM 11669 C C . MET A 1 10 ? -11.449 -2.408 -0.640 1.00 23.44 10 MET A C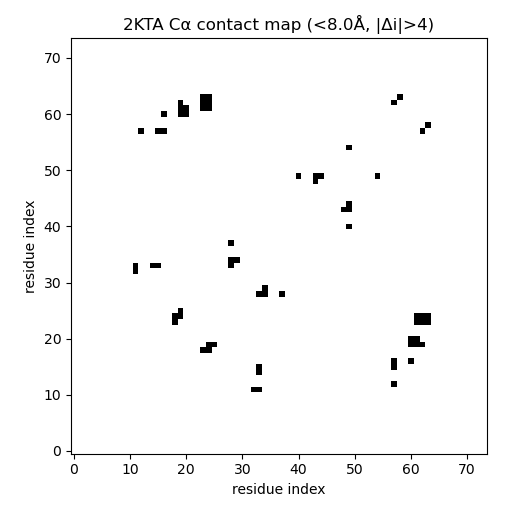 10
ATOM 11670 O O . MET A 1 10 ? -11.133 -3.346 0.095 1.00 63.24 10 MET A O 10
ATOM 11684 N N . LYS A 1 11 ? -11.473 -2.505 -1.961 1.00 15.54 11 LYS A N 10
ATOM 11685 C CA . LYS A 1 11 ? -11.103 -3.729 -2.652 1.00 1.30 11 LYS A CA 10
ATOM 11686 C C . LYS A 1 11 ? -9.604 -3.989 -2.522 1.00 62.22 11 LYS A C 10
ATOM 11687 O O . LYS A 1 11 ? -9.183 -5.046 -2.046 1.00 40.03 11 LYS A O 10
ATOM 11706 N N . ASN A 1 12 ? -8.812 -3.003 -2.923 1.00 22.13 12 ASN A N 10
ATOM 11707 C CA . ASN A 1 12 ? -7.361 -3.125 -2.975 1.00 62.34 12 ASN A CA 10
ATOM 11708 C C . ASN A 1 12 ? -6.757 -3.318 -1.592 1.00 14.24 12 ASN A C 10
ATOM 11709 O O . ASN A 1 12 ? -5.749 -4.005 -1.450 1.00 53.35 12 ASN A O 10
ATOM 11720 N N . TYR A 1 13 ? -7.366 -2.710 -0.581 1.00 51.42 13 TYR A N 10
ATOM 11721 C CA . TYR A 1 13 ? -6.864 -2.812 0.784 1.00 24.21 13 TYR A CA 10
ATOM 11722 C C . TYR A 1 13 ? -6.823 -4.268 1.230 1.00 14.40 13 TYR A C 10
ATOM 11723 O O . TYR A 1 13 ? -5.784 -4.751 1.673 1.00 3.33 13 TYR A O 10
ATOM 11741 N N . GLU A 1 14 ? -7.945 -4.970 1.077 1.00 64.34 14 GLU A N 10
ATOM 11742 C CA . GLU A 1 14 ? -8.030 -6.380 1.452 1.00 25.32 14 GLU A CA 10
ATOM 11743 C C . GLU A 1 14 ? -7.020 -7.213 0.676 1.00 5.12 14 GLU A C 10
ATOM 11744 O O . GLU A 1 14 ? -6.396 -8.128 1.221 1.00 73.01 14 GLU A O 10
ATOM 11756 N N . GLU A 1 15 ? -6.857 -6.880 -0.597 1.00 31.22 15 GLU A N 10
ATOM 11757 C CA . GLU A 1 15 ? -5.917 -7.580 -1.457 1.00 14.24 15 GLU A CA 10
ATOM 11758 C C . GLU A 1 15 ? -4.483 -7.335 -0.988 1.00 44.12 15 GLU A C 10
ATOM 11759 O O . GLU A 1 15 ? -3.686 -8.267 -0.887 1.00 45.34 15 GLU A O 10
ATOM 11771 N N . LEU A 1 16 ? -4.173 -6.075 -0.689 1.00 75.54 16 LEU A N 10
ATOM 11772 C CA . LEU A 1 16 ? -2.849 -5.695 -0.207 1.00 60.32 16 LEU A CA 10
ATOM 11773 C C . LEU A 1 16 ? -2.548 -6.361 1.129 1.00 73.34 16 LEU A C 10
ATOM 11774 O O . LEU A 1 16 ? -1.444 -6.867 1.341 1.00 61.43 16 LEU A O 10
ATOM 11790 N N . LYS A 1 17 ? -3.534 -6.348 2.026 1.00 51.20 17 LYS A N 10
ATOM 11791 C CA . LYS A 1 17 ? -3.414 -7.025 3.313 1.00 71.33 17 LYS A CA 10
ATOM 11792 C C . LYS A 1 17 ? -2.963 -8.454 3.098 1.00 52.14 17 LYS A C 10
ATOM 11793 O O . LYS A 1 17 ? -1.928 -8.871 3.607 1.00 44.33 17 LYS A O 10
ATOM 11812 N N . SER A 1 18 ? -3.748 -9.178 2.314 1.00 54.10 18 SER A N 10
ATOM 11813 C CA . SER A 1 18 ? -3.479 -10.578 2.010 1.00 61.12 18 SER A CA 10
ATOM 11814 C C . SER A 1 18 ? -2.080 -10.777 1.419 1.00 20.01 18 SER A C 10
ATOM 11815 O O . SER A 1 18 ? -1.372 -11.712 1.798 1.00 23.31 18 SER A O 10
ATOM 11823 N N . PHE A 1 19 ? -1.680 -9.897 0.507 1.00 63.01 19 PHE A N 10
ATOM 11824 C CA . PHE A 1 19 ? -0.361 -9.971 -0.097 1.00 10.33 19 PHE A CA 10
ATOM 11825 C C . PHE A 1 19 ? 0.737 -9.789 0.944 1.00 64.13 19 PHE A C 10
ATOM 11826 O O . PHE A 1 19 ? 1.692 -10.573 1.004 1.00 51.40 19 PHE A O 10
ATOM 11843 N N . VAL A 1 20 ? 0.597 -8.764 1.770 1.00 61.21 20 VAL A N 10
ATOM 11844 C CA . VAL A 1 20 ? 1.607 -8.460 2.767 1.00 75.52 20 VAL A CA 10
ATOM 11845 C C . VAL A 1 20 ? 1.617 -9.466 3.913 1.00 31.44 20 VAL A C 10
ATOM 11846 O O . VAL A 1 20 ? 2.683 -9.914 4.316 1.00 73.34 20 VAL A O 10
ATOM 11859 N N . ARG A 1 21 ? 0.457 -9.854 4.425 1.00 30.24 21 ARG A N 10
ATOM 11860 C CA . ARG A 1 21 ? 0.430 -10.818 5.524 1.00 64.21 21 ARG A CA 10
ATOM 11861 C C . ARG A 1 21 ? 0.983 -12.168 5.076 1.00 35.21 21 ARG A C 10
ATOM 11862 O O . ARG A 1 21 ? 1.322 -13.017 5.901 1.00 75.32 21 ARG A O 10
ATOM 11883 N N . LYS A 1 22 ? 1.078 -12.354 3.766 1.00 74.12 22 LYS A N 10
ATOM 11884 C CA . LYS A 1 22 ? 1.741 -13.508 3.202 1.00 4.53 22 LYS A CA 10
ATOM 11885 C C . LYS A 1 22 ? 3.244 -13.255 3.038 1.00 53.15 22 LYS A C 10
ATOM 11886 O O . LYS A 1 22 ? 4.055 -13.782 3.795 1.00 72.01 22 LYS A O 10
ATOM 11905 N N . TYR A 1 23 ? 3.610 -12.424 2.061 1.00 31.13 23 TYR A N 10
ATOM 11906 C CA . TYR A 1 23 ? 5.018 -12.264 1.687 1.00 45.14 23 TYR A CA 10
ATOM 11907 C C . TYR A 1 23 ? 5.529 -10.843 1.940 1.00 72.43 23 TYR A C 10
ATOM 11908 O O . TYR A 1 23 ? 6.723 -10.578 1.788 1.00 32.52 23 TYR A O 10
ATOM 11926 N N . ARG A 1 24 ? 4.623 -9.938 2.314 1.00 25.52 24 ARG A N 10
ATOM 11927 C CA . ARG A 1 24 ? 4.950 -8.513 2.513 1.00 64.20 24 ARG A CA 10
ATOM 11928 C C . ARG A 1 24 ? 5.344 -7.849 1.199 1.00 65.34 24 ARG A C 10
ATOM 11929 O O . ARG A 1 24 ? 5.873 -6.739 1.195 1.00 63.34 24 ARG A O 10
ATOM 11950 N N . ARG A 1 25 ? 5.073 -8.516 0.087 1.00 72.33 25 ARG A N 10
ATOM 11951 C CA . ARG A 1 25 ? 5.493 -8.018 -1.213 1.00 15.31 25 ARG A CA 10
ATOM 11952 C C . ARG A 1 25 ? 4.707 -8.692 -2.328 1.00 63.22 25 ARG A C 10
ATOM 11953 O O . ARG A 1 25 ? 3.904 -9.590 -2.074 1.00 64.12 25 ARG A O 10
ATOM 11974 N N . PHE A 1 26 ? 4.943 -8.249 -3.557 1.00 73.10 26 PHE A N 10
ATOM 11975 C CA . PHE A 1 26 ? 4.331 -8.854 -4.736 1.00 22.13 26 PHE A CA 10
ATOM 11976 C C . PHE A 1 26 ? 5.345 -9.716 -5.491 1.00 35.23 26 PHE A C 10
ATOM 11977 O O . PHE A 1 26 ? 6.041 -9.222 -6.381 1.00 42.45 26 PHE A O 10
ATOM 11994 N N . PRO A 1 27 ? 5.477 -11.003 -5.124 1.00 62.21 27 PRO A N 10
ATOM 11995 C CA . PRO A 1 27 ? 6.437 -11.915 -5.757 1.00 24.15 27 PRO A CA 10
ATOM 11996 C C . PRO A 1 27 ? 6.021 -12.275 -7.177 1.00 1.31 27 PRO A C 10
ATOM 11997 O O . PRO A 1 27 ? 6.863 -12.514 -8.045 1.00 63.03 27 PRO A O 10
ATOM 12008 N N . LYS A 1 28 ? 4.714 -12.311 -7.399 1.00 75.52 28 LYS A N 10
ATOM 12009 C CA . LYS A 1 28 ? 4.155 -12.621 -8.705 1.00 41.13 28 LYS A CA 10
ATOM 12010 C C . LYS A 1 28 ? 3.138 -11.557 -9.092 1.00 51.13 28 LYS A C 10
ATOM 12011 O O . LYS A 1 28 ? 2.089 -11.433 -8.458 1.00 62.14 28 LYS A O 10
ATOM 12030 N N . SER A 1 29 ? 3.452 -10.779 -10.114 1.00 15.14 29 SER A N 10
ATOM 12031 C CA . SER A 1 29 ? 2.545 -9.741 -10.570 1.00 14.10 29 SER A CA 10
ATOM 12032 C C . SER A 1 29 ? 1.493 -10.323 -11.513 1.00 21.44 29 SER A C 10
ATOM 12033 O O . SER A 1 29 ? 1.567 -10.168 -12.735 1.00 73.22 29 SER A O 10
ATOM 12041 N N . THR A 1 30 ? 0.542 -11.039 -10.934 1.00 14.15 30 THR A N 10
ATOM 12042 C CA . THR A 1 30 ? -0.599 -11.553 -11.671 1.00 71.00 30 THR A CA 10
ATOM 12043 C C . THR A 1 30 ? -1.857 -10.802 -11.247 1.00 12.32 30 THR A C 10
ATOM 12044 O O . THR A 1 30 ? -2.974 -11.108 -11.679 1.00 74.33 30 THR A O 10
ATOM 12055 N N . GLU A 1 31 ? -1.652 -9.802 -10.402 1.00 71.21 31 GLU A N 10
ATOM 12056 C CA . GLU A 1 31 ? -2.739 -9.020 -9.845 1.00 12.40 31 GLU A CA 10
ATOM 12057 C C . GLU A 1 31 ? -2.738 -7.623 -10.469 1.00 54.22 31 GLU A C 10
ATOM 12058 O O . GLU A 1 31 ? -1.752 -6.889 -10.366 1.00 23.45 31 GLU A O 10
ATOM 12070 N N . GLY A 1 32 ? -3.836 -7.268 -11.124 1.00 2.52 32 GLY A N 10
ATOM 12071 C CA . GLY A 1 32 ? -3.902 -6.005 -11.840 1.00 51.14 32 GLY A CA 10
ATOM 12072 C C . GLY A 1 32 ? -4.024 -4.806 -10.920 1.00 23.55 32 GLY A C 10
ATOM 12073 O O . GLY A 1 32 ? -3.438 -3.752 -11.180 1.00 71.01 32 GLY A O 10
ATOM 12077 N N . ASN A 1 33 ? -4.766 -4.972 -9.835 1.00 32.34 33 ASN A N 10
ATOM 12078 C CA . ASN A 1 33 ? -5.033 -3.875 -8.913 1.00 71.41 33 ASN A CA 10
ATOM 12079 C C . ASN A 1 33 ? -3.768 -3.485 -8.165 1.00 15.11 33 ASN A C 10
ATOM 12080 O O . ASN A 1 33 ? -3.355 -2.325 -8.202 1.00 20.23 33 ASN A O 10
ATOM 12091 N N . LEU A 1 34 ? -3.138 -4.457 -7.513 1.00 22.21 34 LEU A N 10
ATOM 12092 C CA . LEU A 1 34 ? -1.893 -4.203 -6.787 1.00 74.45 34 LEU A CA 10
ATOM 12093 C C . LEU A 1 34 ? -0.777 -3.818 -7.752 1.00 32.54 34 LEU A C 10
ATOM 12094 O O . LEU A 1 34 ? 0.111 -3.035 -7.407 1.00 25.44 34 LEU A O 10
ATOM 12110 N N . GLY A 1 35 ? -0.831 -4.371 -8.959 1.00 33.02 35 GLY A N 10
ATOM 12111 C CA . GLY A 1 35 ? 0.142 -4.035 -9.978 1.00 64.13 35 GLY A CA 10
ATOM 12112 C C . GLY A 1 35 ? 0.101 -2.565 -10.329 1.00 24.10 35 GLY A C 10
ATOM 12113 O O . GLY A 1 35 ? 1.136 -1.937 -10.543 1.00 31.41 35 GLY A O 10
ATOM 12117 N N . GLY A 1 36 ? -1.101 -2.007 -10.381 1.00 74.22 36 GLY A N 10
ATOM 12118 C CA . GLY A 1 36 ? -1.237 -0.585 -10.609 1.00 63.45 36 GLY A CA 10
ATOM 12119 C C . GLY A 1 36 ? -1.020 0.206 -9.336 1.00 31.00 36 GLY A C 10
ATOM 12120 O O . GLY A 1 36 ? -0.517 1.327 -9.371 1.00 50.33 36 GLY A O 10
ATOM 12124 N N . TRP A 1 37 ? -1.386 -0.393 -8.208 1.00 42.34 37 TRP A N 10
ATOM 12125 C CA . TRP A 1 37 ? -1.254 0.248 -6.907 1.00 74.24 37 TRP A CA 10
ATOM 12126 C C . TRP A 1 37 ? 0.194 0.622 -6.626 1.00 1.10 37 TRP A C 10
ATOM 12127 O O . TRP A 1 37 ? 0.493 1.774 -6.312 1.00 71.14 37 TRP A O 10
ATOM 12148 N N . CYS A 1 38 ? 1.091 -0.354 -6.746 1.00 44.15 38 CYS A N 10
ATOM 12149 C CA . CYS A 1 38 ? 2.505 -0.122 -6.478 1.00 1.45 38 CYS A CA 10
ATOM 12150 C C . CYS A 1 38 ? 3.086 0.911 -7.440 1.00 74.04 38 CYS A C 10
ATOM 12151 O O . CYS A 1 38 ? 3.856 1.782 -7.034 1.00 13.25 38 CYS A O 10
ATOM 12159 N N . HIS A 1 39 ? 2.693 0.829 -8.709 1.00 1.12 39 HIS A N 10
ATOM 12160 C CA . HIS A 1 39 ? 3.154 1.782 -9.717 1.00 31.05 39 HIS A CA 10
ATOM 12161 C C . HIS A 1 39 ? 2.701 3.194 -9.373 1.00 34.42 39 HIS A C 10
ATOM 12162 O O . HIS A 1 39 ? 3.485 4.142 -9.435 1.00 3.32 39 HIS A O 10
ATOM 12177 N N . THR A 1 40 ? 1.435 3.321 -8.998 1.00 70.03 40 THR A N 10
ATOM 12178 C CA . THR A 1 40 ? 0.865 4.607 -8.627 1.00 44.51 40 THR A CA 10
ATOM 12179 C C . THR A 1 40 ? 1.499 5.132 -7.340 1.00 72.23 40 THR A C 10
ATOM 12180 O O . THR A 1 40 ? 1.775 6.325 -7.209 1.00 11.02 40 THR A O 10
ATOM 12191 N N . GLN A 1 41 ? 1.760 4.228 -6.408 1.00 71.13 41 GLN A N 10
ATOM 12192 C CA . GLN A 1 41 ? 2.307 4.606 -5.114 1.00 63.15 41 GLN A CA 10
ATOM 12193 C C . GLN A 1 41 ? 3.774 5.009 -5.223 1.00 40.24 41 GLN A C 10
ATOM 12194 O O . GLN A 1 41 ? 4.296 5.709 -4.351 1.00 21.23 41 GLN A O 10
ATOM 12208 N N . ARG A 1 42 ? 4.439 4.571 -6.288 1.00 42.22 42 ARG A N 10
ATOM 12209 C CA . ARG A 1 42 ? 5.806 5.001 -6.557 1.00 52.43 42 ARG A CA 10
ATOM 12210 C C . ARG A 1 42 ? 5.866 6.514 -6.721 1.00 21.10 42 ARG A C 10
ATOM 12211 O O . ARG A 1 42 ? 6.753 7.173 -6.172 1.00 13.14 42 ARG A O 10
ATOM 12232 N N . LYS A 1 43 ? 4.909 7.065 -7.461 1.00 71.23 43 LYS A N 10
ATOM 12233 C CA . LYS A 1 43 ? 4.842 8.510 -7.649 1.00 43.31 43 LYS A CA 10
ATOM 12234 C C . LYS A 1 43 ? 4.562 9.196 -6.324 1.00 3.32 43 LYS A C 10
ATOM 12235 O O . LYS A 1 43 ? 5.161 10.217 -6.009 1.00 3.33 43 LYS A O 10
ATOM 12254 N N . MET A 1 44 ? 3.660 8.609 -5.546 1.00 51.02 44 MET A N 10
ATOM 12255 C CA . MET A 1 44 ? 3.251 9.183 -4.269 1.00 44.52 44 MET A CA 10
ATOM 12256 C C . MET A 1 44 ? 4.457 9.363 -3.357 1.00 74.43 44 MET A C 10
ATOM 12257 O O . MET A 1 44 ? 4.599 10.385 -2.685 1.00 22.45 44 MET A O 10
ATOM 12271 N N . ARG A 1 45 ? 5.333 8.365 -3.357 1.00 62.54 45 ARG A N 10
ATOM 12272 C CA . ARG A 1 45 ? 6.519 8.380 -2.515 1.00 33.22 45 ARG A CA 10
ATOM 12273 C C . ARG A 1 45 ? 7.520 9.426 -2.997 1.00 11.31 45 ARG A C 10
ATOM 12274 O O . ARG A 1 45 ? 8.008 10.232 -2.207 1.00 71.23 45 ARG A O 10
ATOM 12295 N N . LYS A 1 46 ? 7.828 9.418 -4.290 1.00 52.11 46 LYS A N 10
ATOM 12296 C CA . LYS A 1 46 ? 8.877 10.277 -4.812 1.00 73.43 46 LYS A CA 10
ATOM 12297 C C . LYS A 1 46 ? 8.406 11.726 -4.920 1.00 44.55 46 LYS A C 10
ATOM 12298 O O . LYS A 1 46 ? 9.218 12.651 -4.924 1.00 61.21 46 LYS A O 10
ATOM 12317 N N . GLN A 1 47 ? 7.097 11.919 -4.992 1.00 22.31 47 GLN A N 10
ATOM 12318 C CA . GLN A 1 47 ? 6.525 13.257 -5.060 1.00 12.50 47 GLN A CA 10
ATOM 12319 C C . GLN A 1 47 ? 6.354 13.828 -3.657 1.00 34.34 47 GLN A C 10
ATOM 12320 O O . GLN A 1 47 ? 6.033 15.004 -3.485 1.00 14.00 47 GLN A O 10
ATOM 12334 N N . GLY A 1 48 ? 6.569 12.977 -2.658 1.00 44.12 48 GLY A N 10
ATOM 12335 C CA . GLY A 1 48 ? 6.457 13.400 -1.276 1.00 11.43 48 GLY A CA 10
ATOM 12336 C C . GLY A 1 48 ? 5.024 13.657 -0.866 1.00 41.44 48 GLY A C 10
ATOM 12337 O O . GLY A 1 48 ? 4.746 14.585 -0.108 1.00 41.25 48 GLY A O 10
ATOM 12341 N N . LYS A 1 49 ? 4.110 12.836 -1.363 1.00 20.24 49 LYS A N 10
ATOM 12342 C CA . LYS A 1 49 ? 2.698 13.017 -1.056 1.00 44.12 49 LYS A CA 10
ATOM 12343 C C . LYS A 1 49 ? 2.036 11.718 -0.628 1.00 70.52 49 LYS A C 10
ATOM 12344 O O . LYS A 1 49 ? 0.809 11.631 -0.562 1.00 73.41 49 LYS A O 10
ATOM 12363 N N . LEU A 1 50 ? 2.839 10.710 -0.350 1.00 24.53 50 LEU A N 10
ATOM 12364 C CA . LEU A 1 50 ? 2.300 9.449 0.144 1.00 33.53 50 LEU A CA 10
ATOM 12365 C C . LEU A 1 50 ? 1.635 9.702 1.500 1.00 60.51 50 LEU A C 10
ATOM 12366 O O . LEU A 1 50 ? 2.221 10.355 2.364 1.00 73.03 50 LEU A O 10
ATOM 12382 N N . PRO A 1 51 ? 0.433 9.148 1.723 1.00 32.11 51 PRO A N 10
ATOM 12383 C CA . PRO A 1 51 ? -0.322 9.363 2.955 1.00 63.31 51 PRO A CA 10
ATOM 12384 C C . PRO A 1 51 ? 0.312 8.704 4.164 1.00 1.11 51 PRO A C 10
ATOM 12385 O O . PRO A 1 51 ? 0.796 7.570 4.100 1.00 61.02 51 PRO A O 10
ATOM 12396 N N . ASN A 1 52 ? 0.292 9.430 5.265 1.00 74.01 52 ASN A N 10
ATOM 12397 C CA . ASN A 1 52 ? 0.795 8.933 6.542 1.00 12.31 52 ASN A CA 10
ATOM 12398 C C . ASN A 1 52 ? -0.121 7.842 7.077 1.00 54.23 52 ASN A C 10
ATOM 12399 O O . ASN A 1 52 ? 0.315 6.921 7.762 1.00 35.02 52 ASN A O 10
ATOM 12410 N N . ASP A 1 53 ? -1.395 7.960 6.754 1.00 72.21 53 ASP A N 10
ATOM 12411 C CA . ASP A 1 53 ? -2.382 6.967 7.147 1.00 4.33 53 ASP A CA 10
ATOM 12412 C C . ASP A 1 53 ? -2.182 5.687 6.352 1.00 42.15 53 ASP A C 10
ATOM 12413 O O . ASP A 1 53 ? -2.128 4.597 6.911 1.00 14.11 53 ASP A O 10
ATOM 12422 N N . ARG A 1 54 ? -2.041 5.839 5.045 1.00 62.30 54 ARG A N 10
ATOM 12423 C CA . ARG A 1 54 ? -1.851 4.702 4.159 1.00 13.41 54 ARG A CA 10
ATOM 12424 C C . ARG A 1 54 ? -0.562 3.951 4.495 1.00 54.15 54 ARG A C 10
ATOM 12425 O O . ARG A 1 54 ? -0.551 2.723 4.530 1.00 62.25 54 ARG A O 10
ATOM 12446 N N . ARG A 1 55 ? 0.517 4.688 4.758 1.00 33.42 55 ARG A N 10
ATOM 12447 C CA . ARG A 1 55 ? 1.787 4.056 5.112 1.00 52.31 55 ARG A CA 10
ATOM 12448 C C . ARG A 1 55 ? 1.655 3.353 6.461 1.00 32.44 55 ARG A C 10
ATOM 12449 O O . ARG A 1 55 ? 2.286 2.322 6.698 1.00 72.24 55 ARG A O 10
ATOM 12470 N N . LEU A 1 56 ? 0.818 3.909 7.336 1.00 4.44 56 LEU A N 10
ATOM 12471 C CA . LEU A 1 56 ? 0.606 3.331 8.654 1.00 44.51 56 LEU A CA 10
ATOM 12472 C C . LEU A 1 56 ? -0.163 2.022 8.537 1.00 40.54 56 LEU A C 10
ATOM 12473 O O . LEU A 1 56 ? 0.112 1.061 9.255 1.00 3.50 56 LEU A O 10
ATOM 12489 N N . LEU A 1 57 ? -1.120 1.990 7.615 1.00 24.33 57 LEU A N 10
ATOM 12490 C CA . LEU A 1 57 ? -1.897 0.783 7.350 1.00 72.43 57 LEU A CA 10
ATOM 12491 C C . LEU A 1 57 ? -0.982 -0.351 6.912 1.00 31.14 57 LEU A C 10
ATOM 12492 O O . LEU A 1 57 ? -1.174 -1.501 7.302 1.00 42.55 57 LEU A O 10
ATOM 12508 N N . LEU A 1 58 ? 0.022 -0.012 6.111 1.00 51.33 58 LEU A N 10
ATOM 12509 C CA . LEU A 1 58 ? 1.003 -0.989 5.659 1.00 53.22 58 LEU A CA 10
ATOM 12510 C C . LEU A 1 58 ? 1.775 -1.564 6.843 1.00 75.42 58 LEU A C 10
ATOM 12511 O O . LEU A 1 58 ? 1.917 -2.779 6.973 1.00 63.22 58 LEU A O 10
ATOM 12527 N N . ASP A 1 59 ? 2.254 -0.694 7.719 1.00 23.21 59 ASP A N 10
ATOM 12528 C CA . ASP A 1 59 ? 2.997 -1.137 8.894 1.00 25.35 59 ASP A CA 10
ATOM 12529 C C . ASP A 1 59 ? 2.118 -2.000 9.798 1.00 44.52 59 ASP A C 10
ATOM 12530 O O . ASP A 1 59 ? 2.584 -2.982 10.382 1.00 24.05 59 ASP A O 10
ATOM 12539 N N . LYS A 1 60 ? 0.841 -1.643 9.885 1.00 54.44 60 LYS A N 10
ATOM 12540 C CA . LYS A 1 60 ? -0.108 -2.367 10.714 1.00 74.04 60 LYS A CA 10
ATOM 12541 C C . LYS A 1 60 ? -0.372 -3.772 10.174 1.00 64.12 60 LYS A C 10
ATOM 12542 O O . LYS A 1 60 ? -0.465 -4.729 10.947 1.00 52.34 60 LYS A O 10
ATOM 12561 N N . ILE A 1 61 ? -0.476 -3.908 8.854 1.00 35.41 61 ILE A N 10
ATOM 12562 C CA . ILE A 1 61 ? -0.697 -5.222 8.258 1.00 11.22 61 ILE A CA 10
ATOM 12563 C C . ILE A 1 61 ? 0.590 -6.041 8.255 1.00 35.43 61 ILE A C 10
ATOM 12564 O O . ILE A 1 61 ? 0.564 -7.257 8.050 1.00 31.41 61 ILE A O 10
ATOM 12580 N N . GLY A 1 62 ? 1.713 -5.374 8.498 1.00 52.20 62 GLY A N 10
ATOM 12581 C CA . GLY A 1 62 ? 2.968 -6.077 8.659 1.00 14.22 62 GLY A CA 10
ATOM 12582 C C . GLY A 1 62 ? 3.941 -5.846 7.524 1.00 61.41 62 GLY A C 10
ATOM 12583 O O . GLY A 1 62 ? 4.864 -6.633 7.329 1.00 52.10 62 GLY A O 10
ATOM 12587 N N . PHE A 1 63 ? 3.741 -4.772 6.776 1.00 71.50 63 PHE A N 10
ATOM 12588 C CA . PHE A 1 63 ? 4.617 -4.451 5.658 1.00 62.21 63 PHE A CA 10
ATOM 12589 C C . PHE A 1 63 ? 5.996 -4.056 6.156 1.00 52.12 63 PHE A C 10
ATOM 12590 O O . PHE A 1 63 ? 6.138 -3.233 7.063 1.00 35.42 63 PHE A O 10
ATOM 12607 N N . VAL A 1 64 ? 7.002 -4.667 5.565 1.00 24.01 64 VAL A N 10
ATOM 12608 C CA . VAL A 1 64 ? 8.373 -4.400 5.921 1.00 30.42 64 VAL A CA 10
ATOM 12609 C C . VAL A 1 64 ? 8.950 -3.335 4.993 1.00 73.02 64 VAL A C 10
ATOM 12610 O O . VAL A 1 64 ? 8.679 -3.335 3.792 1.00 63.14 64 VAL A O 10
ATOM 12623 N N . TRP A 1 65 ? 9.737 -2.424 5.547 1.00 35.44 65 TRP A N 10
ATOM 12624 C CA . TRP A 1 65 ? 10.326 -1.354 4.752 1.00 21.44 65 TRP A CA 10
ATOM 12625 C C . TRP A 1 65 ? 11.639 -1.813 4.119 1.00 63.15 65 TRP A C 10
ATOM 12626 O O . TRP A 1 65 ? 12.443 -0.995 3.657 1.00 21.43 65 TRP A O 10
ATOM 12647 N N . SER A 1 66 ? 11.832 -3.134 4.098 1.00 32.20 66 SER A N 10
ATOM 12648 C CA . SER A 1 66 ? 12.991 -3.761 3.473 1.00 72.32 66 SER A CA 10
ATOM 12649 C C . SER A 1 66 ? 14.279 -3.404 4.222 1.00 11.31 66 SER A C 10
ATOM 12650 O O . SER A 1 66 ? 14.250 -2.745 5.264 1.00 45.52 66 SER A O 10
ATOM 12658 N N . LEU A 1 67 ? 15.403 -3.859 3.699 1.00 54.34 67 LEU A N 10
ATOM 12659 C CA . LEU A 1 67 ? 16.695 -3.571 4.296 1.00 34.15 67 LEU A CA 10
ATOM 12660 C C . LEU A 1 67 ? 17.209 -2.232 3.791 1.00 64.10 67 LEU A C 10
ATOM 12661 O O . LEU A 1 67 ? 17.090 -1.918 2.603 1.00 24.41 67 LEU A O 10
ATOM 12677 N N . GLU A 1 68 ? 17.761 -1.439 4.691 1.00 12.32 68 GLU A N 10
ATOM 12678 C CA . GLU A 1 68 ? 18.301 -0.141 4.323 1.00 53.12 68 GLU A CA 10
ATOM 12679 C C . GLU A 1 68 ? 19.741 -0.019 4.800 1.00 65.45 68 GLU A C 10
ATOM 12680 O O . GLU A 1 68 ? 20.152 -0.694 5.744 1.00 72.24 68 GLU A O 10
ATOM 12692 N N . HIS A 1 69 ? 20.513 0.816 4.125 1.00 61.51 69 HIS A N 10
ATOM 12693 C CA . HIS A 1 69 ? 21.847 1.152 4.583 1.00 41.23 69 HIS A CA 10
ATOM 12694 C C . HIS A 1 69 ? 21.779 2.392 5.450 1.00 3.33 69 HIS A C 10
ATOM 12695 O O . HIS A 1 69 ? 21.807 3.523 4.960 1.00 21.22 69 HIS A O 10
ATOM 12710 N N . HIS A 1 70 ? 21.655 2.165 6.743 1.00 44.53 70 HIS A N 10
ATOM 12711 C CA . HIS A 1 70 ? 21.463 3.239 7.696 1.00 41.02 70 HIS A CA 10
ATOM 12712 C C . HIS A 1 70 ? 22.784 3.557 8.367 1.00 31.02 70 HIS A C 10
ATOM 12713 O O . HIS A 1 70 ? 23.416 2.676 8.946 1.00 1.40 70 HIS A O 10
ATOM 12728 N N . HIS A 1 71 ? 23.201 4.808 8.286 1.00 23.43 71 HIS A N 10
ATOM 12729 C CA . HIS A 1 71 ? 24.473 5.216 8.861 1.00 61.21 71 HIS A CA 10
ATOM 12730 C C . HIS A 1 71 ? 24.418 5.109 10.373 1.00 72.33 71 HIS A C 10
ATOM 12731 O O . HIS A 1 71 ? 23.576 5.732 11.026 1.00 11.45 71 HIS A O 10
ATOM 12746 N N . HIS A 1 72 ? 25.305 4.293 10.913 1.00 55.45 72 HIS A N 10
ATOM 12747 C CA . HIS A 1 72 ? 25.285 3.958 12.326 1.00 21.01 72 HIS A CA 10
ATOM 12748 C C . HIS A 1 72 ? 25.551 5.183 13.195 1.00 40.32 72 HIS A C 10
ATOM 12749 O O . HIS A 1 72 ? 26.485 5.949 12.951 1.00 20.13 72 HIS A O 10
ATOM 12764 N N . HIS A 1 73 ? 24.717 5.360 14.204 1.00 3.21 73 HIS A N 10
ATOM 12765 C CA . HIS A 1 73 ? 24.922 6.415 15.179 1.00 72.10 73 HIS A CA 10
ATOM 12766 C C . HIS A 1 73 ? 25.683 5.854 16.368 1.00 71.53 73 HIS A C 10
ATOM 12767 O O . HIS A 1 73 ? 26.188 6.594 17.211 1.00 45.33 73 HIS A O 10
ATOM 12782 N N . HIS A 1 74 ? 25.762 4.530 16.424 1.00 12.02 74 HIS A N 10
ATOM 12783 C CA . HIS A 1 74 ? 26.564 3.851 17.431 1.00 3.33 74 HIS A CA 10
ATOM 12784 C C . HIS A 1 74 ? 27.784 3.234 16.760 1.00 12.02 74 HIS A C 10
ATOM 12785 O O . HIS A 1 74 ? 27.713 2.045 16.371 1.00 40.35 74 HIS A O 10
ATOM 12801 N N . MET A 1 1 ? -11.884 -4.433 -15.914 1.00 62.12 1 MET A N 11
ATOM 12802 C CA . MET A 1 1 ? -11.509 -3.858 -14.603 1.00 43.52 1 MET A CA 11
ATOM 12803 C C . MET A 1 1 ? -12.441 -2.711 -14.238 1.00 41.51 1 MET A C 11
ATOM 12804 O O . MET A 1 1 ? -12.606 -1.756 -14.999 1.00 51.14 1 MET A O 11
ATOM 12820 N N . ASN A 1 2 ? -13.051 -2.811 -13.070 1.00 0.01 2 ASN A N 11
ATOM 12821 C CA . ASN A 1 2 ? -13.996 -1.807 -12.608 1.00 43.12 2 ASN A CA 11
ATOM 12822 C C . ASN A 1 2 ? -13.296 -0.765 -11.746 1.00 42.54 2 ASN A C 11
ATOM 12823 O O . ASN A 1 2 ? -12.152 -0.952 -11.328 1.00 42.23 2 ASN A O 11
ATOM 12834 N N . GLN A 1 3 ? -13.985 0.339 -11.498 1.00 2.34 3 GLN A N 11
ATOM 12835 C CA . GLN A 1 3 ? -13.460 1.398 -10.655 1.00 65.14 3 GLN A CA 11
ATOM 12836 C C . GLN A 1 3 ? -14.587 2.030 -9.850 1.00 4.01 3 GLN A C 11
ATOM 12837 O O . GLN A 1 3 ? -15.766 1.838 -10.161 1.00 15.44 3 GLN A O 11
ATOM 12851 N N . ASN A 1 4 ? -14.224 2.769 -8.815 1.00 63.12 4 ASN A N 11
ATOM 12852 C CA . ASN A 1 4 ? -15.203 3.393 -7.942 1.00 51.33 4 ASN A CA 11
ATOM 12853 C C . ASN A 1 4 ? -14.959 4.887 -7.861 1.00 12.12 4 ASN A C 11
ATOM 12854 O O . ASN A 1 4 ? -13.919 5.379 -8.298 1.00 64.20 4 ASN A O 11
ATOM 12865 N N . LEU A 1 5 ? -15.925 5.608 -7.317 1.00 3.13 5 LEU A N 11
ATOM 12866 C CA . LEU A 1 5 ? -15.763 7.031 -7.071 1.00 60.31 5 LEU A CA 11
ATOM 12867 C C . LEU A 1 5 ? -14.761 7.222 -5.941 1.00 64.40 5 LEU A C 11
ATOM 12868 O O . LEU A 1 5 ? -13.844 8.040 -6.025 1.00 30.43 5 LEU A O 11
ATOM 12884 N N . GLN A 1 6 ? -14.956 6.430 -4.897 1.00 21.25 6 GLN A N 11
ATOM 12885 C CA . GLN A 1 6 ? -14.079 6.402 -3.740 1.00 60.53 6 GLN A CA 11
ATOM 12886 C C . GLN A 1 6 ? -14.419 5.178 -2.902 1.00 13.30 6 GLN A C 11
ATOM 12887 O O . GLN A 1 6 ? -15.520 4.632 -3.014 1.00 52.21 6 GLN A O 11
ATOM 12901 N N . GLY A 1 7 ? -13.486 4.740 -2.081 1.00 11.23 7 GLY A N 11
ATOM 12902 C CA . GLY A 1 7 ? -13.729 3.575 -1.255 1.00 35.23 7 GLY A CA 11
ATOM 12903 C C . GLY A 1 7 ? -13.094 2.337 -1.840 1.00 64.45 7 GLY A C 11
ATOM 12904 O O . GLY A 1 7 ? -13.321 1.222 -1.370 1.00 4.12 7 GLY A O 11
ATOM 12908 N N . GLU A 1 8 ? -12.286 2.538 -2.868 1.00 72.21 8 GLU A N 11
ATOM 12909 C CA . GLU A 1 8 ? -11.543 1.450 -3.475 1.00 73.24 8 GLU A CA 11
ATOM 12910 C C . GLU A 1 8 ? -10.411 1.046 -2.548 1.00 30.24 8 GLU A C 11
ATOM 12911 O O . GLU A 1 8 ? -9.864 -0.044 -2.662 1.00 61.34 8 GLU A O 11
ATOM 12923 N N . TRP A 1 9 ? -10.073 1.952 -1.630 1.00 52.01 9 TRP A N 11
ATOM 12924 C CA . TRP A 1 9 ? -9.057 1.703 -0.616 1.00 33.04 9 TRP A CA 11
ATOM 12925 C C . TRP A 1 9 ? -9.332 0.377 0.078 1.00 23.13 9 TRP A C 11
ATOM 12926 O O . TRP A 1 9 ? -8.471 -0.484 0.144 1.00 63.03 9 TRP A O 11
ATOM 12947 N N . MET A 1 10 ? -10.558 0.215 0.557 1.00 75.44 10 MET A N 11
ATOM 12948 C CA . MET A 1 10 ? -10.958 -0.981 1.291 1.00 33.24 10 MET A CA 11
ATOM 12949 C C . MET A 1 10 ? -10.811 -2.223 0.421 1.00 12.14 10 MET A C 11
ATOM 12950 O O . MET A 1 10 ? -10.393 -3.282 0.893 1.00 23.44 10 MET A O 11
ATOM 12964 N N . LYS A 1 11 ? -11.139 -2.075 -0.858 1.00 62.31 11 LYS A N 11
ATOM 12965 C CA . LYS A 1 11 ? -11.045 -3.173 -1.811 1.00 44.45 11 LYS A CA 11
ATOM 12966 C C . LYS A 1 11 ? -9.576 -3.507 -2.079 1.00 75.44 11 LYS A C 11
ATOM 12967 O O . LYS A 1 11 ? -9.176 -4.669 -2.030 1.00 75.42 11 LYS A O 11
ATOM 12986 N N . ASN A 1 12 ? -8.784 -2.474 -2.355 1.00 54.22 12 ASN A N 11
ATOM 12987 C CA . ASN A 1 12 ? -7.350 -2.624 -2.597 1.00 3.42 12 ASN A CA 11
ATOM 12988 C C . ASN A 1 12 ? -6.644 -3.138 -1.347 1.00 64.34 12 ASN A C 11
ATOM 12989 O O . ASN A 1 12 ? -5.699 -3.924 -1.432 1.00 22.43 12 ASN A O 11
ATOM 13000 N N . TYR A 1 13 ? -7.120 -2.690 -0.190 1.00 51.15 13 TYR A N 11
ATOM 13001 C CA . TYR A 1 13 ? -6.527 -3.053 1.088 1.00 3.22 13 TYR A CA 11
ATOM 13002 C C . TYR A 1 13 ? -6.614 -4.555 1.297 1.00 63.20 13 TYR A C 11
ATOM 13003 O O . TYR A 1 13 ? -5.602 -5.204 1.516 1.00 23.14 13 TYR A O 11
ATOM 13021 N N . GLU A 1 14 ? -7.819 -5.109 1.209 1.00 12.11 14 GLU A N 11
ATOM 13022 C CA . GLU A 1 14 ? -8.012 -6.528 1.482 1.00 15.22 14 GLU A CA 11
ATOM 13023 C C . GLU A 1 14 ? -7.234 -7.396 0.491 1.00 72.43 14 GLU A C 11
ATOM 13024 O O . GLU A 1 14 ? -6.806 -8.502 0.831 1.00 14.03 14 GLU A O 11
ATOM 13036 N N . GLU A 1 15 ? -7.041 -6.891 -0.725 1.00 54.43 15 GLU A N 11
ATOM 13037 C CA . GLU A 1 15 ? -6.235 -7.590 -1.720 1.00 72.10 15 GLU A CA 11
ATOM 13038 C C . GLU A 1 15 ? -4.784 -7.666 -1.266 1.00 52.54 15 GLU A C 11
ATOM 13039 O O . GLU A 1 15 ? -4.121 -8.687 -1.431 1.00 41.53 15 GLU A O 11
ATOM 13051 N N . LEU A 1 16 ? -4.310 -6.583 -0.670 1.00 34.44 16 LEU A N 11
ATOM 13052 C CA . LEU A 1 16 ? -2.909 -6.460 -0.307 1.00 61.31 16 LEU A CA 11
ATOM 13053 C C . LEU A 1 16 ? -2.684 -7.048 1.072 1.00 43.53 16 LEU A C 11
ATOM 13054 O O . LEU A 1 16 ? -1.648 -7.643 1.345 1.00 31.33 16 LEU A O 11
ATOM 13070 N N . LYS A 1 17 ? -3.671 -6.880 1.929 1.00 3.35 17 LYS A N 11
ATOM 13071 C CA . LYS A 1 17 ? -3.626 -7.403 3.281 1.00 3.23 17 LYS A CA 11
ATOM 13072 C C . LYS A 1 17 ? -3.447 -8.914 3.264 1.00 11.51 17 LYS A C 11
ATOM 13073 O O . LYS A 1 17 ? -2.586 -9.452 3.956 1.00 30.41 17 LYS A O 11
ATOM 13092 N N . SER A 1 18 ? -4.245 -9.582 2.446 1.00 62.54 18 SER A N 11
ATOM 13093 C CA . SER A 1 18 ? -4.160 -11.027 2.295 1.00 25.51 18 SER A CA 11
ATOM 13094 C C . SER A 1 18 ? -2.866 -11.408 1.566 1.00 21.01 18 SER A C 11
ATOM 13095 O O . SER A 1 18 ? -2.318 -12.493 1.763 1.00 0.41 18 SER A O 11
ATOM 13103 N N . PHE A 1 19 ? -2.365 -10.493 0.746 1.00 73.11 19 PHE A N 11
ATOM 13104 C CA . PHE A 1 19 ? -1.145 -10.731 -0.012 1.00 34.02 19 PHE A CA 11
ATOM 13105 C C . PHE A 1 19 ? 0.078 -10.631 0.896 1.00 42.11 19 PHE A C 11
ATOM 13106 O O . PHE A 1 19 ? 0.905 -11.543 0.942 1.00 44.34 19 PHE A O 11
ATOM 13123 N N . VAL A 1 20 ? 0.176 -9.524 1.626 1.00 31.31 20 VAL A N 11
ATOM 13124 C CA . VAL A 1 20 ? 1.322 -9.258 2.488 1.00 41.03 20 VAL A CA 11
ATOM 13125 C C . VAL A 1 20 ? 1.452 -10.297 3.606 1.00 73.11 20 VAL A C 11
ATOM 13126 O O . VAL A 1 20 ? 2.559 -10.634 4.014 1.00 42.21 20 VAL A O 11
ATOM 13139 N N . ARG A 1 21 ? 0.331 -10.806 4.108 1.00 53.02 21 ARG A N 11
ATOM 13140 C CA . ARG A 1 21 ? 0.377 -11.800 5.179 1.00 52.12 21 ARG A CA 11
ATOM 13141 C C . ARG A 1 21 ? 0.773 -13.172 4.636 1.00 74.54 21 ARG A C 11
ATOM 13142 O O . ARG A 1 21 ? 1.237 -14.033 5.379 1.00 75.32 21 ARG A O 11
ATOM 13163 N N . LYS A 1 22 ? 0.609 -13.368 3.335 1.00 42.15 22 LYS A N 11
ATOM 13164 C CA . LYS A 1 22 ? 0.938 -14.647 2.720 1.00 24.44 22 LYS A CA 11
ATOM 13165 C C . LYS A 1 22 ? 2.344 -14.627 2.133 1.00 4.21 22 LYS A C 11
ATOM 13166 O O . LYS A 1 22 ? 3.178 -15.459 2.478 1.00 72.44 22 LYS A O 11
ATOM 13185 N N . TYR A 1 23 ? 2.611 -13.665 1.259 1.00 43.42 23 TYR A N 11
ATOM 13186 C CA . TYR A 1 23 ? 3.878 -13.625 0.534 1.00 21.34 23 TYR A CA 11
ATOM 13187 C C . TYR A 1 23 ? 4.904 -12.751 1.241 1.00 65.04 23 TYR A C 11
ATOM 13188 O O . TYR A 1 23 ? 6.104 -12.877 0.997 1.00 51.12 23 TYR A O 11
ATOM 13206 N N . ARG A 1 24 ? 4.419 -11.884 2.125 1.00 72.30 24 ARG A N 11
ATOM 13207 C CA . ARG A 1 24 ? 5.260 -10.898 2.804 1.00 30.54 24 ARG A CA 11
ATOM 13208 C C . ARG A 1 24 ? 5.847 -9.913 1.802 1.00 23.44 24 ARG A C 11
ATOM 13209 O O . ARG A 1 24 ? 6.956 -10.096 1.292 1.00 52.14 24 ARG A O 11
ATOM 13230 N N . ARG A 1 25 ? 5.066 -8.863 1.538 1.00 63.11 25 ARG A N 11
ATOM 13231 C CA . ARG A 1 25 ? 5.373 -7.865 0.512 1.00 53.45 25 ARG A CA 11
ATOM 13232 C C . ARG A 1 25 ? 5.257 -8.457 -0.883 1.00 13.35 25 ARG A C 11
ATOM 13233 O O . ARG A 1 25 ? 4.982 -9.645 -1.053 1.00 61.40 25 ARG A O 11
ATOM 13254 N N . PHE A 1 26 ? 5.440 -7.608 -1.879 1.00 5.01 26 PHE A N 11
ATOM 13255 C CA . PHE A 1 26 ? 5.449 -8.055 -3.266 1.00 53.02 26 PHE A CA 11
ATOM 13256 C C . PHE A 1 26 ? 6.753 -8.774 -3.585 1.00 65.24 26 PHE A C 11
ATOM 13257 O O . PHE A 1 26 ? 7.817 -8.394 -3.093 1.00 72.30 26 PHE A O 11
ATOM 13274 N N . PRO A 1 27 ? 6.688 -9.824 -4.416 1.00 3.33 27 PRO A N 11
ATOM 13275 C CA . PRO A 1 27 ? 7.885 -10.473 -4.945 1.00 21.04 27 PRO A CA 11
ATOM 13276 C C . PRO A 1 27 ? 8.552 -9.592 -5.995 1.00 22.31 27 PRO A C 11
ATOM 13277 O O . PRO A 1 27 ? 9.773 -9.617 -6.174 1.00 65.53 27 PRO A O 11
ATOM 13288 N N . LYS A 1 28 ? 7.724 -8.801 -6.671 1.00 62.53 28 LYS A N 11
ATOM 13289 C CA . LYS A 1 28 ? 8.178 -7.860 -7.682 1.00 41.42 28 LYS A CA 11
ATOM 13290 C C . LYS A 1 28 ? 6.996 -7.030 -8.167 1.00 53.23 28 LYS A C 11
ATOM 13291 O O . LYS A 1 28 ? 6.722 -5.955 -7.636 1.00 11.20 28 LYS A O 11
ATOM 13310 N N . SER A 1 29 ? 6.285 -7.580 -9.150 1.00 72.42 29 SER A N 11
ATOM 13311 C CA . SER A 1 29 ? 5.102 -6.958 -9.734 1.00 25.24 29 SER A CA 11
ATOM 13312 C C . SER A 1 29 ? 4.621 -7.805 -10.910 1.00 55.12 29 SER A C 11
ATOM 13313 O O . SER A 1 29 ? 5.220 -7.784 -11.988 1.00 64.51 29 SER A O 11
ATOM 13321 N N . THR A 1 30 ? 3.569 -8.577 -10.692 1.00 45.45 30 THR A N 11
ATOM 13322 C CA . THR A 1 30 ? 3.074 -9.490 -11.711 1.00 25.32 30 THR A CA 11
ATOM 13323 C C . THR A 1 30 ? 1.625 -9.893 -11.438 1.00 62.12 30 THR A C 11
ATOM 13324 O O . THR A 1 30 ? 1.042 -10.695 -12.170 1.00 10.41 30 THR A O 11
ATOM 13335 N N . GLU A 1 31 ? 1.047 -9.329 -10.388 1.00 21.51 31 GLU A N 11
ATOM 13336 C CA . GLU A 1 31 ? -0.325 -9.643 -10.004 1.00 53.45 31 GLU A CA 11
ATOM 13337 C C . GLU A 1 31 ? -1.291 -8.607 -10.579 1.00 53.32 31 GLU A C 11
ATOM 13338 O O . GLU A 1 31 ? -0.918 -7.827 -11.456 1.00 21.31 31 GLU A O 11
ATOM 13350 N N . GLY A 1 32 ? -2.529 -8.606 -10.093 1.00 44.44 32 GLY A N 11
ATOM 13351 C CA . GLY A 1 32 ? -3.557 -7.751 -10.665 1.00 51.23 32 GLY A CA 11
ATOM 13352 C C . GLY A 1 32 ? -3.421 -6.288 -10.274 1.00 21.30 32 GLY A C 11
ATOM 13353 O O . GLY A 1 32 ? -2.417 -5.639 -10.585 1.00 71.34 32 GLY A O 11
ATOM 13357 N N . ASN A 1 33 ? -4.435 -5.772 -9.588 1.00 50.44 33 ASN A N 11
ATOM 13358 C CA . ASN A 1 33 ? -4.493 -4.355 -9.228 1.00 32.02 33 ASN A CA 11
ATOM 13359 C C . ASN A 1 33 ? -3.303 -3.944 -8.364 1.00 10.01 33 ASN A C 11
ATOM 13360 O O . ASN A 1 33 ? -2.795 -2.829 -8.484 1.00 35.15 33 ASN A O 11
ATOM 13371 N N . LEU A 1 34 ? -2.849 -4.857 -7.514 1.00 62.12 34 LEU A N 11
ATOM 13372 C CA . LEU A 1 34 ? -1.744 -4.578 -6.601 1.00 75.31 34 LEU A CA 11
ATOM 13373 C C . LEU A 1 34 ? -0.467 -4.223 -7.355 1.00 13.25 34 LEU A C 11
ATOM 13374 O O . LEU A 1 34 ? 0.287 -3.341 -6.935 1.00 73.41 34 LEU A O 11
ATOM 13390 N N . GLY A 1 35 ? -0.242 -4.899 -8.478 1.00 33.40 35 GLY A N 11
ATOM 13391 C CA . GLY A 1 35 ? 0.948 -4.651 -9.275 1.00 74.32 35 GLY A CA 11
ATOM 13392 C C . GLY A 1 35 ? 1.030 -3.210 -9.741 1.00 15.32 35 GLY A C 11
ATOM 13393 O O . GLY A 1 35 ? 2.110 -2.615 -9.781 1.00 73.30 35 GLY A O 11
ATOM 13397 N N . GLY A 1 36 ? -0.117 -2.646 -10.083 1.00 64.02 36 GLY A N 11
ATOM 13398 C CA . GLY A 1 36 ? -0.168 -1.253 -10.478 1.00 11.03 36 GLY A CA 11
ATOM 13399 C C . GLY A 1 36 ? -0.201 -0.332 -9.277 1.00 15.45 36 GLY A C 11
ATOM 13400 O O . GLY A 1 36 ? 0.444 0.712 -9.272 1.00 72.30 36 GLY A O 11
ATOM 13404 N N . TRP A 1 37 ? -0.940 -0.746 -8.249 1.00 71.43 37 TRP A N 11
ATOM 13405 C CA . TRP A 1 37 ? -1.101 0.035 -7.026 1.00 23.55 37 TRP A CA 11
ATOM 13406 C C . TRP A 1 37 ? 0.254 0.382 -6.413 1.00 44.23 37 TRP A C 11
ATOM 13407 O O . TRP A 1 37 ? 0.476 1.509 -5.965 1.00 31.41 37 TRP A O 11
ATOM 13428 N N . CYS A 1 38 ? 1.157 -0.593 -6.404 1.00 62.41 38 CYS A N 11
ATOM 13429 C CA . CYS A 1 38 ? 2.498 -0.388 -5.875 1.00 11.34 38 CYS A CA 11
ATOM 13430 C C . CYS A 1 38 ? 3.269 0.610 -6.739 1.00 54.52 38 CYS A C 11
ATOM 13431 O O . CYS A 1 38 ? 3.984 1.470 -6.225 1.00 53.11 38 CYS A O 11
ATOM 13439 N N . HIS A 1 39 ? 3.089 0.511 -8.051 1.00 32.52 39 HIS A N 11
ATOM 13440 C CA . HIS A 1 39 ? 3.811 1.361 -8.997 1.00 42.02 39 HIS A CA 11
ATOM 13441 C C . HIS A 1 39 ? 3.335 2.807 -8.933 1.00 54.11 39 HIS A C 11
ATOM 13442 O O . HIS A 1 39 ? 4.135 3.736 -9.054 1.00 31.13 39 HIS A O 11
ATOM 13457 N N . THR A 1 40 ? 2.040 2.994 -8.738 1.00 23.31 40 THR A N 11
ATOM 13458 C CA . THR A 1 40 ? 1.465 4.328 -8.663 1.00 23.01 40 THR A CA 11
ATOM 13459 C C . THR A 1 40 ? 1.916 5.044 -7.389 1.00 0.34 40 THR A C 11
ATOM 13460 O O . THR A 1 40 ? 2.332 6.204 -7.423 1.00 32.20 40 THR A O 11
ATOM 13471 N N . GLN A 1 41 ? 1.866 4.332 -6.271 1.00 63.44 41 GLN A N 11
ATOM 13472 C CA . GLN A 1 41 ? 2.212 4.910 -4.978 1.00 20.54 41 GLN A CA 11
ATOM 13473 C C . GLN A 1 41 ? 3.723 5.058 -4.815 1.00 4.51 41 GLN A C 11
ATOM 13474 O O . GLN A 1 41 ? 4.192 5.802 -3.953 1.00 43.32 41 GLN A O 11
ATOM 13488 N N . ARG A 1 42 ? 4.477 4.350 -5.649 1.00 55.52 42 ARG A N 11
ATOM 13489 C CA . ARG A 1 42 ? 5.930 4.494 -5.699 1.00 4.30 42 ARG A CA 11
ATOM 13490 C C . ARG A 1 42 ? 6.297 5.933 -6.058 1.00 72.01 42 ARG A C 11
ATOM 13491 O O . ARG A 1 42 ? 7.281 6.488 -5.562 1.00 13.11 42 ARG A O 11
ATOM 13512 N N . LYS A 1 43 ? 5.471 6.530 -6.906 1.00 12.12 43 LYS A N 11
ATOM 13513 C CA . LYS A 1 43 ? 5.657 7.886 -7.367 1.00 41.41 43 LYS A CA 11
ATOM 13514 C C . LYS A 1 43 ? 5.302 8.893 -6.272 1.00 41.33 43 LYS A C 11
ATOM 13515 O O . LYS A 1 43 ? 6.061 9.820 -5.990 1.00 45.24 43 LYS A O 11
ATOM 13534 N N . MET A 1 44 ? 4.141 8.693 -5.653 1.00 71.14 44 MET A N 11
ATOM 13535 C CA . MET A 1 44 ? 3.633 9.607 -4.627 1.00 34.11 44 MET A CA 11
ATOM 13536 C C . MET A 1 44 ? 4.558 9.638 -3.418 1.00 11.55 44 MET A C 11
ATOM 13537 O O . MET A 1 44 ? 4.644 10.647 -2.714 1.00 43.12 44 MET A O 11
ATOM 13551 N N . ARG A 1 45 ? 5.233 8.522 -3.178 1.00 73.00 45 ARG A N 11
ATOM 13552 C CA . ARG A 1 45 ? 6.143 8.404 -2.043 1.00 74.40 45 ARG A CA 11
ATOM 13553 C C . ARG A 1 45 ? 7.280 9.416 -2.141 1.00 21.42 45 ARG A C 11
ATOM 13554 O O . ARG A 1 45 ? 7.545 10.158 -1.198 1.00 35.51 45 ARG A O 11
ATOM 13575 N N . LYS A 1 46 ? 7.930 9.456 -3.295 1.00 3.34 46 LYS A N 11
ATOM 13576 C CA . LYS A 1 46 ? 9.094 10.304 -3.482 1.00 20.34 46 LYS A CA 11
ATOM 13577 C C . LYS A 1 46 ? 8.685 11.758 -3.682 1.00 64.23 46 LYS A C 11
ATOM 13578 O O . LYS A 1 46 ? 9.490 12.672 -3.514 1.00 40.33 46 LYS A O 11
ATOM 13597 N N . GLN A 1 47 ? 7.424 11.966 -4.032 1.00 52.42 47 GLN A N 11
ATOM 13598 C CA . GLN A 1 47 ? 6.889 13.308 -4.169 1.00 42.42 47 GLN A CA 11
ATOM 13599 C C . GLN A 1 47 ? 6.426 13.839 -2.816 1.00 13.40 47 GLN A C 11
ATOM 13600 O O . GLN A 1 47 ? 6.195 15.037 -2.654 1.00 4.40 47 GLN A O 11
ATOM 13614 N N . GLY A 1 48 ? 6.313 12.944 -1.839 1.00 15.20 48 GLY A N 11
ATOM 13615 C CA . GLY A 1 48 ? 5.871 13.338 -0.514 1.00 42.31 48 GLY A CA 11
ATOM 13616 C C . GLY A 1 48 ? 4.401 13.700 -0.486 1.00 13.41 48 GLY A C 11
ATOM 13617 O O . GLY A 1 48 ? 3.954 14.461 0.371 1.00 20.04 48 GLY A O 11
ATOM 13621 N N . LYS A 1 49 ? 3.645 13.142 -1.421 1.00 15.21 49 LYS A N 11
ATOM 13622 C CA . LYS A 1 49 ? 2.225 13.440 -1.522 1.00 73.42 49 LYS A CA 11
ATOM 13623 C C . LYS A 1 49 ? 1.404 12.233 -1.114 1.00 34.32 49 LYS A C 11
ATOM 13624 O O . LYS A 1 49 ? 0.174 12.268 -1.124 1.00 31.00 49 LYS A O 11
ATOM 13643 N N . LEU A 1 50 ? 2.097 11.160 -0.772 1.00 34.14 50 LEU A N 11
ATOM 13644 C CA . LEU A 1 50 ? 1.443 9.964 -0.277 1.00 25.20 50 LEU A CA 11
ATOM 13645 C C . LEU A 1 50 ? 0.708 10.274 1.024 1.00 43.43 50 LEU A C 11
ATOM 13646 O O . LEU A 1 50 ? 1.202 11.036 1.856 1.00 34.32 50 LEU A O 11
ATOM 13662 N N . PRO A 1 51 ? -0.485 9.703 1.213 1.00 75.12 51 PRO A N 11
ATOM 13663 C CA . PRO A 1 51 ? -1.200 9.795 2.478 1.00 65.41 51 PRO A CA 11
ATOM 13664 C C . PRO A 1 51 ? -0.448 9.064 3.575 1.00 5.43 51 PRO A C 11
ATOM 13665 O O . PRO A 1 51 ? -0.085 7.895 3.422 1.00 73.45 51 PRO A O 11
ATOM 13676 N N . ASN A 1 52 ? -0.207 9.760 4.668 1.00 25.01 52 ASN A N 11
ATOM 13677 C CA . ASN A 1 52 ? 0.485 9.185 5.811 1.00 12.00 52 ASN A CA 11
ATOM 13678 C C . ASN A 1 52 ? -0.272 7.971 6.343 1.00 45.01 52 ASN A C 11
ATOM 13679 O O . ASN A 1 52 ? 0.333 6.998 6.792 1.00 3.51 52 ASN A O 11
ATOM 13690 N N . ASP A 1 53 ? -1.595 8.019 6.251 1.00 73.22 53 ASP A N 11
ATOM 13691 C CA . ASP A 1 53 ? -2.429 6.885 6.642 1.00 33.51 53 ASP A CA 11
ATOM 13692 C C . ASP A 1 53 ? -2.173 5.705 5.714 1.00 2.31 53 ASP A C 11
ATOM 13693 O O . ASP A 1 53 ? -1.972 4.587 6.165 1.00 4.44 53 ASP A O 11
ATOM 13702 N N . ARG A 1 54 ? -2.156 5.974 4.415 1.00 12.22 54 ARG A N 11
ATOM 13703 C CA . ARG A 1 54 ? -1.819 4.967 3.402 1.00 71.44 54 ARG A CA 11
ATOM 13704 C C . ARG A 1 54 ? -0.440 4.360 3.674 1.00 71.20 54 ARG A C 11
ATOM 13705 O O . ARG A 1 54 ? -0.200 3.182 3.407 1.00 21.23 54 ARG A O 11
ATOM 13726 N N . ARG A 1 55 ? 0.459 5.165 4.205 1.00 50.04 55 ARG A N 11
ATOM 13727 C CA . ARG A 1 55 ? 1.784 4.693 4.576 1.00 64.24 55 ARG A CA 11
ATOM 13728 C C . ARG A 1 55 ? 1.720 3.823 5.838 1.00 33.13 55 ARG A C 11
ATOM 13729 O O . ARG A 1 55 ? 2.402 2.802 5.936 1.00 73.41 55 ARG A O 11
ATOM 13750 N N . LEU A 1 56 ? 0.878 4.214 6.787 1.00 23.55 56 LEU A N 11
ATOM 13751 C CA . LEU A 1 56 ? 0.758 3.496 8.050 1.00 40.31 56 LEU A CA 11
ATOM 13752 C C . LEU A 1 56 ? -0.043 2.205 7.878 1.00 12.11 56 LEU A C 11
ATOM 13753 O O . LEU A 1 56 ? 0.303 1.176 8.451 1.00 33.21 56 LEU A O 11
ATOM 13769 N N . LEU A 1 57 ? -1.108 2.265 7.081 1.00 61.55 57 LEU A N 11
ATOM 13770 C CA . LEU A 1 57 ? -1.980 1.112 6.860 1.00 11.20 57 LEU A CA 11
ATOM 13771 C C . LEU A 1 57 ? -1.200 -0.060 6.271 1.00 14.33 57 LEU A C 11
ATOM 13772 O O . LEU A 1 57 ? -1.497 -1.222 6.550 1.00 60.22 57 LEU A O 11
ATOM 13788 N N . LEU A 1 58 ? -0.211 0.257 5.452 1.00 50.34 58 LEU A N 11
ATOM 13789 C CA . LEU A 1 58 ? 0.663 -0.754 4.874 1.00 33.30 58 LEU A CA 11
ATOM 13790 C C . LEU A 1 58 ? 1.597 -1.319 5.935 1.00 1.01 58 LEU A C 11
ATOM 13791 O O . LEU A 1 58 ? 1.788 -2.531 6.032 1.00 71.34 58 LEU A O 11
ATOM 13807 N N . ASP A 1 59 ? 2.156 -0.435 6.748 1.00 61.21 59 ASP A N 11
ATOM 13808 C CA . ASP A 1 59 ? 3.036 -0.841 7.842 1.00 13.32 59 ASP A CA 11
ATOM 13809 C C . ASP A 1 59 ? 2.279 -1.723 8.829 1.00 54.35 59 ASP A C 11
ATOM 13810 O O . ASP A 1 59 ? 2.835 -2.668 9.391 1.00 31.13 59 ASP A O 11
ATOM 13819 N N . LYS A 1 60 ? 0.996 -1.418 9.001 1.00 70.23 60 LYS A N 11
ATOM 13820 C CA . LYS A 1 60 ? 0.116 -2.142 9.899 1.00 0.24 60 LYS A CA 11
ATOM 13821 C C . LYS A 1 60 ? 0.150 -3.640 9.608 1.00 2.21 60 LYS A C 11
ATOM 13822 O O . LYS A 1 60 ? 0.285 -4.460 10.513 1.00 31.42 60 LYS A O 11
ATOM 13841 N N . ILE A 1 61 ? 0.043 -3.980 8.332 1.00 2.33 61 ILE A N 11
ATOM 13842 C CA . ILE A 1 61 ? -0.059 -5.369 7.908 1.00 31.03 61 ILE A CA 11
ATOM 13843 C C . ILE A 1 61 ? 1.316 -5.988 7.646 1.00 43.42 61 ILE A C 11
ATOM 13844 O O . ILE A 1 61 ? 1.421 -7.153 7.254 1.00 51.23 61 ILE A O 11
ATOM 13860 N N . GLY A 1 62 ? 2.367 -5.216 7.870 1.00 41.03 62 GLY A N 11
ATOM 13861 C CA . GLY A 1 62 ? 3.707 -5.756 7.764 1.00 51.43 62 GLY A CA 11
ATOM 13862 C C . GLY A 1 62 ? 4.404 -5.403 6.466 1.00 44.10 62 GLY A C 11
ATOM 13863 O O . GLY A 1 62 ? 5.303 -6.123 6.022 1.00 23.34 62 GLY A O 11
ATOM 13867 N N . PHE A 1 63 ? 3.992 -4.315 5.843 1.00 52.11 63 PHE A N 11
ATOM 13868 C CA . PHE A 1 63 ? 4.687 -3.821 4.671 1.00 74.14 63 PHE A CA 11
ATOM 13869 C C . PHE A 1 63 ? 5.776 -2.865 5.123 1.00 44.33 63 PHE A C 11
ATOM 13870 O O . PHE A 1 63 ? 5.511 -1.718 5.477 1.00 31.11 63 PHE A O 11
ATOM 13887 N N . VAL A 1 64 ? 6.995 -3.366 5.136 1.00 23.00 64 VAL A N 11
ATOM 13888 C CA . VAL A 1 64 ? 8.108 -2.643 5.704 1.00 3.44 64 VAL A CA 11
ATOM 13889 C C . VAL A 1 64 ? 8.676 -1.610 4.728 1.00 41.10 64 VAL A C 11
ATOM 13890 O O . VAL A 1 64 ? 8.966 -1.912 3.568 1.00 41.15 64 VAL A O 11
ATOM 13903 N N . TRP A 1 65 ? 8.805 -0.381 5.204 1.00 72.24 65 TRP A N 11
ATOM 13904 C CA . TRP A 1 65 ? 9.399 0.686 4.411 1.00 3.11 65 TRP A CA 11
ATOM 13905 C C . TRP A 1 65 ? 10.901 0.738 4.666 1.00 22.22 65 TRP A C 11
ATOM 13906 O O . TRP A 1 65 ? 11.652 1.342 3.899 1.00 53.51 65 TRP A O 11
ATOM 13927 N N . SER A 1 66 ? 11.309 0.109 5.769 1.00 61.04 66 SER A N 11
ATOM 13928 C CA . SER A 1 66 ? 12.703 0.057 6.200 1.00 21.15 66 SER A CA 11
ATOM 13929 C C . SER A 1 66 ? 13.177 1.416 6.720 1.00 31.35 66 SER A C 11
ATOM 13930 O O . SER A 1 66 ? 13.238 1.627 7.935 1.00 0.05 66 SER A O 11
ATOM 13938 N N . LEU A 1 67 ? 13.461 2.334 5.797 1.00 10.23 67 LEU A N 11
ATOM 13939 C CA . LEU A 1 67 ? 13.995 3.662 6.120 1.00 63.22 67 LEU A CA 11
ATOM 13940 C C . LEU A 1 67 ? 15.317 3.569 6.875 1.00 13.22 67 LEU A C 11
ATOM 13941 O O . LEU A 1 67 ? 15.842 2.481 7.131 1.00 3.00 67 LEU A O 11
ATOM 13957 N N . GLU A 1 68 ? 15.870 4.724 7.200 1.00 40.21 68 GLU A N 11
ATOM 13958 C CA . GLU A 1 68 ? 16.957 4.800 8.158 1.00 32.24 68 GLU A CA 11
ATOM 13959 C C . GLU A 1 68 ? 16.359 4.872 9.553 1.00 34.01 68 GLU A C 11
ATOM 13960 O O . GLU A 1 68 ? 15.455 5.670 9.797 1.00 71.40 68 GLU A O 11
ATOM 13972 N N . HIS A 1 69 ? 16.845 4.024 10.450 1.00 24.31 69 HIS A N 11
ATOM 13973 C CA . HIS A 1 69 ? 16.277 3.904 11.790 1.00 62.22 69 HIS A CA 11
ATOM 13974 C C . HIS A 1 69 ? 16.360 5.207 12.571 1.00 64.42 69 HIS A C 11
ATOM 13975 O O . HIS A 1 69 ? 17.382 5.522 13.181 1.00 45.43 69 HIS A O 11
ATOM 13990 N N . HIS A 1 70 ? 15.277 5.964 12.524 1.00 15.31 70 HIS A N 11
ATOM 13991 C CA . HIS A 1 70 ? 15.133 7.184 13.300 1.00 72.54 70 HIS A CA 11
ATOM 13992 C C . HIS A 1 70 ? 13.682 7.321 13.731 1.00 1.12 70 HIS A C 11
ATOM 13993 O O . HIS A 1 70 ? 12.782 6.810 13.064 1.00 1.14 70 HIS A O 11
ATOM 14008 N N . HIS A 1 71 ? 13.449 7.983 14.843 1.00 12.04 71 HIS A N 11
ATOM 14009 C CA . HIS A 1 71 ? 12.091 8.255 15.282 1.00 52.35 71 HIS A CA 11
ATOM 14010 C C . HIS A 1 71 ? 11.733 9.697 14.968 1.00 53.42 71 HIS A C 11
ATOM 14011 O O . HIS A 1 71 ? 12.270 10.623 15.578 1.00 70.15 71 HIS A O 11
ATOM 14026 N N . HIS A 1 72 ? 10.838 9.876 14.004 1.00 22.24 72 HIS A N 11
ATOM 14027 C CA . HIS A 1 72 ? 10.441 11.206 13.559 1.00 24.10 72 HIS A CA 11
ATOM 14028 C C . HIS A 1 72 ? 9.794 11.975 14.704 1.00 74.34 72 HIS A C 11
ATOM 14029 O O . HIS A 1 72 ? 8.660 11.699 15.102 1.00 33.01 72 HIS A O 11
ATOM 14044 N N . HIS A 1 73 ? 10.536 12.923 15.241 1.00 3.24 73 HIS A N 11
ATOM 14045 C CA . HIS A 1 73 ? 10.087 13.698 16.381 1.00 13.24 73 HIS A CA 11
ATOM 14046 C C . HIS A 1 73 ? 10.290 15.181 16.114 1.00 61.02 73 HIS A C 11
ATOM 14047 O O . HIS A 1 73 ? 11.304 15.581 15.539 1.00 54.33 73 HIS A O 11
ATOM 14062 N N . HIS A 1 74 ? 9.317 15.984 16.501 1.00 53.40 74 HIS A N 11
ATOM 14063 C CA . HIS A 1 74 ? 9.427 17.428 16.382 1.00 14.12 74 HIS A CA 11
ATOM 14064 C C . HIS A 1 74 ? 10.003 18.005 17.667 1.00 12.42 74 HIS A C 11
ATOM 14065 O O . HIS A 1 74 ? 9.235 18.169 18.636 1.00 37.58 74 HIS A O 11
ATOM 14081 N N . MET A 1 1 ? -23.368 -1.215 -12.519 1.00 53.25 1 MET A N 12
ATOM 14082 C CA . MET A 1 1 ? -22.701 -0.199 -11.676 1.00 64.53 1 MET A CA 12
ATOM 14083 C C . MET A 1 1 ? -21.546 0.443 -12.428 1.00 61.31 1 MET A C 12
ATOM 14084 O O . MET A 1 1 ? -20.444 -0.105 -12.496 1.00 31.21 1 MET A O 12
ATOM 14100 N N . ASN A 1 2 ? -21.810 1.604 -13.000 1.00 52.22 2 ASN A N 12
ATOM 14101 C CA . ASN A 1 2 ? -20.808 2.338 -13.761 1.00 21.25 2 ASN A CA 12
ATOM 14102 C C . ASN A 1 2 ? -20.528 3.684 -13.111 1.00 1.44 2 ASN A C 12
ATOM 14103 O O . ASN A 1 2 ? -20.315 4.686 -13.794 1.00 21.23 2 ASN A O 12
ATOM 14114 N N . GLN A 1 3 ? -20.513 3.692 -11.783 1.00 70.44 3 GLN A N 12
ATOM 14115 C CA . GLN A 1 3 ? -20.299 4.912 -11.016 1.00 15.42 3 GLN A CA 12
ATOM 14116 C C . GLN A 1 3 ? -18.849 5.384 -11.115 1.00 31.01 3 GLN A C 12
ATOM 14117 O O . GLN A 1 3 ? -17.992 4.686 -11.659 1.00 13.44 3 GLN A O 12
ATOM 14131 N N . ASN A 1 4 ? -18.585 6.574 -10.591 1.00 41.42 4 ASN A N 12
ATOM 14132 C CA . ASN A 1 4 ? -17.256 7.154 -10.623 1.00 74.31 4 ASN A CA 12
ATOM 14133 C C . ASN A 1 4 ? -16.414 6.663 -9.443 1.00 32.05 4 ASN A C 12
ATOM 14134 O O . ASN A 1 4 ? -16.958 6.269 -8.407 1.00 10.13 4 ASN A O 12
ATOM 14145 N N . LEU A 1 5 ? -15.091 6.687 -9.623 1.00 43.31 5 LEU A N 12
ATOM 14146 C CA . LEU A 1 5 ? -14.120 6.384 -8.564 1.00 15.30 5 LEU A CA 12
ATOM 14147 C C . LEU A 1 5 ? -14.111 4.908 -8.165 1.00 21.21 5 LEU A C 12
ATOM 14148 O O . LEU A 1 5 ? -13.144 4.195 -8.444 1.00 62.42 5 LEU A O 12
ATOM 14164 N N . GLN A 1 6 ? -15.196 4.473 -7.520 1.00 14.31 6 GLN A N 12
ATOM 14165 C CA . GLN A 1 6 ? -15.306 3.141 -6.918 1.00 20.12 6 GLN A CA 12
ATOM 14166 C C . GLN A 1 6 ? -14.436 3.032 -5.662 1.00 63.44 6 GLN A C 12
ATOM 14167 O O . GLN A 1 6 ? -13.383 3.669 -5.556 1.00 52.03 6 GLN A O 12
ATOM 14181 N N . GLY A 1 7 ? -14.880 2.215 -4.717 1.00 11.15 7 GLY A N 12
ATOM 14182 C CA . GLY A 1 7 ? -14.170 2.069 -3.462 1.00 51.32 7 GLY A CA 12
ATOM 14183 C C . GLY A 1 7 ? -13.086 1.020 -3.549 1.00 0.30 7 GLY A C 12
ATOM 14184 O O . GLY A 1 7 ? -13.158 -0.023 -2.895 1.00 35.32 7 GLY A O 12
ATOM 14188 N N . GLU A 1 8 ? -12.072 1.297 -4.357 1.00 12.55 8 GLU A N 12
ATOM 14189 C CA . GLU A 1 8 ? -11.007 0.338 -4.583 1.00 2.31 8 GLU A CA 12
ATOM 14190 C C . GLU A 1 8 ? -10.065 0.278 -3.384 1.00 5.22 8 GLU A C 12
ATOM 14191 O O . GLU A 1 8 ? -9.307 -0.670 -3.246 1.00 70.34 8 GLU A O 12
ATOM 14203 N N . TRP A 1 9 ? -10.112 1.284 -2.515 1.00 54.51 9 TRP A N 12
ATOM 14204 C CA . TRP A 1 9 ? -9.266 1.291 -1.327 1.00 71.12 9 TRP A CA 12
ATOM 14205 C C . TRP A 1 9 ? -9.627 0.122 -0.419 1.00 32.42 9 TRP A C 12
ATOM 14206 O O . TRP A 1 9 ? -8.760 -0.650 -0.016 1.00 33.12 9 TRP A O 12
ATOM 14227 N N . MET A 1 10 ? -10.912 -0.029 -0.134 1.00 51.44 10 MET A N 12
ATOM 14228 C CA . MET A 1 10 ? -11.378 -1.136 0.693 1.00 60.22 10 MET A CA 12
ATOM 14229 C C . MET A 1 10 ? -11.094 -2.466 0.001 1.00 73.53 10 MET A C 12
ATOM 14230 O O . MET A 1 10 ? -10.768 -3.459 0.645 1.00 3.22 10 MET A O 12
ATOM 14244 N N . LYS A 1 11 ? -11.197 -2.461 -1.319 1.00 4.00 11 LYS A N 12
ATOM 14245 C CA . LYS A 1 11 ? -10.995 -3.663 -2.108 1.00 45.00 11 LYS A CA 12
ATOM 14246 C C . LYS A 1 11 ? -9.508 -4.036 -2.150 1.00 14.45 11 LYS A C 12
ATOM 14247 O O . LYS A 1 11 ? -9.139 -5.188 -1.907 1.00 52.05 11 LYS A O 12
ATOM 14266 N N . ASN A 1 12 ? -8.663 -3.053 -2.443 1.00 31.31 12 ASN A N 12
ATOM 14267 C CA . ASN A 1 12 ? -7.225 -3.272 -2.537 1.00 10.11 12 ASN A CA 12
ATOM 14268 C C . ASN A 1 12 ? -6.624 -3.605 -1.183 1.00 30.41 12 ASN A C 12
ATOM 14269 O O . ASN A 1 12 ? -5.752 -4.465 -1.085 1.00 2.05 12 ASN A O 12
ATOM 14280 N N . TYR A 1 13 ? -7.094 -2.935 -0.137 1.00 53.42 13 TYR A N 12
ATOM 14281 C CA . TYR A 1 13 ? -6.539 -3.132 1.193 1.00 33.21 13 TYR A CA 12
ATOM 14282 C C . TYR A 1 13 ? -6.754 -4.565 1.663 1.00 64.42 13 TYR A C 12
ATOM 14283 O O . TYR A 1 13 ? -5.846 -5.177 2.215 1.00 45.22 13 TYR A O 12
ATOM 14301 N N . GLU A 1 14 ? -7.946 -5.101 1.424 1.00 4.11 14 GLU A N 12
ATOM 14302 C CA . GLU A 1 14 ? -8.256 -6.480 1.789 1.00 63.32 14 GLU A CA 12
ATOM 14303 C C . GLU A 1 14 ? -7.386 -7.458 1.006 1.00 64.04 14 GLU A C 12
ATOM 14304 O O . GLU A 1 14 ? -6.863 -8.432 1.560 1.00 1.43 14 GLU A O 12
ATOM 14316 N N . GLU A 1 15 ? -7.228 -7.183 -0.282 1.00 54.43 15 GLU A N 12
ATOM 14317 C CA . GLU A 1 15 ? -6.430 -8.027 -1.157 1.00 70.14 15 GLU A CA 12
ATOM 14318 C C . GLU A 1 15 ? -4.954 -7.962 -0.766 1.00 52.41 15 GLU A C 12
ATOM 14319 O O . GLU A 1 15 ? -4.244 -8.966 -0.805 1.00 55.23 15 GLU A O 12
ATOM 14331 N N . LEU A 1 16 ? -4.506 -6.781 -0.352 1.00 41.00 16 LEU A N 12
ATOM 14332 C CA . LEU A 1 16 ? -3.102 -6.560 -0.046 1.00 14.51 16 LEU A CA 12
ATOM 14333 C C . LEU A 1 16 ? -2.795 -7.053 1.356 1.00 14.43 16 LEU A C 12
ATOM 14334 O O . LEU A 1 16 ? -1.706 -7.554 1.623 1.00 72.34 16 LEU A O 12
ATOM 14350 N N . LYS A 1 17 ? -3.771 -6.916 2.239 1.00 53.34 17 LYS A N 12
ATOM 14351 C CA . LYS A 1 17 ? -3.679 -7.428 3.585 1.00 63.30 17 LYS A CA 12
ATOM 14352 C C . LYS A 1 17 ? -3.410 -8.923 3.555 1.00 24.31 17 LYS A C 12
ATOM 14353 O O . LYS A 1 17 ? -2.458 -9.413 4.165 1.00 62.32 17 LYS A O 12
ATOM 14372 N N . SER A 1 18 ? -4.242 -9.634 2.807 1.00 74.51 18 SER A N 12
ATOM 14373 C CA . SER A 1 18 ? -4.113 -11.072 2.672 1.00 71.52 18 SER A CA 12
ATOM 14374 C C . SER A 1 18 ? -2.853 -11.433 1.891 1.00 3.23 18 SER A C 12
ATOM 14375 O O . SER A 1 18 ? -2.234 -12.468 2.142 1.00 50.55 18 SER A O 12
ATOM 14383 N N . PHE A 1 19 ? -2.461 -10.564 0.968 1.00 62.41 19 PHE A N 12
ATOM 14384 C CA . PHE A 1 19 ? -1.285 -10.814 0.148 1.00 62.14 19 PHE A CA 12
ATOM 14385 C C . PHE A 1 19 ? -0.019 -10.698 0.989 1.00 14.11 19 PHE A C 12
ATOM 14386 O O . PHE A 1 19 ? 0.819 -11.596 0.986 1.00 32.43 19 PHE A O 12
ATOM 14403 N N . VAL A 1 20 ? 0.109 -9.599 1.724 1.00 4.42 20 VAL A N 12
ATOM 14404 C CA . VAL A 1 20 ? 1.288 -9.374 2.549 1.00 43.40 20 VAL A CA 12
ATOM 14405 C C . VAL A 1 20 ? 1.333 -10.352 3.721 1.00 63.03 20 VAL A C 12
ATOM 14406 O O . VAL A 1 20 ? 2.398 -10.826 4.087 1.00 52.44 20 VAL A O 12
ATOM 14419 N N . ARG A 1 21 ? 0.186 -10.674 4.292 1.00 75.30 21 ARG A N 12
ATOM 14420 C CA . ARG A 1 21 ? 0.146 -11.625 5.396 1.00 61.32 21 ARG A CA 12
ATOM 14421 C C . ARG A 1 21 ? 0.594 -13.017 4.935 1.00 20.13 21 ARG A C 12
ATOM 14422 O O . ARG A 1 21 ? 1.198 -13.772 5.701 1.00 61.31 21 ARG A O 12
ATOM 14443 N N . LYS A 1 22 ? 0.321 -13.341 3.678 1.00 71.20 22 LYS A N 12
ATOM 14444 C CA . LYS A 1 22 ? 0.605 -14.674 3.162 1.00 45.33 22 LYS A CA 12
ATOM 14445 C C . LYS A 1 22 ? 1.968 -14.741 2.472 1.00 55.14 22 LYS A C 12
ATOM 14446 O O . LYS A 1 22 ? 2.800 -15.574 2.819 1.00 70.14 22 LYS A O 12
ATOM 14465 N N . TYR A 1 23 ? 2.198 -13.863 1.501 1.00 25.44 23 TYR A N 12
ATOM 14466 C CA . TYR A 1 23 ? 3.425 -13.908 0.705 1.00 41.21 23 TYR A CA 12
ATOM 14467 C C . TYR A 1 23 ? 4.464 -12.921 1.227 1.00 11.44 23 TYR A C 12
ATOM 14468 O O . TYR A 1 23 ? 5.620 -12.944 0.802 1.00 1.13 23 TYR A O 12
ATOM 14486 N N . ARG A 1 24 ? 4.040 -12.071 2.154 1.00 51.41 24 ARG A N 12
ATOM 14487 C CA . ARG A 1 24 ? 4.874 -10.992 2.674 1.00 15.01 24 ARG A CA 12
ATOM 14488 C C . ARG A 1 24 ? 5.386 -10.095 1.559 1.00 23.14 24 ARG A C 12
ATOM 14489 O O . ARG A 1 24 ? 6.525 -10.232 1.108 1.00 51.41 24 ARG A O 12
ATOM 14510 N N . ARG A 1 25 ? 4.510 -9.186 1.113 1.00 51.22 25 ARG A N 12
ATOM 14511 C CA . ARG A 1 25 ? 4.851 -8.174 0.109 1.00 53.42 25 ARG A CA 12
ATOM 14512 C C . ARG A 1 25 ? 5.051 -8.811 -1.265 1.00 61.22 25 ARG A C 12
ATOM 14513 O O . ARG A 1 25 ? 5.046 -10.036 -1.400 1.00 22.12 25 ARG A O 12
ATOM 14534 N N . PHE A 1 26 ? 5.196 -7.978 -2.284 1.00 41.21 26 PHE A N 12
ATOM 14535 C CA . PHE A 1 26 ? 5.549 -8.465 -3.607 1.00 55.45 26 PHE A CA 12
ATOM 14536 C C . PHE A 1 26 ? 6.914 -7.931 -4.025 1.00 13.41 26 PHE A C 12
ATOM 14537 O O . PHE A 1 26 ? 7.021 -6.890 -4.676 1.00 70.53 26 PHE A O 12
ATOM 14554 N N . PRO A 1 27 ? 7.986 -8.628 -3.621 1.00 32.10 27 PRO A N 12
ATOM 14555 C CA . PRO A 1 27 ? 9.353 -8.219 -3.929 1.00 22.13 27 PRO A CA 12
ATOM 14556 C C . PRO A 1 27 ? 9.699 -8.434 -5.398 1.00 43.52 27 PRO A C 12
ATOM 14557 O O . PRO A 1 27 ? 9.970 -9.561 -5.824 1.00 31.22 27 PRO A O 12
ATOM 14568 N N . LYS A 1 28 ? 9.654 -7.347 -6.169 1.00 32.02 28 LYS A N 12
ATOM 14569 C CA . LYS A 1 28 ? 10.009 -7.374 -7.586 1.00 64.54 28 LYS A CA 12
ATOM 14570 C C . LYS A 1 28 ? 9.133 -8.378 -8.340 1.00 21.03 28 LYS A C 12
ATOM 14571 O O . LYS A 1 28 ? 9.598 -9.087 -9.239 1.00 23.15 28 LYS A O 12
ATOM 14590 N N . SER A 1 29 ? 7.856 -8.413 -7.977 1.00 4.55 29 SER A N 12
ATOM 14591 C CA . SER A 1 29 ? 6.918 -9.359 -8.554 1.00 40.31 29 SER A CA 12
ATOM 14592 C C . SER A 1 29 ? 6.180 -8.754 -9.751 1.00 34.00 29 SER A C 12
ATOM 14593 O O . SER A 1 29 ? 6.340 -7.567 -10.063 1.00 22.24 29 SER A O 12
ATOM 14601 N N . THR A 1 30 ? 5.393 -9.586 -10.427 1.00 21.33 30 THR A N 12
ATOM 14602 C CA . THR A 1 30 ? 4.595 -9.158 -11.565 1.00 2.34 30 THR A CA 12
ATOM 14603 C C . THR A 1 30 ? 3.120 -9.412 -11.285 1.00 52.12 30 THR A C 12
ATOM 14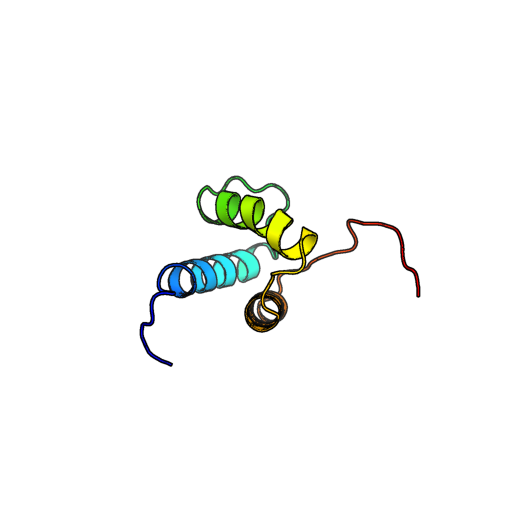604 O O . THR A 1 30 ? 2.504 -10.322 -11.843 1.00 13.33 30 THR A O 12
ATOM 14615 N N . GLU A 1 31 ? 2.580 -8.619 -10.386 1.00 31.22 31 GLU A N 12
ATOM 14616 C CA . GLU A 1 31 ? 1.215 -8.781 -9.917 1.00 64.22 31 GLU A CA 12
ATOM 14617 C C . GLU A 1 31 ? 0.251 -7.889 -10.706 1.00 52.34 31 GLU A C 12
ATOM 14618 O O . GLU A 1 31 ? 0.671 -7.126 -11.580 1.00 55.33 31 GLU A O 12
ATOM 14630 N N . GLY A 1 32 ? -1.036 -7.994 -10.398 1.00 44.35 32 GLY A N 12
ATOM 14631 C CA . GLY A 1 32 ? -2.049 -7.278 -11.153 1.00 1.02 32 GLY A CA 12
ATOM 14632 C C . GLY A 1 32 ? -2.359 -5.903 -10.598 1.00 14.23 32 GLY A C 12
ATOM 14633 O O . GLY A 1 32 ? -1.506 -5.017 -10.609 1.00 22.42 32 GLY A O 12
ATOM 14637 N N . ASN A 1 33 ? -3.585 -5.734 -10.103 1.00 71.04 33 ASN A N 12
ATOM 14638 C CA . ASN A 1 33 ? -4.066 -4.438 -9.611 1.00 54.12 33 ASN A CA 12
ATOM 14639 C C . ASN A 1 33 ? -3.142 -3.872 -8.541 1.00 2.12 33 ASN A C 12
ATOM 14640 O O . ASN A 1 33 ? -2.849 -2.676 -8.528 1.00 4.54 33 ASN A O 12
ATOM 14651 N N . LEU A 1 34 ? -2.679 -4.743 -7.650 1.00 34.42 34 LEU A N 12
ATOM 14652 C CA . LEU A 1 34 ? -1.776 -4.339 -6.578 1.00 71.11 34 LEU A CA 12
ATOM 14653 C C . LEU A 1 34 ? -0.477 -3.777 -7.135 1.00 2.43 34 LEU A C 12
ATOM 14654 O O . LEU A 1 34 ? 0.122 -2.872 -6.552 1.00 64.25 34 LEU A O 12
ATOM 14670 N N . GLY A 1 35 ? -0.052 -4.319 -8.266 1.00 60.42 35 GLY A N 12
ATOM 14671 C CA . GLY A 1 35 ? 1.172 -3.869 -8.886 1.00 64.55 35 GLY A CA 12
ATOM 14672 C C . GLY A 1 35 ? 1.092 -2.419 -9.262 1.00 64.10 35 GLY A C 12
ATOM 14673 O O . GLY A 1 35 ? 1.956 -1.631 -8.898 1.00 50.30 35 GLY A O 12
ATOM 14677 N N . GLY A 1 36 ? 0.020 -2.057 -9.942 1.00 2.12 36 GLY A N 12
ATOM 14678 C CA . GLY A 1 36 ? -0.152 -0.683 -10.370 1.00 43.05 36 GLY A CA 12
ATOM 14679 C C . GLY A 1 36 ? -0.402 0.226 -9.193 1.00 4.50 36 GLY A C 12
ATOM 14680 O O . GLY A 1 36 ? -0.013 1.396 -9.202 1.00 33.00 36 GLY A O 12
ATOM 14684 N N . TRP A 1 37 ? -1.045 -0.333 -8.172 1.00 50.11 37 TRP A N 12
ATOM 14685 C CA . TRP A 1 37 ? -1.256 0.357 -6.912 1.00 22.41 37 TRP A CA 12
ATOM 14686 C C . TRP A 1 37 ? 0.083 0.809 -6.335 1.00 64.41 37 TRP A C 12
ATOM 14687 O O . TRP A 1 37 ? 0.311 1.998 -6.104 1.00 1.22 37 TRP A O 12
ATOM 14708 N N . CYS A 1 38 ? 0.982 -0.151 -6.157 1.00 55.32 38 CYS A N 12
ATOM 14709 C CA . CYS A 1 38 ? 2.289 0.118 -5.574 1.00 34.43 38 CYS A CA 12
ATOM 14710 C C . CYS A 1 38 ? 3.179 0.903 -6.535 1.00 64.22 38 CYS A C 12
ATOM 14711 O O . CYS A 1 38 ? 3.820 1.875 -6.138 1.00 52.13 38 CYS A O 12
ATOM 14719 N N . HIS A 1 39 ? 3.198 0.490 -7.801 1.00 65.15 39 HIS A N 12
ATOM 14720 C CA . HIS A 1 39 ? 4.059 1.113 -8.812 1.00 1.03 39 HIS A CA 12
ATOM 14721 C C . HIS A 1 39 ? 3.782 2.608 -8.943 1.00 21.21 39 HIS A C 12
ATOM 14722 O O . HIS A 1 39 ? 4.667 3.384 -9.303 1.00 24.54 39 HIS A O 12
ATOM 14737 N N . THR A 1 40 ? 2.553 3.007 -8.656 1.00 42.41 40 THR A N 12
ATOM 14738 C CA . THR A 1 40 ? 2.184 4.410 -8.690 1.00 22.11 40 THR A CA 12
ATOM 14739 C C . THR A 1 40 ? 2.535 5.106 -7.372 1.00 1.41 40 THR A C 12
ATOM 14740 O O . THR A 1 40 ? 3.212 6.137 -7.355 1.00 12.01 40 THR A O 12
ATOM 14751 N N . GLN A 1 41 ? 2.099 4.513 -6.269 1.00 44.01 41 GLN A N 12
ATOM 14752 C CA . GLN A 1 41 ? 2.173 5.161 -4.966 1.00 52.14 41 GLN A CA 12
ATOM 14753 C C . GLN A 1 41 ? 3.572 5.146 -4.376 1.00 15.20 41 GLN A C 12
ATOM 14754 O O . GLN A 1 41 ? 3.910 5.991 -3.551 1.00 74.14 41 GLN A O 12
ATOM 14768 N N . ARG A 1 42 ? 4.385 4.191 -4.799 1.00 5.53 42 ARG A N 12
ATOM 14769 C CA . ARG A 1 42 ? 5.790 4.176 -4.400 1.00 3.04 42 ARG A CA 12
ATOM 14770 C C . ARG A 1 42 ? 6.439 5.501 -4.782 1.00 2.41 42 ARG A C 12
ATOM 14771 O O . ARG A 1 42 ? 7.190 6.096 -4.008 1.00 52.41 42 ARG A O 12
ATOM 14792 N N . LYS A 1 43 ? 6.118 5.971 -5.977 1.00 52.41 43 LYS A N 12
ATOM 14793 C CA . LYS A 1 43 ? 6.642 7.220 -6.467 1.00 21.23 43 LYS A CA 12
ATOM 14794 C C . LYS A 1 43 ? 5.924 8.389 -5.796 1.00 11.33 43 LYS A C 12
ATOM 14795 O O . LYS A 1 43 ? 6.521 9.433 -5.552 1.00 11.03 43 LYS A O 12
ATOM 14814 N N . MET A 1 44 ? 4.647 8.192 -5.471 1.00 65.40 44 MET A N 12
ATOM 14815 C CA . MET A 1 44 ? 3.869 9.201 -4.751 1.00 61.50 44 MET A CA 12
ATOM 14816 C C . MET A 1 44 ? 4.477 9.509 -3.392 1.00 25.45 44 MET A C 12
ATOM 14817 O O . MET A 1 44 ? 4.606 10.674 -3.020 1.00 43.12 44 MET A O 12
ATOM 14831 N N . ARG A 1 45 ? 4.849 8.471 -2.650 1.00 20.04 45 ARG A N 12
ATOM 14832 C CA . ARG A 1 45 ? 5.402 8.667 -1.313 1.00 50.22 45 ARG A CA 12
ATOM 14833 C C . ARG A 1 45 ? 6.741 9.390 -1.383 1.00 73.32 45 ARG A C 12
ATOM 14834 O O . ARG A 1 45 ? 7.072 10.185 -0.508 1.00 22.33 45 ARG A O 12
ATOM 14855 N N . LYS A 1 46 ? 7.494 9.135 -2.444 1.00 21.10 46 LYS A N 12
ATOM 14856 C CA . LYS A 1 46 ? 8.760 9.827 -2.660 1.00 32.31 46 LYS A CA 12
ATOM 14857 C C . LYS A 1 46 ? 8.488 11.262 -3.103 1.00 61.55 46 LYS A C 12
ATOM 14858 O O . LYS A 1 46 ? 9.188 12.196 -2.718 1.00 41.42 46 LYS A O 12
ATOM 14877 N N . GLN A 1 47 ? 7.440 11.421 -3.899 1.00 44.34 47 GLN A N 12
ATOM 14878 C CA . GLN A 1 47 ? 7.055 12.712 -4.437 1.00 74.05 47 GLN A CA 12
ATOM 14879 C C . GLN A 1 47 ? 6.425 13.583 -3.350 1.00 0.00 47 GLN A C 12
ATOM 14880 O O . GLN A 1 47 ? 6.275 14.793 -3.516 1.00 54.23 47 GLN A O 12
ATOM 14894 N N . GLY A 1 48 ? 6.054 12.952 -2.239 1.00 12.45 48 GLY A N 12
ATOM 14895 C CA . GLY A 1 48 ? 5.409 13.665 -1.153 1.00 63.11 48 GLY A CA 12
ATOM 14896 C C . GLY A 1 48 ? 3.923 13.840 -1.394 1.00 71.44 48 GLY A C 12
ATOM 14897 O O . GLY A 1 48 ? 3.295 14.731 -0.827 1.00 13.53 48 GLY A O 12
ATOM 14901 N N . LYS A 1 49 ? 3.363 12.989 -2.247 1.00 2.43 49 LYS A N 12
ATOM 14902 C CA . LYS A 1 49 ? 1.951 13.076 -2.617 1.00 11.52 49 LYS A CA 12
ATOM 14903 C C . LYS A 1 49 ? 1.116 12.150 -1.752 1.00 20.15 49 LYS A C 12
ATOM 14904 O O . LYS A 1 49 ? -0.110 12.245 -1.709 1.00 31.21 49 LYS A O 12
ATOM 14923 N N . LEU A 1 50 ? 1.795 11.255 -1.068 1.00 24.42 50 LEU A N 12
ATOM 14924 C CA . LEU A 1 50 ? 1.137 10.301 -0.189 1.00 55.31 50 LEU A CA 12
ATOM 14925 C C . LEU A 1 50 ? 1.096 10.838 1.235 1.00 42.12 50 LEU A C 12
ATOM 14926 O O . LEU A 1 50 ? 2.044 11.479 1.687 1.00 33.10 50 LEU A O 12
ATOM 14942 N N . PRO A 1 51 ? -0.008 10.602 1.953 1.00 32.34 51 PRO A N 12
ATOM 14943 C CA . PRO A 1 51 ? -0.090 10.877 3.378 1.00 45.14 51 PRO A CA 12
ATOM 14944 C C . PRO A 1 51 ? 0.451 9.718 4.209 1.00 24.43 51 PRO A C 12
ATOM 14945 O O . PRO A 1 51 ? 0.550 8.581 3.733 1.00 2.15 51 PRO A O 12
ATOM 14956 N N . ASN A 1 52 ? 0.781 10.006 5.453 1.00 22.43 52 ASN A N 12
ATOM 14957 C CA . ASN A 1 52 ? 1.301 9.004 6.359 1.00 14.54 52 ASN A CA 12
ATOM 14958 C C . ASN A 1 52 ? 0.195 8.036 6.758 1.00 74.04 52 ASN A C 12
ATOM 14959 O O . ASN A 1 52 ? 0.457 6.895 7.115 1.00 11.20 52 ASN A O 12
ATOM 14970 N N . ASP A 1 53 ? -1.045 8.507 6.667 1.00 1.21 53 ASP A N 12
ATOM 14971 C CA . ASP A 1 53 ? -2.211 7.722 7.063 1.00 74.24 53 ASP A CA 12
ATOM 14972 C C . ASP A 1 53 ? -2.260 6.393 6.317 1.00 0.32 53 ASP A C 12
ATOM 14973 O O . ASP A 1 53 ? -2.368 5.331 6.928 1.00 35.31 53 ASP A O 12
ATOM 14982 N N . ARG A 1 54 ? -2.158 6.452 4.996 1.00 23.11 54 ARG A N 12
ATOM 14983 C CA . ARG A 1 54 ? -2.158 5.244 4.179 1.00 12.11 54 ARG A CA 12
ATOM 14984 C C . ARG A 1 54 ? -0.891 4.439 4.424 1.00 73.50 54 ARG A C 12
ATOM 14985 O O . ARG A 1 54 ? -0.941 3.234 4.666 1.00 61.31 54 ARG A O 12
ATOM 15006 N N . ARG A 1 55 ? 0.240 5.127 4.363 1.00 3.30 55 ARG A N 12
ATOM 15007 C CA . ARG A 1 55 ? 1.550 4.528 4.624 1.00 14.45 55 ARG A CA 12
ATOM 15008 C C . ARG A 1 55 ? 1.554 3.748 5.948 1.00 64.14 55 ARG A C 12
ATOM 15009 O O . ARG A 1 55 ? 2.192 2.699 6.062 1.00 70.23 55 ARG A O 12
ATOM 15030 N N . LEU A 1 56 ? 0.838 4.266 6.940 1.00 4.21 56 LEU A N 12
ATOM 15031 C CA . LEU A 1 56 ? 0.758 3.637 8.253 1.00 20.52 56 LEU A CA 12
ATOM 15032 C C . LEU A 1 56 ? -0.010 2.318 8.185 1.00 3.34 56 LEU A C 12
ATOM 15033 O O . LEU A 1 56 ? 0.397 1.322 8.783 1.00 34.21 56 LEU A O 12
ATOM 15049 N N . LEU A 1 57 ? -1.118 2.313 7.451 1.00 62.12 57 LEU A N 12
ATOM 15050 C CA . LEU A 1 57 ? -1.917 1.100 7.279 1.00 45.32 57 LEU A CA 12
ATOM 15051 C C . LEU A 1 57 ? -1.111 0.014 6.575 1.00 64.21 57 LEU A C 12
ATOM 15052 O O . LEU A 1 57 ? -1.266 -1.173 6.863 1.00 51.43 57 LEU A O 12
ATOM 15068 N N . LEU A 1 58 ? -0.244 0.432 5.661 1.00 4.33 58 LEU A N 12
ATOM 15069 C CA . LEU A 1 58 ? 0.657 -0.492 4.979 1.00 4.43 58 LEU A CA 12
ATOM 15070 C C . LEU A 1 58 ? 1.651 -1.095 5.967 1.00 54.14 58 LEU A C 12
ATOM 15071 O O . LEU A 1 58 ? 1.978 -2.278 5.904 1.00 54.35 58 LEU A O 12
ATOM 15087 N N . ASP A 1 59 ? 2.117 -0.273 6.891 1.00 31.23 59 ASP A N 12
ATOM 15088 C CA . ASP A 1 59 ? 3.081 -0.716 7.893 1.00 22.10 59 ASP A CA 12
ATOM 15089 C C . ASP A 1 59 ? 2.455 -1.765 8.802 1.00 12.35 59 ASP A C 12
ATOM 15090 O O . ASP A 1 59 ? 3.101 -2.740 9.183 1.00 62.24 59 ASP A O 12
ATOM 15099 N N . LYS A 1 60 ? 1.182 -1.566 9.122 1.00 42.10 60 LYS A N 12
ATOM 15100 C CA . LYS A 1 60 ? 0.463 -2.462 10.011 1.00 73.23 60 LYS A CA 12
ATOM 15101 C C . LYS A 1 60 ? 0.340 -3.865 9.429 1.00 71.52 60 LYS A C 12
ATOM 15102 O O . LYS A 1 60 ? 0.513 -4.852 10.145 1.00 50.04 60 LYS A O 12
ATOM 15121 N N . ILE A 1 61 ? 0.056 -3.962 8.135 1.00 12.22 61 ILE A N 12
ATOM 15122 C CA . ILE A 1 61 ? -0.074 -5.269 7.500 1.00 33.31 61 ILE A CA 12
ATOM 15123 C C . ILE A 1 61 ? 1.298 -5.898 7.261 1.00 4.13 61 ILE A C 12
ATOM 15124 O O . ILE A 1 61 ? 1.406 -7.099 7.028 1.00 22.20 61 ILE A O 12
ATOM 15140 N N . GLY A 1 62 ? 2.347 -5.082 7.333 1.00 5.45 62 GLY A N 12
ATOM 15141 C CA . GLY A 1 62 ? 3.698 -5.597 7.201 1.00 43.50 62 GLY A CA 12
ATOM 15142 C C . GLY A 1 62 ? 4.338 -5.247 5.871 1.00 45.54 62 GLY A C 12
ATOM 15143 O O . GLY A 1 62 ? 5.115 -6.031 5.320 1.00 42.21 62 GLY A O 12
ATOM 15147 N N . PHE A 1 63 ? 4.007 -4.083 5.339 1.00 23.55 63 PHE A N 12
ATOM 15148 C CA . PHE A 1 63 ? 4.591 -3.627 4.086 1.00 33.41 63 PHE A CA 12
ATOM 15149 C C . PHE A 1 63 ? 5.808 -2.752 4.352 1.00 14.41 63 PHE A C 12
ATOM 15150 O O . PHE A 1 63 ? 5.778 -1.862 5.206 1.00 64.04 63 PHE A O 12
ATOM 15167 N N . VAL A 1 64 ? 6.879 -3.019 3.623 1.00 61.54 64 VAL A N 12
ATOM 15168 C CA . VAL A 1 64 ? 8.103 -2.265 3.759 1.00 1.35 64 VAL A CA 12
ATOM 15169 C C . VAL A 1 64 ? 8.263 -1.317 2.573 1.00 54.01 64 VAL A C 12
ATOM 15170 O O . VAL A 1 64 ? 7.944 -1.674 1.437 1.00 2.34 64 VAL A O 12
ATOM 15183 N N . TRP A 1 65 ? 8.734 -0.107 2.837 1.00 52.33 65 TRP A N 12
ATOM 15184 C CA . TRP A 1 65 ? 8.879 0.901 1.795 1.00 71.12 65 TRP A CA 12
ATOM 15185 C C . TRP A 1 65 ? 10.326 0.994 1.319 1.00 14.01 65 TRP A C 12
ATOM 15186 O O . TRP A 1 65 ? 10.649 1.818 0.460 1.00 22.13 65 TRP A O 12
ATOM 15207 N N . SER A 1 66 ? 11.181 0.139 1.897 1.00 23.12 66 SER A N 12
ATOM 15208 C CA . SER A 1 66 ? 12.597 0.047 1.531 1.00 4.04 66 SER A CA 12
ATOM 15209 C C . SER A 1 66 ? 13.387 1.257 2.029 1.00 41.33 66 SER A C 12
ATOM 15210 O O . SER A 1 66 ? 12.833 2.336 2.246 1.00 71.11 66 SER A O 12
ATOM 15218 N N . LEU A 1 67 ? 14.684 1.057 2.237 1.00 11.53 67 LEU A N 12
ATOM 15219 C CA . LEU A 1 67 ? 15.572 2.142 2.625 1.00 75.12 67 LEU A CA 12
ATOM 15220 C C . LEU A 1 67 ? 15.948 2.941 1.378 1.00 30.14 67 LEU A C 12
ATOM 15221 O O . LEU A 1 67 ? 16.260 4.130 1.450 1.00 51.12 67 LEU A O 12
ATOM 15237 N N . GLU A 1 68 ? 15.894 2.254 0.237 1.00 0.52 68 GLU A N 12
ATOM 15238 C CA . GLU A 1 68 ? 16.094 2.857 -1.086 1.00 62.02 68 GLU A CA 12
ATOM 15239 C C . GLU A 1 68 ? 17.539 3.291 -1.328 1.00 63.53 68 GLU A C 12
ATOM 15240 O O . GLU A 1 68 ? 18.255 2.672 -2.118 1.00 12.05 68 GLU A O 12
ATOM 15252 N N . HIS A 1 69 ? 17.973 4.347 -0.653 1.00 53.03 69 HIS A N 12
ATOM 15253 C CA . HIS A 1 69 ? 19.258 4.963 -0.961 1.00 43.32 69 HIS A CA 12
ATOM 15254 C C . HIS A 1 69 ? 20.166 5.011 0.258 1.00 11.15 69 HIS A C 12
ATOM 15255 O O . HIS A 1 69 ? 20.262 6.037 0.936 1.00 75.12 69 HIS A O 12
ATOM 15270 N N . HIS A 1 70 ? 20.809 3.881 0.526 1.00 63.11 70 HIS A N 12
ATOM 15271 C CA . HIS A 1 70 ? 21.804 3.751 1.589 1.00 40.00 70 HIS A CA 12
ATOM 15272 C C . HIS A 1 70 ? 22.242 2.298 1.679 1.00 54.32 70 HIS A C 12
ATOM 15273 O O . HIS A 1 70 ? 21.640 1.507 2.406 1.00 11.33 70 HIS A O 12
ATOM 15288 N N . HIS A 1 71 ? 23.267 1.945 0.912 1.00 14.44 71 HIS A N 12
ATOM 15289 C CA . HIS A 1 71 ? 23.766 0.574 0.893 1.00 22.14 71 HIS A CA 12
ATOM 15290 C C . HIS A 1 71 ? 24.220 0.135 2.280 1.00 51.34 71 HIS A C 12
ATOM 15291 O O . HIS A 1 71 ? 25.063 0.777 2.914 1.00 73.31 71 HIS A O 12
ATOM 15306 N N . HIS A 1 72 ? 23.635 -0.951 2.752 1.00 12.24 72 HIS A N 12
ATOM 15307 C CA . HIS A 1 72 ? 23.975 -1.502 4.052 1.00 12.44 72 HIS A CA 12
ATOM 15308 C C . HIS A 1 72 ? 25.250 -2.325 3.932 1.00 53.44 72 HIS A C 12
ATOM 15309 O O . HIS A 1 72 ? 25.464 -2.998 2.920 1.00 65.10 72 HIS A O 12
ATOM 15324 N N . HIS A 1 73 ? 26.101 -2.268 4.943 1.00 73.34 73 HIS A N 12
ATOM 15325 C CA . HIS A 1 73 ? 27.352 -3.014 4.909 1.00 45.52 73 HIS A CA 12
ATOM 15326 C C . HIS A 1 73 ? 27.430 -3.994 6.070 1.00 61.23 73 HIS A C 12
ATOM 15327 O O . HIS A 1 73 ? 26.875 -3.743 7.139 1.00 41.34 73 HIS A O 12
ATOM 15342 N N . HIS A 1 74 ? 28.114 -5.106 5.847 1.00 75.05 74 HIS A N 12
ATOM 15343 C CA . HIS A 1 74 ? 28.278 -6.124 6.876 1.00 34.01 74 HIS A CA 12
ATOM 15344 C C . HIS A 1 74 ? 29.653 -6.001 7.502 1.00 13.45 74 HIS A C 12
ATOM 15345 O O . HIS A 1 74 ? 30.635 -6.431 6.864 1.00 37.49 74 HIS A O 12
ATOM 15361 N N . MET A 1 1 ? -4.873 8.010 -13.203 1.00 45.42 1 MET A N 13
ATOM 15362 C CA . MET A 1 1 ? -3.678 7.701 -12.380 1.00 40.33 1 MET A CA 13
ATOM 15363 C C . MET A 1 1 ? -3.971 7.888 -10.895 1.00 3.14 1 MET A C 13
ATOM 15364 O O . MET A 1 1 ? -4.172 6.917 -10.168 1.00 24.11 1 MET A O 13
ATOM 15380 N N . ASN A 1 2 ? -4.003 9.137 -10.443 1.00 31.44 2 ASN A N 13
ATOM 15381 C CA . ASN A 1 2 ? -4.222 9.432 -9.029 1.00 0.45 2 ASN A CA 13
ATOM 15382 C C . ASN A 1 2 ? -5.701 9.602 -8.717 1.00 63.44 2 ASN A C 13
ATOM 15383 O O . ASN A 1 2 ? -6.128 9.413 -7.576 1.00 14.12 2 ASN A O 13
ATOM 15394 N N . GLN A 1 3 ? -6.484 9.970 -9.722 1.00 44.33 3 GLN A N 13
ATOM 15395 C CA . GLN A 1 3 ? -7.907 10.196 -9.521 1.00 75.20 3 GLN A CA 13
ATOM 15396 C C . GLN A 1 3 ? -8.727 9.024 -10.048 1.00 33.42 3 GLN A C 13
ATOM 15397 O O . GLN A 1 3 ? -8.817 8.805 -11.255 1.00 43.32 3 GLN A O 13
ATOM 15411 N N . ASN A 1 4 ? -9.290 8.261 -9.127 1.00 72.22 4 ASN A N 13
ATOM 15412 C CA . ASN A 1 4 ? -10.181 7.160 -9.464 1.00 64.05 4 ASN A CA 13
ATOM 15413 C C . ASN A 1 4 ? -11.540 7.396 -8.833 1.00 21.43 4 ASN A C 13
ATOM 15414 O O . ASN A 1 4 ? -12.570 7.368 -9.509 1.00 60.22 4 ASN A O 13
ATOM 15425 N N . LEU A 1 5 ? -11.522 7.618 -7.516 1.00 51.14 5 LEU A N 13
ATOM 15426 C CA . LEU A 1 5 ? -12.730 7.913 -6.744 1.00 70.11 5 LEU A CA 13
ATOM 15427 C C . LEU A 1 5 ? -13.706 6.741 -6.782 1.00 22.45 5 LEU A C 13
ATOM 15428 O O . LEU A 1 5 ? -14.906 6.905 -6.578 1.00 61.41 5 LEU A O 13
ATOM 15444 N N . GLN A 1 6 ? -13.175 5.556 -7.033 1.00 4.51 6 GLN A N 13
ATOM 15445 C CA . GLN A 1 6 ? -13.985 4.350 -7.106 1.00 64.41 6 GLN A CA 13
ATOM 15446 C C . GLN A 1 6 ? -13.800 3.509 -5.847 1.00 14.11 6 GLN A C 13
ATOM 15447 O O . GLN A 1 6 ? -12.807 3.662 -5.134 1.00 25.15 6 GLN A O 13
ATOM 15461 N N . GLY A 1 7 ? -14.748 2.613 -5.594 1.00 42.43 7 GLY A N 13
ATOM 15462 C CA . GLY A 1 7 ? -14.690 1.771 -4.409 1.00 10.12 7 GLY A CA 13
ATOM 15463 C C . GLY A 1 7 ? -13.729 0.607 -4.561 1.00 43.32 7 GLY A C 13
ATOM 15464 O O . GLY A 1 7 ? -14.105 -0.551 -4.373 1.00 11.11 7 GLY A O 13
ATOM 15468 N N . GLU A 1 8 ? -12.489 0.917 -4.904 1.00 24.35 8 GLU A N 13
ATOM 15469 C CA . GLU A 1 8 ? -11.459 -0.096 -5.076 1.00 3.32 8 GLU A CA 13
ATOM 15470 C C . GLU A 1 8 ? -10.660 -0.253 -3.788 1.00 63.41 8 GLU A C 13
ATOM 15471 O O . GLU A 1 8 ? -10.237 -1.348 -3.443 1.00 25.00 8 GLU A O 13
ATOM 15483 N N . TRP A 1 9 ? -10.496 0.850 -3.065 1.00 51.04 9 TRP A N 13
ATOM 15484 C CA . TRP A 1 9 ? -9.648 0.882 -1.874 1.00 55.03 9 TRP A CA 13
ATOM 15485 C C . TRP A 1 9 ? -10.152 -0.068 -0.792 1.00 20.31 9 TRP A C 13
ATOM 15486 O O . TRP A 1 9 ? -9.368 -0.794 -0.186 1.00 24.34 9 TRP A O 13
ATOM 15507 N N . MET A 1 10 ? -11.456 -0.054 -0.555 1.00 4.34 10 MET A N 13
ATOM 15508 C CA . MET A 1 10 ? -12.060 -0.917 0.464 1.00 3.24 10 MET A CA 13
ATOM 15509 C C . MET A 1 10 ? -11.691 -2.383 0.234 1.00 2.34 10 MET A C 13
ATOM 15510 O O . MET A 1 10 ? -11.459 -3.137 1.181 1.00 32.11 10 MET A O 13
ATOM 15524 N N . LYS A 1 11 ? -11.639 -2.776 -1.028 1.00 32.02 11 LYS A N 13
ATOM 15525 C CA . LYS A 1 11 ? -11.213 -4.113 -1.408 1.00 52.12 11 LYS A CA 13
ATOM 15526 C C . LYS A 1 11 ? -9.692 -4.211 -1.376 1.00 71.10 11 LYS A C 13
ATOM 15527 O O . LYS A 1 11 ? -9.127 -5.131 -0.792 1.00 24.13 11 LYS A O 13
ATOM 15546 N N . ASN A 1 12 ? -9.055 -3.234 -2.010 1.00 10.41 12 ASN A N 13
ATOM 15547 C CA . ASN A 1 12 ? -7.605 -3.194 -2.187 1.00 21.31 12 ASN A CA 13
ATOM 15548 C C . ASN A 1 12 ? -6.877 -3.359 -0.860 1.00 63.33 12 ASN A C 13
ATOM 15549 O O . ASN A 1 12 ? -5.946 -4.155 -0.746 1.00 52.34 12 ASN A O 13
ATOM 15560 N N . TYR A 1 13 ? -7.322 -2.611 0.141 1.00 13.41 13 TYR A N 13
ATOM 15561 C CA . TYR A 1 13 ? -6.739 -2.667 1.474 1.00 0.22 13 TYR A CA 13
ATOM 15562 C C . TYR A 1 13 ? -6.736 -4.096 2.008 1.00 52.33 13 TYR A C 13
ATOM 15563 O O . TYR A 1 13 ? -5.699 -4.610 2.421 1.00 43.33 13 TYR A O 13
ATOM 15581 N N . GLU A 1 14 ? -7.896 -4.735 1.967 1.00 61.34 14 GLU A N 13
ATOM 15582 C CA . GLU A 1 14 ? -8.047 -6.098 2.464 1.00 53.33 14 GLU A CA 13
ATOM 15583 C C . GLU A 1 14 ? -7.266 -7.097 1.616 1.00 0.34 14 GLU A C 13
ATOM 15584 O O . GLU A 1 14 ? -6.695 -8.060 2.136 1.00 35.15 14 GLU A O 13
ATOM 15596 N N . GLU A 1 15 ? -7.231 -6.857 0.316 1.00 72.13 15 GLU A N 13
ATOM 15597 C CA . GLU A 1 15 ? -6.568 -7.761 -0.606 1.00 33.51 15 GLU A CA 13
ATOM 15598 C C . GLU A 1 15 ? -5.053 -7.670 -0.452 1.00 73.23 15 GLU A C 13
ATOM 15599 O O . GLU A 1 15 ? -4.351 -8.676 -0.520 1.00 54.13 15 GLU A O 13
ATOM 15611 N N . LEU A 1 16 ? -4.555 -6.467 -0.196 1.00 75.44 16 LEU A N 13
ATOM 15612 C CA . LEU A 1 16 ? -3.123 -6.259 -0.037 1.00 32.13 16 LEU A CA 13
ATOM 15613 C C . LEU A 1 16 ? -2.725 -6.743 1.343 1.00 3.02 16 LEU A C 13
ATOM 15614 O O . LEU A 1 16 ? -1.653 -7.308 1.539 1.00 50.03 16 LEU A O 13
ATOM 15630 N N . LYS A 1 17 ? -3.626 -6.530 2.286 1.00 2.40 17 LYS A N 13
ATOM 15631 C CA . LYS A 1 17 ? -3.480 -7.022 3.643 1.00 14.10 17 LYS A CA 13
ATOM 15632 C C . LYS A 1 17 ? -3.271 -8.532 3.641 1.00 14.20 17 LYS A C 13
ATOM 15633 O O . LYS A 1 17 ? -2.432 -9.064 4.371 1.00 60.40 17 LYS A O 13
ATOM 15652 N N . SER A 1 18 ? -4.033 -9.214 2.802 1.00 32.24 18 SER A N 13
ATOM 15653 C CA . SER A 1 18 ? -3.929 -10.654 2.669 1.00 2.11 18 SER A CA 13
ATOM 15654 C C . SER A 1 18 ? -2.673 -11.041 1.887 1.00 53.44 18 SER A C 13
ATOM 15655 O O . SER A 1 18 ? -2.089 -12.096 2.122 1.00 3.32 18 SER A O 13
ATOM 15663 N N . PHE A 1 19 ? -2.250 -10.172 0.978 1.00 61.23 19 PHE A N 13
ATOM 15664 C CA . PHE A 1 19 ? -1.073 -10.432 0.165 1.00 55.35 19 PHE A CA 13
ATOM 15665 C C . PHE A 1 19 ? 0.212 -10.239 0.966 1.00 73.12 19 PHE A C 13
ATOM 15666 O O . PHE A 1 19 ? 1.115 -11.077 0.916 1.00 73.05 19 PHE A O 13
ATOM 15683 N N . VAL A 1 20 ? 0.290 -9.141 1.708 1.00 72.05 20 VAL A N 13
ATOM 15684 C CA . VAL A 1 20 ? 1.473 -8.837 2.502 1.00 70.31 20 VAL A CA 13
ATOM 15685 C C . VAL A 1 20 ? 1.672 -9.869 3.618 1.00 62.41 20 VAL A C 13
ATOM 15686 O O . VAL A 1 20 ? 2.801 -10.202 3.965 1.00 55.12 20 VAL A O 13
ATOM 15699 N N . ARG A 1 21 ? 0.577 -10.381 4.172 1.00 11.50 21 ARG A N 13
ATOM 15700 C CA . ARG A 1 21 ? 0.667 -11.383 5.229 1.00 61.11 21 ARG A CA 13
ATOM 15701 C C . ARG A 1 21 ? 0.964 -12.755 4.629 1.00 73.45 21 ARG A C 13
ATOM 15702 O O . ARG A 1 21 ? 1.370 -13.682 5.330 1.00 1.15 21 ARG A O 13
ATOM 15723 N N . LYS A 1 22 ? 0.752 -12.873 3.327 1.00 53.41 22 LYS A N 13
ATOM 15724 C CA . LYS A 1 22 ? 0.926 -14.136 2.633 1.00 0.30 22 LYS A CA 13
ATOM 15725 C C . LYS A 1 22 ? 2.403 -14.424 2.385 1.00 45.30 22 LYS A C 13
ATOM 15726 O O . LYS A 1 22 ? 2.964 -15.345 2.976 1.00 44.32 22 LYS A O 13
ATOM 15745 N N . TYR A 1 23 ? 3.035 -13.628 1.532 1.00 4.44 23 TYR A N 13
ATOM 15746 C CA . TYR A 1 23 ? 4.431 -13.857 1.174 1.00 51.11 23 TYR A CA 13
ATOM 15747 C C . TYR A 1 23 ? 5.319 -12.699 1.609 1.00 73.45 23 TYR A C 13
ATOM 15748 O O . TYR A 1 23 ? 6.481 -12.629 1.205 1.00 2.11 23 TYR A O 13
ATOM 15766 N N . ARG A 1 24 ? 4.774 -11.821 2.455 1.00 53.44 24 ARG A N 13
ATOM 15767 C CA . ARG A 1 24 ? 5.485 -10.627 2.921 1.00 42.03 24 ARG A CA 13
ATOM 15768 C C . ARG A 1 24 ? 5.813 -9.705 1.754 1.00 43.44 24 ARG A C 13
ATOM 15769 O O . ARG A 1 24 ? 6.881 -9.811 1.148 1.00 70.33 24 ARG A O 13
ATOM 15790 N N . ARG A 1 25 ? 4.869 -8.812 1.441 1.00 41.12 25 ARG A N 13
ATOM 15791 C CA . ARG A 1 25 ? 4.993 -7.890 0.314 1.00 43.13 25 ARG A CA 13
ATOM 15792 C C . ARG A 1 25 ? 4.870 -8.674 -0.999 1.00 12.42 25 ARG A C 13
ATOM 15793 O O . ARG A 1 25 ? 4.923 -9.903 -1.002 1.00 51.33 25 ARG A O 13
ATOM 15814 N N . PHE A 1 26 ? 4.675 -7.976 -2.102 1.00 12.34 26 PHE A N 13
ATOM 15815 C CA . PHE A 1 26 ? 4.540 -8.634 -3.395 1.00 73.24 26 PHE A CA 13
ATOM 15816 C C . PHE A 1 26 ? 5.714 -8.297 -4.315 1.00 14.21 26 PHE A C 13
ATOM 15817 O O . PHE A 1 26 ? 5.675 -7.326 -5.064 1.00 74.33 26 PHE A O 13
ATOM 15834 N N . PRO A 1 27 ? 6.812 -9.069 -4.219 1.00 22.34 27 PRO A N 13
ATOM 15835 C CA . PRO A 1 27 ? 8.003 -8.868 -5.040 1.00 44.30 27 PRO A CA 13
ATOM 15836 C C . PRO A 1 27 ? 7.953 -9.654 -6.350 1.00 32.31 27 PRO A C 13
ATOM 15837 O O . PRO A 1 27 ? 8.843 -9.542 -7.193 1.00 41.03 27 PRO A O 13
ATOM 15848 N N . LYS A 1 28 ? 6.914 -10.457 -6.506 1.00 44.31 28 LYS A N 13
ATOM 15849 C CA . LYS A 1 28 ? 6.743 -11.273 -7.698 1.00 33.31 28 LYS A CA 13
ATOM 15850 C C . LYS A 1 28 ? 5.292 -11.226 -8.151 1.00 11.21 28 LYS A C 13
ATOM 15851 O O . LYS A 1 28 ? 4.999 -11.074 -9.338 1.00 32.12 28 LYS A O 13
ATOM 15870 N N . SER A 1 29 ? 4.392 -11.386 -7.193 1.00 53.21 29 SER A N 13
ATOM 15871 C CA . SER A 1 29 ? 2.971 -11.275 -7.449 1.00 65.15 29 SER A CA 13
ATOM 15872 C C . SER A 1 29 ? 2.611 -9.824 -7.750 1.00 24.15 29 SER A C 13
ATOM 15873 O O . SER A 1 29 ? 3.157 -8.905 -7.144 1.00 21.14 29 SER A O 13
ATOM 15881 N N . THR A 1 30 ? 1.708 -9.621 -8.693 1.00 61.23 30 THR A N 13
ATOM 15882 C CA . THR A 1 30 ? 1.300 -8.277 -9.066 1.00 42.22 30 THR A CA 13
ATOM 15883 C C . THR A 1 30 ? -0.203 -8.091 -8.896 1.00 62.23 30 THR A C 13
ATOM 15884 O O . THR A 1 30 ? -0.661 -7.022 -8.503 1.00 34.34 30 THR A O 13
ATOM 15895 N N . GLU A 1 31 ? -0.965 -9.139 -9.223 1.00 32.32 31 GLU A N 13
ATOM 15896 C CA . GLU A 1 31 ? -2.427 -9.153 -9.059 1.00 34.14 31 GLU A CA 13
ATOM 15897 C C . GLU A 1 31 ? -3.096 -8.170 -10.023 1.00 63.41 31 GLU A C 13
ATOM 15898 O O . GLU A 1 31 ? -4.317 -8.064 -10.103 1.00 41.42 31 GLU A O 13
ATOM 15910 N N . GLY A 1 32 ? -2.281 -7.530 -10.819 1.00 14.13 32 GLY A N 13
ATOM 15911 C CA . GLY A 1 32 ? -2.764 -6.530 -11.742 1.00 2.31 32 GLY A CA 13
ATOM 15912 C C . GLY A 1 32 ? -3.035 -5.200 -11.060 1.00 5.05 32 GLY A C 13
ATOM 15913 O O . GLY A 1 32 ? -2.295 -4.234 -11.260 1.00 33.21 32 GLY A O 13
ATOM 15917 N N . ASN A 1 33 ? -4.080 -5.155 -10.242 1.00 51.04 33 ASN A N 13
ATOM 15918 C CA . ASN A 1 33 ? -4.485 -3.921 -9.579 1.00 72.34 33 ASN A CA 13
ATOM 15919 C C . ASN A 1 33 ? -3.483 -3.506 -8.511 1.00 63.50 33 ASN A C 13
ATOM 15920 O O . ASN A 1 33 ? -3.058 -2.352 -8.478 1.00 72.15 33 ASN A O 13
ATOM 15931 N N . LEU A 1 34 ? -3.101 -4.444 -7.646 1.00 35.13 34 LEU A N 13
ATOM 15932 C CA . LEU A 1 34 ? -2.122 -4.163 -6.593 1.00 24.32 34 LEU A CA 13
ATOM 15933 C C . LEU A 1 34 ? -0.804 -3.684 -7.185 1.00 74.13 34 LEU A C 13
ATOM 15934 O O . LEU A 1 34 ? -0.191 -2.744 -6.678 1.00 12.31 34 LEU A O 13
ATOM 15950 N N . GLY A 1 35 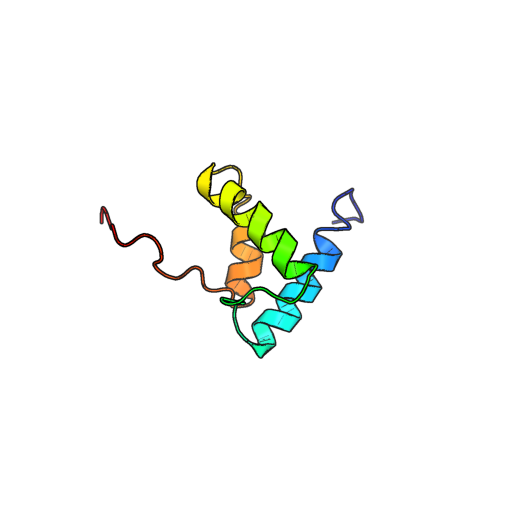? -0.375 -4.337 -8.258 1.00 33.33 35 GLY A N 13
ATOM 15951 C CA . GLY A 1 35 ? 0.840 -3.936 -8.943 1.00 20.34 35 GLY A CA 13
ATOM 15952 C C . GLY A 1 35 ? 0.777 -2.499 -9.412 1.00 25.14 35 GLY A C 13
ATOM 15953 O O . GLY A 1 35 ? 1.737 -1.743 -9.258 1.00 74.34 35 GLY A O 13
ATOM 15957 N N . GLY A 1 36 ? -0.366 -2.118 -9.964 1.00 63.54 36 GLY A N 13
ATOM 15958 C CA . GLY A 1 36 ? -0.559 -0.751 -10.405 1.00 23.01 36 GLY A CA 13
ATOM 15959 C C . GLY A 1 36 ? -0.653 0.202 -9.234 1.00 61.51 36 GLY A C 13
ATOM 15960 O O . GLY A 1 36 ? -0.106 1.304 -9.278 1.00 65.13 36 GLY A O 13
ATOM 15964 N N . TRP A 1 37 ? -1.341 -0.243 -8.185 1.00 73.43 37 TRP A N 13
ATOM 15965 C CA . TRP A 1 37 ? -1.453 0.517 -6.947 1.00 54.11 37 TRP A CA 13
ATOM 15966 C C . TRP A 1 37 ? -0.063 0.860 -6.435 1.00 42.00 37 TRP A C 13
ATOM 15967 O O . TRP A 1 37 ? 0.234 2.014 -6.111 1.00 44.24 37 TRP A O 13
ATOM 15988 N N . CYS A 1 38 ? 0.788 -0.159 -6.387 1.00 2.43 38 CYS A N 13
ATOM 15989 C CA . CYS A 1 38 ? 2.162 0.007 -5.958 1.00 52.22 38 CYS A CA 13
ATOM 15990 C C . CYS A 1 38 ? 2.926 0.913 -6.919 1.00 74.44 38 CYS A C 13
ATOM 15991 O O . CYS A 1 38 ? 3.531 1.886 -6.493 1.00 62.54 38 CYS A O 13
ATOM 15999 N N . HIS A 1 39 ? 2.864 0.607 -8.215 1.00 12.00 39 HIS A N 13
ATOM 16000 C CA . HIS A 1 39 ? 3.645 1.328 -9.226 1.00 12.32 39 HIS A CA 13
ATOM 16001 C C . HIS A 1 39 ? 3.444 2.835 -9.147 1.00 44.34 39 HIS A C 13
ATOM 16002 O O . HIS A 1 39 ? 4.408 3.600 -9.209 1.00 20.10 39 HIS A O 13
ATOM 16017 N N . THR A 1 40 ? 2.206 3.261 -9.005 1.00 62.43 40 THR A N 13
ATOM 16018 C CA . THR A 1 40 ? 1.905 4.678 -8.922 1.00 73.14 40 THR A CA 13
ATOM 16019 C C . THR A 1 40 ? 2.381 5.270 -7.592 1.00 31.22 40 THR A C 13
ATOM 16020 O O . THR A 1 40 ? 3.007 6.330 -7.554 1.00 31.23 40 THR A O 13
ATOM 16031 N N . GLN A 1 41 ? 2.104 4.568 -6.505 1.00 72.44 41 GLN A N 13
ATOM 16032 C CA . GLN A 1 41 ? 2.342 5.108 -5.176 1.00 41.05 41 GLN A CA 13
ATOM 16033 C C . GLN A 1 41 ? 3.764 4.878 -4.663 1.00 42.44 41 GLN A C 13
ATOM 16034 O O . GLN A 1 41 ? 4.176 5.502 -3.685 1.00 55.01 41 GLN A O 13
ATOM 16048 N N . ARG A 1 42 ? 4.530 4.019 -5.331 1.00 3.34 42 ARG A N 13
ATOM 16049 C CA . ARG A 1 42 ? 5.941 3.840 -4.984 1.00 22.23 42 ARG A CA 13
ATOM 16050 C C . ARG A 1 42 ? 6.749 5.044 -5.454 1.00 43.21 42 ARG A C 13
ATOM 16051 O O . ARG A 1 42 ? 7.947 5.148 -5.199 1.00 24.24 42 ARG A O 13
ATOM 16072 N N . LYS A 1 43 ? 6.076 5.945 -6.149 1.00 63.31 43 LYS A N 13
ATOM 16073 C CA . LYS A 1 43 ? 6.654 7.220 -6.527 1.00 31.11 43 LYS A CA 13
ATOM 16074 C C . LYS A 1 43 ? 6.309 8.258 -5.460 1.00 21.51 43 LYS A C 13
ATOM 16075 O O . LYS A 1 43 ? 7.181 8.968 -4.957 1.00 53.13 43 LYS A O 13
ATOM 16094 N N . MET A 1 44 ? 5.033 8.293 -5.084 1.00 44.43 44 MET A N 13
ATOM 16095 C CA . MET A 1 44 ? 4.514 9.293 -4.151 1.00 5.20 44 MET A CA 13
ATOM 16096 C C . MET A 1 44 ? 5.115 9.117 -2.764 1.00 70.43 44 MET A C 13
ATOM 16097 O O . MET A 1 44 ? 5.229 10.079 -2.004 1.00 51.23 44 MET A O 13
ATOM 16111 N N . ARG A 1 45 ? 5.478 7.880 -2.439 1.00 74.45 45 ARG A N 13
ATOM 16112 C CA . ARG A 1 45 ? 6.034 7.546 -1.128 1.00 3.14 45 ARG A CA 13
ATOM 16113 C C . ARG A 1 45 ? 7.213 8.451 -0.772 1.00 74.23 45 ARG A C 13
ATOM 16114 O O . ARG A 1 45 ? 7.264 9.031 0.310 1.00 31.40 45 ARG A O 13
ATOM 16135 N N . LYS A 1 46 ? 8.144 8.579 -1.703 1.00 62.55 46 LYS A N 13
ATOM 16136 C CA . LYS A 1 46 ? 9.367 9.327 -1.475 1.00 4.00 46 LYS A CA 13
ATOM 16137 C C . LYS A 1 46 ? 9.111 10.812 -1.684 1.00 61.33 46 LYS A C 13
ATOM 16138 O O . LYS A 1 46 ? 9.551 11.650 -0.898 1.00 23.12 46 LYS A O 13
ATOM 16157 N N . GLN A 1 47 ? 8.384 11.119 -2.750 1.00 34.52 47 GLN A N 13
ATOM 16158 C CA . GLN A 1 47 ? 8.043 12.493 -3.107 1.00 73.31 47 GLN A CA 13
ATOM 16159 C C . GLN A 1 47 ? 7.222 13.176 -2.009 1.00 62.44 47 GLN A C 13
ATOM 16160 O O . GLN A 1 47 ? 7.126 14.404 -1.964 1.00 0.31 47 GLN A O 13
ATOM 16174 N N . GLY A 1 48 ? 6.638 12.377 -1.123 1.00 71.32 48 GLY A N 13
ATOM 16175 C CA . GLY A 1 48 ? 5.836 12.920 -0.046 1.00 51.22 48 GLY A CA 13
ATOM 16176 C C . GLY A 1 48 ? 4.446 13.280 -0.517 1.00 62.22 48 GLY A C 13
ATOM 16177 O O . GLY A 1 48 ? 3.865 14.270 -0.075 1.00 75.15 48 GLY A O 13
ATOM 16181 N N . LYS A 1 49 ? 3.915 12.470 -1.424 1.00 71.50 49 LYS A N 13
ATOM 16182 C CA . LYS A 1 49 ? 2.609 12.730 -2.013 1.00 43.23 49 LYS A CA 13
ATOM 16183 C C . LYS A 1 49 ? 1.595 11.729 -1.493 1.00 63.31 49 LYS A C 13
ATOM 16184 O O . LYS A 1 49 ? 0.394 11.866 -1.718 1.00 15.33 49 LYS A O 13
ATOM 16203 N N . LEU A 1 50 ? 2.094 10.713 -0.804 1.00 13.24 50 LEU A N 13
ATOM 16204 C CA . LEU A 1 50 ? 1.243 9.679 -0.249 1.00 3.40 50 LEU A CA 13
ATOM 16205 C C . LEU A 1 50 ? 0.505 10.177 0.990 1.00 74.11 50 LEU A C 13
ATOM 16206 O O . LEU A 1 50 ? 1.055 10.939 1.787 1.00 11.54 50 LEU A O 13
ATOM 16222 N N . PRO A 1 51 ? -0.760 9.756 1.159 1.00 2.00 51 PRO A N 13
ATOM 16223 C CA . PRO A 1 51 ? -1.526 10.030 2.365 1.00 32.03 51 PRO A CA 13
ATOM 16224 C C . PRO A 1 51 ? -0.999 9.224 3.537 1.00 74.14 51 PRO A C 13
ATOM 16225 O O . PRO A 1 51 ? -0.681 8.036 3.402 1.00 50.50 51 PRO A O 13
ATOM 16236 N N . ASN A 1 52 ? -0.916 9.870 4.680 1.00 35.31 52 ASN A N 13
ATOM 16237 C CA . ASN A 1 52 ? -0.377 9.241 5.880 1.00 62.14 52 ASN A CA 13
ATOM 16238 C C . ASN A 1 52 ? -1.228 8.072 6.339 1.00 51.24 52 ASN A C 13
ATOM 16239 O O . ASN A 1 52 ? -0.740 7.184 7.033 1.00 51.22 52 ASN A O 13
ATOM 16250 N N . ASP A 1 53 ? -2.489 8.062 5.940 1.00 35.41 53 ASP A N 13
ATOM 16251 C CA . ASP A 1 53 ? -3.384 6.976 6.311 1.00 12.22 53 ASP A CA 13
ATOM 16252 C C . ASP A 1 53 ? -2.892 5.682 5.691 1.00 64.33 53 ASP A C 13
ATOM 16253 O O . ASP A 1 53 ? -2.665 4.697 6.386 1.00 32.15 53 ASP A O 13
ATOM 16262 N N . ARG A 1 54 ? -2.678 5.717 4.383 1.00 14.42 54 ARG A N 13
ATOM 16263 C CA . ARG A 1 54 ? -2.230 4.547 3.639 1.00 14.22 54 ARG A CA 13
ATOM 16264 C C . ARG A 1 54 ? -0.849 4.100 4.092 1.00 52.14 54 ARG A C 13
ATOM 16265 O O . ARG A 1 54 ? -0.627 2.916 4.338 1.00 13.14 54 ARG A O 13
ATOM 16286 N N . ARG A 1 55 ? 0.075 5.050 4.209 1.00 41.45 55 ARG A N 13
ATOM 16287 C CA . ARG A 1 55 ? 1.457 4.714 4.542 1.00 33.05 55 ARG A CA 13
ATOM 16288 C C . ARG A 1 55 ? 1.542 4.130 5.951 1.00 45.14 55 ARG A C 13
ATOM 16289 O O . ARG A 1 55 ? 2.473 3.393 6.277 1.00 73.22 55 ARG A O 13
ATOM 16310 N N . LEU A 1 56 ? 0.561 4.455 6.781 1.00 54.14 56 LEU A N 13
ATOM 16311 C CA . LEU A 1 56 ? 0.501 3.917 8.128 1.00 23.14 56 LEU A CA 13
ATOM 16312 C C . LEU A 1 56 ? -0.125 2.527 8.102 1.00 33.20 56 LEU A C 13
ATOM 16313 O O . LEU A 1 56 ? 0.301 1.634 8.829 1.00 62.20 56 LEU A O 13
ATOM 16329 N N . LEU A 1 57 ? -1.122 2.344 7.241 1.00 11.55 57 LEU A N 13
ATOM 16330 C CA . LEU A 1 57 ? -1.788 1.052 7.102 1.00 33.40 57 LEU A CA 13
ATOM 16331 C C . LEU A 1 57 ? -0.830 0.016 6.530 1.00 73.20 57 LEU A C 13
ATOM 16332 O O . LEU A 1 57 ? -0.766 -1.116 7.009 1.00 23.52 57 LEU A O 13
ATOM 16348 N N . LEU A 1 58 ? -0.075 0.416 5.513 1.00 44.23 58 LEU A N 13
ATOM 16349 C CA . LEU A 1 58 ? 0.894 -0.472 4.878 1.00 54.23 58 LEU A CA 13
ATOM 16350 C C . LEU A 1 58 ? 1.994 -0.856 5.860 1.00 22.40 58 LEU A C 13
ATOM 16351 O O . LEU A 1 58 ? 2.371 -2.021 5.967 1.00 32.43 58 LEU A O 13
ATOM 16367 N N . ASP A 1 59 ? 2.484 0.125 6.599 1.00 1.41 59 ASP A N 13
ATOM 16368 C CA . ASP A 1 59 ? 3.526 -0.112 7.591 1.00 72.14 59 ASP A CA 13
ATOM 16369 C C . ASP A 1 59 ? 2.973 -0.932 8.758 1.00 30.02 59 ASP A C 13
ATOM 16370 O O . ASP A 1 59 ? 3.720 -1.567 9.500 1.00 55.43 59 ASP A O 13
ATOM 16379 N N . LYS A 1 60 ? 1.654 -0.919 8.899 1.00 11.11 60 LYS A N 13
ATOM 16380 C CA . LYS A 1 60 ? 0.968 -1.685 9.928 1.00 53.52 60 LYS A CA 13
ATOM 16381 C C . LYS A 1 60 ? 0.835 -3.153 9.514 1.00 14.35 60 LYS A C 13
ATOM 16382 O O . LYS A 1 60 ? 0.998 -4.055 10.335 1.00 64.42 60 LYS A O 13
ATOM 16401 N N . ILE A 1 61 ? 0.547 -3.392 8.236 1.00 72.03 61 ILE A N 13
ATOM 16402 C CA . ILE A 1 61 ? 0.382 -4.760 7.742 1.00 62.03 61 ILE A CA 13
ATOM 16403 C C . ILE A 1 61 ? 1.733 -5.417 7.460 1.00 11.43 61 ILE A C 13
ATOM 16404 O O . ILE A 1 61 ? 1.807 -6.623 7.218 1.00 3.43 61 ILE A O 13
ATOM 16420 N N . GLY A 1 62 ? 2.795 -4.623 7.501 1.00 23.35 62 GLY A N 13
ATOM 16421 C CA . GLY A 1 62 ? 4.131 -5.166 7.336 1.00 34.13 62 GLY A CA 13
ATOM 16422 C C . GLY A 1 62 ? 4.669 -4.986 5.931 1.00 43.05 62 GLY A C 13
ATOM 16423 O O . GLY A 1 62 ? 5.448 -5.807 5.445 1.00 3.15 62 GLY A O 13
ATOM 16427 N N . PHE A 1 63 ? 4.251 -3.918 5.272 1.00 10.14 63 PHE A N 13
ATOM 16428 C CA . PHE A 1 63 ? 4.709 -3.623 3.925 1.00 33.20 63 PHE A CA 13
ATOM 16429 C C . PHE A 1 63 ? 6.036 -2.888 3.969 1.00 50.34 63 PHE A C 13
ATOM 16430 O O . PHE A 1 63 ? 6.149 -1.813 4.562 1.00 52.44 63 PHE A O 13
ATOM 16447 N N . VAL A 1 64 ? 7.037 -3.491 3.353 1.00 41.40 64 VAL A N 13
ATOM 16448 C CA . VAL A 1 64 ? 8.354 -2.898 3.276 1.00 43.55 64 VAL A CA 13
ATOM 16449 C C . VAL A 1 64 ? 8.374 -1.802 2.212 1.00 31.04 64 VAL A C 13
ATOM 16450 O O . VAL A 1 64 ? 7.906 -1.999 1.087 1.00 15.43 64 VAL A O 13
ATOM 16463 N N . TRP A 1 65 ? 8.899 -0.645 2.576 1.00 5.12 65 TRP A N 13
ATOM 16464 C CA . TRP A 1 65 ? 8.850 0.519 1.706 1.00 54.45 65 TRP A CA 13
ATOM 16465 C C . TRP A 1 65 ? 10.062 0.603 0.793 1.00 62.44 65 TRP A C 13
ATOM 16466 O O . TRP A 1 65 ? 10.020 1.303 -0.218 1.00 72.15 65 TRP A O 13
ATOM 16487 N N . SER A 1 66 ? 11.138 -0.098 1.156 1.00 23.11 66 SER A N 13
ATOM 16488 C CA . SER A 1 66 ? 12.417 0.025 0.455 1.00 74.51 66 SER A CA 13
ATOM 16489 C C . SER A 1 66 ? 12.931 1.453 0.605 1.00 11.52 66 SER A C 13
ATOM 16490 O O . SER A 1 66 ? 13.676 1.970 -0.227 1.00 40.02 66 SER A O 13
ATOM 16498 N N . LEU A 1 67 ? 12.511 2.072 1.695 1.00 32.00 67 LEU A N 13
ATOM 16499 C CA . LEU A 1 67 ? 12.880 3.434 2.025 1.00 73.03 67 LEU A CA 13
ATOM 16500 C C . LEU A 1 67 ? 13.166 3.495 3.516 1.00 43.14 67 LEU A C 13
ATOM 16501 O O . LEU A 1 67 ? 12.717 2.619 4.257 1.00 70.41 67 LEU A O 13
ATOM 16517 N N . GLU A 1 68 ? 13.910 4.504 3.951 1.00 45.55 68 GLU A N 13
ATOM 16518 C CA . GLU A 1 68 ? 14.289 4.625 5.352 1.00 62.30 68 GLU A CA 13
ATOM 16519 C C . GLU A 1 68 ? 13.064 4.735 6.256 1.00 52.20 68 GLU A C 13
ATOM 16520 O O . GLU A 1 68 ? 12.447 5.798 6.367 1.00 33.30 68 GLU A O 13
ATOM 16532 N N . HIS A 1 69 ? 12.709 3.624 6.885 1.00 12.04 69 HIS A N 13
ATOM 16533 C CA . HIS A 1 69 ? 11.632 3.606 7.860 1.00 11.20 69 HIS A CA 13
ATOM 16534 C C . HIS A 1 69 ? 12.150 4.183 9.169 1.00 51.42 69 HIS A C 13
ATOM 16535 O O . HIS A 1 69 ? 12.531 3.453 10.086 1.00 64.13 69 HIS A O 13
ATOM 16550 N N . HIS A 1 70 ? 12.210 5.502 9.229 1.00 52.43 70 HIS A N 13
ATOM 16551 C CA . HIS A 1 70 ? 12.781 6.181 10.376 1.00 53.54 70 HIS A CA 13
ATOM 16552 C C . HIS A 1 70 ? 11.857 7.289 10.854 1.00 21.14 70 HIS A C 13
ATOM 16553 O O . HIS A 1 70 ? 11.330 7.218 11.966 1.00 51.43 70 HIS A O 13
ATOM 16568 N N . HIS A 1 71 ? 11.664 8.296 9.997 1.00 71.24 71 HIS A N 13
ATOM 16569 C CA . HIS A 1 71 ? 10.914 9.508 10.342 1.00 74.43 71 HIS A CA 13
ATOM 16570 C C . HIS A 1 71 ? 11.700 10.322 11.373 1.00 45.12 71 HIS A C 13
ATOM 16571 O O . HIS A 1 71 ? 12.471 9.769 12.159 1.00 44.13 71 HIS A O 13
ATOM 16586 N N . HIS A 1 72 ? 11.541 11.638 11.360 1.00 73.24 72 HIS A N 13
ATOM 16587 C CA . HIS A 1 72 ? 12.263 12.482 12.304 1.00 61.41 72 HIS A CA 13
ATOM 16588 C C . HIS A 1 72 ? 11.670 12.370 13.703 1.00 50.50 72 HIS A C 13
ATOM 16589 O O . HIS A 1 72 ? 10.842 13.179 14.116 1.00 0.43 72 HIS A O 13
ATOM 16604 N N . HIS A 1 73 ? 12.063 11.315 14.404 1.00 34.52 73 HIS A N 13
ATOM 16605 C CA . HIS A 1 73 ? 11.679 11.122 15.796 1.00 30.33 73 HIS A CA 13
ATOM 16606 C C . HIS A 1 73 ? 12.823 11.581 16.689 1.00 2.22 73 HIS A C 13
ATOM 16607 O O . HIS A 1 73 ? 12.661 11.789 17.893 1.00 34.25 73 HIS A O 13
ATOM 16622 N N . HIS A 1 74 ? 13.984 11.737 16.068 1.00 40.21 74 HIS A N 13
ATOM 16623 C CA . HIS A 1 74 ? 15.186 12.192 16.742 1.00 31.14 74 HIS A CA 13
ATOM 16624 C C . HIS A 1 74 ? 16.123 12.817 15.720 1.00 50.42 74 HIS A C 13
ATOM 16625 O O . HIS A 1 74 ? 16.280 14.051 15.736 1.00 39.10 74 HIS A O 13
ATOM 16641 N N . MET A 1 1 ? -9.111 6.084 -16.801 1.00 73.05 1 MET A N 14
ATOM 16642 C CA . MET A 1 1 ? -10.224 5.794 -15.873 1.00 23.21 1 MET A CA 14
ATOM 16643 C C . MET A 1 1 ? -10.894 7.092 -15.447 1.00 22.12 1 MET A C 14
ATOM 16644 O O . MET A 1 1 ? -10.347 8.173 -15.655 1.00 64.02 1 MET A O 14
ATOM 16660 N N . ASN A 1 2 ? -12.077 6.985 -14.860 1.00 41.11 2 ASN A N 14
ATOM 16661 C CA . ASN A 1 2 ? -12.780 8.151 -14.341 1.00 64.03 2 ASN A CA 14
ATOM 16662 C C . ASN A 1 2 ? -12.792 8.111 -12.819 1.00 41.43 2 ASN A C 14
ATOM 16663 O O . ASN A 1 2 ? -13.539 7.333 -12.216 1.00 11.22 2 ASN A O 14
ATOM 16674 N N . GLN A 1 3 ? -11.949 8.931 -12.205 1.00 61.11 3 GLN A N 14
ATOM 16675 C CA . GLN A 1 3 ? -11.861 8.985 -10.752 1.00 73.05 3 GLN A CA 14
ATOM 16676 C C . GLN A 1 3 ? -13.066 9.703 -10.163 1.00 0.11 3 GLN A C 14
ATOM 16677 O O . GLN A 1 3 ? -13.282 10.890 -10.404 1.00 62.43 3 GLN A O 14
ATOM 16691 N N . ASN A 1 4 ? -13.851 8.968 -9.395 1.00 50.51 4 ASN A N 14
ATOM 16692 C CA . ASN A 1 4 ? -15.035 9.510 -8.742 1.00 53.51 4 ASN A CA 14
ATOM 16693 C C . ASN A 1 4 ? -14.969 9.202 -7.253 1.00 40.11 4 ASN A C 14
ATOM 16694 O O . ASN A 1 4 ? -13.885 8.982 -6.713 1.00 23.32 4 ASN A O 14
ATOM 16705 N N . LEU A 1 5 ? -16.105 9.199 -6.578 1.00 24.31 5 LEU A N 14
ATOM 16706 C CA . LEU A 1 5 ? -16.127 8.818 -5.179 1.00 72.54 5 LEU A CA 14
ATOM 16707 C C . LEU A 1 5 ? -16.345 7.311 -5.080 1.00 33.13 5 LEU A C 14
ATOM 16708 O O . LEU A 1 5 ? -17.459 6.846 -4.837 1.00 61.30 5 LEU A O 14
ATOM 16724 N N . GLN A 1 6 ? -15.288 6.551 -5.326 1.00 25.42 6 GLN A N 14
ATOM 16725 C CA . GLN A 1 6 ? -15.357 5.103 -5.217 1.00 61.01 6 GLN A CA 14
ATOM 16726 C C . GLN A 1 6 ? -14.433 4.614 -4.110 1.00 24.53 6 GLN A C 14
ATOM 16727 O O . GLN A 1 6 ? -13.265 5.011 -4.030 1.00 41.43 6 GLN A O 14
ATOM 16741 N N . GLY A 1 7 ? -14.967 3.764 -3.250 1.00 2.44 7 GLY A N 14
ATOM 16742 C CA . GLY A 1 7 ? -14.207 3.257 -2.126 1.00 74.31 7 GLY A CA 14
ATOM 16743 C C . GLY A 1 7 ? -13.353 2.064 -2.494 1.00 31.02 7 GLY A C 14
ATOM 16744 O O . GLY A 1 7 ? -13.384 1.041 -1.813 1.00 33.34 7 GLY A O 14
ATOM 16748 N N . GLU A 1 8 ? -12.571 2.196 -3.561 1.00 5.03 8 GLU A N 14
ATOM 16749 C CA . GLU A 1 8 ? -11.724 1.101 -4.012 1.00 34.32 8 GLU A CA 14
ATOM 16750 C C . GLU A 1 8 ? -10.564 0.903 -3.045 1.00 10.12 8 GLU A C 14
ATOM 16751 O O . GLU A 1 8 ? -9.890 -0.119 -3.087 1.00 41.25 8 GLU A O 14
ATOM 16763 N N . TRP A 1 9 ? -10.346 1.887 -2.176 1.00 4.32 9 TRP A N 14
ATOM 16764 C CA . TRP A 1 9 ? -9.357 1.776 -1.110 1.00 4.45 9 TRP A CA 14
ATOM 16765 C C . TRP A 1 9 ? -9.667 0.567 -0.236 1.00 52.31 9 TRP A C 14
ATOM 16766 O O . TRP A 1 9 ? -8.797 -0.239 0.066 1.00 32.45 9 TRP A O 14
ATOM 16787 N N . MET A 1 10 ? -10.926 0.431 0.137 1.00 24.43 10 MET A N 14
ATOM 16788 C CA . MET A 1 10 ? -11.360 -0.709 0.932 1.00 64.14 10 MET A CA 14
ATOM 16789 C C . MET A 1 10 ? -11.233 -2.004 0.136 1.00 22.31 10 MET A C 14
ATOM 16790 O O . MET A 1 10 ? -11.119 -3.086 0.705 1.00 62.23 10 MET A O 14
ATOM 16804 N N . LYS A 1 11 ? -11.254 -1.881 -1.183 1.00 71.52 11 LYS A N 14
ATOM 16805 C CA . LYS A 1 11 ? -11.126 -3.029 -2.068 1.00 62.43 11 LYS A CA 14
ATOM 16806 C C . LYS A 1 11 ? -9.659 -3.446 -2.191 1.00 11.30 11 LYS A C 14
ATOM 16807 O O . LYS A 1 11 ? -9.320 -4.615 -2.006 1.00 4.23 11 LYS A O 14
ATOM 16826 N N . ASN A 1 12 ? -8.788 -2.490 -2.508 1.00 71.33 12 ASN A N 14
ATOM 16827 C CA . ASN A 1 12 ? -7.381 -2.794 -2.744 1.00 21.12 12 ASN A CA 14
ATOM 16828 C C . ASN A 1 12 ? -6.598 -2.998 -1.445 1.00 33.34 12 ASN A C 14
ATOM 16829 O O . ASN A 1 12 ? -5.582 -3.689 -1.441 1.00 22.41 12 ASN A O 14
ATOM 16840 N N . TYR A 1 13 ? -7.062 -2.408 -0.346 1.00 32.12 13 TYR A N 14
ATOM 16841 C CA . TYR A 1 13 ? -6.405 -2.596 0.947 1.00 33.10 13 TYR A CA 14
ATOM 16842 C C . TYR A 1 13 ? -6.451 -4.058 1.367 1.00 73.24 13 TYR A C 14
ATOM 16843 O O . TYR A 1 13 ? -5.421 -4.649 1.679 1.00 34.33 13 TYR A O 14
ATOM 16861 N N . GLU A 1 14 ? -7.639 -4.648 1.365 1.00 53.20 14 GLU A N 14
ATOM 16862 C CA . GLU A 1 14 ? -7.783 -6.062 1.697 1.00 73.11 14 GLU A CA 14
ATOM 16863 C C . GLU A 1 14 ? -7.155 -6.925 0.606 1.00 24.55 14 GLU A C 14
ATOM 16864 O O . GLU A 1 14 ? -6.724 -8.055 0.850 1.00 73.53 14 GLU A O 14
ATOM 16876 N N . GLU A 1 15 ? -7.091 -6.366 -0.593 1.00 13.12 15 GLU A N 14
ATOM 16877 C CA . GLU A 1 15 ? -6.487 -7.036 -1.733 1.00 54.14 15 GLU A CA 14
ATOM 16878 C C . GLU A 1 15 ? -4.978 -7.153 -1.526 1.00 32.42 15 GLU A C 14
ATOM 16879 O O . GLU A 1 15 ? -4.352 -8.118 -1.962 1.00 41.42 15 GLU A O 14
ATOM 16891 N N . LEU A 1 16 ? -4.401 -6.172 -0.834 1.00 75.12 16 LEU A N 14
ATOM 16892 C CA . LEU A 1 16 ? -2.978 -6.184 -0.532 1.00 5.33 16 LEU A CA 14
ATOM 16893 C C . LEU A 1 16 ? -2.742 -6.917 0.776 1.00 23.44 16 LEU A C 14
ATOM 16894 O O . LEU A 1 16 ? -1.779 -7.669 0.923 1.00 0.15 16 LEU A O 14
ATOM 16910 N N . LYS A 1 17 ? -3.646 -6.683 1.718 1.00 23.34 17 LYS A N 14
ATOM 16911 C CA . LYS A 1 17 ? -3.570 -7.254 3.056 1.00 4.31 17 LYS A CA 14
ATOM 16912 C C . LYS A 1 17 ? -3.420 -8.768 3.003 1.00 65.34 17 LYS A C 14
ATOM 16913 O O . LYS A 1 17 ? -2.513 -9.335 3.609 1.00 54.02 17 LYS A O 14
ATOM 16932 N N . SER A 1 18 ? -4.310 -9.407 2.260 1.00 21.23 18 SER A N 14
ATOM 16933 C CA . SER A 1 18 ? -4.309 -10.858 2.118 1.00 31.52 18 SER A CA 14
ATOM 16934 C C . SER A 1 18 ? -3.007 -11.358 1.490 1.00 43.41 18 SER A C 14
ATOM 16935 O O . SER A 1 18 ? -2.522 -12.440 1.822 1.00 22.43 18 SER A O 14
ATOM 16943 N N . PHE A 1 19 ? -2.437 -10.562 0.593 1.00 45.22 19 PHE A N 14
ATOM 16944 C CA . PHE A 1 19 ? -1.215 -10.950 -0.100 1.00 75.13 19 PHE A CA 14
ATOM 16945 C C . PHE A 1 19 ? -0.009 -10.816 0.831 1.00 12.42 19 PHE A C 14
ATOM 16946 O O . PHE A 1 19 ? 0.794 -11.745 0.965 1.00 14.02 19 PHE A O 14
ATOM 16963 N N . VAL A 1 20 ? 0.106 -9.660 1.480 1.00 54.23 20 VAL A N 14
ATOM 16964 C CA . VAL A 1 20 ? 1.201 -9.399 2.408 1.00 44.43 20 VAL A CA 14
ATOM 16965 C C . VAL A 1 20 ? 1.143 -10.356 3.590 1.00 20.01 20 VAL A C 14
ATOM 16966 O O . VAL A 1 20 ? 2.172 -10.811 4.077 1.00 22.44 20 VAL A O 14
ATOM 16979 N N . ARG A 1 21 ? -0.069 -10.678 4.020 1.00 72.54 21 ARG A N 14
ATOM 16980 C CA . ARG A 1 21 ? -0.285 -11.611 5.123 1.00 22.24 21 ARG A CA 14
ATOM 16981 C C . ARG A 1 21 ? 0.434 -12.934 4.868 1.00 42.54 21 ARG A C 14
ATOM 16982 O O . ARG A 1 21 ? 0.884 -13.603 5.797 1.00 43.53 21 ARG A O 14
ATOM 17003 N N . LYS A 1 22 ? 0.563 -13.286 3.599 1.00 73.14 22 LYS A N 14
ATOM 17004 C CA . LYS A 1 22 ? 1.105 -14.582 3.218 1.00 40.25 22 LYS A CA 14
ATOM 17005 C C . LYS A 1 22 ? 2.615 -14.528 2.992 1.00 3.41 22 LYS A C 14
ATOM 17006 O O . LYS A 1 22 ? 3.367 -15.271 3.623 1.00 1.32 22 LYS A O 14
ATOM 17025 N N . TYR A 1 23 ? 3.066 -13.647 2.104 1.00 22.05 23 TYR A N 14
ATOM 17026 C CA . TYR A 1 23 ? 4.466 -13.653 1.688 1.00 42.23 23 TYR A CA 14
ATOM 17027 C C . TYR A 1 23 ? 5.241 -12.537 2.362 1.00 41.23 23 TYR A C 14
ATOM 17028 O O . TYR A 1 23 ? 6.438 -12.665 2.619 1.00 12.11 23 TYR A O 14
ATOM 17046 N N . ARG A 1 24 ? 4.529 -11.460 2.670 1.00 11.15 24 ARG A N 14
ATOM 17047 C CA . ARG A 1 24 ? 5.141 -10.184 3.021 1.00 55.33 24 ARG A CA 14
ATOM 17048 C C . ARG A 1 24 ? 5.952 -9.651 1.850 1.00 23.12 24 ARG A C 14
ATOM 17049 O O . ARG A 1 24 ? 7.046 -10.135 1.562 1.00 61.35 24 ARG A O 14
ATOM 17070 N N . ARG A 1 25 ? 5.374 -8.652 1.185 1.00 63.12 25 ARG A N 14
ATOM 17071 C CA . ARG A 1 25 ? 5.959 -8.026 -0.009 1.00 71.30 25 ARG A CA 14
ATOM 17072 C C . ARG A 1 25 ? 5.759 -8.886 -1.248 1.00 13.34 25 ARG A C 14
ATOM 17073 O O . ARG A 1 25 ? 5.617 -10.105 -1.175 1.00 54.25 25 ARG A O 14
ATOM 17094 N N . PHE A 1 26 ? 5.734 -8.216 -2.384 1.00 31.14 26 PHE A N 14
ATOM 17095 C CA . PHE A 1 26 ? 5.596 -8.863 -3.676 1.00 14.04 26 PHE A CA 14
ATOM 17096 C C . PHE A 1 26 ? 6.648 -8.307 -4.625 1.00 4.14 26 PHE A C 14
ATOM 17097 O O . PHE A 1 26 ? 6.431 -7.290 -5.283 1.00 25.11 26 PHE A O 14
ATOM 17114 N N . PRO A 1 27 ? 7.842 -8.915 -4.636 1.00 25.15 27 PRO A N 14
ATOM 17115 C CA . PRO A 1 27 ? 8.957 -8.460 -5.470 1.00 1.05 27 PRO A CA 14
ATOM 17116 C C . PRO A 1 27 ? 8.673 -8.632 -6.960 1.00 32.44 27 PRO A C 14
ATOM 17117 O O . PRO A 1 27 ? 9.250 -9.502 -7.616 1.00 53.05 27 PRO A O 14
ATOM 17128 N N . LYS A 1 28 ? 7.760 -7.804 -7.472 1.00 70.03 28 LYS A N 14
ATOM 17129 C CA . LYS A 1 28 ? 7.385 -7.822 -8.880 1.00 21.11 28 LYS A CA 14
ATOM 17130 C C . LYS A 1 28 ? 6.758 -9.168 -9.241 1.00 3.04 28 LYS A C 14
ATOM 17131 O O . LYS A 1 28 ? 6.973 -9.699 -10.332 1.00 60.01 28 LYS A O 14
ATOM 17150 N N . SER A 1 29 ? 5.962 -9.694 -8.308 1.00 72.42 29 SER A N 14
ATOM 17151 C CA . SER A 1 29 ? 5.319 -10.995 -8.461 1.00 43.03 29 SER A CA 14
ATOM 17152 C C . SER A 1 29 ? 4.440 -11.055 -9.714 1.00 0.21 29 SER A C 14
ATOM 17153 O O . SER A 1 29 ? 4.802 -11.682 -10.710 1.00 11.11 29 SER A O 14
ATOM 17161 N N . THR A 1 30 ? 3.281 -10.416 -9.654 1.00 73.12 30 THR A N 14
ATOM 17162 C CA . THR A 1 30 ? 2.377 -10.373 -10.793 1.00 62.52 30 THR A CA 14
ATOM 17163 C C . THR A 1 30 ? 2.279 -8.956 -11.344 1.00 61.42 30 THR A C 14
ATOM 17164 O O . THR A 1 30 ? 2.165 -8.752 -12.553 1.00 63.25 30 THR A O 14
ATOM 17175 N N . GLU A 1 31 ? 2.330 -7.983 -10.434 1.00 40.34 31 GLU A N 14
ATOM 17176 C CA . GLU A 1 31 ? 2.262 -6.569 -10.781 1.00 71.22 31 GLU A CA 14
ATOM 17177 C C . GLU A 1 31 ? 0.989 -6.230 -11.549 1.00 43.11 31 GLU A C 14
ATOM 17178 O O . GLU A 1 31 ? 0.994 -5.364 -12.421 1.00 72.55 31 GLU A O 14
ATOM 17190 N N . GLY A 1 32 ? -0.098 -6.909 -11.217 1.00 11.12 32 GLY A N 14
ATOM 17191 C CA . GLY A 1 32 ? -1.381 -6.569 -11.797 1.00 72.44 32 GLY A CA 14
ATOM 17192 C C . GLY A 1 32 ? -2.020 -5.406 -11.074 1.00 14.21 32 GLY A C 14
ATOM 17193 O O . GLY A 1 32 ? -1.599 -4.257 -11.235 1.00 65.42 32 GLY A O 14
ATOM 17197 N N . ASN A 1 33 ? -3.023 -5.710 -10.267 1.00 15.14 33 ASN A N 14
ATOM 17198 C CA . ASN A 1 33 ? -3.702 -4.704 -9.455 1.00 35.02 33 ASN A CA 14
ATOM 17199 C C . ASN A 1 33 ? -2.746 -4.079 -8.453 1.00 42.32 33 ASN A C 14
ATOM 17200 O O . ASN A 1 33 ? -2.549 -2.863 -8.428 1.00 71.33 33 ASN A O 14
ATOM 17211 N N . LEU A 1 34 ? -2.134 -4.930 -7.647 1.00 51.55 34 LEU A N 14
ATOM 17212 C CA . LEU A 1 34 ? -1.277 -4.484 -6.564 1.00 40.32 34 LEU A CA 14
ATOM 17213 C C . LEU A 1 34 ? 0.051 -3.977 -7.092 1.00 13.31 34 LEU A C 14
ATOM 17214 O O . LEU A 1 34 ? 0.652 -3.073 -6.518 1.00 71.01 34 LEU A O 14
ATOM 17230 N N . GLY A 1 35 ? 0.506 -4.564 -8.186 1.00 14.21 35 GLY A N 14
ATOM 17231 C CA . GLY A 1 35 ? 1.733 -4.108 -8.804 1.00 11.25 35 GLY A CA 14
ATOM 17232 C C . GLY A 1 35 ? 1.619 -2.670 -9.249 1.00 15.43 35 GLY A C 14
ATOM 17233 O O . GLY A 1 35 ? 2.516 -1.862 -9.013 1.00 64.01 35 GLY A O 14
ATOM 17237 N N . GLY A 1 36 ? 0.485 -2.343 -9.856 1.00 23.10 36 GLY A N 14
ATOM 17238 C CA . GLY A 1 36 ? 0.242 -0.981 -10.291 1.00 22.43 36 GLY A CA 14
ATOM 17239 C C . GLY A 1 36 ? 0.001 -0.070 -9.109 1.00 23.44 36 GLY A C 14
ATOM 17240 O O . GLY A 1 36 ? 0.332 1.115 -9.145 1.00 50.31 36 GLY A O 14
ATOM 17244 N N . TRP A 1 37 ? -0.569 -0.643 -8.054 1.00 33.14 37 TRP A N 14
ATOM 17245 C CA . TRP A 1 37 ? -0.795 0.075 -6.813 1.00 52.25 37 TRP A CA 14
ATOM 17246 C C . TRP A 1 37 ? 0.547 0.477 -6.207 1.00 71.20 37 TRP A C 14
ATOM 17247 O O . TRP A 1 37 ? 0.745 1.619 -5.807 1.00 55.22 37 TRP A O 14
ATOM 17268 N N . CYS A 1 38 ? 1.475 -0.467 -6.169 1.00 73.54 38 CYS A N 14
ATOM 17269 C CA . CYS A 1 38 ? 2.819 -0.195 -5.679 1.00 3.32 38 CYS A CA 14
ATOM 17270 C C . CYS A 1 38 ? 3.484 0.889 -6.527 1.00 52.21 38 CYS A C 14
ATOM 17271 O O . CYS A 1 38 ? 4.075 1.832 -5.998 1.00 41.42 38 CYS A O 14
ATOM 17279 N N . HIS A 1 39 ? 3.361 0.763 -7.848 1.00 21.13 39 HIS A N 14
ATOM 17280 C CA . HIS A 1 39 ? 3.940 1.739 -8.767 1.00 24.54 39 HIS A CA 14
ATOM 17281 C C . HIS A 1 39 ? 3.349 3.134 -8.567 1.00 3.10 39 HIS A C 14
ATOM 17282 O O . HIS A 1 39 ? 4.046 4.131 -8.753 1.00 24.43 39 HIS A O 14
ATOM 17297 N N . THR A 1 40 ? 2.077 3.217 -8.181 1.00 32.11 40 THR A N 14
ATOM 17298 C CA . THR A 1 40 ? 1.446 4.515 -7.996 1.00 34.02 40 THR A CA 14
ATOM 17299 C C . THR A 1 40 ? 2.013 5.202 -6.748 1.00 44.41 40 THR A C 14
ATOM 17300 O O . THR A 1 40 ? 2.286 6.400 -6.764 1.00 5.10 40 THR A O 14
ATOM 17311 N N . GLN A 1 41 ? 2.249 4.428 -5.688 1.00 41.14 41 GLN A N 14
ATOM 17312 C CA . GLN A 1 41 ? 2.813 4.975 -4.458 1.00 32.15 41 GLN A CA 14
ATOM 17313 C C . GLN A 1 41 ? 4.283 5.297 -4.641 1.00 51.01 41 GLN A C 14
ATOM 17314 O O . GLN A 1 41 ? 4.821 6.185 -3.982 1.00 44.23 41 GLN A O 14
ATOM 17328 N N . ARG A 1 42 ? 4.922 4.569 -5.546 1.00 52.43 42 ARG A N 14
ATOM 17329 C CA . ARG A 1 42 ? 6.282 4.875 -5.960 1.00 60.55 42 ARG A CA 14
ATOM 17330 C C . ARG A 1 42 ? 6.353 6.321 -6.441 1.00 70.21 42 ARG A C 14
ATOM 17331 O O . ARG A 1 42 ? 7.263 7.071 -6.085 1.00 12.25 42 ARG A O 14
ATOM 17352 N N . LYS A 1 43 ? 5.358 6.700 -7.234 1.00 70.24 43 LYS A N 14
ATOM 17353 C CA . LYS A 1 43 ? 5.241 8.059 -7.735 1.00 12.00 43 LYS A CA 14
ATOM 17354 C C . LYS A 1 43 ? 4.834 9.003 -6.616 1.00 22.34 43 LYS A C 14
ATOM 17355 O O . LYS A 1 43 ? 5.530 9.965 -6.330 1.00 13.44 43 LYS A O 14
ATOM 17374 N N . MET A 1 44 ? 3.700 8.700 -5.985 1.00 21.44 44 MET A N 14
ATOM 17375 C CA . MET A 1 44 ? 3.093 9.585 -4.986 1.00 22.31 44 MET A CA 14
ATOM 17376 C C . MET A 1 44 ? 4.074 9.942 -3.865 1.00 21.42 44 MET A C 14
ATOM 17377 O O . MET A 1 44 ? 4.026 11.047 -3.323 1.00 40.32 44 MET A O 14
ATOM 17391 N N . ARG A 1 45 ? 4.952 9.011 -3.507 1.00 25.24 45 ARG A N 14
ATOM 17392 C CA . ARG A 1 45 ? 5.953 9.275 -2.482 1.00 40.53 45 ARG A CA 14
ATOM 17393 C C . ARG A 1 45 ? 7.048 10.183 -3.032 1.00 32.30 45 ARG A C 14
ATOM 17394 O O . ARG A 1 45 ? 7.413 11.177 -2.407 1.00 33.11 45 ARG A O 14
ATOM 17415 N N . LYS A 1 46 ? 7.551 9.842 -4.209 1.00 53.44 46 LYS A N 14
ATOM 17416 C CA . LYS A 1 46 ? 8.607 10.616 -4.851 1.00 34.33 46 LYS A CA 14
ATOM 17417 C C . LYS A 1 46 ? 8.093 12.015 -5.210 1.00 72.54 46 LYS A C 14
ATOM 17418 O O . LYS A 1 46 ? 8.849 12.986 -5.229 1.00 3.53 46 LYS A O 14
ATOM 17437 N N . GLN A 1 47 ? 6.797 12.103 -5.482 1.00 33.50 47 GLN A N 14
ATOM 17438 C CA . GLN A 1 47 ? 6.138 13.375 -5.761 1.00 54.22 47 GLN A CA 14
ATOM 17439 C C . GLN A 1 47 ? 5.851 14.128 -4.465 1.00 63.31 47 GLN A C 14
ATOM 17440 O O . GLN A 1 47 ? 5.658 15.346 -4.465 1.00 43.13 47 GLN A O 14
ATOM 17454 N N . GLY A 1 48 ? 5.826 13.388 -3.363 1.00 43.21 48 GLY A N 14
ATOM 17455 C CA . GLY A 1 48 ? 5.648 13.990 -2.057 1.00 15.52 48 GLY A CA 14
ATOM 17456 C C . GLY A 1 48 ? 4.214 14.378 -1.771 1.00 11.23 48 GLY A C 14
ATOM 17457 O O . GLY A 1 48 ? 3.943 15.507 -1.364 1.00 4.24 48 GLY A O 14
ATOM 17461 N N . LYS A 1 49 ? 3.289 13.452 -1.990 1.00 53.23 49 LYS A N 14
ATOM 17462 C CA . LYS A 1 49 ? 1.883 13.712 -1.697 1.00 52.32 49 LYS A CA 14
ATOM 17463 C C . LYS A 1 49 ? 1.178 12.477 -1.154 1.00 5.34 49 LYS A C 14
ATOM 17464 O O . LYS A 1 49 ? -0.048 12.447 -1.038 1.00 13.21 49 LYS A O 14
ATOM 17483 N N . LEU A 1 50 ? 1.956 11.466 -0.819 1.00 24.21 50 LEU A N 14
ATOM 17484 C CA . LEU A 1 50 ? 1.408 10.256 -0.211 1.00 35.31 50 LEU A CA 14
ATOM 17485 C C . LEU A 1 50 ? 0.924 10.548 1.212 1.00 42.34 50 LEU A C 14
ATOM 17486 O O . LEU A 1 50 ? 1.569 11.298 1.946 1.00 25.21 50 LEU A O 14
ATOM 17502 N N . PRO A 1 51 ? -0.216 9.957 1.618 1.00 72.41 51 PRO A N 14
ATOM 17503 C CA . PRO A 1 51 ? -0.761 10.127 2.966 1.00 73.44 51 PRO A CA 14
ATOM 17504 C C . PRO A 1 51 ? -0.085 9.234 4.000 1.00 52.43 51 PRO A C 14
ATOM 17505 O O . PRO A 1 51 ? 0.292 8.089 3.715 1.00 3.23 51 PRO A O 14
ATOM 17516 N N . ASN A 1 52 ? 0.042 9.772 5.200 1.00 70.54 52 ASN A N 14
ATOM 17517 C CA . ASN A 1 52 ? 0.666 9.081 6.318 1.00 45.42 52 ASN A CA 14
ATOM 17518 C C . ASN A 1 52 ? -0.141 7.858 6.749 1.00 24.35 52 ASN A C 14
ATOM 17519 O O . ASN A 1 52 ? 0.422 6.787 6.977 1.00 3.14 52 ASN A O 14
ATOM 17530 N N . ASP A 1 53 ? -1.461 8.025 6.847 1.00 71.03 53 ASP A N 14
ATOM 17531 C CA . ASP A 1 53 ? -2.348 6.965 7.334 1.00 30.53 53 ASP A CA 14
ATOM 17532 C C . ASP A 1 53 ? -2.172 5.680 6.538 1.00 0.34 53 ASP A C 14
ATOM 17533 O O . ASP A 1 53 ? -1.929 4.619 7.105 1.00 44.45 53 ASP A O 14
ATOM 17542 N N . ARG A 1 54 ? -2.270 5.797 5.219 1.00 54.32 54 ARG A N 14
ATOM 17543 C CA . ARG A 1 54 ? -2.144 4.648 4.324 1.00 45.45 54 ARG A CA 14
ATOM 17544 C C . ARG A 1 54 ? -0.809 3.945 4.535 1.00 53.43 54 ARG A C 14
ATOM 17545 O O . ARG A 1 54 ? -0.743 2.720 4.620 1.00 3.33 54 ARG A O 14
ATOM 17566 N N . ARG A 1 55 ? 0.242 4.747 4.603 1.00 32.31 55 ARG A N 14
ATOM 17567 C CA . ARG A 1 55 ? 1.595 4.255 4.834 1.00 64.53 55 ARG A CA 14
ATOM 17568 C C . ARG A 1 55 ? 1.633 3.410 6.108 1.00 40.30 55 ARG A C 14
ATOM 17569 O O . ARG A 1 55 ? 2.118 2.280 6.096 1.00 51.24 55 ARG A O 14
ATOM 17590 N N . LEU A 1 56 ? 1.088 3.957 7.191 1.00 1.52 56 LEU A N 14
ATOM 17591 C CA . LEU A 1 56 ? 1.113 3.288 8.488 1.00 5.33 56 LEU A CA 14
ATOM 17592 C C . LEU A 1 56 ? 0.247 2.030 8.489 1.00 20.00 56 LEU A C 14
ATOM 17593 O O . LEU A 1 56 ? 0.576 1.045 9.147 1.00 22.31 56 LEU A O 14
ATOM 17609 N N . LEU A 1 57 ? -0.857 2.067 7.750 1.00 42.44 57 LEU A N 14
ATOM 17610 C CA . LEU A 1 57 ? -1.772 0.932 7.686 1.00 25.23 57 LEU A CA 14
ATOM 17611 C C . LEU A 1 57 ? -1.081 -0.291 7.086 1.00 75.30 57 LEU A C 14
ATOM 17612 O O . LEU A 1 57 ? -1.386 -1.429 7.446 1.00 61.22 57 LEU A O 14
ATOM 17628 N N . LEU A 1 58 ? -0.143 -0.049 6.176 1.00 55.12 58 LEU A N 14
ATOM 17629 C CA . LEU A 1 58 ? 0.615 -1.130 5.560 1.00 75.43 58 LEU A CA 14
ATOM 17630 C C . LEU A 1 58 ? 1.595 -1.734 6.564 1.00 64.33 58 LEU A C 14
ATOM 17631 O O . LEU A 1 58 ? 1.815 -2.944 6.587 1.00 55.21 58 LEU A O 14
ATOM 17647 N N . ASP A 1 59 ? 2.169 -0.887 7.402 1.00 72.31 59 ASP A N 14
ATOM 17648 C CA . ASP A 1 59 ? 3.049 -1.344 8.476 1.00 43.34 59 ASP A CA 14
ATOM 17649 C C . ASP A 1 59 ? 2.299 -2.274 9.423 1.00 41.33 59 ASP A C 14
ATOM 17650 O O . ASP A 1 59 ? 2.868 -3.226 9.955 1.00 65.22 59 ASP A O 14
ATOM 17659 N N . LYS A 1 60 ? 1.012 -2.003 9.610 1.00 12.30 60 LYS A N 14
ATOM 17660 C CA . LYS A 1 60 ? 0.178 -2.786 10.505 1.00 44.25 60 LYS A CA 14
ATOM 17661 C C . LYS A 1 60 ? -0.075 -4.193 9.963 1.00 21.43 60 LYS A C 14
ATOM 17662 O O . LYS A 1 60 ? -0.211 -5.143 10.735 1.00 71.02 60 LYS A O 14
ATOM 17681 N N . ILE A 1 61 ? -0.130 -4.339 8.641 1.00 50.34 61 ILE A N 14
ATOM 17682 C CA . ILE A 1 61 ? -0.348 -5.656 8.045 1.00 74.21 61 ILE A CA 14
ATOM 17683 C C . ILE A 1 61 ? 0.974 -6.396 7.861 1.00 20.31 61 ILE A C 14
ATOM 17684 O O . ILE A 1 61 ? 0.996 -7.575 7.503 1.00 60.55 61 ILE A O 14
ATOM 17700 N N . GLY A 1 62 ? 2.075 -5.700 8.117 1.00 4.03 62 GLY A N 14
ATOM 17701 C CA . GLY A 1 62 ? 3.381 -6.325 8.034 1.00 53.03 62 GLY A CA 14
ATOM 17702 C C . GLY A 1 62 ? 4.090 -6.030 6.729 1.00 13.11 62 GLY A C 14
ATOM 17703 O O . GLY A 1 62 ? 4.977 -6.776 6.312 1.00 71.15 62 GLY A O 14
ATOM 17707 N N . PHE A 1 63 ? 3.707 -4.943 6.079 1.00 21.35 63 PHE A N 14
ATOM 17708 C CA . PHE A 1 63 ? 4.341 -4.548 4.833 1.00 65.52 63 PHE A CA 14
ATOM 17709 C C . PHE A 1 63 ? 5.618 -3.782 5.118 1.00 61.41 63 PHE A C 14
ATOM 17710 O O . PHE A 1 63 ? 5.589 -2.646 5.587 1.00 64.21 63 PHE A O 14
ATOM 17727 N N . VAL A 1 64 ? 6.736 -4.425 4.851 1.00 5.14 64 VAL A N 14
ATOM 17728 C CA . VAL A 1 64 ? 8.032 -3.835 5.095 1.00 31.21 64 VAL A CA 14
ATOM 17729 C C . VAL A 1 64 ? 8.393 -2.849 3.984 1.00 42.20 64 VAL A C 14
ATOM 17730 O O . VAL A 1 64 ? 8.067 -3.065 2.811 1.00 12.21 64 VAL A O 14
ATOM 17743 N N . TRP A 1 65 ? 9.038 -1.756 4.354 1.00 4.41 65 TRP A N 14
ATOM 17744 C CA . TRP A 1 65 ? 9.444 -0.748 3.390 1.00 40.31 65 TRP A CA 14
ATOM 17745 C C . TRP A 1 65 ? 10.907 -0.937 3.013 1.00 74.21 65 TRP A C 14
ATOM 17746 O O . TRP A 1 65 ? 11.284 -0.743 1.857 1.00 13.35 65 TRP A O 14
ATOM 17767 N N . SER A 1 66 ? 11.710 -1.334 3.998 1.00 53.11 66 SER A N 14
ATOM 17768 C CA . SER A 1 66 ? 13.134 -1.594 3.800 1.00 44.20 66 SER A CA 14
ATOM 17769 C C . SER A 1 66 ? 13.866 -0.306 3.407 1.00 4.21 66 SER A C 14
ATOM 17770 O O . SER A 1 66 ? 13.330 0.794 3.559 1.00 35.23 66 SER A O 14
ATOM 17778 N N . LEU A 1 67 ? 15.091 -0.445 2.923 1.00 44.01 67 LEU A N 14
ATOM 17779 C CA . LEU A 1 67 ? 15.908 0.707 2.574 1.00 4.05 67 LEU A CA 14
ATOM 17780 C C . LEU A 1 67 ? 16.271 0.675 1.095 1.00 70.42 67 LEU A C 14
ATOM 17781 O O . LEU A 1 67 ? 16.424 -0.399 0.507 1.00 3.52 67 LEU A O 14
ATOM 17797 N N . GLU A 1 68 ? 16.405 1.854 0.501 1.00 40.32 68 GLU A N 14
ATOM 17798 C CA . GLU A 1 68 ? 16.731 1.975 -0.912 1.00 4.33 68 GLU A CA 14
ATOM 17799 C C . GLU A 1 68 ? 17.437 3.304 -1.181 1.00 42.34 68 GLU A C 14
ATOM 17800 O O . GLU A 1 68 ? 17.328 4.241 -0.385 1.00 73.41 68 GLU A O 14
ATOM 17812 N N . HIS A 1 69 ? 18.182 3.361 -2.288 1.00 60.23 69 HIS A N 14
ATOM 17813 C CA . HIS A 1 69 ? 18.816 4.595 -2.765 1.00 64.24 69 HIS A CA 14
ATOM 17814 C C . HIS A 1 69 ? 19.928 5.058 -1.834 1.00 3.30 69 HIS A C 14
ATOM 17815 O O . HIS A 1 69 ? 20.332 6.222 -1.860 1.00 74.24 69 HIS A O 14
ATOM 17830 N N . HIS A 1 70 ? 20.432 4.144 -1.023 1.00 0.04 70 HIS A N 14
ATOM 17831 C CA . HIS A 1 70 ? 21.533 4.447 -0.126 1.00 54.20 70 HIS A CA 14
ATOM 17832 C C . HIS A 1 70 ? 22.722 3.566 -0.465 1.00 34.24 70 HIS A C 14
ATOM 17833 O O . HIS A 1 70 ? 22.554 2.476 -1.017 1.00 14.30 70 HIS A O 14
ATOM 17848 N N . HIS A 1 71 ? 23.911 4.030 -0.127 1.00 30.53 71 HIS A N 14
ATOM 17849 C CA . HIS A 1 71 ? 25.136 3.295 -0.408 1.00 61.02 71 HIS A CA 14
ATOM 17850 C C . HIS A 1 71 ? 26.307 4.024 0.233 1.00 14.23 71 HIS A C 14
ATOM 17851 O O . HIS A 1 71 ? 27.086 3.436 0.982 1.00 50.23 71 HIS A O 14
ATOM 17866 N N . HIS A 1 72 ? 26.403 5.318 -0.058 1.00 25.12 72 HIS A N 14
ATOM 17867 C CA . HIS A 1 72 ? 27.385 6.193 0.574 1.00 44.35 72 HIS A CA 14
ATOM 17868 C C . HIS A 1 72 ? 27.125 7.635 0.162 1.00 61.02 72 HIS A C 14
ATOM 17869 O O . HIS A 1 72 ? 27.239 8.550 0.973 1.00 73.33 72 HIS A O 14
ATOM 17884 N N . HIS A 1 73 ? 26.779 7.833 -1.107 1.00 61.51 73 HIS A N 14
ATOM 17885 C CA . HIS A 1 73 ? 26.383 9.155 -1.583 1.00 22.51 73 HIS A CA 14
ATOM 17886 C C . HIS A 1 73 ? 24.901 9.376 -1.308 1.00 71.13 73 HIS A C 14
ATOM 17887 O O . HIS A 1 73 ? 24.179 8.431 -0.990 1.00 14.41 73 HIS A O 14
ATOM 17902 N N . HIS A 1 74 ? 24.457 10.616 -1.431 1.00 11.32 74 HIS A N 14
ATOM 17903 C CA . HIS A 1 74 ? 23.060 10.953 -1.189 1.00 52.43 74 HIS A CA 14
ATOM 17904 C C . HIS A 1 74 ? 22.251 10.807 -2.473 1.00 1.21 74 HIS A C 14
ATOM 17905 O O . HIS A 1 74 ? 22.798 11.099 -3.555 1.00 37.28 74 HIS A O 14
ATOM 17921 N N . MET A 1 1 ? -5.083 7.511 -7.936 1.00 14.14 1 MET A N 15
ATOM 17922 C CA . MET A 1 1 ? -6.496 7.899 -7.741 1.00 72.10 1 MET A CA 15
ATOM 17923 C C . MET A 1 1 ? -7.406 6.984 -8.548 1.00 23.24 1 MET A C 15
ATOM 17924 O O . MET A 1 1 ? -7.098 6.639 -9.687 1.00 65.22 1 MET A O 15
ATOM 17940 N N . ASN A 1 2 ? -8.512 6.577 -7.942 1.00 73.03 2 ASN A N 15
ATOM 17941 C CA . ASN A 1 2 ? -9.490 5.728 -8.609 1.00 32.15 2 ASN A CA 15
ATOM 17942 C C . ASN A 1 2 ? -10.875 6.334 -8.486 1.00 73.05 2 ASN A C 15
ATOM 17943 O O . ASN A 1 2 ? -11.424 6.420 -7.392 1.00 52.24 2 ASN A O 15
ATOM 17954 N N . GLN A 1 3 ? -11.426 6.773 -9.609 1.00 22.24 3 GLN A N 15
ATOM 17955 C CA . GLN A 1 3 ? -12.734 7.410 -9.608 1.00 75.11 3 GLN A CA 15
ATOM 17956 C C . GLN A 1 3 ? -13.738 6.598 -10.415 1.00 22.20 3 GLN A C 15
ATOM 17957 O O . GLN A 1 3 ? -14.811 7.086 -10.765 1.00 62.41 3 GLN A O 15
ATOM 17971 N N . ASN A 1 4 ? -13.377 5.357 -10.713 1.00 64.51 4 ASN A N 15
ATOM 17972 C CA . ASN A 1 4 ? -14.304 4.421 -11.339 1.00 22.31 4 ASN A CA 15
ATOM 17973 C C . ASN A 1 4 ? -14.899 3.526 -10.264 1.00 24.55 4 ASN A C 15
ATOM 17974 O O . ASN A 1 4 ? -15.945 2.909 -10.449 1.00 71.43 4 ASN A O 15
ATOM 17985 N N . LEU A 1 5 ? -14.200 3.474 -9.138 1.00 52.53 5 LEU A N 15
ATOM 17986 C CA . LEU A 1 5 ? -14.656 2.762 -7.955 1.00 40.14 5 LEU A CA 15
ATOM 17987 C C . LEU A 1 5 ? -14.454 3.650 -6.736 1.00 4.23 5 LEU A C 15
ATOM 17988 O O . LEU A 1 5 ? -13.347 4.128 -6.493 1.00 44.54 5 LEU A O 15
ATOM 18004 N N . GLN A 1 6 ? -15.517 3.893 -5.989 1.00 4.31 6 GLN A N 15
ATOM 18005 C CA . GLN A 1 6 ? -15.447 4.793 -4.846 1.00 41.30 6 GLN A CA 15
ATOM 18006 C C . GLN A 1 6 ? -14.718 4.117 -3.689 1.00 55.43 6 GLN A C 15
ATOM 18007 O O . GLN A 1 6 ? -13.770 4.668 -3.130 1.00 11.15 6 GLN A O 15
ATOM 18021 N N . GLY A 1 7 ? -15.139 2.904 -3.368 1.00 33.50 7 GLY A N 15
ATOM 18022 C CA . GLY A 1 7 ? -14.557 2.189 -2.252 1.00 34.52 7 GLY A CA 15
ATOM 18023 C C . GLY A 1 7 ? -13.499 1.209 -2.698 1.00 61.22 7 GLY A C 15
ATOM 18024 O O . GLY A 1 7 ? -13.405 0.099 -2.168 1.00 43.32 7 GLY A O 15
ATOM 18028 N N . GLU A 1 8 ? -12.703 1.618 -3.674 1.00 4.04 8 GLU A N 15
ATOM 18029 C CA . GLU A 1 8 ? -11.655 0.765 -4.207 1.00 23.24 8 GLU A CA 15
ATOM 18030 C C . GLU A 1 8 ? -10.590 0.527 -3.144 1.00 20.12 8 GLU A C 15
ATOM 18031 O O . GLU A 1 8 ? -10.087 -0.586 -3.007 1.00 71.01 8 GLU A O 15
ATOM 18043 N N . TRP A 1 9 ? -10.281 1.574 -2.378 1.00 25.34 9 TRP A N 15
ATOM 18044 C CA . TRP A 1 9 ? -9.275 1.497 -1.323 1.00 13.11 9 TRP A CA 15
ATOM 18045 C C . TRP A 1 9 ? -9.542 0.321 -0.388 1.00 20.35 9 TRP A C 15
ATOM 18046 O O . TRP A 1 9 ? -8.690 -0.549 -0.221 1.00 22.34 9 TRP A O 15
ATOM 18067 N N . MET A 1 10 ? -10.726 0.293 0.205 1.00 5.00 10 MET A N 15
ATOM 18068 C CA . MET A 1 10 ? -11.095 -0.777 1.121 1.00 64.53 10 MET A CA 15
ATOM 18069 C C . MET A 1 10 ? -11.012 -2.133 0.433 1.00 33.50 10 MET A C 15
ATOM 18070 O O . MET A 1 10 ? -10.636 -3.130 1.050 1.00 0.12 10 MET A O 15
ATOM 18084 N N . LYS A 1 11 ? -11.348 -2.160 -0.851 1.00 12.44 11 LYS A N 15
ATOM 18085 C CA . LYS A 1 11 ? -11.350 -3.398 -1.603 1.00 52.22 11 LYS A CA 15
ATOM 18086 C C . LYS A 1 11 ? -9.925 -3.911 -1.814 1.00 74.04 11 LYS A C 15
ATOM 18087 O O . LYS A 1 11 ? -9.616 -5.045 -1.443 1.00 22.00 11 LYS A O 15
ATOM 18106 N N . ASN A 1 12 ? -9.049 -3.083 -2.395 1.00 43.30 12 ASN A N 15
ATOM 18107 C CA . ASN A 1 12 ? -7.676 -3.511 -2.641 1.00 12.20 12 ASN A CA 15
ATOM 18108 C C . ASN A 1 12 ? -6.927 -3.736 -1.335 1.00 25.32 12 ASN A C 15
ATOM 18109 O O . ASN A 1 12 ? -6.072 -4.612 -1.260 1.00 35.44 12 ASN A O 15
ATOM 18120 N N . TYR A 1 13 ? -7.253 -2.960 -0.306 1.00 35.43 13 TYR A N 15
ATOM 18121 C CA . TYR A 1 13 ? -6.574 -3.090 0.977 1.00 54.14 13 TYR A CA 15
ATOM 18122 C C . TYR A 1 13 ? -6.835 -4.461 1.587 1.00 14.41 13 TYR A C 15
ATOM 18123 O O . TYR A 1 13 ? -5.907 -5.122 2.048 1.00 65.31 13 TYR A O 15
ATOM 18141 N N . GLU A 1 14 ? -8.091 -4.892 1.566 1.00 0.44 14 GLU A N 15
ATOM 18142 C CA . GLU A 1 14 ? -8.458 -6.205 2.090 1.00 10.41 14 GLU A CA 15
ATOM 18143 C C . GLU A 1 14 ? -7.709 -7.321 1.364 1.00 35.35 14 GLU A C 15
ATOM 18144 O O . GLU A 1 14 ? -7.340 -8.331 1.968 1.00 11.13 14 GLU A O 15
ATOM 18156 N N . GLU A 1 15 ? -7.477 -7.133 0.072 1.00 4.10 15 GLU A N 15
ATOM 18157 C CA . GLU A 1 15 ? -6.720 -8.099 -0.711 1.00 63.21 15 GLU A CA 15
ATOM 18158 C C . GLU A 1 15 ? -5.233 -7.981 -0.391 1.00 70.50 15 GLU A C 15
ATOM 18159 O O . GLU A 1 15 ? -4.526 -8.981 -0.261 1.00 10.32 15 GLU A O 15
ATOM 18171 N N . LEU A 1 16 ? -4.782 -6.741 -0.240 1.00 64.25 16 LEU A N 15
ATOM 18172 C CA . LEU A 1 16 ? -3.384 -6.442 0.035 1.00 62.14 16 LEU A CA 15
ATOM 18173 C C . LEU A 1 16 ? -2.948 -6.992 1.390 1.00 73.33 16 LEU A C 15
ATOM 18174 O O . LEU A 1 16 ? -1.837 -7.503 1.520 1.00 63.33 16 LEU A O 15
ATOM 18190 N N . LYS A 1 17 ? -3.821 -6.877 2.392 1.00 64.23 17 LYS A N 15
ATOM 18191 C CA . LYS A 1 17 ? -3.544 -7.410 3.728 1.00 15.13 17 LYS A CA 15
ATOM 18192 C C . LYS A 1 17 ? -3.114 -8.862 3.639 1.00 4.43 17 LYS A C 15
ATOM 18193 O O . LYS A 1 17 ? -2.028 -9.238 4.086 1.00 41.23 17 LYS A O 15
ATOM 18212 N N . SER A 1 18 ? -3.984 -9.665 3.054 1.00 2.22 18 SER A N 15
ATOM 18213 C CA . SER A 1 18 ? -3.731 -11.084 2.897 1.00 54.42 18 SER A CA 15
ATOM 18214 C C . SER A 1 18 ? -2.513 -11.337 2.007 1.00 14.55 18 SER A C 15
ATOM 18215 O O . SER A 1 18 ? -1.732 -12.252 2.269 1.00 53.34 18 SER A O 15
ATOM 18223 N N . PHE A 1 19 ? -2.333 -10.518 0.973 1.00 72.44 19 PHE A N 15
ATOM 18224 C CA . PHE A 1 19 ? -1.209 -10.687 0.065 1.00 63.25 19 PHE A CA 15
ATOM 18225 C C . PHE A 1 19 ? 0.115 -10.427 0.791 1.00 74.33 19 PHE A C 15
ATOM 18226 O O . PHE A 1 19 ? 1.059 -11.218 0.693 1.00 2.22 19 PHE A O 15
ATOM 18243 N N . VAL A 1 20 ? 0.169 -9.328 1.539 1.00 41.32 20 VAL A N 15
ATOM 18244 C CA . VAL A 1 20 ? 1.362 -8.965 2.295 1.00 0.34 20 VAL A CA 15
ATOM 18245 C C . VAL A 1 20 ? 1.615 -9.949 3.431 1.00 72.42 20 VAL A C 15
ATOM 18246 O O . VAL A 1 20 ? 2.758 -10.238 3.764 1.00 50.43 20 VAL A O 15
ATOM 18259 N N . ARG A 1 21 ? 0.555 -10.466 4.025 1.00 53.34 21 ARG A N 15
ATOM 18260 C CA . ARG A 1 21 ? 0.699 -11.444 5.096 1.00 74.52 21 ARG A CA 15
ATOM 18261 C C . ARG A 1 21 ? 1.223 -12.769 4.540 1.00 21.23 21 ARG A C 15
ATOM 18262 O O . ARG A 1 21 ? 2.073 -13.417 5.153 1.00 64.32 21 ARG A O 15
ATOM 18283 N N . LYS A 1 22 ? 0.729 -13.153 3.369 1.00 40.10 22 LYS A N 15
ATOM 18284 C CA . LYS A 1 22 ? 1.060 -14.445 2.780 1.00 64.44 22 LYS A CA 15
ATOM 18285 C C . LYS A 1 22 ? 2.481 -14.452 2.211 1.00 70.24 22 LYS A C 15
ATOM 18286 O O . LYS A 1 22 ? 3.283 -15.321 2.545 1.00 3.44 22 LYS A O 15
ATOM 18305 N N . TYR A 1 23 ? 2.796 -13.480 1.366 1.00 13.21 23 TYR A N 15
ATOM 18306 C CA . TYR A 1 23 ? 4.087 -13.459 0.682 1.00 70.33 23 TYR A CA 15
ATOM 18307 C C . TYR A 1 23 ? 5.100 -12.577 1.401 1.00 71.11 23 TYR A C 15
ATOM 18308 O O . TYR A 1 23 ? 6.309 -12.741 1.221 1.00 31.44 23 TYR A O 15
ATOM 18326 N N . ARG A 1 24 ? 4.596 -11.662 2.223 1.00 23.54 24 ARG A N 15
ATOM 18327 C CA . ARG A 1 24 ? 5.406 -10.596 2.810 1.00 42.21 24 ARG A CA 15
ATOM 18328 C C . ARG A 1 24 ? 5.945 -9.687 1.719 1.00 31.53 24 ARG A C 15
ATOM 18329 O O . ARG A 1 24 ? 6.990 -9.960 1.127 1.00 20.05 24 ARG A O 15
ATOM 18350 N N . ARG A 1 25 ? 5.182 -8.619 1.458 1.00 1.41 25 ARG A N 15
ATOM 18351 C CA . ARG A 1 25 ? 5.451 -7.645 0.392 1.00 32.14 25 ARG A CA 15
ATOM 18352 C C . ARG A 1 25 ? 5.433 -8.311 -0.988 1.00 64.04 25 ARG A C 15
ATOM 18353 O O . ARG A 1 25 ? 5.373 -9.535 -1.107 1.00 42.45 25 ARG A O 15
ATOM 18374 N N . PHE A 1 26 ? 5.456 -7.497 -2.031 1.00 13.42 26 PHE A N 15
ATOM 18375 C CA . PHE A 1 26 ? 5.425 -8.008 -3.392 1.00 61.23 26 PHE A CA 15
ATOM 18376 C C . PHE A 1 26 ? 6.348 -7.194 -4.297 1.00 55.11 26 PHE A C 15
ATOM 18377 O O . PHE A 1 26 ? 5.940 -6.217 -4.917 1.00 64.00 26 PHE A O 15
ATOM 18394 N N . PRO A 1 27 ? 7.634 -7.574 -4.341 1.00 3.44 27 PRO A N 15
ATOM 18395 C CA . PRO A 1 27 ? 8.662 -6.834 -5.075 1.00 74.45 27 PRO A CA 15
ATOM 18396 C C . PRO A 1 27 ? 8.519 -6.957 -6.590 1.00 23.33 27 PRO A C 15
ATOM 18397 O O . PRO A 1 27 ? 8.719 -5.985 -7.318 1.00 33.34 27 PRO A O 15
ATOM 18408 N N . LYS A 1 28 ? 8.173 -8.149 -7.061 1.00 10.21 28 LYS A N 15
ATOM 18409 C CA . LYS A 1 28 ? 8.123 -8.415 -8.496 1.00 71.21 28 LYS A CA 15
ATOM 18410 C C . LYS A 1 28 ? 6.702 -8.730 -8.952 1.00 24.51 28 LYS A C 15
ATOM 18411 O O . LYS A 1 28 ? 6.473 -9.071 -10.114 1.00 4.52 28 LYS A O 15
ATOM 18430 N N . SER A 1 29 ? 5.750 -8.606 -8.045 1.00 75.12 29 SER A N 15
ATOM 18431 C CA . SER A 1 29 ? 4.368 -8.934 -8.350 1.00 63.41 29 SER A CA 15
ATOM 18432 C C . SER A 1 29 ? 3.641 -7.724 -8.936 1.00 51.43 29 SER A C 15
ATOM 18433 O O . SER A 1 29 ? 3.463 -6.705 -8.269 1.00 11.04 29 SER A O 15
ATOM 18441 N N . THR A 1 30 ? 3.236 -7.838 -10.193 1.00 2.14 30 THR A N 15
ATOM 18442 C CA . THR A 1 30 ? 2.549 -6.756 -10.879 1.00 65.03 30 THR A CA 15
ATOM 18443 C C . THR A 1 30 ? 1.150 -7.206 -11.307 1.00 42.32 30 THR A C 15
ATOM 18444 O O . THR A 1 30 ? 0.540 -6.638 -12.216 1.00 70.13 30 THR A O 15
ATOM 18455 N N . GLU A 1 31 ? 0.639 -8.211 -10.608 1.00 11.21 31 GLU A N 15
ATOM 18456 C CA . GLU A 1 31 ? -0.668 -8.776 -10.910 1.00 63.53 31 GLU A CA 15
ATOM 18457 C C . GLU A 1 31 ? -1.799 -7.841 -10.495 1.00 3.12 31 GLU A C 15
ATOM 18458 O O . GLU A 1 31 ? -1.750 -7.220 -9.428 1.00 21.14 31 GLU A O 15
ATOM 18470 N N . GLY A 1 32 ? -2.809 -7.755 -11.351 1.00 23.33 32 GLY A N 15
ATOM 18471 C CA . GLY A 1 32 ? -4.008 -6.998 -11.046 1.00 52.31 32 GLY A CA 15
ATOM 18472 C C . GLY A 1 32 ? -3.740 -5.539 -10.729 1.00 74.05 32 GLY A C 15
ATOM 18473 O O . GLY A 1 32 ? -2.759 -4.956 -11.199 1.00 1.24 32 GLY A O 15
ATOM 18477 N N . ASN A 1 33 ? -4.617 -4.952 -9.928 1.00 43.44 33 ASN A N 15
ATOM 18478 C CA . ASN A 1 33 ? -4.491 -3.550 -9.547 1.00 12.31 33 ASN A CA 15
ATOM 18479 C C . ASN A 1 33 ? -3.302 -3.348 -8.614 1.00 24.34 33 ASN A C 15
ATOM 18480 O O . ASN A 1 33 ? -2.706 -2.278 -8.595 1.00 61.41 33 ASN A O 15
ATOM 18491 N N . LEU A 1 34 ? -2.953 -4.390 -7.860 1.00 2.30 34 LEU A N 15
ATOM 18492 C CA . LEU A 1 34 ? -1.856 -4.313 -6.895 1.00 12.15 34 LEU A CA 15
ATOM 18493 C C . LEU A 1 34 ? -0.539 -4.005 -7.593 1.00 1.23 34 LEU A C 15
ATOM 18494 O O . LEU A 1 34 ? 0.282 -3.241 -7.083 1.00 11.15 34 LEU A O 15
ATOM 18510 N N . GLY A 1 35 ? -0.350 -4.604 -8.764 1.00 23.04 35 GLY A N 15
ATOM 18511 C CA . GLY A 1 35 ? 0.864 -4.389 -9.521 1.00 72.04 35 GLY A CA 15
ATOM 18512 C C . GLY A 1 35 ? 1.080 -2.931 -9.860 1.00 21.14 35 GLY A C 15
ATOM 18513 O O . GLY A 1 35 ? 2.190 -2.417 -9.748 1.00 34.14 35 GLY A O 15
ATOM 18517 N N . GLY A 1 36 ? 0.018 -2.262 -10.268 1.00 51.22 36 GLY A N 15
ATOM 18518 C CA . GLY A 1 36 ? 0.117 -0.848 -10.571 1.00 53.24 36 GLY A CA 15
ATOM 18519 C C . GLY A 1 36 ? 0.024 -0.011 -9.318 1.00 1.15 36 GLY A C 15
ATOM 18520 O O . GLY A 1 36 ? 0.557 1.094 -9.257 1.00 51.42 36 GLY A O 15
ATOM 18524 N N . TRP A 1 37 ? -0.651 -0.561 -8.316 1.00 20.20 37 TRP A N 15
ATOM 18525 C CA . TRP A 1 37 ? -0.843 0.100 -7.034 1.00 10.11 37 TRP A CA 15
ATOM 18526 C C . TRP A 1 37 ? 0.499 0.468 -6.415 1.00 22.31 37 TRP A C 15
ATOM 18527 O O . TRP A 1 37 ? 0.769 1.639 -6.140 1.00 71.20 37 TRP A O 15
ATOM 18548 N N . CYS A 1 38 ? 1.352 -0.537 -6.241 1.00 14.05 38 CYS A N 15
ATOM 18549 C CA . CYS A 1 38 ? 2.651 -0.334 -5.607 1.00 53.34 38 CYS A CA 15
ATOM 18550 C C . CYS A 1 38 ? 3.551 0.571 -6.447 1.00 72.34 38 CYS A C 15
ATOM 18551 O O . CYS A 1 38 ? 4.299 1.391 -5.909 1.00 21.11 38 CYS A O 15
ATOM 18559 N N . HIS A 1 39 ? 3.463 0.421 -7.760 1.00 45.24 39 HIS A N 15
ATOM 18560 C CA . HIS A 1 39 ? 4.317 1.161 -8.684 1.00 42.10 39 HIS A CA 15
ATOM 18561 C C . HIS A 1 39 ? 3.907 2.628 -8.788 1.00 65.34 39 HIS A C 15
ATOM 18562 O O . HIS A 1 39 ? 4.757 3.514 -8.819 1.00 41.35 39 HIS A O 15
ATOM 18577 N N . THR A 1 40 ? 2.608 2.884 -8.817 1.00 4.04 40 THR A N 15
ATOM 18578 C CA . THR A 1 40 ? 2.094 4.246 -8.898 1.00 74.53 40 THR A CA 15
ATOM 18579 C C . THR A 1 40 ? 2.479 5.050 -7.658 1.00 1.02 40 THR A C 15
ATOM 18580 O O . THR A 1 40 ? 2.831 6.229 -7.749 1.00 51.23 40 THR A O 15
ATOM 18591 N N . GLN A 1 41 ? 2.452 4.398 -6.506 1.00 64.14 41 GLN A N 15
ATOM 18592 C CA . GLN A 1 41 ? 2.760 5.064 -5.252 1.00 25.02 41 GLN A CA 15
ATOM 18593 C C . GLN A 1 41 ? 4.258 5.283 -5.072 1.00 31.43 41 GLN A C 15
ATOM 18594 O O . GLN A 1 41 ? 4.676 5.992 -4.161 1.00 2.33 41 GLN A O 15
ATOM 18608 N N . ARG A 1 42 ? 5.065 4.685 -5.942 1.00 12.24 42 ARG A N 15
ATOM 18609 C CA . ARG A 1 42 ? 6.495 4.976 -5.963 1.00 62.54 42 ARG A CA 15
ATOM 18610 C C . ARG A 1 42 ? 6.714 6.444 -6.302 1.00 45.34 42 ARG A C 15
ATOM 18611 O O . ARG A 1 42 ? 7.579 7.106 -5.729 1.00 43.23 42 ARG A O 15
ATOM 18632 N N . LYS A 1 43 ? 5.900 6.949 -7.223 1.00 22.51 43 LYS A N 15
ATOM 18633 C CA . LYS A 1 43 ? 5.978 8.343 -7.638 1.00 34.40 43 LYS A CA 15
ATOM 18634 C C . LYS A 1 43 ? 5.443 9.253 -6.540 1.00 73.22 43 LYS A C 15
ATOM 18635 O O . LYS A 1 43 ? 5.977 10.333 -6.297 1.00 22.42 43 LYS A O 15
ATOM 18654 N N . MET A 1 44 ? 4.398 8.796 -5.864 1.00 34.22 44 MET A N 15
ATOM 18655 C CA . MET A 1 44 ? 3.784 9.569 -4.787 1.00 52.00 44 MET A CA 15
ATOM 18656 C C . MET A 1 44 ? 4.696 9.605 -3.563 1.00 15.31 44 MET A C 15
ATOM 18657 O O . MET A 1 44 ? 4.743 10.602 -2.835 1.00 3.32 44 MET A O 15
ATOM 18671 N N . ARG A 1 45 ? 5.408 8.503 -3.338 1.00 63.22 45 ARG A N 15
ATOM 18672 C CA . ARG A 1 45 ? 6.435 8.433 -2.298 1.00 14.52 45 ARG A CA 15
ATOM 18673 C C . ARG A 1 45 ? 7.559 9.406 -2.623 1.00 12.40 45 ARG A C 15
ATOM 18674 O O . ARG A 1 45 ? 8.031 10.150 -1.766 1.00 14.21 45 ARG A O 15
ATOM 18695 N N . LYS A 1 46 ? 7.960 9.381 -3.883 1.00 54.42 46 LYS A N 15
ATOM 18696 C CA . LYS A 1 46 ? 9.036 10.219 -4.392 1.00 53.15 46 LYS A CA 15
ATOM 18697 C C . LYS A 1 46 ? 8.691 11.700 -4.258 1.00 21.12 46 LYS A C 15
ATOM 18698 O O . LYS A 1 46 ? 9.495 12.497 -3.776 1.00 33.41 46 LYS A O 15
ATOM 18717 N N . GLN A 1 47 ? 7.495 12.055 -4.708 1.00 11.22 47 GLN A N 15
ATOM 18718 C CA . GLN A 1 47 ? 7.006 13.423 -4.604 1.00 54.34 47 GLN A CA 15
ATOM 18719 C C . GLN A 1 47 ? 6.856 13.824 -3.136 1.00 55.34 47 GLN A C 15
ATOM 18720 O O . GLN A 1 47 ? 7.027 14.989 -2.774 1.00 2.32 47 GLN A O 15
ATOM 18734 N N . GLY A 1 48 ? 6.548 12.842 -2.299 1.00 51.13 48 GLY A N 15
ATOM 18735 C CA . GLY A 1 48 ? 6.450 13.077 -0.874 1.00 0.12 48 GLY A CA 15
ATOM 18736 C C . GLY A 1 48 ? 5.076 13.547 -0.453 1.00 71.13 48 GLY A C 15
ATOM 18737 O O . GLY A 1 48 ? 4.940 14.310 0.503 1.00 2.31 48 GLY A O 15
ATOM 18741 N N . LYS A 1 49 ? 4.050 13.086 -1.153 1.00 44.55 49 LYS A N 15
ATOM 18742 C CA . LYS A 1 49 ? 2.685 13.503 -0.851 1.00 4.11 49 LYS A CA 15
ATOM 18743 C C . LYS A 1 49 ? 1.808 12.305 -0.527 1.00 61.24 49 LYS A C 15
ATOM 18744 O O . LYS A 1 49 ? 0.592 12.434 -0.386 1.00 13.14 49 LYS A O 15
ATOM 18763 N N . LEU A 1 50 ? 2.432 11.146 -0.426 1.00 22.14 50 LEU A N 15
ATOM 18764 C CA . LEU A 1 50 ? 1.713 9.913 -0.129 1.00 31.41 50 LEU A CA 15
ATOM 18765 C C . LEU A 1 50 ? 0.995 10.017 1.226 1.00 31.15 50 LEU A C 15
ATOM 18766 O O . LEU A 1 50 ? 1.556 10.530 2.197 1.00 15.14 50 LEU A O 15
ATOM 18782 N N . PRO A 1 51 ? -0.251 9.506 1.303 1.00 53.22 51 PRO A N 15
ATOM 18783 C CA . PRO A 1 51 ? -1.064 9.551 2.525 1.00 74.32 51 PRO A CA 15
ATOM 18784 C C . PRO A 1 51 ? -0.427 8.811 3.688 1.00 22.34 51 PRO A C 15
ATOM 18785 O O . PRO A 1 51 ? 0.020 7.666 3.545 1.00 21.30 51 PRO A O 15
ATOM 18796 N N . ASN A 1 52 ? -0.396 9.473 4.831 1.00 14.44 52 ASN A N 15
ATOM 18797 C CA . ASN A 1 52 ? 0.162 8.905 6.047 1.00 61.51 52 ASN A CA 15
ATOM 18798 C C . ASN A 1 52 ? -0.743 7.822 6.620 1.00 3.20 52 ASN A C 15
ATOM 18799 O O . ASN A 1 52 ? -0.256 6.797 7.092 1.00 64.31 52 ASN A O 15
ATOM 18810 N N . ASP A 1 53 ? -2.057 8.043 6.572 1.00 34.43 53 ASP A N 15
ATOM 18811 C CA . ASP A 1 53 ? -3.007 7.060 7.103 1.00 3.14 53 ASP A CA 15
ATOM 18812 C C . ASP A 1 53 ? -2.825 5.726 6.399 1.00 52.50 53 ASP A C 15
ATOM 18813 O O . ASP A 1 53 ? -2.595 4.699 7.033 1.00 24.45 53 ASP A O 15
ATOM 18822 N N . ARG A 1 54 ? -2.886 5.772 5.075 1.00 64.34 54 ARG A N 15
ATOM 18823 C CA . ARG A 1 54 ? -2.656 4.602 4.238 1.00 35.44 54 ARG A CA 15
ATOM 18824 C C . ARG A 1 54 ? -1.259 4.034 4.475 1.00 75.03 54 ARG A C 15
ATOM 18825 O O . ARG A 1 54 ? -1.073 2.819 4.524 1.00 50.30 54 ARG A O 15
ATOM 18846 N N . ARG A 1 55 ? -0.285 4.929 4.630 1.00 53.22 55 ARG A N 15
ATOM 18847 C CA . ARG A 1 55 ? 1.095 4.538 4.909 1.00 71.21 55 ARG A CA 15
ATOM 18848 C C . ARG A 1 55 ? 1.163 3.668 6.152 1.00 51.31 55 ARG A C 15
ATOM 18849 O O . ARG A 1 55 ? 1.766 2.591 6.145 1.00 14.14 55 ARG A O 15
ATOM 18870 N N . LEU A 1 56 ? 0.539 4.147 7.217 1.00 2.50 56 LEU A N 15
ATOM 18871 C CA . LEU A 1 56 ? 0.586 3.460 8.486 1.00 32.35 56 LEU A CA 15
ATOM 18872 C C . LEU A 1 56 ? -0.174 2.137 8.408 1.00 61.52 56 LEU A C 15
ATOM 18873 O O . LEU A 1 56 ? 0.234 1.143 9.003 1.00 21.10 56 LEU A O 15
ATOM 18889 N N . LEU A 1 57 ? -1.274 2.132 7.654 1.00 34.20 57 LEU A N 15
ATOM 18890 C CA . LEU A 1 57 ? -2.082 0.926 7.480 1.00 12.01 57 LEU A CA 15
ATOM 18891 C C . LEU A 1 57 ? -1.272 -0.177 6.802 1.00 61.03 57 LEU A C 15
ATOM 18892 O O . LEU A 1 57 ? -1.464 -1.361 7.081 1.00 75.01 57 LEU A O 15
ATOM 18908 N N . LEU A 1 58 ? -0.372 0.217 5.911 1.00 24.41 58 LEU A N 15
ATOM 18909 C CA . LEU A 1 58 ? 0.483 -0.741 5.220 1.00 33.02 58 LEU A CA 15
ATOM 18910 C C . LEU A 1 58 ? 1.518 -1.314 6.177 1.00 22.54 58 LEU A C 15
ATOM 18911 O O . LEU A 1 58 ? 1.794 -2.512 6.172 1.00 21.54 58 LEU A O 15
ATOM 18927 N N . ASP A 1 59 ? 2.077 -0.455 7.013 1.00 54.42 59 ASP A N 15
ATOM 18928 C CA . ASP A 1 59 ? 3.047 -0.883 8.014 1.00 54.23 59 ASP A CA 15
ATOM 18929 C C . ASP A 1 59 ? 2.383 -1.810 9.032 1.00 54.14 59 ASP A C 15
ATOM 18930 O O . ASP A 1 59 ? 3.013 -2.728 9.558 1.00 54.22 59 ASP A O 15
ATOM 18939 N N . LYS A 1 60 ? 1.097 -1.570 9.285 1.00 63.11 60 LYS A N 15
ATOM 18940 C CA . LYS A 1 60 ? 0.305 -2.402 10.173 1.00 65.12 60 LYS A CA 15
ATOM 18941 C C . LYS A 1 60 ? 0.266 -3.854 9.700 1.00 63.53 60 LYS A C 15
ATOM 18942 O O . LYS A 1 60 ? 0.492 -4.776 10.485 1.00 42.21 60 LYS A O 15
ATOM 18961 N N . ILE A 1 61 ? -0.005 -4.055 8.411 1.00 12.55 61 ILE A N 15
ATOM 18962 C CA . ILE A 1 61 ? -0.096 -5.404 7.860 1.00 55.51 61 ILE A CA 15
ATOM 18963 C C . ILE A 1 61 ? 1.288 -6.010 7.632 1.00 44.42 61 ILE A C 15
ATOM 18964 O O . ILE A 1 61 ? 1.416 -7.199 7.341 1.00 2.01 61 ILE A O 15
ATOM 18980 N N . GLY A 1 62 ? 2.324 -5.189 7.764 1.00 1.25 62 GLY A N 15
ATOM 18981 C CA . GLY A 1 62 ? 3.682 -5.696 7.683 1.00 31.44 62 GLY A CA 15
ATOM 18982 C C . GLY A 1 62 ? 4.393 -5.317 6.402 1.00 61.14 62 GLY A C 15
ATOM 18983 O O . GLY A 1 62 ? 5.441 -5.880 6.082 1.00 65.50 62 GLY A O 15
ATOM 18987 N N . PHE A 1 63 ? 3.838 -4.366 5.667 1.00 23.13 63 PHE A N 15
ATOM 18988 C CA . PHE A 1 63 ? 4.473 -3.893 4.443 1.00 74.13 63 PHE A CA 15
ATOM 18989 C C . PHE A 1 63 ? 5.694 -3.055 4.786 1.00 60.21 63 PHE A C 15
ATOM 18990 O O . PHE A 1 63 ? 5.604 -2.087 5.542 1.00 11.23 63 PHE A O 15
ATOM 19007 N N . VAL A 1 64 ? 6.833 -3.446 4.245 1.00 54.22 64 VAL A N 15
ATOM 19008 C CA . VAL A 1 64 ? 8.086 -2.786 4.541 1.00 43.55 64 VAL A CA 15
ATOM 19009 C C . VAL A 1 64 ? 8.298 -1.585 3.621 1.00 74.41 64 VAL A C 15
ATOM 19010 O O . VAL A 1 64 ? 8.087 -1.666 2.409 1.00 4.22 64 VAL A O 15
ATOM 19023 N N . TRP A 1 65 ? 8.705 -0.469 4.208 1.00 32.22 65 TRP A N 15
ATOM 19024 C CA . TRP A 1 65 ? 8.919 0.761 3.457 1.00 44.30 65 TRP A CA 15
ATOM 19025 C C . TRP A 1 65 ? 10.363 0.880 2.993 1.00 13.41 65 TRP A C 15
ATOM 19026 O O . TRP A 1 65 ? 10.834 1.972 2.671 1.00 1.33 65 TRP A O 15
ATOM 19047 N N . SER A 1 66 ? 11.045 -0.267 2.956 1.00 13.24 66 SER A N 15
ATOM 19048 C CA . SER A 1 66 ? 12.408 -0.376 2.435 1.00 31.23 66 SER A CA 15
ATOM 19049 C C . SER A 1 66 ? 13.434 0.278 3.363 1.00 4.41 66 SER A C 15
ATOM 19050 O O . SER A 1 66 ? 13.332 1.461 3.698 1.00 22.30 66 SER A O 15
ATOM 19058 N N . LEU A 1 67 ? 14.425 -0.504 3.774 1.00 20.21 67 LEU A N 15
ATOM 19059 C CA . LEU A 1 67 ? 15.527 0.020 4.567 1.00 22.01 67 LEU A CA 15
ATOM 19060 C C . LEU A 1 67 ? 16.441 0.855 3.678 1.00 45.24 67 LEU A C 15
ATOM 19061 O O . LEU A 1 67 ? 16.131 1.069 2.502 1.00 75.41 67 LEU A O 15
ATOM 19077 N N . GLU A 1 68 ? 17.569 1.301 4.225 1.00 21.43 68 GLU A N 15
ATOM 19078 C CA . GLU A 1 68 ? 18.404 2.295 3.559 1.00 33.14 68 GLU A CA 15
ATOM 19079 C C . GLU A 1 68 ? 17.567 3.552 3.333 1.00 45.24 68 GLU A C 15
ATOM 19080 O O . GLU A 1 68 ? 17.086 3.829 2.228 1.00 61.01 68 GLU A O 15
ATOM 19092 N N . HIS A 1 69 ? 17.352 4.284 4.415 1.00 31.50 69 HIS A N 15
ATOM 19093 C CA . HIS A 1 69 ? 16.413 5.390 4.418 1.00 21.21 69 HIS A CA 15
ATOM 19094 C C . HIS A 1 69 ? 17.125 6.700 4.739 1.00 71.42 69 HIS A C 15
ATOM 19095 O O . HIS A 1 69 ? 17.687 6.857 5.821 1.00 4.21 69 HIS A O 15
ATOM 19110 N N . HIS A 1 70 ? 17.101 7.636 3.799 1.00 43.24 70 HIS A N 15
ATOM 19111 C CA . HIS A 1 70 ? 17.734 8.936 4.003 1.00 33.31 70 HIS A CA 15
ATOM 19112 C C . HIS A 1 70 ? 16.685 10.026 4.204 1.00 54.03 70 HIS A C 15
ATOM 19113 O O . HIS A 1 70 ? 15.530 9.865 3.806 1.00 41.14 70 HIS A O 15
ATOM 19128 N N . HIS A 1 71 ? 17.096 11.125 4.819 1.00 34.34 71 HIS A N 15
ATOM 19129 C CA . HIS A 1 71 ? 16.199 12.241 5.095 1.00 44.35 71 HIS A CA 15
ATOM 19130 C C . HIS A 1 71 ? 16.438 13.387 4.125 1.00 41.31 71 HIS A C 15
ATOM 19131 O O . HIS A 1 71 ? 17.574 13.650 3.728 1.00 71.24 71 HIS A O 15
ATOM 19146 N N . HIS A 1 72 ? 15.357 14.054 3.744 1.00 31.03 72 HIS A N 15
ATOM 19147 C CA . HIS A 1 72 ? 15.417 15.196 2.843 1.00 53.22 72 HIS A CA 15
ATOM 19148 C C . HIS A 1 72 ? 14.044 15.858 2.787 1.00 71.51 72 HIS A C 15
ATOM 19149 O O . HIS A 1 72 ? 13.025 15.168 2.728 1.00 24.14 72 HIS A O 15
ATOM 19164 N N . HIS A 1 73 ? 14.009 17.184 2.816 1.00 54.24 73 HIS A N 15
ATOM 19165 C CA . HIS A 1 73 ? 12.739 17.905 2.828 1.00 1.13 73 HIS A CA 15
ATOM 19166 C C . HIS A 1 73 ? 12.887 19.330 2.302 1.00 13.13 73 HIS A C 15
ATOM 19167 O O . HIS A 1 73 ? 12.919 20.294 3.067 1.00 61.24 73 HIS A O 15
ATOM 19182 N N . HIS A 1 74 ? 12.995 19.450 0.989 1.00 15.20 74 HIS A N 15
ATOM 19183 C CA . HIS A 1 74 ? 13.052 20.751 0.342 1.00 55.54 74 HIS A CA 15
ATOM 19184 C C . HIS A 1 74 ? 12.827 20.583 -1.152 1.00 4.20 74 HIS A C 15
ATOM 19185 O O . HIS A 1 74 ? 11.716 20.895 -1.623 1.00 38.13 74 HIS A O 15
ATOM 19201 N N . MET A 1 1 ? -14.124 14.909 -0.965 1.00 14.30 1 MET A N 16
ATOM 19202 C CA . MET A 1 1 ? -14.025 13.582 -1.619 1.00 64.21 1 MET A CA 16
ATOM 19203 C C . MET A 1 1 ? -13.738 13.732 -3.108 1.00 41.14 1 MET A C 16
ATOM 19204 O O . MET A 1 1 ? -14.549 14.290 -3.849 1.00 54.25 1 MET A O 16
ATOM 19220 N N . ASN A 1 2 ? -12.585 13.240 -3.544 1.00 51.34 2 ASN A N 16
ATOM 19221 C CA . ASN A 1 2 ? -12.252 13.223 -4.967 1.00 41.44 2 ASN A CA 16
ATOM 19222 C C . ASN A 1 2 ? -13.158 12.252 -5.706 1.00 74.40 2 ASN A C 16
ATOM 19223 O O . ASN A 1 2 ? -13.651 12.546 -6.795 1.00 53.23 2 ASN A O 16
ATOM 19234 N N . GLN A 1 3 ? -13.378 11.092 -5.098 1.00 72.40 3 GLN A N 16
ATOM 19235 C CA . GLN A 1 3 ? -14.229 10.061 -5.678 1.00 54.13 3 GLN A CA 16
ATOM 19236 C C . GLN A 1 3 ? -15.106 9.444 -4.596 1.00 75.20 3 GLN A C 16
ATOM 19237 O O . GLN A 1 3 ? -14.676 9.305 -3.450 1.00 63.43 3 GLN A O 16
ATOM 19251 N N . ASN A 1 4 ? -16.333 9.089 -4.950 1.00 25.12 4 ASN A N 16
ATOM 19252 C CA . ASN A 1 4 ? -17.244 8.467 -3.996 1.00 61.33 4 ASN A CA 16
ATOM 19253 C C . ASN A 1 4 ? -17.617 7.060 -4.454 1.00 74.32 4 ASN A C 16
ATOM 19254 O O . ASN A 1 4 ? -18.057 6.228 -3.656 1.00 4.43 4 ASN A O 16
ATOM 19265 N N . LEU A 1 5 ? -17.428 6.796 -5.741 1.00 41.02 5 LEU A N 16
ATOM 19266 C CA . LEU A 1 5 ? -17.703 5.483 -6.302 1.00 21.21 5 LEU A CA 16
ATOM 19267 C C . LEU A 1 5 ? -16.412 4.829 -6.767 1.00 43.33 5 LEU A C 16
ATOM 19268 O O . LEU A 1 5 ? -15.444 5.517 -7.100 1.00 30.31 5 LEU A O 16
ATOM 19284 N N . GLN A 1 6 ? -16.414 3.498 -6.780 1.00 42.21 6 GLN A N 16
ATOM 19285 C CA . GLN A 1 6 ? -15.248 2.712 -7.172 1.00 0.41 6 GLN A CA 16
ATOM 19286 C C . GLN A 1 6 ? -14.087 2.950 -6.212 1.00 3.31 6 GLN A C 16
ATOM 19287 O O . GLN A 1 6 ? -12.969 3.261 -6.635 1.00 60.31 6 GLN A O 16
ATOM 19301 N N . GLY A 1 7 ? -14.367 2.820 -4.917 1.00 15.04 7 GLY A N 16
ATOM 19302 C CA . GLY A 1 7 ? -13.323 2.909 -3.913 1.00 24.24 7 GLY A CA 16
ATOM 19303 C C . GLY A 1 7 ? -12.423 1.688 -3.926 1.00 64.51 7 GLY A C 16
ATOM 19304 O O . GLY A 1 7 ? -12.466 0.860 -3.014 1.00 60.11 7 GLY A O 16
ATOM 19308 N N . GLU A 1 8 ? -11.603 1.592 -4.966 1.00 43.13 8 GLU A N 16
ATOM 19309 C CA . GLU A 1 8 ? -10.729 0.444 -5.185 1.00 23.52 8 GLU A CA 16
ATOM 19310 C C . GLU A 1 8 ? -9.795 0.220 -3.996 1.00 54.41 8 GLU A C 16
ATOM 19311 O O . GLU A 1 8 ? -9.350 -0.898 -3.748 1.00 64.22 8 GLU A O 16
ATOM 19323 N N . TRP A 1 9 ? -9.511 1.294 -3.264 1.00 30.42 9 TRP A N 16
ATOM 19324 C CA . TRP A 1 9 ? -8.633 1.234 -2.102 1.00 33.52 9 TRP A CA 16
ATOM 19325 C C . TRP A 1 9 ? -9.151 0.230 -1.074 1.00 20.55 9 TRP A C 16
ATOM 19326 O O . TRP A 1 9 ? -8.379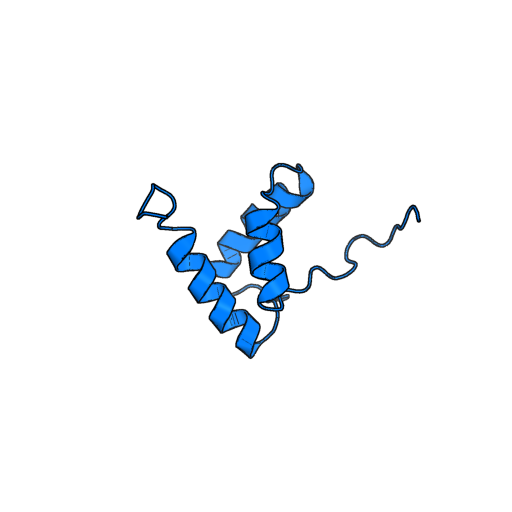 -0.542 -0.517 1.00 71.32 9 TRP A O 16
ATOM 19347 N N . MET A 1 10 ? -10.455 0.229 -0.844 1.00 13.41 10 MET A N 16
ATOM 19348 C CA . MET A 1 10 ? -11.056 -0.686 0.127 1.00 12.23 10 MET A CA 16
ATOM 19349 C C . MET A 1 10 ? -10.771 -2.134 -0.254 1.00 23.54 10 MET A C 16
ATOM 19350 O O . MET A 1 10 ? -10.462 -2.969 0.596 1.00 22.41 10 MET A O 16
ATOM 19364 N N . LYS A 1 11 ? -10.866 -2.407 -1.544 1.00 43.23 11 LYS A N 16
ATOM 19365 C CA . LYS A 1 11 ? -10.620 -3.735 -2.075 1.00 54.01 11 LYS A CA 16
ATOM 19366 C C . LYS A 1 11 ? -9.141 -4.086 -1.989 1.00 51.13 11 LYS A C 16
ATOM 19367 O O . LYS A 1 11 ? -8.756 -5.085 -1.377 1.00 44.30 11 LYS A O 16
ATOM 19386 N N . ASN A 1 12 ? -8.327 -3.246 -2.620 1.00 44.00 12 ASN A N 16
ATOM 19387 C CA . ASN A 1 12 ? -6.876 -3.429 -2.651 1.00 62.30 12 ASN A CA 16
ATOM 19388 C C . ASN A 1 12 ? -6.306 -3.557 -1.245 1.00 71.34 12 ASN A C 16
ATOM 19389 O O . ASN A 1 12 ? -5.322 -4.259 -1.031 1.00 31.12 12 ASN A O 16
ATOM 19400 N N . TYR A 1 13 ? -6.934 -2.879 -0.294 1.00 14.34 13 TYR A N 16
ATOM 19401 C CA . TYR A 1 13 ? -6.516 -2.934 1.099 1.00 34.45 13 TYR A CA 16
ATOM 19402 C C . TYR A 1 13 ? -6.550 -4.370 1.615 1.00 43.42 13 TYR A C 16
ATOM 19403 O O . TYR A 1 13 ? -5.539 -4.890 2.083 1.00 61.24 13 TYR A O 16
ATOM 19421 N N . GLU A 1 14 ? -7.704 -5.017 1.492 1.00 64.13 14 GLU A N 16
ATOM 19422 C CA . GLU A 1 14 ? -7.867 -6.388 1.971 1.00 41.13 14 GLU A CA 16
ATOM 19423 C C . GLU A 1 14 ? -6.975 -7.353 1.196 1.00 34.45 14 GLU A C 16
ATOM 19424 O O . GLU A 1 14 ? -6.431 -8.305 1.762 1.00 62.05 14 GLU A O 16
ATOM 19436 N N . GLU A 1 15 ? -6.825 -7.100 -0.096 1.00 72.34 15 GLU A N 16
ATOM 19437 C CA . GLU A 1 15 ? -5.981 -7.926 -0.948 1.00 42.31 15 GLU A CA 16
ATOM 19438 C C . GLU A 1 15 ? -4.521 -7.807 -0.514 1.00 55.24 15 GLU A C 16
ATOM 19439 O O . GLU A 1 15 ? -3.819 -8.808 -0.373 1.00 5.24 15 GLU A O 16
ATOM 19451 N N . LEU A 1 16 ? -4.085 -6.574 -0.278 1.00 55.13 16 LEU A N 16
ATOM 19452 C CA . LEU A 1 16 ? -2.708 -6.297 0.113 1.00 23.43 16 LEU A CA 16
ATOM 19453 C C . LEU A 1 16 ? -2.398 -6.898 1.478 1.00 52.23 16 LEU A C 16
ATOM 19454 O O . LEU A 1 16 ? -1.312 -7.438 1.689 1.00 44.44 16 LEU A O 16
ATOM 19470 N N . LYS A 1 17 ? -3.356 -6.805 2.400 1.00 62.14 17 LYS A N 16
ATOM 19471 C CA . LYS A 1 17 ? -3.204 -7.388 3.732 1.00 24.21 17 LYS A CA 16
ATOM 19472 C C . LYS A 1 17 ? -2.823 -8.850 3.629 1.00 40.12 17 LYS A C 16
ATOM 19473 O O . LYS A 1 17 ? -1.776 -9.264 4.114 1.00 51.03 17 LYS A O 16
ATOM 19492 N N . SER A 1 18 ? -3.683 -9.612 2.973 1.00 35.21 18 SER A N 16
ATOM 19493 C CA . SER A 1 18 ? -3.467 -11.040 2.795 1.00 14.54 18 SER A CA 16
ATOM 19494 C C . SER A 1 18 ? -2.200 -11.316 1.988 1.00 74.24 18 SER A C 16
ATOM 19495 O O . SER A 1 18 ? -1.472 -12.272 2.269 1.00 33.23 18 SER A O 16
ATOM 19503 N N . PHE A 1 19 ? -1.927 -10.463 1.007 1.00 74.34 19 PHE A N 16
ATOM 19504 C CA . PHE A 1 19 ? -0.763 -10.634 0.151 1.00 2.32 19 PHE A CA 16
ATOM 19505 C C . PHE A 1 19 ? 0.523 -10.526 0.970 1.00 14.31 19 PHE A C 16
ATOM 19506 O O . PHE A 1 19 ? 1.404 -11.380 0.875 1.00 44.31 19 PHE A O 16
ATOM 19523 N N . VAL A 1 20 ? 0.617 -9.489 1.794 1.00 13.54 20 VAL A N 16
ATOM 19524 C CA . VAL A 1 20 ? 1.779 -9.303 2.656 1.00 52.10 20 VAL A CA 16
ATOM 19525 C C . VAL A 1 20 ? 1.778 -10.331 3.788 1.00 44.41 20 VAL A C 16
ATOM 19526 O O . VAL A 1 20 ? 2.822 -10.859 4.164 1.00 24.51 20 VAL A O 16
ATOM 19539 N N . ARG A 1 21 ? 0.592 -10.609 4.311 1.00 43.00 21 ARG A N 16
ATOM 19540 C CA . ARG A 1 21 ? 0.407 -11.578 5.388 1.00 64.25 21 ARG A CA 16
ATOM 19541 C C . ARG A 1 21 ? 0.970 -12.947 5.016 1.00 5.10 21 ARG A C 16
ATOM 19542 O O . ARG A 1 21 ? 1.688 -13.566 5.803 1.00 2.45 21 ARG A O 16
ATOM 19563 N N . LYS A 1 22 ? 0.661 -13.409 3.816 1.00 64.31 22 LYS A N 16
ATOM 19564 C CA . LYS A 1 22 ? 1.059 -14.744 3.397 1.00 5.11 22 LYS A CA 16
ATOM 19565 C C . LYS A 1 22 ? 2.369 -14.738 2.605 1.00 31.30 22 LYS A C 16
ATOM 19566 O O . LYS A 1 22 ? 3.278 -15.518 2.895 1.00 63.21 22 LYS A O 16
ATOM 19585 N N . TYR A 1 23 ? 2.470 -13.860 1.612 1.00 21.34 23 TYR A N 16
ATOM 19586 C CA . TYR A 1 23 ? 3.588 -13.907 0.672 1.00 33.24 23 TYR A CA 16
ATOM 19587 C C . TYR A 1 23 ? 4.658 -12.878 1.006 1.00 51.45 23 TYR A C 16
ATOM 19588 O O . TYR A 1 23 ? 5.786 -12.974 0.519 1.00 61.41 23 TYR A O 16
ATOM 19606 N N . ARG A 1 24 ? 4.296 -11.910 1.842 1.00 24.44 24 ARG A N 16
ATOM 19607 C CA . ARG A 1 24 ? 5.181 -10.802 2.191 1.00 71.53 24 ARG A CA 16
ATOM 19608 C C . ARG A 1 24 ? 5.481 -9.925 0.983 1.00 73.35 24 ARG A C 16
ATOM 19609 O O . ARG A 1 24 ? 6.371 -10.225 0.189 1.00 11.03 24 ARG A O 16
ATOM 19630 N N . ARG A 1 25 ? 4.695 -8.853 0.863 1.00 51.24 25 ARG A N 16
ATOM 19631 C CA . ARG A 1 25 ? 4.816 -7.841 -0.199 1.00 1.45 25 ARG A CA 16
ATOM 19632 C C . ARG A 1 25 ? 4.864 -8.461 -1.600 1.00 51.43 25 ARG A C 16
ATOM 19633 O O . ARG A 1 25 ? 4.629 -9.655 -1.777 1.00 65.30 25 ARG A O 16
ATOM 19654 N N . PHE A 1 26 ? 5.122 -7.627 -2.598 1.00 15.22 26 PHE A N 16
ATOM 19655 C CA . PHE A 1 26 ? 5.180 -8.085 -3.976 1.00 55.21 26 PHE A CA 16
ATOM 19656 C C . PHE A 1 26 ? 6.452 -8.889 -4.226 1.00 24.34 26 PHE A C 16
ATOM 19657 O O . PHE A 1 26 ? 7.507 -8.575 -3.675 1.00 40.20 26 PHE A O 16
ATOM 19674 N N . PRO A 1 27 ? 6.367 -9.938 -5.061 1.00 43.34 27 PRO A N 16
ATOM 19675 C CA . PRO A 1 27 ? 7.540 -10.712 -5.478 1.00 41.14 27 PRO A CA 16
ATOM 19676 C C . PRO A 1 27 ? 8.535 -9.840 -6.241 1.00 43.52 27 PRO A C 16
ATOM 19677 O O . PRO A 1 27 ? 9.742 -9.871 -5.980 1.00 73.02 27 PRO A O 16
ATOM 19688 N N . LYS A 1 28 ? 8.013 -9.069 -7.186 1.00 34.43 28 LYS A N 16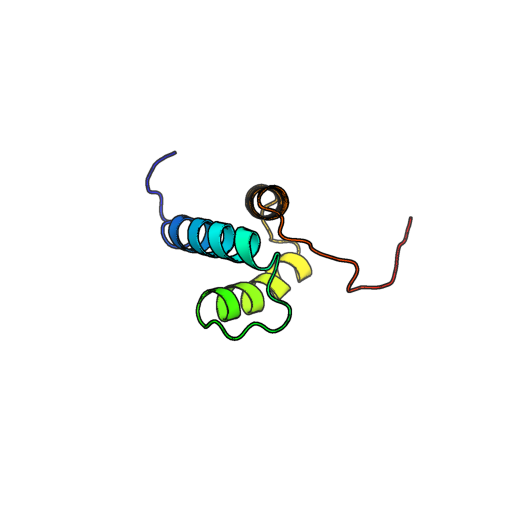
ATOM 19689 C CA . LYS A 1 28 ? 8.800 -8.090 -7.919 1.00 24.44 28 LYS A CA 16
ATOM 19690 C C . LYS A 1 28 ? 7.854 -7.076 -8.564 1.00 11.14 28 LYS A C 16
ATOM 19691 O O . LYS A 1 28 ? 8.055 -6.640 -9.700 1.00 53.33 28 LYS A O 16
ATOM 19710 N N . SER A 1 29 ? 6.807 -6.724 -7.811 1.00 54.10 29 SER A N 16
ATOM 19711 C CA . SER A 1 29 ? 5.801 -5.751 -8.247 1.00 33.04 29 SER A CA 16
ATOM 19712 C C . SER A 1 29 ? 4.955 -6.285 -9.408 1.00 12.52 29 SER A C 16
ATOM 19713 O O . SER A 1 29 ? 5.105 -7.437 -9.825 1.00 34.32 29 SER A O 16
ATOM 19721 N N . THR A 1 30 ? 4.052 -5.434 -9.900 1.00 0.12 30 THR A N 16
ATOM 19722 C CA . THR A 1 30 ? 3.188 -5.747 -11.025 1.00 62.21 30 THR A CA 16
ATOM 19723 C C . THR A 1 30 ? 2.379 -7.035 -10.807 1.00 11.41 30 THR A C 16
ATOM 19724 O O . THR A 1 30 ? 2.318 -7.906 -11.675 1.00 61.31 30 THR A O 16
ATOM 19735 N N . GLU A 1 31 ? 1.744 -7.133 -9.644 1.00 73.13 31 GLU A N 16
ATOM 19736 C CA . GLU A 1 31 ? 0.880 -8.266 -9.334 1.00 63.32 31 GLU A CA 16
ATOM 19737 C C . GLU A 1 31 ? -0.571 -7.821 -9.193 1.00 63.11 31 GLU A C 16
ATOM 19738 O O . GLU A 1 31 ? -0.925 -7.119 -8.244 1.00 63.13 31 GLU A O 16
ATOM 19750 N N . GLY A 1 32 ? -1.391 -8.220 -10.158 1.00 62.25 32 GLY A N 16
ATOM 19751 C CA . GLY A 1 32 ? -2.816 -7.940 -10.112 1.00 53.44 32 GLY A CA 16
ATOM 19752 C C . GLY A 1 32 ? -3.139 -6.461 -10.028 1.00 75.40 32 GLY A C 16
ATOM 19753 O O . GLY A 1 32 ? -2.423 -5.621 -10.583 1.00 62.31 32 GLY A O 16
ATOM 19757 N N . ASN A 1 33 ? -4.210 -6.151 -9.310 1.00 2.02 33 ASN A N 16
ATOM 19758 C CA . ASN A 1 33 ? -4.668 -4.776 -9.141 1.00 51.31 33 ASN A CA 16
ATOM 19759 C C . ASN A 1 33 ? -3.662 -4.007 -8.295 1.00 2.44 33 ASN A C 16
ATOM 19760 O O . ASN A 1 33 ? -3.413 -2.818 -8.509 1.00 1.55 33 ASN A O 16
ATOM 19771 N N . LEU A 1 34 ? -3.063 -4.724 -7.350 1.00 15.32 34 LEU A N 16
ATOM 19772 C CA . LEU A 1 34 ? -2.054 -4.168 -6.457 1.00 52.31 34 LEU A CA 16
ATOM 19773 C C . LEU A 1 34 ? -0.862 -3.640 -7.248 1.00 31.23 34 LEU A C 16
ATOM 19774 O O . LEU A 1 34 ? -0.220 -2.669 -6.852 1.00 74.32 34 LEU A O 16
ATOM 19790 N N . GLY A 1 35 ? -0.567 -4.295 -8.363 1.00 3.54 35 GLY A N 16
ATOM 19791 C CA . GLY A 1 35 ? 0.518 -3.860 -9.220 1.00 24.35 35 GLY A CA 16
ATOM 19792 C C . GLY A 1 35 ? 0.294 -2.462 -9.760 1.00 75.11 35 GLY A C 16
ATOM 19793 O O . GLY A 1 35 ? 1.227 -1.661 -9.849 1.00 63.30 35 GLY A O 16
ATOM 19797 N N . GLY A 1 36 ? -0.949 -2.169 -10.114 1.00 32.10 36 GLY A N 16
ATOM 19798 C CA . GLY A 1 36 ? -1.288 -0.852 -10.612 1.00 63.55 36 GLY A CA 16
ATOM 19799 C C . GLY A 1 36 ? -1.371 0.152 -9.487 1.00 62.22 36 GLY A C 16
ATOM 19800 O O . GLY A 1 36 ? -1.044 1.327 -9.658 1.00 54.54 36 GLY A O 16
ATOM 19804 N N . TRP A 1 37 ? -1.818 -0.329 -8.333 1.00 21.04 37 TRP A N 16
ATOM 19805 C CA . TRP A 1 37 ? -1.866 0.471 -7.118 1.00 72.13 37 TRP A CA 16
ATOM 19806 C C . TRP A 1 37 ? -0.471 0.972 -6.756 1.00 33.44 37 TRP A C 16
ATOM 19807 O O . TRP A 1 37 ? -0.242 2.177 -6.611 1.00 11.14 37 TRP A O 16
ATOM 19828 N N . CYS A 1 38 ? 0.455 0.029 -6.632 1.00 11.41 38 CYS A N 16
ATOM 19829 C CA . CYS A 1 38 ? 1.824 0.327 -6.234 1.00 53.50 38 CYS A CA 16
ATOM 19830 C C . CYS A 1 38 ? 2.515 1.234 -7.249 1.00 3.41 38 CYS A C 16
ATOM 19831 O O . CYS A 1 38 ? 3.189 2.187 -6.867 1.00 11.43 38 CYS A O 16
ATOM 19839 N N . HIS A 1 39 ? 2.320 0.946 -8.538 1.00 75.44 39 HIS A N 16
ATOM 19840 C CA . HIS A 1 39 ? 2.986 1.690 -9.612 1.00 33.43 39 HIS A CA 16
ATOM 19841 C C . HIS A 1 39 ? 2.784 3.194 -9.472 1.00 4.33 39 HIS A C 16
ATOM 19842 O O . HIS A 1 39 ? 3.720 3.974 -9.660 1.00 64.13 39 HIS A O 16
ATOM 19857 N N . THR A 1 40 ? 1.577 3.594 -9.124 1.00 55.24 40 THR A N 16
ATOM 19858 C CA . THR A 1 40 ? 1.257 5.001 -8.989 1.00 33.12 40 THR A CA 16
ATOM 19859 C C . THR A 1 40 ? 1.868 5.593 -7.718 1.00 72.34 40 THR A C 16
ATOM 19860 O O . THR A 1 40 ? 2.565 6.610 -7.759 1.00 4.52 40 THR A O 16
ATOM 19871 N N . GLN A 1 41 ? 1.627 4.934 -6.593 1.00 4.50 41 GLN A N 16
ATOM 19872 C CA . GLN A 1 41 ? 1.923 5.519 -5.297 1.00 53.33 41 GLN A CA 16
ATOM 19873 C C . GLN A 1 41 ? 3.365 5.306 -4.842 1.00 73.01 41 GLN A C 16
ATOM 19874 O O . GLN A 1 41 ? 3.812 5.962 -3.903 1.00 5.12 41 GLN A O 16
ATOM 19888 N N . ARG A 1 42 ? 4.104 4.420 -5.504 1.00 75.14 42 ARG A N 16
ATOM 19889 C CA . ARG A 1 42 ? 5.532 4.278 -5.214 1.00 31.23 42 ARG A CA 16
ATOM 19890 C C . ARG A 1 42 ? 6.259 5.569 -5.583 1.00 24.02 42 ARG A C 16
ATOM 19891 O O . ARG A 1 42 ? 7.321 5.888 -5.047 1.00 32.12 42 ARG A O 16
ATOM 19912 N N . LYS A 1 43 ? 5.657 6.310 -6.502 1.00 51.44 43 LYS A N 16
ATOM 19913 C CA . LYS A 1 43 ? 6.157 7.593 -6.928 1.00 71.42 43 LYS A CA 16
ATOM 19914 C C . LYS A 1 43 ? 5.792 8.658 -5.899 1.00 51.40 43 LYS A C 16
ATOM 19915 O O . LYS A 1 43 ? 6.626 9.472 -5.506 1.00 4.31 43 LYS A O 16
ATOM 19934 N N . MET A 1 44 ? 4.534 8.634 -5.471 1.00 13.12 44 MET A N 16
ATOM 19935 C CA . MET A 1 44 ? 4.044 9.553 -4.444 1.00 1.45 44 MET A CA 16
ATOM 19936 C C . MET A 1 44 ? 4.815 9.361 -3.144 1.00 34.33 44 MET A C 16
ATOM 19937 O O . MET A 1 44 ? 4.985 10.298 -2.364 1.00 34.52 44 MET A O 16
ATOM 19951 N N . ARG A 1 45 ? 5.254 8.128 -2.917 1.00 14.21 45 ARG A N 16
ATOM 19952 C CA . ARG A 1 45 ? 6.105 7.791 -1.779 1.00 31.51 45 ARG A CA 16
ATOM 19953 C C . ARG A 1 45 ? 7.397 8.595 -1.819 1.00 51.15 45 ARG A C 16
ATOM 19954 O O . ARG A 1 45 ? 7.817 9.163 -0.814 1.00 53.10 45 ARG A O 16
ATOM 19975 N N . LYS A 1 46 ? 8.008 8.656 -2.991 1.00 51.23 46 LYS A N 16
ATOM 19976 C CA . LYS A 1 46 ? 9.261 9.376 -3.156 1.00 1.21 46 LYS A CA 16
ATOM 19977 C C . LYS A 1 46 ? 9.005 10.878 -3.070 1.00 42.24 46 LYS A C 16
ATOM 19978 O O . LYS A 1 46 ? 9.737 11.607 -2.407 1.00 41.25 46 LYS A O 16
ATOM 19997 N N . GLN A 1 47 ? 7.946 11.318 -3.736 1.00 25.25 47 GLN A N 16
ATOM 19998 C CA . GLN A 1 47 ? 7.554 12.728 -3.741 1.00 74.33 47 GLN A CA 16
ATOM 19999 C C . GLN A 1 47 ? 7.117 13.201 -2.353 1.00 53.43 47 GLN A C 16
ATOM 20000 O O . GLN A 1 47 ? 6.996 14.403 -2.112 1.00 41.15 47 GLN A O 16
ATOM 20014 N N . GLY A 1 48 ? 6.871 12.256 -1.453 1.00 62.52 48 GLY A N 16
ATOM 20015 C CA . GLY A 1 48 ? 6.483 12.594 -0.097 1.00 41.15 48 GLY A CA 16
ATOM 20016 C C . GLY A 1 48 ? 5.077 13.153 -0.020 1.00 22.22 48 GLY A C 16
ATOM 20017 O O . GLY A 1 48 ? 4.744 13.904 0.898 1.00 62.21 48 GLY A O 16
ATOM 20021 N N . LYS A 1 49 ? 4.243 12.773 -0.975 1.00 1.00 49 LYS A N 16
ATOM 20022 C CA . LYS A 1 49 ? 2.887 13.300 -1.052 1.00 33.30 49 LYS A CA 16
ATOM 20023 C C . LYS A 1 49 ? 1.865 12.227 -0.710 1.00 23.34 49 LYS A C 16
ATOM 20024 O O . LYS A 1 49 ? 0.664 12.493 -0.659 1.00 44.02 49 LYS A O 16
ATOM 20043 N N . LEU A 1 50 ? 2.351 11.012 -0.502 1.00 54.32 50 LEU A N 16
ATOM 20044 C CA . LEU A 1 50 ? 1.505 9.909 -0.052 1.00 23.42 50 LEU A CA 16
ATOM 20045 C C . LEU A 1 50 ? 0.851 10.265 1.288 1.00 63.24 50 LEU A C 16
ATOM 20046 O O . LEU A 1 50 ? 1.492 10.875 2.144 1.00 75.41 50 LEU A O 16
ATOM 20062 N N . PRO A 1 51 ? -0.423 9.892 1.487 1.00 11.33 51 PRO A N 16
ATOM 20063 C CA . PRO A 1 51 ? -1.128 10.119 2.745 1.00 40.14 51 PRO A CA 16
ATOM 20064 C C . PRO A 1 51 ? -0.597 9.245 3.870 1.00 5.51 51 PRO A C 16
ATOM 20065 O O . PRO A 1 51 ? -0.441 8.030 3.713 1.00 34.42 51 PRO A O 16
ATOM 20076 N N . ASN A 1 52 ? -0.331 9.875 4.999 1.00 73.54 52 ASN A N 16
ATOM 20077 C CA . ASN A 1 52 ? 0.135 9.181 6.190 1.00 62.04 52 ASN A CA 16
ATOM 20078 C C . ASN A 1 52 ? -0.877 8.135 6.644 1.00 54.32 52 ASN A C 16
ATOM 20079 O O . ASN A 1 52 ? -0.497 7.084 7.156 1.00 43.33 52 ASN A O 16
ATOM 20090 N N . ASP A 1 53 ? -2.167 8.431 6.448 1.00 44.12 53 ASP A N 16
ATOM 20091 C CA . ASP A 1 53 ? -3.236 7.476 6.766 1.00 43.12 53 ASP A CA 16
ATOM 20092 C C . ASP A 1 53 ? -2.951 6.139 6.108 1.00 42.31 53 ASP A C 16
ATOM 20093 O O . ASP A 1 53 ? -2.905 5.101 6.760 1.00 14.02 53 ASP A O 16
ATOM 20102 N N . ARG A 1 54 ? -2.730 6.199 4.807 1.00 73.44 54 ARG A N 16
ATOM 20103 C CA . ARG A 1 54 ? -2.456 5.025 4.001 1.00 71.23 54 ARG A CA 16
ATOM 20104 C C . ARG A 1 54 ? -1.105 4.421 4.350 1.00 34.13 54 ARG A C 16
ATOM 20105 O O . ARG A 1 54 ? -0.986 3.214 4.553 1.00 23.42 54 ARG A O 16
ATOM 20126 N N . ARG A 1 55 ? -0.096 5.274 4.402 1.00 1.13 55 ARG A N 16
ATOM 20127 C CA . ARG A 1 55 ? 1.251 4.869 4.794 1.00 23.21 55 ARG A CA 16
ATOM 20128 C C . ARG A 1 55 ? 1.226 4.076 6.105 1.00 42.41 55 ARG A C 16
ATOM 20129 O O . ARG A 1 55 ? 1.915 3.065 6.240 1.00 45.53 55 ARG A O 16
ATOM 20150 N N . LEU A 1 56 ? 0.416 4.522 7.057 1.00 14.34 56 LEU A N 16
ATOM 20151 C CA . LEU A 1 56 ? 0.325 3.855 8.350 1.00 61.34 56 LEU A CA 16
ATOM 20152 C C . LEU A 1 56 ? -0.370 2.501 8.223 1.00 71.44 56 LEU A C 16
ATOM 20153 O O . LEU A 1 56 ? 0.002 1.542 8.896 1.00 74.23 56 LEU A O 16
ATOM 20169 N N . LEU A 1 57 ? -1.364 2.424 7.345 1.00 1.42 57 LEU A N 16
ATOM 20170 C CA . LEU A 1 57 ? -2.105 1.183 7.126 1.00 35.20 57 LEU A CA 16
ATOM 20171 C C . LEU A 1 57 ? -1.179 0.086 6.610 1.00 41.25 57 LEU A C 16
ATOM 20172 O O . LEU A 1 57 ? -1.245 -1.063 7.057 1.00 34.11 57 LEU A O 16
ATOM 20188 N N . LEU A 1 58 ? -0.313 0.453 5.675 1.00 3.31 58 LEU A N 16
ATOM 20189 C CA . LEU A 1 58 ? 0.637 -0.493 5.099 1.00 55.33 58 LEU A CA 16
ATOM 20190 C C . LEU A 1 58 ? 1.665 -0.938 6.132 1.00 43.52 58 LEU A C 16
ATOM 20191 O O . LEU A 1 58 ? 2.043 -2.107 6.182 1.00 73.41 58 LEU A O 16
ATOM 20207 N N . ASP A 1 59 ? 2.107 -0.011 6.963 1.00 24.44 59 ASP A N 16
ATOM 20208 C CA . ASP A 1 59 ? 3.095 -0.328 7.986 1.00 70.03 59 ASP A CA 16
ATOM 20209 C C . ASP A 1 59 ? 2.467 -1.190 9.078 1.00 3.51 59 ASP A C 16
ATOM 20210 O O . ASP A 1 59 ? 3.141 -2.003 9.714 1.00 22.14 59 ASP A O 16
ATOM 20219 N N . LYS A 1 60 ? 1.163 -1.018 9.277 1.00 45.15 60 LYS A N 16
ATOM 20220 C CA . LYS A 1 60 ? 0.423 -1.774 10.256 1.00 12.22 60 LYS A CA 16
ATOM 20221 C C . LYS A 1 60 ? 0.361 -3.246 9.852 1.00 42.01 60 LYS A C 16
ATOM 20222 O O . LYS A 1 60 ? 0.608 -4.133 10.669 1.00 31.23 60 LYS A O 16
ATOM 20241 N N . ILE A 1 61 ? 0.049 -3.502 8.585 1.00 22.10 61 ILE A N 16
ATOM 20242 C CA . ILE A 1 61 ? -0.061 -4.874 8.100 1.00 42.23 61 ILE A CA 16
ATOM 20243 C C . ILE A 1 61 ? 1.317 -5.521 7.973 1.00 32.13 61 ILE A C 16
ATOM 20244 O O . ILE A 1 61 ? 1.442 -6.743 8.013 1.00 60.14 61 ILE A O 16
ATOM 20260 N N . GLY A 1 62 ? 2.351 -4.698 7.839 1.00 35.34 62 GLY A N 16
ATOM 20261 C CA . GLY A 1 62 ? 3.704 -5.217 7.796 1.00 13.11 62 GLY A CA 16
ATOM 20262 C C . GLY A 1 62 ? 4.331 -5.117 6.421 1.00 21.21 62 GLY A C 16
ATOM 20263 O O . GLY A 1 62 ? 5.135 -5.964 6.037 1.00 63.23 62 GLY A O 16
ATOM 20267 N N . PHE A 1 63 ? 3.963 -4.087 5.678 1.00 14.21 63 PHE A N 16
ATOM 20268 C CA . PHE A 1 63 ? 4.533 -3.860 4.360 1.00 25.00 63 PHE A CA 16
ATOM 20269 C C . PHE A 1 63 ? 5.952 -3.320 4.484 1.00 54.44 63 PHE A C 16
ATOM 20270 O O . PHE A 1 63 ? 6.211 -2.380 5.240 1.00 65.31 63 PHE A O 16
ATOM 20287 N N . VAL A 1 64 ? 6.867 -3.940 3.757 1.00 14.34 64 VAL A N 16
ATOM 20288 C CA . VAL A 1 64 ? 8.257 -3.535 3.770 1.00 34.02 64 VAL A CA 16
ATOM 20289 C C . VAL A 1 64 ? 8.441 -2.263 2.944 1.00 65.44 64 VAL A C 16
ATOM 20290 O O . VAL A 1 64 ? 7.915 -2.143 1.837 1.00 21.34 64 VAL A O 16
ATOM 20303 N N . TRP A 1 65 ? 9.174 -1.309 3.492 1.00 11.35 65 TRP A N 16
ATOM 20304 C CA . TRP A 1 65 ? 9.376 -0.036 2.817 1.00 52.23 65 TRP A CA 16
ATOM 20305 C C . TRP A 1 65 ? 10.603 -0.080 1.921 1.00 42.44 65 TRP A C 16
ATOM 20306 O O . TRP A 1 65 ? 10.816 0.808 1.097 1.00 64.25 65 TRP A O 16
ATOM 20327 N N . SER A 1 66 ? 11.411 -1.115 2.081 1.00 2.43 66 SER A N 16
ATOM 20328 C CA . SER A 1 66 ? 12.568 -1.299 1.229 1.00 44.00 66 SER A CA 16
ATOM 20329 C C . SER A 1 66 ? 12.257 -2.273 0.096 1.00 12.24 66 SER A C 16
ATOM 20330 O O . SER A 1 66 ? 12.557 -3.468 0.172 1.00 12.43 66 SER A O 16
ATOM 20338 N N . LEU A 1 67 ? 11.615 -1.752 -0.933 1.00 45.14 67 LEU A N 16
ATOM 20339 C CA . LEU A 1 67 ? 11.290 -2.529 -2.119 1.00 3.42 67 LEU A CA 16
ATOM 20340 C C . LEU A 1 67 ? 12.410 -2.341 -3.136 1.00 23.55 67 LEU A C 16
ATOM 20341 O O . LEU A 1 67 ? 12.681 -1.214 -3.551 1.00 74.34 67 LEU A O 16
ATOM 20357 N N . GLU A 1 68 ? 13.070 -3.442 -3.508 1.00 22.51 68 GLU A N 16
ATOM 20358 C CA . GLU A 1 68 ? 14.267 -3.385 -4.353 1.00 62.23 68 GLU A CA 16
ATOM 20359 C C . GLU A 1 68 ? 15.369 -2.611 -3.635 1.00 2.21 68 GLU A C 16
ATOM 20360 O O . GLU A 1 68 ? 15.352 -2.500 -2.405 1.00 21.32 68 GLU A O 16
ATOM 20372 N N . HIS A 1 69 ? 16.320 -2.094 -4.414 1.00 3.50 69 HIS A N 16
ATOM 20373 C CA . HIS A 1 69 ? 17.401 -1.241 -3.908 1.00 41.42 69 HIS A CA 16
ATOM 20374 C C . HIS A 1 69 ? 18.378 -2.018 -3.028 1.00 13.42 69 HIS A C 16
ATOM 20375 O O . HIS A 1 69 ? 17.984 -2.839 -2.200 1.00 72.33 69 HIS A O 16
ATOM 20390 N N . HIS A 1 70 ? 19.660 -1.758 -3.221 1.00 21.51 70 HIS A N 16
ATOM 20391 C CA . HIS A 1 70 ? 20.696 -2.405 -2.431 1.00 1.01 70 HIS A CA 16
ATOM 20392 C C . HIS A 1 70 ? 21.918 -1.503 -2.309 1.00 65.33 70 HIS A C 16
ATOM 20393 O O . HIS A 1 70 ? 22.536 -1.126 -3.307 1.00 4.20 70 HIS A O 16
ATOM 20408 N N . HIS A 1 71 ? 22.238 -1.128 -1.082 1.00 42.30 71 HIS A N 16
ATOM 20409 C CA . HIS A 1 71 ? 23.404 -0.300 -0.809 1.00 10.00 71 HIS A CA 16
ATOM 20410 C C . HIS A 1 71 ? 24.477 -1.147 -0.140 1.00 3.03 71 HIS A C 16
ATOM 20411 O O . HIS A 1 71 ? 24.171 -1.966 0.727 1.00 43.21 71 HIS A O 16
ATOM 20426 N N . HIS A 1 72 ? 25.723 -0.959 -0.546 1.00 41.51 72 HIS A N 16
ATOM 20427 C CA . HIS A 1 72 ? 26.822 -1.771 -0.036 1.00 44.15 72 HIS A CA 16
ATOM 20428 C C . HIS A 1 72 ? 27.136 -1.447 1.415 1.00 45.14 72 HIS A C 16
ATOM 20429 O O . HIS A 1 72 ? 27.625 -0.360 1.736 1.00 63.14 72 HIS A O 16
ATOM 20444 N N . HIS A 1 73 ? 26.854 -2.398 2.287 1.00 13.40 73 HIS A N 16
ATOM 20445 C CA . HIS A 1 73 ? 27.217 -2.288 3.687 1.00 5.53 73 HIS A CA 16
ATOM 20446 C C . HIS A 1 73 ? 28.314 -3.302 3.981 1.00 13.53 73 HIS A C 16
ATOM 20447 O O . HIS A 1 73 ? 28.049 -4.416 4.430 1.00 13.00 73 HIS A O 16
ATOM 20462 N N . HIS A 1 74 ? 29.542 -2.917 3.683 1.00 52.33 74 HIS A N 16
ATOM 20463 C CA . HIS A 1 74 ? 30.683 -3.809 3.803 1.00 23.30 74 HIS A CA 16
ATOM 20464 C C . HIS A 1 74 ? 31.905 -3.021 4.243 1.00 63.40 74 HIS A C 16
ATOM 20465 O O . HIS A 1 74 ? 32.461 -2.280 3.409 1.00 38.79 74 HIS A O 16
ATOM 20481 N N . MET A 1 1 ? -14.807 -4.869 -19.150 1.00 71.01 1 MET A N 17
ATOM 20482 C CA . MET A 1 1 ? -14.901 -4.768 -17.676 1.00 24.34 1 MET A CA 17
ATOM 20483 C C . MET A 1 1 ? -15.827 -3.629 -17.279 1.00 22.11 1 MET A C 17
ATOM 20484 O O . MET A 1 1 ? -15.500 -2.455 -17.467 1.00 52.11 1 MET A O 17
ATOM 20500 N N . ASN A 1 2 ? -16.988 -3.976 -16.743 1.00 73.24 2 ASN A N 17
ATOM 20501 C CA . ASN A 1 2 ? -17.937 -2.973 -16.278 1.00 22.11 2 ASN A CA 17
ATOM 20502 C C . ASN A 1 2 ? -17.450 -2.348 -14.979 1.00 21.21 2 ASN A C 17
ATOM 20503 O O . ASN A 1 2 ? -16.978 -3.047 -14.080 1.00 11.52 2 ASN A O 17
ATOM 20514 N N . GLN A 1 3 ? -17.546 -1.033 -14.892 1.00 24.30 3 GLN A N 17
ATOM 20515 C CA . GLN A 1 3 ? -17.128 -0.319 -13.698 1.00 65.33 3 GLN A CA 17
ATOM 20516 C C . GLN A 1 3 ? -18.171 -0.483 -12.599 1.00 25.25 3 GLN A C 17
ATOM 20517 O O . GLN A 1 3 ? -19.255 0.104 -12.655 1.00 51.04 3 GLN A O 17
ATOM 20531 N N . ASN A 1 4 ? -17.839 -1.310 -11.622 1.00 15.53 4 ASN A N 17
ATOM 20532 C CA . ASN A 1 4 ? -18.748 -1.631 -10.536 1.00 22.22 4 ASN A CA 17
ATOM 20533 C C . ASN A 1 4 ? -18.588 -0.652 -9.380 1.00 42.11 4 ASN A C 17
ATOM 20534 O O . ASN A 1 4 ? -17.588 -0.688 -8.660 1.00 43.15 4 ASN A O 17
ATOM 20545 N N . LEU A 1 5 ? -19.568 0.238 -9.239 1.00 10.11 5 LEU A N 17
ATOM 20546 C CA . LEU A 1 5 ? -19.636 1.169 -8.111 1.00 13.22 5 LEU A CA 17
ATOM 20547 C C . LEU A 1 5 ? -18.403 2.066 -8.036 1.00 64.40 5 LEU A C 17
ATOM 20548 O O . LEU A 1 5 ? -17.738 2.328 -9.040 1.00 1.04 5 LEU A O 17
ATOM 20564 N N . GLN A 1 6 ? -18.124 2.546 -6.834 1.00 51.04 6 GLN A N 17
ATOM 20565 C CA . GLN A 1 6 ? -17.010 3.442 -6.593 1.00 70.24 6 GLN A CA 17
ATOM 20566 C C . GLN A 1 6 ? -16.398 3.146 -5.231 1.00 3.21 6 GLN A C 17
ATOM 20567 O O . GLN A 1 6 ? -17.000 2.447 -4.416 1.00 33.53 6 GLN A O 17
ATOM 20581 N N . GLY A 1 7 ? -15.212 3.677 -4.989 1.00 42.04 7 GLY A N 17
ATOM 20582 C CA . GLY A 1 7 ? -14.531 3.418 -3.739 1.00 20.02 7 GLY A CA 17
ATOM 20583 C C . GLY A 1 7 ? -13.610 2.226 -3.851 1.00 35.11 7 GLY A C 17
ATOM 20584 O O . GLY A 1 7 ? -13.539 1.392 -2.947 1.00 40.24 7 GLY A O 17
ATOM 20588 N N . GLU A 1 8 ? -12.895 2.152 -4.968 1.00 33.35 8 GLU A N 17
ATOM 20589 C CA . GLU A 1 8 ? -12.005 1.028 -5.242 1.00 0.10 8 GLU A CA 17
ATOM 20590 C C . GLU A 1 8 ? -10.876 0.955 -4.216 1.00 64.22 8 GLU A C 17
ATOM 20591 O O . GLU A 1 8 ? -10.282 -0.102 -4.020 1.00 64.12 8 GLU A O 17
ATOM 20603 N N . TRP A 1 9 ? -10.596 2.073 -3.553 1.00 42.34 9 TRP A N 17
ATOM 20604 C CA . TRP A 1 9 ? -9.539 2.119 -2.553 1.00 13.44 9 TRP A CA 17
ATOM 20605 C C . TRP A 1 9 ? -9.783 1.064 -1.475 1.00 52.51 9 TRP A C 17
ATOM 20606 O O . TRP A 1 9 ? -8.887 0.298 -1.132 1.00 30.31 9 TRP A O 17
ATOM 20627 N N . MET A 1 10 ? -11.011 1.007 -0.968 1.00 5.23 10 MET A N 17
ATOM 20628 C CA . MET A 1 10 ? -11.384 0.013 0.037 1.00 62.53 10 MET A CA 17
ATOM 20629 C C . MET A 1 10 ? -11.083 -1.392 -0.471 1.00 62.00 10 MET A C 17
ATOM 20630 O O . MET A 1 10 ? -10.535 -2.226 0.249 1.00 11.53 10 MET A O 17
ATOM 20644 N N . LYS A 1 11 ? -11.424 -1.621 -1.729 1.00 4.40 11 LYS A N 17
ATOM 20645 C CA . LYS A 1 11 ? -11.231 -2.915 -2.363 1.00 24.33 11 LYS A CA 17
ATOM 20646 C C . LYS A 1 11 ? -9.735 -3.222 -2.505 1.00 12.40 11 LYS A C 17
ATOM 20647 O O . LYS A 1 11 ? -9.288 -4.325 -2.206 1.00 33.14 11 LYS A O 17
ATOM 20666 N N . ASN A 1 12 ? -8.963 -2.231 -2.937 1.00 73.05 12 ASN A N 17
ATOM 20667 C CA . ASN A 1 12 ? -7.519 -2.391 -3.091 1.00 10.53 12 ASN A CA 17
ATOM 20668 C C . ASN A 1 12 ? -6.851 -2.609 -1.737 1.00 74.24 12 ASN A C 17
ATOM 20669 O O . ASN A 1 12 ? -5.846 -3.315 -1.626 1.00 41.11 12 ASN A O 17
ATOM 20680 N N . TYR A 1 13 ? -7.409 -1.987 -0.707 1.00 30.05 13 TYR A N 17
ATOM 20681 C CA . TYR A 1 13 ? -6.873 -2.105 0.640 1.00 42.13 13 TYR A CA 17
ATOM 20682 C C . TYR A 1 13 ? -6.970 -3.545 1.141 1.00 60.03 13 TYR A C 17
ATOM 20683 O O . TYR A 1 13 ? -5.967 -4.129 1.558 1.00 53.13 13 TYR A O 17
ATOM 20701 N N . GLU A 1 14 ? -8.174 -4.110 1.081 1.00 33.11 14 GLU A N 17
ATOM 20702 C CA . GLU A 1 14 ? -8.415 -5.456 1.596 1.00 3.33 14 GLU A CA 17
ATOM 20703 C C . GLU A 1 14 ? -7.605 -6.498 0.828 1.00 41.30 14 GLU A C 17
ATOM 20704 O O . GLU A 1 14 ? -7.175 -7.500 1.403 1.00 51.13 14 GLU A O 17
ATOM 20716 N N . GLU A 1 15 ? -7.380 -6.253 -0.460 1.00 42.30 15 GLU A N 17
ATOM 20717 C CA . GLU A 1 15 ? -6.568 -7.152 -1.274 1.00 32.13 15 GLU A CA 17
ATOM 20718 C C . GLU A 1 15 ? -5.134 -7.197 -0.770 1.00 74.13 15 GLU A C 17
ATOM 20719 O O . GLU A 1 15 ? -4.534 -8.267 -0.670 1.00 74.02 15 GLU A O 17
ATOM 20731 N N . LEU A 1 16 ? -4.600 -6.034 -0.425 1.00 63.44 16 LEU A N 17
ATOM 20732 C CA . LEU A 1 16 ? -3.202 -5.923 -0.042 1.00 21.45 16 LEU A CA 17
ATOM 20733 C C . LEU A 1 16 ? -3.049 -6.380 1.393 1.00 63.22 16 LEU A C 17
ATOM 20734 O O . LEU A 1 16 ? -2.061 -7.013 1.759 1.00 1.12 16 LEU A O 17
ATOM 20750 N N . LYS A 1 17 ? -4.058 -6.062 2.184 1.00 15.20 17 LYS A N 17
ATOM 20751 C CA . LYS A 1 17 ? -4.097 -6.411 3.593 1.00 32.34 17 LYS A CA 17
ATOM 20752 C C . LYS A 1 17 ? -3.876 -7.910 3.789 1.00 2.11 17 LYS A C 17
ATOM 20753 O O . LYS A 1 17 ? -3.103 -8.335 4.649 1.00 64.43 17 LYS A O 17
ATOM 20772 N N . SER A 1 18 ? -4.547 -8.702 2.974 1.00 71.01 18 SER A N 17
ATOM 20773 C CA . SER A 1 18 ? -4.404 -10.147 3.033 1.00 4.24 18 SER A CA 17
ATOM 20774 C C . SER A 1 18 ? -3.168 -10.615 2.266 1.00 40.13 18 SER A C 17
ATOM 20775 O O . SER A 1 18 ? -2.523 -11.586 2.660 1.00 65.51 18 SER A O 17
ATOM 20783 N N . PHE A 1 19 ? -2.826 -9.911 1.187 1.00 43.22 19 PHE A N 17
ATOM 20784 C CA . PHE A 1 19 ? -1.697 -10.308 0.349 1.00 34.11 19 PHE A CA 17
ATOM 20785 C C . PHE A 1 19 ? -0.387 -10.209 1.119 1.00 53.00 19 PHE A C 17
ATOM 20786 O O . PHE A 1 19 ? 0.426 -11.131 1.100 1.00 25.45 19 PHE A O 17
ATOM 20803 N N . VAL A 1 20 ? -0.191 -9.091 1.801 1.00 72.31 20 VAL A N 17
ATOM 20804 C CA . VAL A 1 20 ? 1.021 -8.878 2.580 1.00 3.21 20 VAL A CA 17
ATOM 20805 C C . VAL A 1 20 ? 1.090 -9.866 3.744 1.00 21.34 20 VAL A C 17
ATOM 20806 O O . VAL A 1 20 ? 2.166 -10.319 4.124 1.00 20.33 20 VAL A O 17
ATOM 20819 N N . ARG A 1 21 ? -0.067 -10.210 4.294 1.00 11.30 21 ARG A N 17
ATOM 20820 C CA . ARG A 1 21 ? -0.143 -11.149 5.403 1.00 22.10 21 ARG A CA 17
ATOM 20821 C C . ARG A 1 21 ? 0.190 -12.561 4.914 1.00 21.13 21 ARG A C 17
ATOM 20822 O O . ARG A 1 21 ? 0.655 -13.411 5.680 1.00 22.02 21 ARG A O 17
ATOM 20843 N N . LYS A 1 22 ? -0.033 -12.789 3.630 1.00 42.13 22 LYS A N 17
ATOM 20844 C CA . LYS A 1 22 ? 0.166 -14.099 3.030 1.00 5.40 22 LYS A CA 17
ATOM 20845 C C . LYS A 1 22 ? 1.568 -14.237 2.434 1.00 61.03 22 LYS A C 17
ATOM 20846 O O . LYS A 1 22 ? 2.320 -15.143 2.791 1.00 31.23 22 LYS A O 17
ATOM 20865 N N . TYR A 1 23 ? 1.914 -13.324 1.534 1.00 60.12 23 TYR A N 17
ATOM 20866 C CA . TYR A 1 23 ? 3.167 -13.403 0.793 1.00 2.20 23 TYR A CA 17
ATOM 20867 C C . TYR A 1 23 ? 4.290 -12.670 1.513 1.00 2.40 23 TYR A C 17
ATOM 20868 O O . TYR A 1 23 ? 5.466 -12.882 1.213 1.00 51.44 23 TYR A O 17
ATOM 20886 N N . ARG A 1 24 ? 3.909 -11.829 2.471 1.00 70.41 24 ARG A N 17
ATOM 20887 C CA . ARG A 1 24 ? 4.845 -10.960 3.176 1.00 63.13 24 ARG A CA 17
ATOM 20888 C C . ARG A 1 24 ? 5.572 -10.053 2.197 1.00 53.32 24 ARG A C 17
ATOM 20889 O O . ARG A 1 24 ? 6.644 -10.389 1.688 1.00 60.13 24 ARG A O 17
ATOM 20910 N N . ARG A 1 25 ? 4.953 -8.899 1.941 1.00 3.54 25 ARG A N 17
ATOM 20911 C CA . ARG A 1 25 ? 5.446 -7.920 0.987 1.00 2.33 25 ARG A CA 17
ATOM 20912 C C . ARG A 1 25 ? 5.372 -8.459 -0.445 1.00 65.32 25 ARG A C 17
ATOM 20913 O O . ARG A 1 25 ? 5.133 -9.647 -0.670 1.00 45.01 25 ARG A O 17
ATOM 20934 N N . PHE A 1 26 ? 5.547 -7.570 -1.408 1.00 74.23 26 PHE A N 17
ATOM 20935 C CA . PHE A 1 26 ? 5.627 -7.967 -2.803 1.00 60.50 26 PHE A CA 17
ATOM 20936 C C . PHE A 1 26 ? 7.018 -8.515 -3.085 1.00 55.13 26 PHE A C 17
ATOM 20937 O O . PHE A 1 26 ? 7.996 -8.043 -2.498 1.00 5.12 26 PHE A O 17
ATOM 20954 N N . PRO A 1 27 ? 7.128 -9.527 -3.960 1.00 10.40 27 PRO A N 17
ATOM 20955 C CA . PRO A 1 27 ? 8.426 -10.044 -4.399 1.00 40.34 27 PRO A CA 17
ATOM 20956 C C . PRO A 1 27 ? 9.310 -8.918 -4.925 1.00 21.23 27 PRO A C 17
ATOM 20957 O O . PRO A 1 27 ? 10.455 -8.762 -4.501 1.00 24.01 27 PRO A O 17
ATOM 20968 N N . LYS A 1 28 ? 8.750 -8.127 -5.834 1.00 73.11 28 LYS A N 17
ATOM 20969 C CA . LYS A 1 28 ? 9.407 -6.930 -6.344 1.00 22.53 28 LYS A CA 17
ATOM 20970 C C . LYS A 1 28 ? 8.441 -6.148 -7.228 1.00 4.25 28 LYS A C 17
ATOM 20971 O O . LYS A 1 28 ? 8.273 -4.939 -7.063 1.00 32.00 28 LYS A O 17
ATOM 20990 N N . SER A 1 29 ? 7.786 -6.860 -8.139 1.00 2.10 29 SER A N 17
ATOM 20991 C CA . SER A 1 29 ? 6.805 -6.271 -9.033 1.00 14.33 29 SER A CA 17
ATOM 20992 C C . SER A 1 29 ? 6.215 -7.363 -9.921 1.00 24.25 29 SER A C 17
ATOM 20993 O O . SER A 1 29 ? 6.355 -8.544 -9.618 1.00 53.45 29 SER A O 17
ATOM 21001 N N . THR A 1 30 ? 5.581 -6.962 -11.022 1.00 41.10 30 THR A N 17
ATOM 21002 C CA . THR A 1 30 ? 4.944 -7.887 -11.948 1.00 33.35 30 THR A CA 17
ATOM 21003 C C . THR A 1 30 ? 3.758 -8.621 -11.299 1.00 72.53 30 THR A C 17
ATOM 21004 O O . THR A 1 30 ? 3.317 -9.670 -11.773 1.00 22.02 30 THR A O 17
ATOM 21015 N N . GLU A 1 31 ? 3.236 -8.050 -10.221 1.00 21.14 31 GLU A N 17
ATOM 21016 C CA . GLU A 1 31 ? 2.006 -8.541 -9.612 1.00 4.01 31 GLU A CA 17
ATOM 21017 C C . GLU A 1 31 ? 0.798 -8.015 -10.384 1.00 51.42 31 GLU A C 17
ATOM 21018 O O . GLU A 1 31 ? 0.951 -7.398 -11.440 1.00 14.10 31 GLU A O 17
ATOM 21030 N N . GLY A 1 32 ? -0.395 -8.261 -9.860 1.00 42.12 32 GLY A N 17
ATOM 21031 C CA . GLY A 1 32 ? -1.602 -7.754 -10.492 1.00 75.34 32 GLY A CA 17
ATOM 21032 C C . GLY A 1 32 ? -1.809 -6.275 -10.226 1.00 4.33 32 GLY A C 17
ATOM 21033 O O . GLY A 1 32 ? -0.874 -5.479 -10.334 1.00 44.41 32 GLY A O 17
ATOM 21037 N N . ASN A 1 33 ? -3.028 -5.906 -9.854 1.00 34.31 33 ASN A N 17
ATOM 21038 C CA . ASN A 1 33 ? -3.346 -4.508 -9.561 1.00 14.12 33 ASN A CA 17
ATOM 21039 C C . ASN A 1 33 ? -2.500 -3.992 -8.401 1.00 3.04 33 ASN A C 17
ATOM 21040 O O . ASN A 1 33 ? -2.184 -2.806 -8.330 1.00 52.12 33 ASN A O 17
ATOM 21051 N N . LEU A 1 34 ? -2.133 -4.891 -7.496 1.00 14.33 34 LEU A N 17
ATOM 21052 C CA . LEU A 1 34 ? -1.264 -4.541 -6.378 1.00 72.35 34 LEU A CA 17
ATOM 21053 C C . LEU A 1 34 ? 0.131 -4.179 -6.870 1.00 40.52 34 LEU A C 17
ATOM 21054 O O . LEU A 1 34 ? 0.818 -3.353 -6.271 1.00 44.44 34 LEU A O 17
ATOM 21070 N N . GLY A 1 35 ? 0.540 -4.796 -7.970 1.00 64.40 35 GLY A N 17
ATOM 21071 C CA . GLY A 1 35 ? 1.803 -4.444 -8.585 1.00 12.04 35 GLY A CA 17
ATOM 21072 C C . GLY A 1 35 ? 1.758 -3.036 -9.136 1.00 30.33 35 GLY A C 17
ATOM 21073 O O . GLY A 1 35 ? 2.742 -2.295 -9.066 1.00 44.12 35 GLY A O 17
ATOM 21077 N N . GLY A 1 36 ? 0.599 -2.670 -9.666 1.00 54.32 36 GLY A N 17
ATOM 21078 C CA . GLY A 1 36 ? 0.387 -1.316 -10.131 1.00 13.01 36 GLY A CA 17
ATOM 21079 C C . GLY A 1 36 ? 0.286 -0.350 -8.972 1.00 2.21 36 GLY A C 17
ATOM 21080 O O . GLY A 1 36 ? 0.786 0.771 -9.045 1.00 70.03 36 GLY A O 17
ATOM 21084 N N . TRP A 1 37 ? -0.360 -0.794 -7.896 1.00 73.43 37 TRP A N 17
ATOM 21085 C CA . TRP A 1 37 ? -0.441 -0.021 -6.663 1.00 15.11 37 TRP A CA 17
ATOM 21086 C C . TRP A 1 37 ? 0.960 0.319 -6.171 1.00 41.15 37 TRP A C 17
ATOM 21087 O O . TRP A 1 37 ? 1.257 1.474 -5.861 1.00 15.04 37 TRP A O 17
ATOM 21108 N N . CYS A 1 38 ? 1.813 -0.700 -6.115 1.00 1.21 38 CYS A N 17
ATOM 21109 C CA . CYS A 1 38 ? 3.198 -0.530 -5.704 1.00 72.14 38 CYS A CA 17
ATOM 21110 C C . CYS A 1 38 ? 3.914 0.464 -6.620 1.00 4.24 38 CYS A C 17
ATOM 21111 O O . CYS A 1 38 ? 4.522 1.428 -6.153 1.00 1.12 38 CYS A O 17
ATOM 21119 N N . HIS A 1 39 ? 3.812 0.235 -7.928 1.00 33.34 39 HIS A N 17
ATOM 21120 C CA . HIS A 1 39 ? 4.434 1.116 -8.913 1.00 71.52 39 HIS A CA 17
ATOM 21121 C C . HIS A 1 39 ? 3.956 2.552 -8.748 1.00 12.03 39 HIS A C 17
ATOM 21122 O O . HIS A 1 39 ? 4.760 3.482 -8.735 1.00 3.05 39 HIS A O 17
ATOM 21137 N N . THR A 1 40 ? 2.649 2.722 -8.612 1.00 72.13 40 THR A N 17
ATOM 21138 C CA . THR A 1 40 ? 2.056 4.040 -8.451 1.00 23.01 40 THR A CA 17
ATOM 21139 C C . THR A 1 40 ? 2.562 4.714 -7.177 1.00 71.25 40 THR A C 17
ATOM 21140 O O . THR A 1 40 ? 2.916 5.895 -7.185 1.00 24.42 40 THR A O 17
ATOM 21151 N N . GLN A 1 41 ? 2.639 3.941 -6.099 1.00 12.25 41 GLN A N 17
ATOM 21152 C CA . GLN A 1 41 ? 3.002 4.473 -4.791 1.00 51.44 41 GLN A CA 17
ATOM 21153 C C . GLN A 1 41 ? 4.431 5.004 -4.774 1.00 42.21 41 GLN A C 17
ATOM 21154 O O . GLN A 1 41 ? 4.751 5.911 -4.003 1.00 42.41 41 GLN A O 17
ATOM 21168 N N . ARG A 1 42 ? 5.277 4.452 -5.638 1.00 34.50 42 ARG A N 17
ATOM 21169 C CA . ARG A 1 42 ? 6.653 4.913 -5.766 1.00 31.52 42 ARG A CA 17
ATOM 21170 C C . ARG A 1 42 ? 6.681 6.395 -6.141 1.00 71.40 42 ARG A C 17
ATOM 21171 O O . ARG A 1 42 ? 7.528 7.149 -5.666 1.00 51.00 42 ARG A O 17
ATOM 21192 N N . LYS A 1 43 ? 5.738 6.814 -6.976 1.00 74.23 43 LYS A N 17
ATOM 21193 C CA . LYS A 1 43 ? 5.651 8.215 -7.365 1.00 64.23 43 LYS A CA 17
ATOM 21194 C C . LYS A 1 43 ? 4.877 9.008 -6.327 1.00 74.55 43 LYS A C 17
ATOM 21195 O O . LYS A 1 43 ? 5.190 10.164 -6.067 1.00 45.00 43 LYS A O 17
ATOM 21214 N N . MET A 1 44 ? 3.875 8.373 -5.729 1.00 54.34 44 MET A N 17
ATOM 21215 C CA . MET A 1 44 ? 2.996 9.043 -4.764 1.00 50.22 44 MET A CA 17
ATOM 21216 C C . MET A 1 44 ? 3.795 9.675 -3.628 1.00 41.15 44 MET A C 17
ATOM 21217 O O . MET A 1 44 ? 3.467 10.769 -3.166 1.00 42.23 44 MET A O 17
ATOM 21231 N N . ARG A 1 45 ? 4.837 8.986 -3.176 1.00 74.23 45 ARG A N 17
ATOM 21232 C CA . ARG A 1 45 ? 5.657 9.485 -2.080 1.00 2.21 45 ARG A CA 17
ATOM 21233 C C . ARG A 1 45 ? 6.521 10.658 -2.533 1.00 61.21 45 ARG A C 17
ATOM 21234 O O . ARG A 1 45 ? 6.761 11.591 -1.772 1.00 63.41 45 ARG A O 17
ATOM 21255 N N . LYS A 1 46 ? 6.966 10.611 -3.780 1.00 32.44 46 LYS A N 17
ATOM 21256 C CA . LYS A 1 46 ? 7.791 11.673 -4.338 1.00 73.32 46 LYS A CA 17
ATOM 21257 C C . LYS A 1 46 ? 6.910 12.879 -4.658 1.00 51.42 46 LYS A C 17
ATOM 21258 O O . LYS A 1 46 ? 7.351 14.023 -4.593 1.00 42.11 46 LYS A O 17
ATOM 21277 N N . GLN A 1 47 ? 5.657 12.596 -4.991 1.00 31.03 47 GLN A N 17
ATOM 21278 C CA . GLN A 1 47 ? 4.650 13.626 -5.213 1.00 33.45 47 GLN A CA 17
ATOM 21279 C C . GLN A 1 47 ? 4.147 14.178 -3.879 1.00 13.42 47 GLN A C 17
ATOM 21280 O O . GLN A 1 47 ? 3.540 15.247 -3.823 1.00 0.13 47 GLN A O 17
ATOM 21294 N N . GLY A 1 48 ? 4.408 13.436 -2.806 1.00 63.21 48 GLY A N 17
ATOM 21295 C CA . GLY A 1 48 ? 4.013 13.868 -1.478 1.00 74.25 48 GLY A CA 17
ATOM 21296 C C . GLY A 1 48 ? 2.525 13.730 -1.239 1.00 41.11 48 GLY A C 17
ATOM 21297 O O . GLY A 1 48 ? 1.960 14.420 -0.395 1.00 22.53 48 GLY A O 17
ATOM 21301 N N . LYS A 1 49 ? 1.891 12.832 -1.976 1.00 54.02 49 LYS A N 17
ATOM 21302 C CA . LYS A 1 49 ? 0.449 12.655 -1.878 1.00 41.04 49 LYS A CA 17
ATOM 21303 C C . LYS A 1 49 ? 0.095 11.341 -1.202 1.00 25.11 49 LYS A C 17
ATOM 21304 O O . LYS A 1 49 ? -1.080 11.039 -0.994 1.00 34.42 49 LYS A O 17
ATOM 21323 N N . LEU A 1 50 ? 1.109 10.558 -0.876 1.00 62.14 50 LEU A N 17
ATOM 21324 C CA . LEU A 1 50 ? 0.890 9.305 -0.160 1.00 54.24 50 LEU A CA 17
ATOM 21325 C C . LEU A 1 50 ? 0.326 9.599 1.229 1.00 22.12 50 LEU A C 17
ATOM 21326 O O . LEU A 1 50 ? 0.769 10.536 1.895 1.00 61.33 50 LEU A O 17
ATOM 21342 N N . PRO A 1 51 ? -0.651 8.803 1.686 1.00 74.25 51 PRO A N 17
ATOM 21343 C CA . PRO A 1 51 ? -1.211 8.935 3.021 1.00 71.30 51 PRO A CA 17
ATOM 21344 C C . PRO A 1 51 ? -0.308 8.316 4.074 1.00 23.41 51 PRO A C 17
ATOM 21345 O O . PRO A 1 51 ? 0.042 7.136 3.998 1.00 71.25 51 PRO A O 17
ATOM 21356 N N . ASN A 1 52 ? 0.058 9.119 5.055 1.00 41.01 52 ASN A N 17
ATOM 21357 C CA . ASN A 1 52 ? 0.846 8.646 6.189 1.00 22.21 52 ASN A CA 17
ATOM 21358 C C . ASN A 1 52 ? 0.080 7.570 6.935 1.00 22.02 52 ASN A C 17
ATOM 21359 O O . ASN A 1 52 ? 0.669 6.653 7.510 1.00 22.15 52 ASN A O 17
ATOM 21370 N N . ASP A 1 53 ? -1.243 7.689 6.911 1.00 62.21 53 ASP A N 17
ATOM 21371 C CA . ASP A 1 53 ? -2.120 6.676 7.479 1.00 43.40 53 ASP A CA 17
ATOM 21372 C C . ASP A 1 53 ? -1.848 5.335 6.818 1.00 62.05 53 ASP A C 17
ATOM 21373 O O . ASP A 1 53 ? -1.566 4.346 7.486 1.00 21.22 53 ASP A O 17
ATOM 21382 N N . ARG A 1 54 ? -1.882 5.328 5.490 1.00 53.41 54 ARG A N 17
ATOM 21383 C CA . ARG A 1 54 ? -1.665 4.112 4.717 1.00 40.44 54 ARG A CA 17
ATOM 21384 C C . ARG A 1 54 ? -0.223 3.644 4.870 1.00 73.23 54 ARG A C 17
ATOM 21385 O O . ARG A 1 54 ? 0.055 2.449 4.835 1.00 44.53 54 ARG A O 17
ATOM 21406 N N . ARG A 1 55 ? 0.685 4.599 5.039 1.00 31.54 55 ARG A N 17
ATOM 21407 C CA . ARG A 1 55 ? 2.091 4.295 5.268 1.00 41.04 55 ARG A CA 17
ATOM 21408 C C . ARG A 1 55 ? 2.229 3.481 6.554 1.00 60.40 55 ARG A C 17
ATOM 21409 O O . ARG A 1 55 ? 2.950 2.486 6.600 1.00 20.45 55 ARG A O 17
ATOM 21430 N N . LEU A 1 56 ? 1.511 3.900 7.587 1.00 3.31 56 LEU A N 17
ATOM 21431 C CA . LEU A 1 56 ? 1.525 3.197 8.860 1.00 13.33 56 LEU A CA 17
ATOM 21432 C C . LEU A 1 56 ? 0.760 1.879 8.752 1.00 73.52 56 LEU A C 17
ATOM 21433 O O . LEU A 1 56 ? 1.199 0.856 9.272 1.00 65.05 56 LEU A O 17
ATOM 21449 N N . LEU A 1 57 ? -0.384 1.911 8.070 1.00 14.14 57 LEU A N 17
ATOM 21450 C CA . LEU A 1 57 ? -1.183 0.706 7.852 1.00 73.41 57 LEU A CA 17
ATOM 21451 C C . LEU A 1 57 ? -0.361 -0.355 7.132 1.00 71.51 57 LEU A C 17
ATOM 21452 O O . LEU A 1 57 ? -0.397 -1.531 7.490 1.00 44.12 57 LEU A O 17
ATOM 21468 N N . LEU A 1 58 ? 0.383 0.081 6.121 1.00 40.52 58 LEU A N 17
ATOM 21469 C CA . LEU A 1 58 ? 1.203 -0.812 5.314 1.00 1.00 58 LEU A CA 17
ATOM 21470 C C . LEU A 1 58 ? 2.309 -1.431 6.163 1.00 24.21 58 LEU A C 17
ATOM 21471 O O . LEU A 1 58 ? 2.553 -2.636 6.103 1.00 20.42 58 LEU A O 17
ATOM 21487 N N . ASP A 1 59 ? 2.955 -0.606 6.971 1.00 72.50 59 ASP A N 17
ATOM 21488 C CA . ASP A 1 59 ? 4.006 -1.080 7.869 1.00 23.43 59 ASP A CA 17
ATOM 21489 C C . ASP A 1 59 ? 3.430 -2.064 8.888 1.00 20.41 59 ASP A C 17
ATOM 21490 O O . ASP A 1 59 ? 4.056 -3.073 9.221 1.00 43.44 59 ASP A O 17
ATOM 21499 N N . LYS A 1 60 ? 2.215 -1.778 9.350 1.00 75.32 60 LYS A N 17
ATOM 21500 C CA . LYS A 1 60 ? 1.566 -2.569 10.384 1.00 0.24 60 LYS A CA 17
ATOM 21501 C C . LYS A 1 60 ? 1.139 -3.947 9.869 1.00 73.11 60 LYS A C 17
ATOM 21502 O O . LYS A 1 60 ? 1.223 -4.935 10.601 1.00 64.42 60 LYS A O 17
ATOM 21521 N N . ILE A 1 61 ? 0.694 -4.019 8.615 1.00 5.05 61 ILE A N 17
ATOM 21522 C CA . ILE A 1 61 ? 0.229 -5.288 8.051 1.00 12.05 61 ILE A CA 17
ATOM 21523 C C . ILE A 1 61 ? 1.396 -6.226 7.725 1.00 32.21 61 ILE A C 17
ATOM 21524 O O . ILE A 1 61 ? 1.190 -7.369 7.318 1.00 54.53 61 ILE A O 17
ATOM 21540 N N . GLY A 1 62 ? 2.620 -5.746 7.919 1.00 43.52 62 GLY A N 17
ATOM 21541 C CA . GLY A 1 62 ? 3.778 -6.608 7.765 1.00 14.41 62 GLY A CA 17
ATOM 21542 C C . GLY A 1 62 ? 4.599 -6.301 6.531 1.00 33.44 62 GLY A C 17
ATOM 21543 O O . GLY A 1 62 ? 5.371 -7.142 6.069 1.00 31.30 62 GLY A O 17
ATOM 21547 N N . PHE A 1 63 ? 4.441 -5.103 5.996 1.00 31.55 63 PHE A N 17
ATOM 21548 C CA . PHE A 1 63 ? 5.186 -4.703 4.813 1.00 73.21 63 PHE A CA 17
ATOM 21549 C C . PHE A 1 63 ? 6.524 -4.106 5.203 1.00 25.04 63 PHE A C 17
ATOM 21550 O O . PHE A 1 63 ? 6.592 -3.111 5.919 1.00 65.41 63 PHE A O 17
ATOM 21567 N N . VAL A 1 64 ? 7.586 -4.736 4.733 1.00 11.23 64 VAL A N 17
ATOM 21568 C CA . VAL A 1 64 ? 8.922 -4.253 4.982 1.00 42.21 64 VAL A CA 17
ATOM 21569 C C . VAL A 1 64 ? 9.385 -3.353 3.831 1.00 10.41 64 VAL A C 17
ATOM 21570 O O . VAL A 1 64 ? 9.283 -3.713 2.652 1.00 11.12 64 VAL A O 17
ATOM 21583 N N . TRP A 1 65 ? 9.855 -2.169 4.184 1.00 3.31 65 TRP A N 17
ATOM 21584 C CA . TRP A 1 65 ? 10.228 -1.163 3.198 1.00 43.30 65 TRP A CA 17
ATOM 21585 C C . TRP A 1 65 ? 11.614 -1.443 2.638 1.00 71.52 65 TRP A C 17
ATOM 21586 O O . TRP A 1 65 ? 11.891 -1.168 1.469 1.00 31.31 65 TRP A O 17
ATOM 21607 N N . SER A 1 66 ? 12.470 -2.003 3.473 1.00 65.25 66 SER A N 17
ATOM 21608 C CA . SER A 1 66 ? 13.836 -2.290 3.089 1.00 4.11 66 SER A CA 17
ATOM 21609 C C . SER A 1 66 ? 13.894 -3.485 2.140 1.00 4.25 66 SER A C 17
ATOM 21610 O O . SER A 1 66 ? 13.333 -4.544 2.421 1.00 21.44 66 SER A O 17
ATOM 21618 N N . LEU A 1 67 ? 14.572 -3.303 1.018 1.00 1.42 67 LEU A N 17
ATOM 21619 C CA . LEU A 1 67 ? 14.676 -4.341 0.003 1.00 61.21 67 LEU A CA 17
ATOM 21620 C C . LEU A 1 67 ? 15.875 -5.238 0.274 1.00 1.15 67 LEU A C 17
ATOM 21621 O O . LEU A 1 67 ? 16.988 -4.747 0.475 1.00 62.35 67 LEU A O 17
ATOM 21637 N N . GLU A 1 68 ? 15.629 -6.547 0.308 1.00 5.42 68 GLU A N 17
ATOM 21638 C CA . GLU A 1 68 ? 16.680 -7.553 0.479 1.00 33.54 68 GLU A CA 17
ATOM 21639 C C . GLU A 1 68 ? 17.362 -7.409 1.846 1.00 24.21 68 GLU A C 17
ATOM 21640 O O . GLU A 1 68 ? 18.423 -7.974 2.098 1.00 31.42 68 GLU A O 17
ATOM 21652 N N . HIS A 1 69 ? 16.721 -6.672 2.739 1.00 13.24 69 HIS A N 17
ATOM 21653 C CA . HIS A 1 69 ? 17.230 -6.491 4.091 1.00 31.32 69 HIS A CA 17
ATOM 21654 C C . HIS A 1 69 ? 16.469 -7.389 5.054 1.00 71.22 69 HIS A C 17
ATOM 21655 O O . HIS A 1 69 ? 15.966 -6.946 6.087 1.00 31.35 69 HIS A O 17
ATOM 21670 N N . HIS A 1 70 ? 16.388 -8.657 4.690 1.00 30.03 70 HIS A N 17
ATOM 21671 C CA . HIS A 1 70 ? 15.692 -9.656 5.487 1.00 34.24 70 HIS A CA 17
ATOM 21672 C C . HIS A 1 70 ? 16.423 -9.864 6.811 1.00 42.44 70 HIS A C 17
ATOM 21673 O O . HIS A 1 70 ? 17.580 -10.282 6.829 1.00 15.34 70 HIS A O 17
ATOM 21688 N N . HIS A 1 71 ? 15.744 -9.563 7.913 1.00 70.31 71 HIS A N 17
ATOM 21689 C CA . HIS A 1 71 ? 16.367 -9.583 9.233 1.00 24.14 71 HIS A CA 17
ATOM 21690 C C . HIS A 1 71 ? 16.800 -10.993 9.615 1.00 72.14 71 HIS A C 17
ATOM 21691 O O . HIS A 1 71 ? 15.998 -11.928 9.594 1.00 54.45 71 HIS A O 17
ATOM 21706 N N . HIS A 1 72 ? 18.073 -11.137 9.950 1.00 71.43 72 HIS A N 17
ATOM 21707 C CA . HIS A 1 72 ? 18.594 -12.400 10.449 1.00 65.00 72 HIS A CA 17
ATOM 21708 C C . HIS A 1 72 ? 19.544 -12.161 11.608 1.00 60.04 72 HIS A C 17
ATOM 21709 O O . HIS A 1 72 ? 20.732 -11.918 11.407 1.00 61.01 72 HIS A O 17
ATOM 21724 N N . HIS A 1 73 ? 19.008 -12.201 12.819 1.00 71.50 73 HIS A N 17
ATOM 21725 C CA . HIS A 1 73 ? 19.831 -12.086 14.016 1.00 72.30 73 HIS A CA 17
ATOM 21726 C C . HIS A 1 73 ? 20.563 -13.401 14.263 1.00 72.43 73 HIS A C 17
ATOM 21727 O O . HIS A 1 73 ? 21.547 -13.458 14.997 1.00 33.03 73 HIS A O 17
ATOM 21742 N N . HIS A 1 74 ? 20.064 -14.453 13.635 1.00 75.34 74 HIS A N 17
ATOM 21743 C CA . HIS A 1 74 ? 20.702 -15.756 13.671 1.00 13.54 74 HIS A CA 17
ATOM 21744 C C . HIS A 1 74 ? 20.567 -16.397 12.301 1.00 21.14 74 HIS A C 17
ATOM 21745 O O . HIS A 1 74 ? 19.470 -16.291 11.713 1.00 37.00 74 HIS A O 17
ATOM 21761 N N . MET A 1 1 ? -34.927 -1.929 -2.724 1.00 74.35 1 MET A N 18
ATOM 21762 C CA . MET A 1 1 ? -33.726 -2.788 -2.651 1.00 70.11 1 MET A CA 18
ATOM 21763 C C . MET A 1 1 ? -32.467 -1.943 -2.753 1.00 43.20 1 MET A C 18
ATOM 21764 O O . MET A 1 1 ? -32.510 -0.811 -3.237 1.00 22.12 1 MET A O 18
ATOM 21780 N N . ASN A 1 2 ? -31.353 -2.487 -2.287 1.00 71.34 2 ASN A N 18
ATOM 21781 C CA . ASN A 1 2 ? -30.073 -1.797 -2.374 1.00 54.03 2 ASN A CA 18
ATOM 21782 C C . ASN A 1 2 ? -28.951 -2.793 -2.628 1.00 52.13 2 ASN A C 18
ATOM 21783 O O . ASN A 1 2 ? -29.007 -3.940 -2.177 1.00 10.53 2 ASN A O 18
ATOM 21794 N N . GLN A 1 3 ? -27.942 -2.343 -3.356 1.00 70.14 3 GLN A N 18
ATOM 21795 C CA . GLN A 1 3 ? -26.789 -3.163 -3.684 1.00 14.53 3 GLN A CA 18
ATOM 21796 C C . GLN A 1 3 ? -25.651 -2.253 -4.117 1.00 63.22 3 GLN A C 18
ATOM 21797 O O . GLN A 1 3 ? -25.618 -1.789 -5.258 1.00 61.23 3 GLN A O 18
ATOM 21811 N N . ASN A 1 4 ? -24.740 -1.973 -3.195 1.00 23.04 4 ASN A N 18
ATOM 21812 C CA . ASN A 1 4 ? -23.650 -1.033 -3.447 1.00 2.21 4 ASN A CA 18
ATOM 21813 C C . ASN A 1 4 ? -22.776 -1.477 -4.607 1.00 14.33 4 ASN A C 18
ATOM 21814 O O . ASN A 1 4 ? -22.621 -2.673 -4.872 1.00 13.32 4 ASN A O 18
ATOM 21825 N N . LEU A 1 5 ? -22.216 -0.498 -5.302 1.00 73.33 5 LEU A N 18
ATOM 21826 C CA . LEU A 1 5 ? -21.290 -0.758 -6.385 1.00 2.14 5 LEU A CA 18
ATOM 21827 C C . LEU A 1 5 ? -19.977 -1.271 -5.813 1.00 54.24 5 LEU A C 18
ATOM 21828 O O . LEU A 1 5 ? -19.495 -0.759 -4.799 1.00 14.30 5 LEU A O 18
ATOM 21844 N N . GLN A 1 6 ? -19.408 -2.288 -6.441 1.00 45.52 6 GLN A N 18
ATOM 21845 C CA . GLN A 1 6 ? -18.180 -2.883 -5.945 1.00 21.54 6 GLN A CA 18
ATOM 21846 C C . GLN A 1 6 ? -16.995 -1.962 -6.215 1.00 42.14 6 GLN A C 18
ATOM 21847 O O . GLN A 1 6 ? -16.438 -1.949 -7.317 1.00 0.14 6 GLN A O 18
ATOM 21861 N N . GLY A 1 7 ? -16.635 -1.167 -5.215 1.00 33.12 7 GLY A N 18
ATOM 21862 C CA . GLY A 1 7 ? -15.469 -0.322 -5.329 1.00 20.22 7 GLY A CA 18
ATOM 21863 C C . GLY A 1 7 ? -14.210 -1.142 -5.222 1.00 52.43 7 GLY A C 18
ATOM 21864 O O . GLY A 1 7 ? -14.121 -2.029 -4.368 1.00 3.02 7 GLY A O 18
ATOM 21868 N N . GLU A 1 8 ? -13.237 -0.866 -6.077 1.00 23.12 8 GLU A N 18
ATOM 21869 C CA . GLU A 1 8 ? -12.036 -1.679 -6.121 1.00 51.22 8 GLU A CA 18
ATOM 21870 C C . GLU A 1 8 ? -11.213 -1.489 -4.854 1.00 12.41 8 GLU A C 18
ATOM 21871 O O . GLU A 1 8 ? -10.480 -2.382 -4.456 1.00 53.03 8 GLU A O 18
ATOM 21883 N N . TRP A 1 9 ? -11.349 -0.328 -4.222 1.00 14.30 9 TRP A N 18
ATOM 21884 C CA . TRP A 1 9 ? -10.605 -0.033 -3.006 1.00 52.44 9 TRP A CA 18
ATOM 21885 C C . TRP A 1 9 ? -10.904 -1.054 -1.916 1.00 45.15 9 TRP A C 18
ATOM 21886 O O . TRP A 1 9 ? -9.989 -1.635 -1.342 1.00 4.21 9 TRP A O 18
ATOM 21907 N N . MET A 1 10 ? -12.180 -1.285 -1.644 1.00 12.25 10 MET A N 18
ATOM 21908 C CA . MET A 1 10 ? -12.569 -2.232 -0.605 1.00 4.13 10 MET A CA 18
ATOM 21909 C C . MET A 1 10 ? -12.031 -3.624 -0.926 1.00 50.54 10 MET A C 18
ATOM 21910 O O . MET A 1 10 ? -11.702 -4.401 -0.030 1.00 23.31 10 MET A O 18
ATOM 21924 N N . LYS A 1 11 ? -11.921 -3.920 -2.213 1.00 5.31 11 LYS A N 18
ATOM 21925 C CA . LYS A 1 11 ? -11.424 -5.209 -2.658 1.00 23.21 11 LYS A CA 18
ATOM 21926 C C . LYS A 1 11 ? -9.898 -5.247 -2.555 1.00 73.15 11 LYS A C 18
ATOM 21927 O O . LYS A 1 11 ? -9.332 -6.195 -2.015 1.00 24.32 11 LYS A O 18
ATOM 21946 N N . ASN A 1 12 ? -9.245 -4.205 -3.068 1.00 54.32 12 ASN A N 18
ATOM 21947 C CA . ASN A 1 12 ? -7.788 -4.108 -3.051 1.00 73.33 12 ASN A CA 18
ATOM 21948 C C . ASN A 1 12 ? -7.245 -4.000 -1.632 1.00 64.23 12 ASN A C 18
ATOM 21949 O O . ASN A 1 12 ? -6.154 -4.480 -1.348 1.00 22.31 12 ASN A O 18
ATOM 21960 N N . TYR A 1 13 ? -7.995 -3.361 -0.743 1.00 31.14 13 TYR A N 18
ATOM 21961 C CA . TYR A 1 13 ? -7.561 -3.214 0.637 1.00 52.30 13 TYR A CA 18
ATOM 21962 C C . TYR A 1 13 ? -7.504 -4.573 1.317 1.00 14.34 13 TYR A C 18
ATOM 21963 O O . TYR A 1 13 ? -6.476 -4.957 1.873 1.00 73.44 13 TYR A O 18
ATOM 21981 N N . GLU A 1 14 ? -8.610 -5.306 1.250 1.00 44.52 14 GLU A N 18
ATOM 21982 C CA . GLU A 1 14 ? -8.662 -6.658 1.792 1.00 33.32 14 GLU A CA 18
ATOM 21983 C C . GLU A 1 14 ? -7.651 -7.547 1.076 1.00 23.11 14 GLU A C 18
ATOM 21984 O O . GLU A 1 14 ? -7.080 -8.470 1.663 1.00 44.42 14 GLU A O 18
ATOM 21996 N N . GLU A 1 15 ? -7.435 -7.241 -0.196 1.00 74.54 15 GLU A N 18
ATOM 21997 C CA . GLU A 1 15 ? -6.449 -7.933 -1.008 1.00 61.00 15 GLU A CA 18
ATOM 21998 C C . GLU A 1 15 ? -5.050 -7.706 -0.441 1.00 72.02 15 GLU A C 18
ATOM 21999 O O . GLU A 1 15 ? -4.314 -8.656 -0.189 1.00 41.24 15 GLU A O 18
ATOM 22011 N N . LEU A 1 16 ? -4.710 -6.435 -0.232 1.00 64.12 16 LEU A N 18
ATOM 22012 C CA . LEU A 1 16 ? -3.402 -6.044 0.280 1.00 62.01 16 LEU A CA 18
ATOM 22013 C C . LEU A 1 16 ? -3.155 -6.633 1.661 1.00 70.21 16 LEU A C 18
ATOM 22014 O O . LEU A 1 16 ? -2.070 -7.148 1.931 1.00 32.10 16 LEU A O 18
ATOM 22030 N N . LYS A 1 17 ? -4.162 -6.552 2.530 1.00 54.33 17 LYS A N 18
ATOM 22031 C CA . LYS A 1 17 ? -4.077 -7.151 3.860 1.00 13.00 17 LYS A CA 18
ATOM 22032 C C . LYS A 1 17 ? -3.650 -8.601 3.746 1.00 24.12 17 LYS A C 18
ATOM 22033 O O . LYS A 1 17 ? -2.622 -9.012 4.281 1.00 42.22 17 LYS A O 18
ATOM 22052 N N . SER A 1 18 ? -4.452 -9.354 3.013 1.00 73.14 18 SER A N 18
ATOM 22053 C CA . SER A 1 18 ? -4.225 -10.778 2.814 1.00 33.20 18 SER A CA 18
ATOM 22054 C C . SER A 1 18 ? -2.896 -11.049 2.106 1.00 64.54 18 SER A C 18
ATOM 22055 O O . SER A 1 18 ? -2.154 -11.950 2.495 1.00 41.30 18 SER A O 18
ATOM 22063 N N . PHE A 1 19 ? -2.585 -10.258 1.085 1.00 62.33 19 PHE A N 18
ATOM 22064 C CA . PHE A 1 19 ? -1.381 -10.483 0.290 1.00 11.34 19 PHE A CA 18
ATOM 22065 C C . PHE A 1 19 ? -0.128 -10.225 1.120 1.00 31.41 19 PHE A C 18
ATOM 22066 O O . PHE A 1 19 ? 0.807 -11.026 1.110 1.00 10.01 19 PHE A O 18
ATOM 22083 N N . VAL A 1 20 ? -0.109 -9.113 1.842 1.00 54.53 20 VAL A N 18
ATOM 22084 C CA . VAL A 1 20 ? 1.011 -8.810 2.721 1.00 51.11 20 VAL A CA 18
ATOM 22085 C C . VAL A 1 20 ? 1.079 -9.806 3.866 1.00 73.34 20 VAL A C 18
ATOM 22086 O O . VAL A 1 20 ? 2.155 -10.248 4.241 1.00 43.55 20 VAL A O 18
ATOM 22099 N N . ARG A 1 21 ? -0.074 -10.181 4.395 1.00 22.42 21 ARG A N 18
ATOM 22100 C CA . ARG A 1 21 ? -0.138 -11.170 5.464 1.00 12.22 21 ARG A CA 18
ATOM 22101 C C . ARG A 1 21 ? 0.441 -12.505 4.985 1.00 41.34 21 ARG A C 18
ATOM 22102 O O . ARG A 1 21 ? 0.938 -13.301 5.779 1.00 42.34 21 ARG A O 18
ATOM 22123 N N . LYS A 1 22 ? 0.394 -12.730 3.679 1.00 33.02 22 LYS A N 18
ATOM 22124 C CA . LYS A 1 22 ? 0.859 -13.969 3.092 1.00 33.34 22 LYS A CA 18
ATOM 22125 C C . LYS A 1 22 ? 2.323 -13.886 2.654 1.00 41.51 22 LYS A C 18
ATOM 22126 O O . LYS A 1 22 ? 3.154 -14.661 3.121 1.00 73.13 22 LYS A O 18
ATOM 22145 N N . TYR A 1 23 ? 2.637 -12.942 1.770 1.00 44.22 23 TYR A N 18
ATOM 22146 C CA . TYR A 1 23 ? 3.956 -12.897 1.136 1.00 35.04 23 TYR A CA 18
ATOM 22147 C C . TYR A 1 23 ? 4.868 -11.858 1.777 1.00 20.52 23 TYR A C 18
ATOM 22148 O O . TYR A 1 23 ? 6.088 -12.034 1.811 1.00 35.23 23 TYR A O 18
ATOM 22166 N N . ARG A 1 24 ? 4.258 -10.797 2.297 1.00 22.31 24 ARG A N 18
ATOM 22167 C CA . ARG A 1 24 ? 4.978 -9.597 2.726 1.00 33.24 24 ARG A CA 18
ATOM 22168 C C . ARG A 1 24 ? 5.640 -8.923 1.539 1.00 54.31 24 ARG A C 18
ATOM 22169 O O . ARG A 1 24 ? 6.748 -9.285 1.136 1.00 71.34 24 ARG A O 18
ATOM 22190 N N . ARG A 1 25 ? 4.919 -7.948 0.990 1.00 32.44 25 ARG A N 18
ATOM 22191 C CA . ARG A 1 25 ? 5.348 -7.201 -0.198 1.00 43.22 25 ARG A CA 18
ATOM 22192 C C . ARG A 1 25 ? 5.175 -8.032 -1.463 1.00 41.14 25 ARG A C 18
ATOM 22193 O O . ARG A 1 25 ? 4.911 -9.231 -1.407 1.00 34.11 25 ARG A O 18
ATOM 22214 N N . PHE A 1 26 ? 5.304 -7.371 -2.601 1.00 11.43 26 PHE A N 18
ATOM 22215 C CA . PHE A 1 26 ? 5.217 -8.032 -3.890 1.00 0.33 26 PHE A CA 18
ATOM 22216 C C . PHE A 1 26 ? 6.374 -7.600 -4.777 1.00 71.21 26 PHE A C 18
ATOM 22217 O O . PHE A 1 26 ? 6.251 -6.663 -5.565 1.00 71.45 26 PHE A O 18
ATOM 22234 N N . PRO A 1 27 ? 7.527 -8.265 -4.627 1.00 54.42 27 PRO A N 18
ATOM 22235 C CA . PRO A 1 27 ? 8.723 -7.953 -5.404 1.00 43.12 27 PRO A CA 18
ATOM 22236 C C . PRO A 1 27 ? 8.508 -8.204 -6.888 1.00 65.34 27 PRO A C 18
ATOM 22237 O O . PRO A 1 27 ? 7.960 -9.241 -7.272 1.00 53.14 27 PRO A O 18
ATOM 22248 N N . LYS A 1 28 ? 8.901 -7.231 -7.706 1.00 31.24 28 LYS A N 18
ATOM 22249 C CA . LYS A 1 28 ? 8.796 -7.342 -9.158 1.00 30.33 28 LYS A CA 18
ATOM 22250 C C . LYS A 1 28 ? 7.321 -7.387 -9.560 1.00 45.43 28 LYS A C 18
ATOM 22251 O O . LYS A 1 28 ? 6.956 -7.925 -10.605 1.00 12.14 28 LYS A O 18
ATOM 22270 N N . SER A 1 29 ? 6.488 -6.777 -8.713 1.00 64.52 29 SER A N 18
ATOM 22271 C CA . SER A 1 29 ? 5.035 -6.758 -8.873 1.00 11.21 29 SER A CA 18
ATOM 22272 C C . SER A 1 29 ? 4.477 -8.160 -9.117 1.00 43.25 29 SER A C 18
ATOM 22273 O O . SER A 1 29 ? 4.016 -8.487 -10.211 1.00 63.40 29 SER A O 18
ATOM 22281 N N . THR A 1 30 ? 4.553 -8.993 -8.084 1.00 33.44 30 THR A N 18
ATOM 22282 C CA . THR A 1 30 ? 4.038 -10.347 -8.135 1.00 14.35 30 THR A CA 18
ATOM 22283 C C . THR A 1 30 ? 2.534 -10.352 -8.410 1.00 31.22 30 THR A C 18
ATOM 22284 O O . THR A 1 30 ? 2.016 -11.228 -9.099 1.00 63.24 30 THR A O 18
ATOM 22295 N N . GLU A 1 31 ? 1.845 -9.360 -7.869 1.00 35.01 31 GLU A N 18
ATOM 22296 C CA . GLU A 1 31 ? 0.421 -9.203 -8.093 1.00 31.25 31 GLU A CA 18
ATOM 22297 C C . GLU A 1 31 ? 0.171 -7.942 -8.909 1.00 35.44 31 GLU A C 18
ATOM 22298 O O . GLU A 1 31 ? 0.561 -6.850 -8.500 1.00 23.35 31 GLU A O 18
ATOM 22310 N N . GLY A 1 32 ? -0.464 -8.102 -10.063 1.00 14.14 32 GLY A N 18
ATOM 22311 C CA . GLY A 1 32 ? -0.729 -6.973 -10.932 1.00 60.31 32 GLY A CA 18
ATOM 22312 C C . GLY A 1 32 ? -1.673 -5.967 -10.304 1.00 75.15 32 GLY A C 18
ATOM 22313 O O . GLY A 1 32 ? -1.535 -4.761 -10.513 1.00 33.51 32 GLY A O 18
ATOM 22317 N N . ASN A 1 33 ? -2.627 -6.464 -9.522 1.00 30.31 33 ASN A N 18
ATOM 22318 C CA . ASN A 1 33 ? -3.599 -5.602 -8.848 1.00 24.33 33 ASN A CA 18
ATOM 22319 C C . ASN A 1 33 ? -2.908 -4.627 -7.903 1.00 35.32 33 ASN A C 18
ATOM 22320 O O . ASN A 1 33 ? -3.076 -3.413 -8.013 1.00 71.43 33 ASN A O 18
ATOM 22331 N N . LEU A 1 34 ? -2.113 -5.164 -6.989 1.00 11.14 34 LEU A N 18
ATOM 22332 C CA . LEU A 1 34 ? -1.400 -4.335 -6.025 1.00 10.40 34 LEU A CA 18
ATOM 22333 C C . LEU A 1 34 ? -0.231 -3.618 -6.691 1.00 43.34 34 LEU A C 18
ATOM 22334 O O . LEU A 1 34 ? 0.190 -2.549 -6.248 1.00 75.11 34 LEU A O 18
ATOM 22350 N N . GLY A 1 35 ? 0.287 -4.216 -7.757 1.00 13.21 35 GLY A N 18
ATOM 22351 C CA . GLY A 1 35 ? 1.356 -3.598 -8.515 1.00 70.25 35 GLY A CA 18
ATOM 22352 C C . GLY A 1 35 ? 0.928 -2.269 -9.101 1.00 31.43 35 GLY A C 18
ATOM 22353 O O . GLY A 1 35 ? 1.697 -1.307 -9.106 1.00 63.13 35 GLY A O 18
ATOM 22357 N N . GLY A 1 36 ? -0.307 -2.214 -9.584 1.00 73.23 36 GLY A N 18
ATOM 22358 C CA . GLY A 1 36 ? -0.852 -0.970 -10.094 1.00 34.45 36 GLY A CA 18
ATOM 22359 C C . GLY A 1 36 ? -1.095 0.026 -8.981 1.00 3.13 36 GLY A C 18
ATOM 22360 O O . GLY A 1 36 ? -0.901 1.231 -9.154 1.00 64.45 36 GLY A O 18
ATOM 22364 N N . TRP A 1 37 ? -1.502 -0.492 -7.827 1.00 33.34 37 TRP A N 18
ATOM 22365 C CA . TRP A 1 37 ? -1.728 0.330 -6.648 1.00 65.33 37 TRP A CA 18
ATOM 22366 C C . TRP A 1 37 ? -0.437 1.041 -6.254 1.00 4.43 37 TRP A C 18
ATOM 22367 O O . TRP A 1 37 ? -0.414 2.260 -6.058 1.00 51.21 37 TRP A O 18
ATOM 22388 N N . CYS A 1 38 ? 0.642 0.270 -6.163 1.00 71.42 38 CYS A N 18
ATOM 22389 C CA . CYS A 1 38 ? 1.941 0.818 -5.810 1.00 30.43 38 CYS A CA 18
ATOM 22390 C C . CYS A 1 38 ? 2.518 1.679 -6.927 1.00 24.14 38 CYS A C 18
ATOM 22391 O O . CYS A 1 38 ? 3.193 2.663 -6.648 1.00 75.34 38 CYS A O 18
ATOM 22399 N N . HIS A 1 39 ? 2.235 1.324 -8.183 1.00 23.22 39 HIS A N 18
ATOM 22400 C CA . HIS A 1 39 ? 2.748 2.077 -9.336 1.00 55.13 39 HIS A CA 18
ATOM 22401 C C . HIS A 1 39 ? 2.409 3.559 -9.225 1.00 4.25 39 HIS A C 18
ATOM 22402 O O . HIS A 1 39 ? 3.211 4.420 -9.596 1.00 33.22 39 HIS A O 18
ATOM 22417 N N . THR A 1 40 ? 1.225 3.844 -8.705 1.00 62.42 40 THR A N 18
ATOM 22418 C CA . THR A 1 40 ? 0.768 5.212 -8.539 1.00 51.13 40 THR A CA 18
ATOM 22419 C C . THR A 1 40 ? 1.416 5.873 -7.317 1.00 5.45 40 THR A C 18
ATOM 22420 O O . THR A 1 40 ? 1.894 7.007 -7.385 1.00 1.11 40 THR A O 18
ATOM 22431 N N . GLN A 1 41 ? 1.463 5.145 -6.209 1.00 61.41 41 GLN A N 18
ATOM 22432 C CA . GLN A 1 41 ? 1.870 5.726 -4.935 1.00 60.24 41 GLN A CA 18
ATOM 22433 C C . GLN A 1 41 ? 3.384 5.749 -4.734 1.00 43.24 41 GLN A C 18
ATOM 22434 O O . GLN A 1 41 ? 3.882 6.516 -3.909 1.00 54.53 41 GLN A O 18
ATOM 22448 N N . ARG A 1 42 ? 4.120 4.932 -5.483 1.00 73.03 42 ARG A N 18
ATOM 22449 C CA . ARG A 1 42 ? 5.580 4.957 -5.415 1.00 33.24 42 ARG A CA 18
ATOM 22450 C C . ARG A 1 42 ? 6.098 6.318 -5.865 1.00 72.33 42 ARG A C 18
ATOM 22451 O O . ARG A 1 42 ? 7.157 6.771 -5.431 1.00 63.42 42 ARG A O 18
ATOM 22472 N N . LYS A 1 43 ? 5.314 6.978 -6.710 1.00 34.41 43 LYS A N 18
ATOM 22473 C CA . LYS A 1 43 ? 5.626 8.308 -7.168 1.00 52.15 43 LYS A CA 18
ATOM 22474 C C . LYS A 1 43 ? 5.449 9.297 -6.025 1.00 43.22 43 LYS A C 18
ATOM 22475 O O . LYS A 1 43 ? 6.300 10.151 -5.787 1.00 0.21 43 LYS A O 18
ATOM 22494 N N . MET A 1 44 ? 4.336 9.158 -5.306 1.00 34.42 44 MET A N 18
ATOM 22495 C CA . MET A 1 44 ? 4.013 10.046 -4.191 1.00 61.41 44 MET A CA 18
ATOM 22496 C C . MET A 1 44 ? 5.011 9.872 -3.056 1.00 51.52 44 MET A C 18
ATOM 22497 O O . MET A 1 44 ? 5.322 10.826 -2.342 1.00 20.24 44 MET A O 18
ATOM 22511 N N . ARG A 1 45 ? 5.498 8.647 -2.885 1.00 21.14 45 ARG A N 18
ATOM 22512 C CA . ARG A 1 45 ? 6.484 8.358 -1.846 1.00 73.32 45 ARG A CA 18
ATOM 22513 C C . ARG A 1 45 ? 7.808 9.029 -2.181 1.00 25.23 45 ARG A C 18
ATOM 22514 O O . ARG A 1 45 ? 8.418 9.678 -1.332 1.00 41.20 45 ARG A O 18
ATOM 22535 N N . LYS A 1 46 ? 8.235 8.872 -3.425 1.00 75.10 46 LYS A N 18
ATOM 22536 C CA . LYS A 1 46 ? 9.485 9.462 -3.888 1.00 41.43 46 LYS A CA 18
ATOM 22537 C C . LYS A 1 46 ? 9.385 10.983 -3.819 1.00 0.15 46 LYS A C 18
ATOM 22538 O O . LYS A 1 46 ? 10.295 11.658 -3.339 1.00 13.13 46 LYS A O 18
ATOM 22557 N N . GLN A 1 47 ? 8.263 11.506 -4.298 1.00 1.21 47 GLN A N 18
ATOM 22558 C CA . GLN A 1 47 ? 8.030 12.940 -4.327 1.00 31.33 47 GLN A CA 18
ATOM 22559 C C . GLN A 1 47 ? 7.888 13.498 -2.912 1.00 42.35 47 GLN A C 18
ATOM 22560 O O . GLN A 1 47 ? 8.230 14.651 -2.652 1.00 20.11 47 GLN A O 18
ATOM 22574 N N . GLY A 1 48 ? 7.367 12.675 -2.010 1.00 3.41 48 GLY A N 18
ATOM 22575 C CA . GLY A 1 48 ? 7.289 13.046 -0.612 1.00 75.40 48 GLY A CA 18
ATOM 22576 C C . GLY A 1 48 ? 5.971 13.696 -0.234 1.00 21.13 48 GLY A C 18
ATOM 22577 O O . GLY A 1 48 ? 5.950 14.667 0.522 1.00 51.51 48 GLY A O 18
ATOM 22581 N N . LYS A 1 49 ? 4.863 13.172 -0.753 1.00 64.03 49 LYS A N 18
ATOM 22582 C CA . LYS A 1 49 ? 3.548 13.707 -0.399 1.00 13.22 49 LYS A CA 18
ATOM 22583 C C . LYS A 1 49 ? 2.582 12.601 -0.025 1.00 15.24 49 LYS A C 18
ATOM 22584 O O . LYS A 1 49 ? 1.407 12.863 0.218 1.00 53.54 49 LYS A O 18
ATOM 22603 N N . LEU A 1 50 ? 3.060 11.366 -0.018 1.00 23.10 50 LEU A N 18
ATOM 22604 C CA . LEU A 1 50 ? 2.218 10.240 0.393 1.00 23.45 50 LEU A CA 18
ATOM 22605 C C . LEU A 1 50 ? 1.621 10.497 1.780 1.00 51.40 50 LEU A C 18
ATOM 22606 O O . LEU A 1 50 ? 2.301 11.013 2.667 1.00 11.43 50 LEU A O 18
ATOM 22622 N N . PRO A 1 51 ? 0.343 10.130 1.981 1.00 30.04 51 PRO A N 18
ATOM 22623 C CA . PRO A 1 51 ? -0.345 10.286 3.264 1.00 61.10 51 PRO A CA 18
ATOM 22624 C C . PRO A 1 51 ? 0.288 9.472 4.380 1.00 72.53 51 PRO A C 18
ATOM 22625 O O . PRO A 1 51 ? 0.699 8.324 4.183 1.00 53.41 51 PRO A O 18
ATOM 22636 N N . ASN A 1 52 ? 0.339 10.077 5.555 1.00 43.33 52 ASN A N 18
ATOM 22637 C CA . ASN A 1 52 ? 0.879 9.425 6.746 1.00 15.23 52 ASN A CA 18
ATOM 22638 C C . ASN A 1 52 ? 0.026 8.224 7.138 1.00 20.34 52 ASN A C 18
ATOM 22639 O O . ASN A 1 52 ? 0.526 7.253 7.702 1.00 55.52 52 ASN A O 18
ATOM 22650 N N . ASP A 1 53 ? -1.259 8.288 6.818 1.00 14.10 53 ASP A N 18
ATOM 22651 C CA . ASP A 1 53 ? -2.179 7.203 7.144 1.00 74.02 53 ASP A CA 18
ATOM 22652 C C . ASP A 1 53 ? -1.876 5.994 6.279 1.00 70.35 53 ASP A C 18
ATOM 22653 O O . ASP A 1 53 ? -1.823 4.867 6.762 1.00 61.34 53 ASP A O 18
ATOM 22662 N N . ARG A 1 54 ? -1.660 6.247 4.995 1.00 31.43 54 ARG A N 18
ATOM 22663 C CA . ARG A 1 54 ? -1.301 5.196 4.053 1.00 63.32 54 ARG A CA 18
ATOM 22664 C C . ARG A 1 54 ? -0.016 4.505 4.473 1.00 15.40 54 ARG A C 18
ATOM 22665 O O . ARG A 1 54 ? 0.031 3.281 4.587 1.00 52.12 54 ARG A O 18
ATOM 22686 N N . ARG A 1 55 ? 1.020 5.293 4.724 1.00 21.52 55 ARG A N 18
ATOM 22687 C CA . ARG A 1 55 ? 2.326 4.737 5.045 1.00 42.01 55 ARG A CA 18
ATOM 22688 C C . ARG A 1 55 ? 2.278 3.997 6.386 1.00 61.54 55 ARG A C 18
ATOM 22689 O O . ARG A 1 55 ? 3.058 3.078 6.624 1.00 44.21 55 ARG A O 18
ATOM 22710 N N . LEU A 1 56 ? 1.370 4.416 7.265 1.00 72.41 56 LEU A N 18
ATOM 22711 C CA . LEU A 1 56 ? 1.183 3.752 8.551 1.00 54.33 56 LEU A CA 18
ATOM 22712 C C . LEU A 1 56 ? 0.396 2.461 8.375 1.00 31.12 56 LEU A C 18
ATOM 22713 O O . LEU A 1 56 ? 0.748 1.430 8.941 1.00 24.51 56 LEU A O 18
ATOM 22729 N N . LEU A 1 57 ? -0.664 2.530 7.578 1.00 50.13 57 LEU A N 18
ATOM 22730 C CA . LEU A 1 57 ? -1.529 1.383 7.338 1.00 71.22 57 LEU A CA 18
ATOM 22731 C C . LEU A 1 57 ? -0.742 0.229 6.732 1.00 33.41 57 LEU A C 18
ATOM 22732 O O . LEU A 1 57 ? -0.869 -0.917 7.161 1.00 12.24 57 LEU A O 18
ATOM 22748 N N . LEU A 1 58 ? 0.076 0.545 5.736 1.00 42.42 58 LEU A N 18
ATOM 22749 C CA . LEU A 1 58 ? 0.915 -0.454 5.086 1.00 3.02 58 LEU A CA 18
ATOM 22750 C C . LEU A 1 58 ? 1.960 -0.986 6.058 1.00 12.25 58 LEU A C 18
ATOM 22751 O O . LEU A 1 58 ? 2.163 -2.195 6.169 1.00 11.13 58 LEU A O 18
ATOM 22767 N N . ASP A 1 59 ? 2.592 -0.078 6.790 1.00 12.45 59 ASP A N 18
ATOM 22768 C CA . ASP A 1 59 ? 3.611 -0.446 7.771 1.00 14.33 59 ASP A CA 18
ATOM 22769 C C . ASP A 1 59 ? 3.008 -1.324 8.868 1.00 65.43 59 ASP A C 18
ATOM 22770 O O . ASP A 1 59 ? 3.690 -2.158 9.468 1.00 52.14 59 ASP A O 18
ATOM 22779 N N . LYS A 1 60 ? 1.716 -1.137 9.113 1.00 22.01 60 LYS A N 18
ATOM 22780 C CA . LYS A 1 60 ? 0.995 -1.885 10.111 1.00 24.22 60 LYS A CA 18
ATOM 22781 C C . LYS A 1 60 ? 0.837 -3.346 9.691 1.00 14.21 60 LYS A C 18
ATOM 22782 O O . LYS A 1 60 ? 1.194 -4.250 10.443 1.00 54.14 60 LYS A O 18
ATOM 22801 N N . ILE A 1 61 ? 0.300 -3.575 8.490 1.00 15.24 61 ILE A N 18
ATOM 22802 C CA . ILE A 1 61 ? 0.041 -4.941 8.020 1.00 40.25 61 ILE A CA 18
ATOM 22803 C C . ILE A 1 61 ? 1.338 -5.703 7.754 1.00 1.54 61 ILE A C 18
ATOM 22804 O O . ILE A 1 61 ? 1.347 -6.934 7.715 1.00 2.43 61 ILE A O 18
ATOM 22820 N N . GLY A 1 62 ? 2.429 -4.972 7.577 1.00 42.51 62 GLY A N 18
ATOM 22821 C CA . GLY A 1 62 ? 3.719 -5.606 7.385 1.00 43.21 62 GLY A CA 18
ATOM 22822 C C . GLY A 1 62 ? 4.320 -5.304 6.027 1.00 65.24 62 GLY A C 18
ATOM 22823 O O . GLY A 1 62 ? 5.157 -6.058 5.527 1.00 60.52 62 GLY A O 18
ATOM 22827 N N . PHE A 1 63 ? 3.887 -4.210 5.425 1.00 50.41 63 PHE A N 18
ATOM 22828 C CA . PHE A 1 63 ? 4.401 -3.796 4.132 1.00 23.10 63 PHE A CA 18
ATOM 22829 C C . PHE A 1 63 ? 5.691 -3.016 4.319 1.00 70.21 63 PHE A C 18
ATOM 22830 O O . PHE A 1 63 ? 5.686 -1.860 4.738 1.00 62.14 63 PHE A O 18
ATOM 22847 N N . VAL A 1 64 ? 6.793 -3.682 4.033 1.00 63.11 64 VAL A N 18
ATOM 22848 C CA . VAL A 1 64 ? 8.101 -3.085 4.162 1.00 1.53 64 VAL A CA 18
ATOM 22849 C C . VAL A 1 64 ? 8.424 -2.255 2.917 1.00 13.12 64 VAL A C 18
ATOM 22850 O O . VAL A 1 64 ? 7.931 -2.544 1.824 1.00 73.25 64 VAL A O 18
ATOM 22863 N N . TRP A 1 65 ? 9.244 -1.230 3.081 1.00 62.42 65 TRP A N 18
ATOM 22864 C CA . TRP A 1 65 ? 9.542 -0.305 1.998 1.00 13.34 65 TRP A CA 18
ATOM 22865 C C . TRP A 1 65 ? 10.806 -0.726 1.259 1.00 15.43 65 TRP A C 18
ATOM 22866 O O . TRP A 1 65 ? 11.487 0.102 0.654 1.00 3.42 65 TRP A O 18
ATOM 22887 N N . SER A 1 66 ? 11.106 -2.017 1.306 1.00 54.25 66 SER A N 18
ATOM 22888 C CA . SER A 1 66 ? 12.267 -2.558 0.621 1.00 2.54 66 SER A CA 18
ATOM 22889 C C . SER A 1 66 ? 12.052 -2.552 -0.890 1.00 43.34 66 SER A C 18
ATOM 22890 O O . SER A 1 66 ? 11.427 -3.454 -1.455 1.00 42.21 66 SER A O 18
ATOM 22898 N N . LEU A 1 67 ? 12.551 -1.511 -1.527 1.00 62.40 67 LEU A N 18
ATOM 22899 C CA . LEU A 1 67 ? 12.467 -1.366 -2.969 1.00 51.31 67 LEU A CA 18
ATOM 22900 C C . LEU A 1 67 ? 13.733 -0.699 -3.477 1.00 4.10 67 LEU A C 18
ATOM 22901 O O . LEU A 1 67 ? 14.414 0.001 -2.727 1.00 2.01 67 LEU A O 18
ATOM 22917 N N . GLU A 1 68 ? 14.069 -0.927 -4.730 1.00 74.11 68 GLU A N 18
ATOM 22918 C CA . GLU A 1 68 ? 15.297 -0.383 -5.272 1.00 32.02 68 GLU A CA 18
ATOM 22919 C C . GLU A 1 68 ? 15.019 0.822 -6.165 1.00 31.35 68 GLU A C 18
ATOM 22920 O O . GLU A 1 68 ? 14.296 0.727 -7.160 1.00 72.13 68 GLU A O 18
ATOM 22932 N N . HIS A 1 69 ? 15.587 1.954 -5.782 1.00 61.51 69 HIS A N 18
ATOM 22933 C CA . HIS A 1 69 ? 15.452 3.193 -6.529 1.00 20.21 69 HIS A CA 18
ATOM 22934 C C . HIS A 1 69 ? 16.553 4.158 -6.114 1.00 53.12 69 HIS A C 18
ATOM 22935 O O . HIS A 1 69 ? 16.571 4.636 -4.978 1.00 15.05 69 HIS A O 18
ATOM 22950 N N . HIS A 1 70 ? 17.466 4.435 -7.035 1.00 53.11 70 HIS A N 18
ATOM 22951 C CA . HIS A 1 70 ? 18.592 5.322 -6.756 1.00 22.31 70 HIS A CA 18
ATOM 22952 C C . HIS A 1 70 ? 18.094 6.718 -6.375 1.00 41.31 70 HIS A C 18
ATOM 22953 O O . HIS A 1 70 ? 17.242 7.291 -7.057 1.00 34.03 70 HIS A O 18
ATOM 22968 N N . HIS A 1 71 ? 18.602 7.248 -5.275 1.00 35.31 71 HIS A N 18
ATOM 22969 C CA . HIS A 1 71 ? 18.213 8.575 -4.828 1.00 31.05 71 HIS A CA 18
ATOM 22970 C C . HIS A 1 71 ? 19.339 9.556 -5.122 1.00 64.42 71 HIS A C 18
ATOM 22971 O O . HIS A 1 71 ? 20.471 9.364 -4.678 1.00 21.11 71 HIS A O 18
ATOM 22986 N N . HIS A 1 72 ? 19.025 10.603 -5.862 1.00 74.21 72 HIS A N 18
ATOM 22987 C CA . HIS A 1 72 ? 20.038 11.533 -6.329 1.00 30.15 72 HIS A CA 18
ATOM 22988 C C . HIS A 1 72 ? 19.801 12.925 -5.749 1.00 13.45 72 HIS A C 18
ATOM 22989 O O . HIS A 1 72 ? 18.666 13.401 -5.714 1.00 0.10 72 HIS A O 18
ATOM 23004 N N . HIS A 1 73 ? 20.864 13.560 -5.271 1.00 2.13 73 HIS A N 18
ATOM 23005 C CA . HIS A 1 73 ? 20.773 14.923 -4.760 1.00 71.04 73 HIS A CA 18
ATOM 23006 C C . HIS A 1 73 ? 22.041 15.715 -5.066 1.00 11.22 73 HIS A C 18
ATOM 23007 O O . HIS A 1 73 ? 23.123 15.142 -5.206 1.00 35.40 73 HIS A O 18
ATOM 23022 N N . HIS A 1 74 ? 21.889 17.024 -5.199 1.00 22.25 74 HIS A N 18
ATOM 23023 C CA . HIS A 1 74 ? 23.017 17.937 -5.327 1.00 71.00 74 HIS A CA 18
ATOM 23024 C C . HIS A 1 74 ? 22.788 19.157 -4.455 1.00 3.44 74 HIS A C 18
ATOM 23025 O O . HIS A 1 74 ? 22.332 20.192 -4.984 1.00 37.68 74 HIS A O 18
ATOM 23041 N N . MET A 1 1 ? -25.291 7.015 -13.172 1.00 0.00 1 MET A N 19
ATOM 23042 C CA . MET A 1 1 ? -24.835 5.618 -13.343 1.00 52.33 1 MET A CA 19
ATOM 23043 C C . MET A 1 1 ? -23.407 5.465 -12.849 1.00 14.00 1 MET A C 19
ATOM 23044 O O . MET A 1 1 ? -22.605 6.394 -12.947 1.00 22.20 1 MET A O 19
ATOM 23060 N N . ASN A 1 2 ? -23.097 4.299 -12.305 1.00 11.21 2 ASN A N 19
ATOM 23061 C CA . ASN A 1 2 ? -21.747 3.996 -11.853 1.00 65.15 2 ASN A CA 19
ATOM 23062 C C . ASN A 1 2 ? -21.327 2.615 -12.318 1.00 64.50 2 ASN A C 19
ATOM 23063 O O . ASN A 1 2 ? -21.793 1.599 -11.799 1.00 71.04 2 ASN A O 19
ATOM 23074 N N . GLN A 1 3 ? -20.479 2.586 -13.331 1.00 23.14 3 GLN A N 19
ATOM 23075 C CA . GLN A 1 3 ? -19.913 1.343 -13.824 1.00 31.12 3 GLN A CA 19
ATOM 23076 C C . GLN A 1 3 ? -18.395 1.382 -13.690 1.00 73.51 3 GLN A C 19
ATOM 23077 O O . GLN A 1 3 ? -17.734 0.346 -13.637 1.00 45.35 3 GLN A O 19
ATOM 23091 N N . ASN A 1 4 ? -17.850 2.593 -13.642 1.00 34.03 4 ASN A N 19
ATOM 23092 C CA . ASN A 1 4 ? -16.410 2.789 -13.542 1.00 51.04 4 ASN A CA 19
ATOM 23093 C C . ASN A 1 4 ? -16.064 3.514 -12.253 1.00 24.55 4 ASN A C 19
ATOM 23094 O O . ASN A 1 4 ? -16.857 4.322 -11.760 1.00 14.32 4 ASN A O 19
ATOM 23105 N N . LEU A 1 5 ? -14.880 3.215 -11.716 1.00 24.20 5 LEU A N 19
ATOM 23106 C CA . LEU A 1 5 ? -14.414 3.799 -10.460 1.00 50.22 5 LEU A CA 19
ATOM 23107 C C . LEU A 1 5 ? -15.370 3.447 -9.334 1.00 25.04 5 LEU A C 19
ATOM 23108 O O . LEU A 1 5 ? -15.736 4.283 -8.504 1.00 0.20 5 LEU A O 19
ATOM 23124 N N . GLN A 1 6 ? -15.742 2.183 -9.311 1.00 55.05 6 GLN A N 19
ATOM 23125 C CA . GLN A 1 6 ? -16.675 1.662 -8.323 1.00 71.31 6 GLN A CA 19
ATOM 23126 C C . GLN A 1 6 ? -15.993 1.521 -6.962 1.00 34.50 6 GLN A C 19
ATOM 23127 O O . GLN A 1 6 ? -14.872 2.002 -6.766 1.00 73.03 6 GLN A O 19
ATOM 23141 N N . GLY A 1 7 ? -16.666 0.866 -6.026 1.00 35.44 7 GLY A N 19
ATOM 23142 C CA . GLY A 1 7 ? -16.082 0.618 -4.721 1.00 21.24 7 GLY A CA 19
ATOM 23143 C C . GLY A 1 7 ? -15.053 -0.498 -4.760 1.00 22.32 7 GLY A C 19
ATOM 23144 O O . GLY A 1 7 ? -15.148 -1.474 -4.017 1.00 54.34 7 GLY A O 19
ATOM 23148 N N . GLU A 1 8 ? -14.072 -0.351 -5.639 1.00 40.52 8 GLU A N 19
ATOM 23149 C CA . GLU A 1 8 ? -13.015 -1.339 -5.798 1.00 13.24 8 GLU A CA 19
ATOM 23150 C C . GLU A 1 8 ? -12.027 -1.217 -4.645 1.00 60.13 8 GLU A C 19
ATOM 23151 O O . GLU A 1 8 ? -11.452 -2.205 -4.193 1.00 3.31 8 GLU A O 19
ATOM 23163 N N . TRP A 1 9 ? -11.853 0.019 -4.178 1.00 74.22 9 TRP A N 19
ATOM 23164 C CA . TRP A 1 9 ? -10.938 0.344 -3.086 1.00 61.31 9 TRP A CA 19
ATOM 23165 C C . TRP A 1 9 ? -11.114 -0.574 -1.882 1.00 51.45 9 TRP A C 19
ATOM 23166 O O . TRP A 1 9 ? -10.138 -1.126 -1.375 1.00 45.53 9 TRP A O 19
ATOM 23187 N N . MET A 1 10 ? -12.351 -0.727 -1.424 1.00 20.13 10 MET A N 19
ATOM 23188 C CA . MET A 1 10 ? -12.635 -1.545 -0.246 1.00 74.32 10 MET A CA 19
ATOM 23189 C C . MET A 1 10 ? -12.052 -2.943 -0.410 1.00 71.12 10 MET A C 19
ATOM 23190 O O . MET A 1 10 ? -11.516 -3.526 0.533 1.00 24.20 10 MET A O 19
ATOM 23204 N N . LYS A 1 11 ? -12.149 -3.466 -1.624 1.00 35.40 11 LYS A N 19
ATOM 23205 C CA . LYS A 1 11 ? -11.614 -4.776 -1.935 1.00 42.22 11 LYS A CA 19
ATOM 23206 C C . LYS A 1 11 ? -10.096 -4.710 -2.053 1.00 33.10 11 LYS A C 19
ATOM 23207 O O . LYS A 1 11 ? -9.390 -5.586 -1.563 1.00 40.32 11 LYS A O 19
ATOM 23226 N N . ASN A 1 12 ? -9.611 -3.656 -2.700 1.00 30.44 12 ASN A N 19
ATOM 23227 C CA . ASN A 1 12 ? -8.177 -3.457 -2.900 1.00 53.50 12 ASN A CA 19
ATOM 23228 C C . ASN A 1 12 ? -7.442 -3.390 -1.568 1.00 11.12 12 ASN A C 19
ATOM 23229 O O . ASN A 1 12 ? -6.336 -3.908 -1.438 1.00 21.04 12 ASN A O 19
ATOM 23240 N N . TYR A 1 13 ? -8.063 -2.744 -0.587 1.00 2.23 13 TYR A N 19
ATOM 23241 C CA . TYR A 1 13 ? -7.495 -2.662 0.753 1.00 71.02 13 TYR A CA 19
ATOM 23242 C C . TYR A 1 13 ? -7.335 -4.059 1.349 1.00 4.14 13 TYR A C 19
ATOM 23243 O O . TYR A 1 13 ? -6.272 -4.407 1.864 1.00 1.50 13 TYR A O 19
ATOM 23261 N N . GLU A 1 14 ? -8.392 -4.859 1.256 1.00 41.21 14 GLU A N 19
ATOM 23262 C CA . GLU A 1 14 ? -8.363 -6.229 1.748 1.00 53.40 14 GLU A CA 19
ATOM 23263 C C . GLU A 1 14 ? -7.366 -7.065 0.955 1.00 62.13 14 GLU A C 19
ATOM 23264 O O . GLU A 1 14 ? -6.651 -7.897 1.520 1.00 63.41 14 GLU A O 19
ATOM 23276 N N . GLU A 1 15 ? -7.319 -6.827 -0.352 1.00 14.24 15 GLU A N 19
ATOM 23277 C CA . GLU A 1 15 ? -6.392 -7.520 -1.231 1.00 43.33 15 GLU A CA 19
ATOM 23278 C C . GLU A 1 15 ? -4.960 -7.237 -0.793 1.00 13.51 15 GLU A C 19
ATOM 23279 O O . GLU A 1 15 ? -4.134 -8.141 -0.705 1.00 15.52 15 GLU A O 19
ATOM 23291 N N . LEU A 1 16 ? -4.688 -5.969 -0.511 1.00 41.11 16 LEU A N 19
ATOM 23292 C CA . LEU A 1 16 ? -3.381 -5.543 -0.043 1.00 24.52 16 LEU A CA 19
ATOM 23293 C C . LEU A 1 16 ? -3.006 -6.257 1.250 1.00 53.32 16 LEU A C 19
ATOM 23294 O O . LEU A 1 16 ? -1.895 -6.760 1.380 1.00 72.31 16 LEU A O 19
ATOM 23310 N N . LYS A 1 17 ? -3.939 -6.290 2.199 1.00 1.20 17 LYS A N 19
ATOM 23311 C CA . LYS A 1 17 ? -3.724 -6.972 3.474 1.00 1.22 17 LYS A CA 19
ATOM 23312 C C . LYS A 1 17 ? -3.324 -8.416 3.250 1.00 21.43 17 LYS A C 19
ATOM 23313 O O . LYS A 1 17 ? -2.292 -8.874 3.736 1.00 23.24 17 LYS A O 19
ATOM 23332 N N . SER A 1 18 ? -4.164 -9.125 2.520 1.00 21.43 18 SER A N 19
ATOM 23333 C CA . SER A 1 18 ? -3.911 -10.521 2.186 1.00 52.10 18 SER A CA 19
ATOM 23334 C C . SER A 1 18 ? -2.555 -10.684 1.489 1.00 22.33 18 SER A C 19
ATOM 23335 O O . SER A 1 18 ? -1.757 -11.545 1.858 1.00 2.44 18 SER A O 19
ATOM 23343 N N . PHE A 1 19 ? -2.295 -9.833 0.501 1.00 43.33 19 PHE A N 19
ATOM 23344 C CA . PHE A 1 19 ? -1.075 -9.918 -0.296 1.00 34.43 19 PHE A CA 19
ATOM 23345 C C . PHE A 1 19 ? 0.164 -9.637 0.554 1.00 43.20 19 PHE A C 19
ATOM 23346 O O . PHE A 1 19 ? 1.153 -10.374 0.494 1.00 30.24 19 PHE A O 19
ATOM 23363 N N . VAL A 1 20 ? 0.104 -8.573 1.350 1.00 51.41 20 VAL A N 19
ATOM 23364 C CA . VAL A 1 20 ? 1.230 -8.185 2.190 1.00 2.02 20 VAL A CA 19
ATOM 23365 C C . VAL A 1 20 ? 1.463 -9.212 3.298 1.00 40.23 20 VAL A C 19
ATOM 23366 O O . VAL A 1 20 ? 2.589 -9.434 3.718 1.00 62.43 20 VAL A O 19
ATOM 23379 N N . ARG A 1 21 ? 0.393 -9.834 3.776 1.00 41.32 21 ARG A N 19
ATOM 23380 C CA . ARG A 1 21 ? 0.502 -10.854 4.813 1.00 50.45 21 ARG A CA 19
ATOM 23381 C C . ARG A 1 21 ? 1.137 -12.124 4.240 1.00 22.21 21 ARG A C 19
ATOM 23382 O O . ARG A 1 21 ? 1.674 -12.954 4.972 1.00 62.01 21 ARG A O 19
ATOM 23403 N N . LYS A 1 22 ? 1.106 -12.243 2.921 1.00 54.51 22 LYS A N 19
ATOM 23404 C CA . LYS A 1 22 ? 1.588 -13.427 2.245 1.00 53.12 22 LYS A CA 19
ATOM 23405 C C . LYS A 1 22 ? 3.093 -13.360 2.008 1.00 15.21 22 LYS A C 19
ATOM 23406 O O . LYS A 1 22 ? 3.845 -14.197 2.505 1.00 2.32 22 LYS A O 19
ATOM 23425 N N . TYR A 1 23 ? 3.531 -12.368 1.244 1.00 73.13 23 TYR A N 19
ATOM 23426 C CA . TYR A 1 23 ? 4.945 -12.247 0.899 1.00 41.14 23 TYR A CA 19
ATOM 23427 C C . TYR A 1 23 ? 5.644 -11.267 1.826 1.00 15.32 23 TYR A C 19
ATOM 23428 O O . TYR A 1 23 ? 6.870 -11.284 1.953 1.00 51.24 23 TYR A O 19
ATOM 23446 N N . ARG A 1 24 ? 4.845 -10.430 2.478 1.00 54.13 24 ARG A N 19
ATOM 23447 C CA . ARG A 1 24 ? 5.344 -9.272 3.211 1.00 21.44 24 ARG A CA 19
ATOM 23448 C C . ARG A 1 24 ? 6.068 -8.319 2.274 1.00 65.34 24 ARG A C 19
ATOM 23449 O O . ARG A 1 24 ? 7.267 -8.452 2.023 1.00 60.00 24 ARG A O 19
ATOM 23470 N N . ARG A 1 25 ? 5.305 -7.345 1.781 1.00 44.12 25 ARG A N 19
ATOM 23471 C CA . ARG A 1 25 ? 5.749 -6.418 0.757 1.00 73.11 25 ARG A CA 19
ATOM 23472 C C . ARG A 1 25 ? 6.023 -7.117 -0.575 1.00 3.23 25 ARG A C 19
ATOM 23473 O O . ARG A 1 25 ? 6.227 -8.328 -0.645 1.00 2.24 25 ARG A O 19
ATOM 23494 N N . PHE A 1 26 ? 5.994 -6.324 -1.626 1.00 3.13 26 PHE A N 19
ATOM 23495 C CA . PHE A 1 26 ? 6.337 -6.777 -2.957 1.00 54.41 26 PHE A CA 19
ATOM 23496 C C . PHE A 1 26 ? 7.527 -5.978 -3.472 1.00 75.22 26 PHE A C 19
ATOM 23497 O O . PHE A 1 26 ? 7.654 -4.790 -3.174 1.00 71.33 26 PHE A O 19
ATOM 23514 N N . PRO A 1 27 ? 8.427 -6.618 -4.226 1.00 1.22 27 PRO A N 19
ATOM 23515 C CA . PRO A 1 27 ? 9.594 -5.948 -4.794 1.00 51.44 27 PRO A CA 19
ATOM 23516 C C . PRO A 1 27 ? 9.208 -5.067 -5.975 1.00 40.23 27 PRO A C 19
ATOM 23517 O O . PRO A 1 27 ? 9.499 -3.872 -5.999 1.00 63.24 27 PRO A O 19
ATOM 23528 N N . LYS A 1 28 ? 8.535 -5.678 -6.938 1.00 21.31 28 LYS A N 19
ATOM 23529 C CA . LYS A 1 28 ? 8.085 -4.995 -8.140 1.00 41.54 28 LYS A CA 19
ATOM 23530 C C . LYS A 1 28 ? 6.840 -5.703 -8.657 1.00 74.11 28 LYS A C 19
ATOM 23531 O O . LYS A 1 28 ? 6.928 -6.760 -9.287 1.00 4.04 28 LYS A O 19
ATOM 23550 N N . SER A 1 29 ? 5.677 -5.152 -8.347 1.00 43.05 29 SER A N 19
ATOM 23551 C CA . SER A 1 29 ? 4.427 -5.849 -8.601 1.00 31.13 29 SER A CA 19
ATOM 23552 C C . SER A 1 29 ? 3.680 -5.268 -9.793 1.00 73.31 29 SER A C 19
ATOM 23553 O O . SER A 1 29 ? 3.602 -4.051 -9.970 1.00 4.02 29 SER A O 19
ATOM 23561 N N . THR A 1 30 ? 3.158 -6.163 -10.613 1.00 64.54 30 THR A N 19
ATOM 23562 C CA . THR A 1 30 ? 2.249 -5.809 -11.688 1.00 74.44 30 THR A CA 19
ATOM 23563 C C . THR A 1 30 ? 1.022 -6.711 -11.634 1.00 34.34 30 THR A C 19
ATOM 23564 O O . THR A 1 30 ? 0.321 -6.900 -12.627 1.00 55.24 30 THR A O 19
ATOM 23575 N N . GLU A 1 31 ? 0.765 -7.253 -10.447 1.00 13.51 31 GLU A N 19
ATOM 23576 C CA . GLU A 1 31 ? -0.324 -8.197 -10.245 1.00 13.13 31 GLU A CA 19
ATOM 23577 C C . GLU A 1 31 ? -1.645 -7.468 -9.989 1.00 21.34 31 GLU A C 19
ATOM 23578 O O . GLU A 1 31 ? -2.003 -7.198 -8.839 1.00 63.34 31 GLU A O 19
ATOM 23590 N N . GLY A 1 32 ? -2.329 -7.120 -11.077 1.00 32.42 32 GLY A N 19
ATOM 23591 C CA . GLY A 1 32 ? -3.664 -6.540 -11.002 1.00 65.02 32 GLY A CA 19
ATOM 23592 C C . GLY A 1 32 ? -3.782 -5.372 -10.039 1.00 34.22 32 GLY A C 19
ATOM 23593 O O . GLY A 1 32 ? -3.253 -4.286 -10.291 1.00 1.12 32 GLY A O 19
ATOM 23597 N N . ASN A 1 33 ? -4.464 -5.622 -8.928 1.00 3.51 33 ASN A N 19
ATOM 23598 C CA . ASN A 1 33 ? -4.771 -4.592 -7.939 1.00 5.11 33 ASN A CA 19
ATOM 23599 C C . ASN A 1 33 ? -3.498 -4.035 -7.316 1.00 33.43 33 ASN A C 19
ATOM 23600 O O . ASN A 1 33 ? -3.336 -2.821 -7.177 1.00 51.33 33 ASN A O 19
ATOM 23611 N N . LEU A 1 34 ? -2.586 -4.930 -6.961 1.00 51.01 34 LEU A N 19
ATOM 23612 C CA . LEU A 1 34 ? -1.339 -4.537 -6.320 1.00 33.52 34 LEU A CA 19
ATOM 23613 C C . LEU A 1 34 ? -0.393 -3.925 -7.340 1.00 3.25 34 LEU A C 19
ATOM 23614 O O . LEU A 1 34 ? 0.484 -3.131 -6.996 1.00 2.21 34 LEU A O 19
ATOM 23630 N N . GLY A 1 35 ? -0.584 -4.300 -8.598 1.00 34.12 35 GLY A N 19
ATOM 23631 C CA . GLY A 1 35 ? 0.193 -3.723 -9.678 1.00 24.23 35 GLY A CA 19
ATOM 23632 C C . GLY A 1 35 ? -0.039 -2.232 -9.811 1.00 31.21 35 GLY A C 19
ATOM 23633 O O . GLY A 1 35 ? 0.883 -1.476 -10.118 1.00 34.13 35 GLY A O 19
ATOM 23637 N N . GLY A 1 36 ? -1.274 -1.806 -9.570 1.00 52.33 36 GLY A N 19
ATOM 23638 C CA . GLY A 1 36 ? -1.585 -0.391 -9.603 1.00 54.22 36 GLY A CA 19
ATOM 23639 C C . GLY A 1 36 ? -1.054 0.327 -8.379 1.00 61.03 36 GLY A C 19
ATOM 23640 O O . GLY A 1 36 ? -0.604 1.470 -8.467 1.00 11.24 36 GLY A O 19
ATOM 23644 N N . TRP A 1 37 ? -1.103 -0.349 -7.234 1.00 51.35 37 TRP A N 19
ATOM 23645 C CA . TRP A 1 37 ? -0.542 0.185 -5.999 1.00 54.11 37 TRP A CA 19
ATOM 23646 C C . TRP A 1 37 ? 0.947 0.469 -6.165 1.00 4.22 37 TRP A C 19
ATOM 23647 O O . TRP A 1 37 ? 1.424 1.566 -5.858 1.00 33.34 37 TRP A O 19
ATOM 23668 N N . CYS A 1 38 ? 1.661 -0.526 -6.678 1.00 73.30 38 CYS A N 19
ATOM 23669 C CA . CYS A 1 38 ? 3.097 -0.426 -6.895 1.00 43.11 38 CYS A CA 19
ATOM 23670 C C . CYS A 1 38 ? 3.430 0.697 -7.876 1.00 41.51 38 CYS A C 19
ATOM 23671 O O . CYS A 1 38 ? 4.392 1.437 -7.683 1.00 73.31 38 CYS A O 19
ATOM 23679 N N . HIS A 1 39 ? 2.621 0.827 -8.919 1.00 14.03 39 HIS A N 19
ATOM 23680 C CA . HIS A 1 39 ? 2.863 1.825 -9.953 1.00 23.34 39 HIS A CA 19
ATOM 23681 C C . HIS A 1 39 ? 2.628 3.242 -9.449 1.00 34.40 39 HIS A C 19
ATOM 23682 O O . HIS A 1 39 ? 3.445 4.133 -9.679 1.00 14.25 39 HIS A O 19
ATOM 23697 N N . THR A 1 40 ? 1.518 3.448 -8.765 1.00 23.51 40 THR A N 19
ATOM 23698 C CA . THR A 1 40 ? 1.106 4.786 -8.380 1.00 13.13 40 THR A CA 19
ATOM 23699 C C . THR A 1 40 ? 1.834 5.284 -7.128 1.00 35.31 40 THR A C 19
ATOM 23700 O O . THR A 1 40 ? 2.523 6.303 -7.166 1.00 0.42 40 THR A O 19
ATOM 23711 N N . GLN A 1 41 ? 1.719 4.546 -6.035 1.00 13.03 41 GLN A N 19
ATOM 23712 C CA . GLN A 1 41 ? 2.119 5.065 -4.733 1.00 4.33 41 GLN A CA 19
ATOM 23713 C C . GLN A 1 41 ? 3.625 5.000 -4.487 1.00 62.12 41 GLN A C 19
ATOM 23714 O O . GLN A 1 41 ? 4.141 5.711 -3.623 1.00 14.23 41 GLN A O 19
ATOM 23728 N N . ARG A 1 42 ? 4.340 4.179 -5.250 1.00 5.20 42 ARG A N 19
ATOM 23729 C CA . ARG A 1 42 ? 5.797 4.120 -5.127 1.00 0.44 42 ARG A CA 19
ATOM 23730 C C . ARG A 1 42 ? 6.407 5.454 -5.552 1.00 50.04 42 ARG A C 19
ATOM 23731 O O . ARG A 1 42 ? 7.429 5.885 -5.021 1.00 30.33 42 ARG A O 19
ATOM 23752 N N . LYS A 1 43 ? 5.754 6.109 -6.502 1.00 35.03 43 LYS A N 19
ATOM 23753 C CA . LYS A 1 43 ? 6.186 7.399 -6.988 1.00 10.05 43 LYS A CA 19
ATOM 23754 C C . LYS A 1 43 ? 5.825 8.495 -5.991 1.00 14.25 43 LYS A C 19
ATOM 23755 O O . LYS A 1 43 ? 6.642 9.356 -5.664 1.00 20.05 43 LYS A O 19
ATOM 23774 N N . MET A 1 44 ? 4.585 8.444 -5.505 1.00 13.04 44 MET A N 19
ATOM 23775 C CA . MET A 1 44 ? 4.067 9.442 -4.573 1.00 71.34 44 MET A CA 19
ATOM 23776 C C . MET A 1 44 ? 4.893 9.485 -3.294 1.00 25.13 44 MET A C 19
ATOM 23777 O O . MET A 1 44 ? 4.981 10.525 -2.641 1.00 71.34 44 MET A O 19
ATOM 23791 N N . ARG A 1 45 ? 5.488 8.352 -2.940 1.00 22.22 45 ARG A N 19
ATOM 23792 C CA . ARG A 1 45 ? 6.342 8.275 -1.757 1.00 3.24 45 ARG A CA 19
ATOM 23793 C C . ARG A 1 45 ? 7.580 9.149 -1.935 1.00 13.10 45 ARG A C 19
ATOM 23794 O O . ARG A 1 45 ? 7.921 9.948 -1.067 1.00 3.44 45 ARG A O 19
ATOM 23815 N N . LYS A 1 46 ? 8.238 8.996 -3.077 1.00 54.35 46 LYS A N 19
ATOM 23816 C CA . LYS A 1 46 ? 9.445 9.754 -3.382 1.00 24.31 46 LYS A CA 19
ATOM 23817 C C . LYS A 1 46 ? 9.100 11.237 -3.514 1.00 45.23 46 LYS A C 19
ATOM 23818 O O . LYS A 1 46 ? 9.878 12.111 -3.136 1.00 53.12 46 LYS A O 19
ATOM 23837 N N . GLN A 1 47 ? 7.915 11.502 -4.040 1.00 10.33 47 GLN A N 19
ATOM 23838 C CA . GLN A 1 47 ? 7.451 12.867 -4.248 1.00 52.44 47 GLN A CA 19
ATOM 23839 C C . GLN A 1 47 ? 6.830 13.454 -2.977 1.00 23.12 47 GLN A C 19
ATOM 23840 O O . GLN A 1 47 ? 6.363 14.594 -2.976 1.00 44.33 47 GLN A O 19
ATOM 23854 N N . GLY A 1 48 ? 6.826 12.666 -1.902 1.00 71.24 48 GLY A N 19
ATOM 23855 C CA . GLY A 1 48 ? 6.328 13.135 -0.617 1.00 24.52 48 GLY A CA 19
ATOM 23856 C C . GLY A 1 48 ? 4.877 13.579 -0.663 1.00 32.23 48 GLY A C 19
ATOM 23857 O O . GLY A 1 48 ? 4.490 14.526 0.019 1.00 72.02 48 GLY A O 19
ATOM 23861 N N . LYS A 1 49 ? 4.076 12.912 -1.479 1.00 14.33 49 LYS A N 19
ATOM 23862 C CA . LYS A 1 49 ? 2.665 13.248 -1.595 1.00 50.02 49 LYS A CA 19
ATOM 23863 C C . LYS A 1 49 ? 1.790 12.070 -1.193 1.00 44.15 49 LYS A C 19
ATOM 23864 O O . LYS A 1 49 ? 0.562 12.131 -1.274 1.00 61.51 49 LYS A O 19
ATOM 23883 N N . LEU A 1 50 ? 2.442 10.995 -0.783 1.00 33.14 50 LEU A N 19
ATOM 23884 C CA . LEU A 1 50 ? 1.749 9.841 -0.219 1.00 13.55 50 LEU A CA 19
ATOM 23885 C C . LEU A 1 50 ? 1.008 10.244 1.054 1.00 61.43 50 LEU A C 19
ATOM 23886 O O . LEU A 1 50 ? 1.506 11.059 1.833 1.00 32.11 50 LEU A O 19
ATOM 23902 N N . PRO A 1 51 ? -0.190 9.690 1.279 1.00 75.01 51 PRO A N 19
ATOM 23903 C CA . PRO A 1 51 ? -0.882 9.828 2.555 1.00 43.10 51 PRO A CA 19
ATOM 23904 C C . PRO A 1 51 ? -0.107 9.147 3.673 1.00 63.33 51 PRO A C 19
ATOM 23905 O O . PRO A 1 51 ? 0.156 7.944 3.616 1.00 63.13 51 PRO A O 19
ATOM 23916 N N . ASN A 1 52 ? 0.266 9.924 4.676 1.00 63.43 52 ASN A N 19
ATOM 23917 C CA . ASN A 1 52 ? 0.990 9.411 5.833 1.00 23.45 52 ASN A CA 19
ATOM 23918 C C . ASN A 1 52 ? 0.203 8.284 6.497 1.00 73.31 52 ASN A C 19
ATOM 23919 O O . ASN A 1 52 ? 0.780 7.332 7.028 1.00 53.51 52 ASN A O 19
ATOM 23930 N N . ASP A 1 53 ? -1.123 8.396 6.437 1.00 13.25 53 ASP A N 19
ATOM 23931 C CA . ASP A 1 53 ? -2.016 7.375 6.976 1.00 22.44 53 ASP A CA 19
ATOM 23932 C C . ASP A 1 53 ? -1.750 6.028 6.315 1.00 51.51 53 ASP A C 19
ATOM 23933 O O . ASP A 1 53 ? -1.724 4.995 6.978 1.00 34.51 53 ASP A O 19
ATOM 23942 N N . ARG A 1 54 ? -1.533 6.053 5.003 1.00 74.44 54 ARG A N 19
ATOM 23943 C CA . ARG A 1 54 ? -1.256 4.838 4.245 1.00 50.10 54 ARG A CA 19
ATOM 23944 C C . ARG A 1 54 ? 0.021 4.184 4.726 1.00 11.13 54 ARG A C 19
ATOM 23945 O O . ARG A 1 54 ? 0.040 2.994 5.023 1.00 51.33 54 ARG A O 19
ATOM 23966 N N . ARG A 1 55 ? 1.075 4.978 4.817 1.00 72.35 55 ARG A N 19
ATOM 23967 C CA . ARG A 1 55 ? 2.373 4.491 5.274 1.00 70.14 55 ARG A CA 19
ATOM 23968 C C . ARG A 1 55 ? 2.239 3.802 6.636 1.00 33.00 55 ARG A C 19
ATOM 23969 O O . ARG A 1 55 ? 2.886 2.785 6.894 1.00 14.32 55 ARG A O 19
ATOM 23990 N N . LEU A 1 56 ? 1.385 4.351 7.493 1.00 20.14 56 LEU A N 19
ATOM 23991 C CA . LEU A 1 56 ? 1.143 3.779 8.815 1.00 51.14 56 LEU A CA 19
ATOM 23992 C C . LEU A 1 56 ? 0.415 2.436 8.690 1.00 0.23 56 LEU A C 19
ATOM 23993 O O . LEU A 1 56 ? 0.867 1.421 9.224 1.00 33.23 56 LEU A O 19
ATOM 24009 N N . LEU A 1 57 ? -0.705 2.436 7.970 1.00 52.52 57 LEU A N 19
ATOM 24010 C CA . LEU A 1 57 ? -1.513 1.227 7.794 1.00 0.53 57 LEU A CA 19
ATOM 24011 C C . LEU A 1 57 ? -0.722 0.118 7.104 1.00 45.32 57 LEU A C 19
ATOM 24012 O O . LEU A 1 57 ? -0.842 -1.053 7.468 1.00 52.13 57 LEU A O 19
ATOM 24028 N N . LEU A 1 58 ? 0.087 0.493 6.118 1.00 31.23 58 LEU A N 19
ATOM 24029 C CA . LEU A 1 58 ? 0.928 -0.464 5.404 1.00 31.40 58 LEU A CA 19
ATOM 24030 C C . LEU A 1 58 ? 1.918 -1.127 6.353 1.00 52.21 58 LEU A C 19
ATOM 24031 O O . LEU A 1 58 ? 2.157 -2.331 6.279 1.00 2.43 58 LEU A O 19
ATOM 24047 N N . ASP A 1 59 ? 2.471 -0.343 7.264 1.00 41.34 59 ASP A N 19
ATOM 24048 C CA . ASP A 1 59 ? 3.411 -0.871 8.244 1.00 3.44 59 ASP A CA 19
ATOM 24049 C C . ASP A 1 59 ? 2.708 -1.831 9.199 1.00 31.30 59 ASP A C 19
ATOM 24050 O O . ASP A 1 59 ? 3.276 -2.844 9.608 1.00 41.44 59 ASP A O 19
ATOM 24059 N N . LYS A 1 60 ? 1.458 -1.520 9.522 1.00 30.11 60 LYS A N 19
ATOM 24060 C CA . LYS A 1 60 ? 0.676 -2.330 10.439 1.00 42.01 60 LYS A CA 19
ATOM 24061 C C . LYS A 1 60 ? 0.422 -3.724 9.868 1.00 70.02 60 LYS A C 19
ATOM 24062 O O . LYS A 1 60 ? 0.527 -4.722 10.585 1.00 53.52 60 LYS A O 19
ATOM 24081 N N . ILE A 1 61 ? 0.095 -3.793 8.580 1.00 50.33 61 ILE A N 19
ATOM 24082 C CA . ILE A 1 61 ? -0.209 -5.074 7.942 1.00 75.35 61 ILE A CA 19
ATOM 24083 C C . ILE A 1 61 ? 1.062 -5.863 7.625 1.00 62.32 61 ILE A C 19
ATOM 24084 O O . ILE A 1 61 ? 1.011 -7.070 7.390 1.00 33.23 61 ILE A O 19
ATOM 24100 N N . GLY A 1 62 ? 2.202 -5.186 7.627 1.00 43.03 62 GLY A N 19
ATOM 24101 C CA . GLY A 1 62 ? 3.465 -5.888 7.494 1.00 33.41 62 GLY A CA 19
ATOM 24102 C C . GLY A 1 62 ? 4.247 -5.517 6.250 1.00 50.20 62 GLY A C 19
ATOM 24103 O O . GLY A 1 62 ? 4.990 -6.337 5.711 1.00 13.51 62 GLY A O 19
ATOM 24107 N N . PHE A 1 63 ? 4.088 -4.290 5.779 1.00 13.45 63 PHE A N 19
ATOM 24108 C CA . PHE A 1 63 ? 4.868 -3.818 4.647 1.00 45.20 63 PHE A CA 19
ATOM 24109 C C . PHE A 1 63 ? 6.209 -3.301 5.135 1.00 72.12 63 PHE A C 19
ATOM 24110 O O . PHE A 1 63 ? 6.290 -2.251 5.767 1.00 51.34 63 PHE A O 19
ATOM 24127 N N . VAL A 1 64 ? 7.250 -4.070 4.867 1.00 2.33 64 VAL A N 19
ATOM 24128 C CA . VAL A 1 64 ? 8.588 -3.738 5.318 1.00 52.44 64 VAL A CA 19
ATOM 24129 C C . VAL A 1 64 ? 9.183 -2.602 4.476 1.00 50.45 64 VAL A C 19
ATOM 24130 O O . VAL A 1 64 ? 9.102 -2.618 3.248 1.00 34.53 64 VAL A O 19
ATOM 24143 N N . TRP A 1 65 ? 9.778 -1.619 5.136 1.00 24.42 65 TRP A N 19
ATOM 24144 C CA . TRP A 1 65 ? 10.231 -0.408 4.455 1.00 24.30 65 TRP A CA 19
ATOM 24145 C C . TRP A 1 65 ? 11.736 -0.432 4.218 1.00 33.25 65 TRP A C 19
ATOM 24146 O O . TRP A 1 65 ? 12.323 0.568 3.802 1.00 34.22 65 TRP A O 19
ATOM 24167 N N . SER A 1 66 ? 12.350 -1.579 4.483 1.00 24.30 66 SER A N 19
ATOM 24168 C CA . SER A 1 66 ? 13.787 -1.748 4.309 1.00 61.13 66 SER A CA 19
ATOM 24169 C C . SER A 1 66 ? 14.217 -1.458 2.872 1.00 1.23 66 SER A C 19
ATOM 24170 O O . SER A 1 66 ? 13.877 -2.196 1.945 1.00 63.32 66 SER A O 19
ATOM 24178 N N . LEU A 1 67 ? 14.948 -0.367 2.701 1.00 11.51 67 LEU A N 19
ATOM 24179 C CA . LEU A 1 67 ? 15.509 0.004 1.411 1.00 12.24 67 LEU A CA 19
ATOM 24180 C C . LEU A 1 67 ? 16.961 0.414 1.584 1.00 21.34 67 LEU A C 19
ATOM 24181 O O . LEU A 1 67 ? 17.459 0.474 2.711 1.00 13.32 67 LEU A O 19
ATOM 24197 N N . GLU A 1 68 ? 17.637 0.667 0.467 1.00 30.14 68 GLU A N 19
ATOM 24198 C CA . GLU A 1 68 ? 19.007 1.182 0.477 1.00 34.51 68 GLU A CA 19
ATOM 24199 C C . GLU A 1 68 ? 19.959 0.179 1.122 1.00 73.02 68 GLU A C 19
ATOM 24200 O O . GLU A 1 68 ? 21.016 0.553 1.630 1.00 63.34 68 GLU A O 19
ATOM 24212 N N . HIS A 1 69 ? 19.579 -1.096 1.089 1.00 54.24 69 HIS A N 19
ATOM 24213 C CA . HIS A 1 69 ? 20.401 -2.159 1.647 1.00 11.12 69 HIS A CA 19
ATOM 24214 C C . HIS A 1 69 ? 21.750 -2.180 0.943 1.00 12.14 69 HIS A C 19
ATOM 24215 O O . HIS A 1 69 ? 21.829 -2.471 -0.252 1.00 71.43 69 HIS A O 19
ATOM 24230 N N . HIS A 1 70 ? 22.791 -1.859 1.696 1.00 53.02 70 HIS A N 19
ATOM 24231 C CA . HIS A 1 70 ? 24.136 -1.683 1.160 1.00 24.41 70 HIS A CA 19
ATOM 24232 C C . HIS A 1 70 ? 24.592 -2.889 0.348 1.00 23.11 70 HIS A C 19
ATOM 24233 O O . HIS A 1 70 ? 24.921 -3.940 0.898 1.00 2.20 70 HIS A O 19
ATOM 24248 N N . HIS A 1 71 ? 24.587 -2.728 -0.962 1.00 71.51 71 HIS A N 19
ATOM 24249 C CA . HIS A 1 71 ? 25.165 -3.716 -1.852 1.00 74.12 71 HIS A CA 19
ATOM 24250 C C . HIS A 1 71 ? 26.514 -3.210 -2.337 1.00 12.12 71 HIS A C 19
ATOM 24251 O O . HIS A 1 71 ? 27.557 -3.553 -1.781 1.00 14.31 71 HIS A O 19
ATOM 24266 N N . HIS A 1 72 ? 26.473 -2.373 -3.364 1.00 73.24 72 HIS A N 19
ATOM 24267 C CA . HIS A 1 72 ? 27.657 -1.716 -3.894 1.00 62.20 72 HIS A CA 19
ATOM 24268 C C . HIS A 1 72 ? 27.254 -0.396 -4.527 1.00 52.23 72 HIS A C 19
ATOM 24269 O O . HIS A 1 72 ? 26.069 -0.073 -4.602 1.00 52.11 72 HIS A O 19
ATOM 24284 N N . HIS A 1 73 ? 28.236 0.367 -4.969 1.00 21.34 73 HIS A N 19
ATOM 24285 C CA . HIS A 1 73 ? 27.973 1.606 -5.680 1.00 33.33 73 HIS A CA 19
ATOM 24286 C C . HIS A 1 73 ? 28.653 1.543 -7.035 1.00 51.01 73 HIS A C 19
ATOM 24287 O O . HIS A 1 73 ? 29.560 0.735 -7.236 1.00 21.03 73 HIS A O 19
ATOM 24302 N N . HIS A 1 74 ? 28.223 2.373 -7.966 1.00 10.34 74 HIS A N 19
ATOM 24303 C CA . HIS A 1 74 ? 28.842 2.398 -9.279 1.00 62.35 74 HIS A CA 19
ATOM 24304 C C . HIS A 1 74 ? 29.534 3.734 -9.516 1.00 64.52 74 HIS A C 19
ATOM 24305 O O . HIS A 1 74 ? 28.887 4.679 -10.006 1.00 36.40 74 HIS A O 19
ATOM 24321 N N . MET A 1 1 ? -13.741 -4.335 -20.439 1.00 63.34 1 MET A N 20
ATOM 24322 C CA . MET A 1 1 ? -13.216 -5.713 -20.283 1.00 23.21 1 MET A CA 20
ATOM 24323 C C . MET A 1 1 ? -12.614 -5.922 -18.895 1.00 40.45 1 MET A C 20
ATOM 24324 O O . MET A 1 1 ? -12.543 -7.051 -18.404 1.00 52.41 1 MET A O 20
ATOM 24340 N N . ASN A 1 2 ? -12.171 -4.841 -18.265 1.00 50.54 2 ASN A N 20
ATOM 24341 C CA . ASN A 1 2 ? -11.651 -4.898 -16.918 1.00 53.35 2 ASN A CA 20
ATOM 24342 C C . ASN A 1 2 ? -12.402 -3.911 -16.037 1.00 55.21 2 ASN A C 20
ATOM 24343 O O . ASN A 1 2 ? -12.424 -2.715 -16.322 1.00 25.14 2 ASN A O 20
ATOM 24354 N N . GLN A 1 3 ? -13.032 -4.412 -14.982 1.00 14.33 3 GLN A N 20
ATOM 24355 C CA . GLN A 1 3 ? -13.805 -3.566 -14.082 1.00 53.22 3 GLN A CA 20
ATOM 24356 C C . GLN A 1 3 ? -12.886 -2.716 -13.217 1.00 2.12 3 GLN A C 20
ATOM 24357 O O . GLN A 1 3 ? -11.816 -3.163 -12.805 1.00 64.21 3 GLN A O 20
ATOM 24371 N N . ASN A 1 4 ? -13.311 -1.495 -12.937 1.00 4.32 4 ASN A N 20
ATOM 24372 C CA . ASN A 1 4 ? -12.554 -0.606 -12.067 1.00 70.43 4 ASN A CA 20
ATOM 24373 C C . ASN A 1 4 ? -12.982 -0.830 -10.626 1.00 33.13 4 ASN A C 20
ATOM 24374 O O . ASN A 1 4 ? -12.179 -0.691 -9.701 1.00 14.13 4 ASN A O 20
ATOM 24385 N N . LEU A 1 5 ? -14.255 -1.206 -10.468 1.00 3.33 5 LEU A N 20
ATOM 24386 C CA . LEU A 1 5 ? -14.892 -1.392 -9.161 1.00 71.31 5 LEU A CA 20
ATOM 24387 C C . LEU A 1 5 ? -15.104 -0.051 -8.467 1.00 23.44 5 LEU A C 20
ATOM 24388 O O . LEU A 1 5 ? -14.366 0.910 -8.698 1.00 64.43 5 LEU A O 20
ATOM 24404 N N . GLN A 1 6 ? -16.131 0.025 -7.642 1.00 40.15 6 GLN A N 20
ATOM 24405 C CA . GLN A 1 6 ? -16.418 1.245 -6.910 1.00 54.32 6 GLN A CA 20
ATOM 24406 C C . GLN A 1 6 ? -15.673 1.241 -5.585 1.00 33.12 6 GLN A C 20
ATOM 24407 O O . GLN A 1 6 ? -16.095 0.597 -4.622 1.00 0.10 6 GLN A O 20
ATOM 24421 N N . GLY A 1 7 ? -14.552 1.940 -5.552 1.00 15.44 7 GLY A N 20
ATOM 24422 C CA . GLY A 1 7 ? -13.723 1.959 -4.367 1.00 31.23 7 GLY A CA 20
ATOM 24423 C C . GLY A 1 7 ? -12.382 1.308 -4.615 1.00 31.32 7 GLY A C 20
ATOM 24424 O O . GLY A 1 7 ? -12.192 0.125 -4.324 1.00 73.13 7 GLY A O 20
ATOM 24428 N N . GLU A 1 8 ? -11.452 2.085 -5.158 1.00 43.12 8 GLU A N 20
ATOM 24429 C CA . GLU A 1 8 ? -10.134 1.574 -5.510 1.00 20.14 8 GLU A CA 20
ATOM 24430 C C . GLU A 1 8 ? -9.418 1.042 -4.276 1.00 14.41 8 GLU A C 20
ATOM 24431 O O . GLU A 1 8 ? -8.889 -0.068 -4.284 1.00 41.12 8 GLU A O 20
ATOM 24443 N N . TRP A 1 9 ? -9.438 1.820 -3.200 1.00 54.02 9 TRP A N 20
ATOM 24444 C CA . TRP A 1 9 ? -8.725 1.444 -1.994 1.00 31.53 9 TRP A CA 20
ATOM 24445 C C . TRP A 1 9 ? -9.482 0.370 -1.231 1.00 24.44 9 TRP A C 20
ATOM 24446 O O . TRP A 1 9 ? -8.876 -0.461 -0.562 1.00 22.45 9 TRP A O 20
ATOM 24467 N N . MET A 1 10 ? -10.806 0.380 -1.340 1.00 54.11 10 MET A N 20
ATOM 24468 C CA . MET A 1 10 ? -11.620 -0.662 -0.722 1.00 72.03 10 MET A CA 20
ATOM 24469 C C . MET A 1 10 ? -11.255 -2.018 -1.314 1.00 44.14 10 MET A C 20
ATOM 24470 O O . MET A 1 10 ? -11.201 -3.027 -0.613 1.00 35.14 10 MET A O 20
ATOM 24484 N N . LYS A 1 11 ? -10.991 -2.021 -2.613 1.00 35.24 11 LYS A N 20
ATOM 24485 C CA . LYS A 1 11 ? -10.519 -3.210 -3.304 1.00 52.34 11 LYS A CA 20
ATOM 24486 C C . LYS A 1 11 ? -9.090 -3.532 -2.877 1.00 33.44 11 LYS A C 20
ATOM 24487 O O . LYS A 1 11 ? -8.771 -4.665 -2.524 1.00 33.20 11 LYS A O 20
ATOM 24506 N N . ASN A 1 12 ? -8.243 -2.510 -2.921 1.00 34.15 12 ASN A N 20
ATOM 24507 C CA . ASN A 1 12 ? -6.832 -2.645 -2.574 1.00 31.42 12 ASN A CA 20
ATOM 24508 C C . ASN A 1 12 ? -6.654 -3.240 -1.190 1.00 40.50 12 ASN A C 20
ATOM 24509 O O . ASN A 1 12 ? -5.863 -4.156 -1.001 1.00 63.34 12 ASN A O 20
ATOM 24520 N N . TYR A 1 13 ? -7.409 -2.721 -0.236 1.00 4.03 13 TYR A N 20
ATOM 24521 C CA . TYR A 1 13 ? -7.262 -3.091 1.165 1.00 61.45 13 TYR A CA 20
ATOM 24522 C C . TYR A 1 13 ? -7.389 -4.598 1.376 1.00 51.22 13 TYR A C 20
ATOM 24523 O O . TYR A 1 13 ? -6.549 -5.207 2.040 1.00 52.43 13 TYR A O 20
ATOM 24541 N N . GLU A 1 14 ? -8.420 -5.203 0.796 1.00 44.24 14 GLU A N 20
ATOM 24542 C CA . GLU A 1 14 ? -8.682 -6.620 1.021 1.00 52.44 14 GLU A CA 20
ATOM 24543 C C . GLU A 1 14 ? -7.605 -7.492 0.376 1.00 21.23 14 GLU A C 20
ATOM 24544 O O . GLU A 1 14 ? -7.231 -8.533 0.921 1.00 72.02 14 GLU A O 20
ATOM 24556 N N . GLU A 1 15 ? -7.090 -7.059 -0.771 1.00 35.24 15 GLU A N 20
ATOM 24557 C CA . GLU A 1 15 ? -6.023 -7.788 -1.445 1.00 50.11 15 GLU A CA 20
ATOM 24558 C C . GLU A 1 15 ? -4.697 -7.552 -0.734 1.00 61.43 15 GLU A C 20
ATOM 24559 O O . GLU A 1 15 ? -3.905 -8.474 -0.547 1.00 65.14 15 GLU A O 20
ATOM 24571 N N . LEU A 1 16 ? -4.485 -6.308 -0.327 1.00 55.12 16 LEU A N 20
ATOM 24572 C CA . LEU A 1 16 ? -3.261 -5.884 0.340 1.00 15.13 16 LEU A CA 20
ATOM 24573 C C . LEU A 1 16 ? -2.994 -6.698 1.598 1.00 1.44 16 LEU A C 20
ATOM 24574 O O . LEU A 1 16 ? -1.914 -7.265 1.752 1.00 34.34 16 LEU A O 20
ATOM 24590 N N . LYS A 1 17 ? -3.980 -6.742 2.494 1.00 63.11 17 LYS A N 20
ATOM 24591 C CA . LYS A 1 17 ? -3.858 -7.491 3.745 1.00 21.21 17 LYS A CA 20
ATOM 24592 C C . LYS A 1 17 ? -3.418 -8.914 3.472 1.00 53.51 17 LYS A C 20
ATOM 24593 O O . LYS A 1 17 ? -2.460 -9.410 4.055 1.00 45.24 17 LYS A O 20
ATOM 24612 N N . SER A 1 18 ? -4.154 -9.553 2.586 1.00 40.44 18 SER A N 20
ATOM 24613 C CA . SER A 1 18 ? -3.890 -10.928 2.195 1.00 22.35 18 SER A CA 20
ATOM 24614 C C . SER A 1 18 ? -2.483 -11.088 1.612 1.00 62.22 18 SER A C 20
ATOM 24615 O O . SER A 1 18 ? -1.760 -12.024 1.959 1.00 61.31 18 SER A O 20
ATOM 24623 N N . PHE A 1 19 ? -2.101 -10.162 0.742 1.00 3.33 19 PHE A N 20
ATOM 24624 C CA . PHE A 1 19 ? -0.817 -10.235 0.056 1.00 5.21 19 PHE A CA 20
ATOM 24625 C C . PHE A 1 19 ? 0.328 -10.043 1.047 1.00 15.25 19 PHE A C 20
ATOM 24626 O O . PHE A 1 19 ? 1.243 -10.859 1.115 1.00 73.31 19 PHE A O 20
ATOM 24643 N N . VAL A 1 20 ? 0.262 -8.964 1.820 1.00 3.14 20 VAL A N 20
ATOM 24644 C CA . VAL A 1 20 ? 1.266 -8.668 2.836 1.00 10.50 20 VAL A CA 20
ATOM 24645 C C . VAL A 1 20 ? 1.352 -9.780 3.885 1.00 15.33 20 VAL A C 20
ATOM 24646 O O . VAL A 1 20 ? 2.424 -10.074 4.409 1.00 5.20 20 VAL A O 20
ATOM 24659 N N . ARG A 1 21 ? 0.222 -10.396 4.181 1.00 15.23 21 ARG A N 20
ATOM 24660 C CA . ARG A 1 21 ? 0.170 -11.468 5.169 1.00 14.14 21 ARG A CA 20
ATOM 24661 C C . ARG A 1 21 ? 1.047 -12.653 4.745 1.00 75.33 21 ARG A C 20
ATOM 24662 O O . ARG A 1 21 ? 1.549 -13.399 5.589 1.00 52.11 21 ARG A O 20
ATOM 24683 N N . LYS A 1 22 ? 1.242 -12.808 3.440 1.00 11.32 22 LYS A N 20
ATOM 24684 C CA . LYS A 1 22 ? 2.023 -13.920 2.911 1.00 34.25 22 LYS A CA 20
ATOM 24685 C C . LYS A 1 22 ? 3.369 -13.443 2.356 1.00 32.33 22 LYS A C 20
ATOM 24686 O O . LYS A 1 22 ? 4.424 -13.953 2.737 1.00 60.42 22 LYS A O 20
ATOM 24705 N N . TYR A 1 23 ? 3.330 -12.455 1.468 1.00 63.50 23 TYR A N 20
ATOM 24706 C CA . TYR A 1 23 ? 4.529 -11.983 0.775 1.00 32.14 23 TYR A CA 20
ATOM 24707 C C . TYR A 1 23 ? 5.212 -10.848 1.535 1.00 42.42 23 TYR A C 20
ATOM 24708 O O . TYR A 1 23 ? 6.355 -10.499 1.239 1.00 11.54 23 TYR A O 20
ATOM 24726 N N . ARG A 1 24 ? 4.484 -10.257 2.482 1.00 50.11 24 ARG A N 20
ATOM 24727 C CA . ARG A 1 24 ? 4.966 -9.128 3.296 1.00 72.03 24 ARG A CA 20
ATOM 24728 C C . ARG A 1 24 ? 4.988 -7.809 2.527 1.00 44.03 24 ARG A C 20
ATOM 24729 O O . ARG A 1 24 ? 5.015 -6.739 3.134 1.00 51.21 24 ARG A O 20
ATOM 24750 N N . ARG A 1 25 ? 4.956 -7.888 1.205 1.00 20.24 25 ARG A N 20
ATOM 24751 C CA . ARG A 1 25 ? 4.963 -6.707 0.347 1.00 74.40 25 ARG A CA 20
ATOM 24752 C C . ARG A 1 25 ? 4.991 -7.129 -1.111 1.00 64.21 25 ARG A C 20
ATOM 24753 O O . ARG A 1 25 ? 5.111 -8.316 -1.413 1.00 10.10 25 ARG A O 20
ATOM 24774 N N . PHE A 1 26 ? 4.876 -6.160 -2.010 1.00 21.42 26 PHE A N 20
ATOM 24775 C CA . PHE A 1 26 ? 4.945 -6.435 -3.434 1.00 63.15 26 PHE A CA 20
ATOM 24776 C C . PHE A 1 26 ? 5.758 -5.373 -4.166 1.00 5.33 26 PHE A C 20
ATOM 24777 O O . PHE A 1 26 ? 5.220 -4.382 -4.654 1.00 30.33 26 PHE A O 20
ATOM 24794 N N . PRO A 1 27 ? 7.089 -5.543 -4.209 1.00 42.11 27 PRO A N 20
ATOM 24795 C CA . PRO A 1 27 ? 7.962 -4.673 -4.995 1.00 53.24 27 PRO A CA 20
ATOM 24796 C C . PRO A 1 27 ? 7.874 -5.011 -6.479 1.00 33.35 27 PRO A C 20
ATOM 24797 O O . PRO A 1 27 ? 8.295 -4.238 -7.342 1.00 5.45 27 PRO A O 20
ATOM 24808 N N . LYS A 1 28 ? 7.311 -6.178 -6.752 1.00 51.13 28 LYS A N 20
ATOM 24809 C CA . LYS A 1 28 ? 7.127 -6.660 -8.106 1.00 11.33 28 LYS A CA 20
ATOM 24810 C C . LYS A 1 28 ? 5.825 -7.458 -8.168 1.00 74.44 28 LYS A C 20
ATOM 24811 O O . LYS A 1 28 ? 5.826 -8.681 -8.060 1.00 51.11 28 LYS A O 20
ATOM 24830 N N . SER A 1 29 ? 4.714 -6.750 -8.286 1.00 44.42 29 SER A N 20
ATOM 24831 C CA . SER A 1 29 ? 3.401 -7.376 -8.237 1.00 63.22 29 SER A CA 20
ATOM 24832 C C . SER A 1 29 ? 2.894 -7.669 -9.644 1.00 31.40 29 SER A C 20
ATOM 24833 O O . SER A 1 29 ? 2.493 -8.799 -9.941 1.00 53.12 29 SER A O 20
ATOM 24841 N N . THR A 1 30 ? 2.949 -6.646 -10.505 1.00 61.52 30 THR A N 20
ATOM 24842 C CA . THR A 1 30 ? 2.507 -6.720 -11.892 1.00 33.33 30 THR A CA 20
ATOM 24843 C C . THR A 1 30 ? 0.991 -6.944 -12.045 1.00 63.22 30 THR A C 20
ATOM 24844 O O . THR A 1 30 ? 0.332 -6.255 -12.825 1.00 20.43 30 THR A O 20
ATOM 24855 N N . GLU A 1 31 ? 0.443 -7.876 -11.287 1.00 65.13 31 GLU A N 20
ATOM 24856 C CA . GLU A 1 31 ? -0.942 -8.297 -11.466 1.00 32.33 31 GLU A CA 20
ATOM 24857 C C . GLU A 1 31 ? -1.897 -7.623 -10.494 1.00 22.15 31 GLU A C 20
ATOM 24858 O O . GLU A 1 31 ? -1.490 -7.090 -9.461 1.00 11.42 31 GLU A O 20
ATOM 24870 N N . GLY A 1 32 ? -3.177 -7.677 -10.840 1.00 13.41 32 GLY A N 20
ATOM 24871 C CA . GLY A 1 32 ? -4.215 -7.176 -9.967 1.00 32.51 32 GLY A CA 20
ATOM 24872 C C . GLY A 1 32 ? -4.199 -5.674 -9.845 1.00 11.25 32 GLY A C 20
ATOM 24873 O O . GLY A 1 32 ? -3.416 -4.991 -10.512 1.00 24.31 32 GLY A O 20
ATOM 24877 N N . ASN A 1 33 ? -5.069 -5.153 -8.995 1.00 72.53 33 ASN A N 20
ATOM 24878 C CA . ASN A 1 33 ? -5.101 -3.726 -8.730 1.00 70.25 33 ASN A CA 20
ATOM 24879 C C . ASN A 1 33 ? -3.845 -3.333 -7.956 1.00 64.22 33 ASN A C 20
ATOM 24880 O O . ASN A 1 33 ? -3.366 -2.203 -8.054 1.00 60.00 33 ASN A O 20
ATOM 24891 N N . LEU A 1 34 ? -3.307 -4.297 -7.211 1.00 62.31 34 LEU A N 20
ATOM 24892 C CA . LEU A 1 34 ? -2.080 -4.101 -6.449 1.00 24.21 34 LEU A CA 20
ATOM 24893 C C . LEU A 1 34 ? -0.900 -3.824 -7.377 1.00 12.44 34 LEU A C 20
ATOM 24894 O O . LEU A 1 34 ? -0.090 -2.936 -7.104 1.00 42.10 34 LEU A O 20
ATOM 24910 N N . GLY A 1 35 ? -0.800 -4.591 -8.468 1.00 31.41 35 GLY A N 20
ATOM 24911 C CA . GLY A 1 35 ? 0.247 -4.359 -9.448 1.00 25.21 35 GLY A CA 20
ATOM 24912 C C . GLY A 1 35 ? 0.304 -2.917 -9.915 1.00 22.10 35 GLY A C 20
ATOM 24913 O O . GLY A 1 35 ? 1.384 -2.338 -10.035 1.00 22.31 35 GLY A O 20
ATOM 24917 N N . GLY A 1 36 ? -0.854 -2.326 -10.161 1.00 43.53 36 GLY A N 20
ATOM 24918 C CA . GLY A 1 36 ? -0.892 -0.945 -10.598 1.00 4.31 36 GLY A CA 20
ATOM 24919 C C . GLY A 1 36 ? -0.755 0.025 -9.445 1.00 41.41 36 GLY A C 20
ATOM 24920 O O . GLY A 1 36 ? -0.157 1.093 -9.595 1.00 2.12 36 GLY A O 20
ATOM 24924 N N . TRP A 1 37 ? -1.308 -0.345 -8.293 1.00 62.41 37 TRP A N 20
ATOM 24925 C CA . TRP A 1 37 ? -1.198 0.467 -7.088 1.00 24.25 37 TRP A CA 20
ATOM 24926 C C . TRP A 1 37 ? 0.266 0.701 -6.751 1.00 73.24 37 TRP A C 20
ATOM 24927 O O . TRP A 1 37 ? 0.687 1.836 -6.532 1.00 61.04 37 TRP A O 20
ATOM 24948 N N . CYS A 1 38 ? 1.039 -0.379 -6.740 1.00 63.42 38 CYS A N 20
ATOM 24949 C CA . CYS A 1 38 ? 2.463 -0.308 -6.446 1.00 43.41 38 CYS A CA 20
ATOM 24950 C C . CYS A 1 38 ? 3.168 0.615 -7.429 1.00 12.43 38 CYS A C 20
ATOM 24951 O O . CYS A 1 38 ? 3.875 1.536 -7.029 1.00 44.14 38 CYS A O 20
ATOM 24959 N N . HIS A 1 39 ? 2.931 0.384 -8.714 1.00 43.43 39 HIS A N 20
ATOM 24960 C CA . HIS A 1 39 ? 3.596 1.136 -9.773 1.00 0.41 39 HIS A CA 20
ATOM 24961 C C . HIS A 1 39 ? 3.275 2.629 -9.712 1.00 61.52 39 HIS A C 20
ATOM 24962 O O . HIS A 1 39 ? 4.138 3.467 -9.972 1.00 74.53 39 HIS A O 20
ATOM 24977 N N . THR A 1 40 ? 2.040 2.957 -9.368 1.00 32.25 40 THR A N 20
ATOM 24978 C CA . THR A 1 40 ? 1.598 4.346 -9.337 1.00 0.31 40 THR A CA 20
ATOM 24979 C C . THR A 1 40 ? 1.994 5.029 -8.026 1.00 65.11 40 THR A C 20
ATOM 24980 O O . THR A 1 40 ? 2.363 6.208 -8.011 1.00 11.14 40 THR A O 20
ATOM 24991 N N . GLN A 1 41 ? 1.946 4.278 -6.934 1.00 1.41 41 GLN A N 20
ATOM 24992 C CA . GLN A 1 41 ? 2.225 4.830 -5.614 1.00 73.10 41 GLN A CA 20
ATOM 24993 C C . GLN A 1 41 ? 3.705 5.120 -5.431 1.00 33.22 41 GLN A C 20
ATOM 24994 O O . GLN A 1 41 ? 4.083 5.882 -4.541 1.00 42.33 41 GLN A O 20
ATOM 25008 N N . ARG A 1 42 ? 4.535 4.512 -6.274 1.00 34.42 42 ARG A N 20
ATOM 25009 C CA . ARG A 1 42 ? 5.964 4.814 -6.298 1.00 60.34 42 ARG A CA 20
ATOM 25010 C C . ARG A 1 42 ? 6.175 6.311 -6.442 1.00 51.45 42 ARG A C 20
ATOM 25011 O O . ARG A 1 42 ? 6.947 6.924 -5.702 1.00 53.31 42 ARG A O 20
ATOM 25032 N N . LYS A 1 43 ? 5.455 6.891 -7.392 1.00 4.11 43 LYS A N 20
ATOM 25033 C CA . LYS A 1 43 ? 5.580 8.298 -7.692 1.00 33.21 43 LYS A CA 20
ATOM 25034 C C . LYS A 1 43 ? 5.000 9.147 -6.564 1.00 33.31 43 LYS A C 20
ATOM 25035 O O . LYS A 1 43 ? 5.602 10.139 -6.171 1.00 61.42 43 LYS A O 20
ATOM 25054 N N . MET A 1 44 ? 3.851 8.742 -6.029 1.00 72.42 44 MET A N 20
ATOM 25055 C CA . MET A 1 44 ? 3.183 9.506 -4.974 1.00 14.23 44 MET A CA 20
ATOM 25056 C C . MET A 1 44 ? 4.040 9.548 -3.717 1.00 44.51 44 MET A C 20
ATOM 25057 O O . MET A 1 44 ? 4.074 10.551 -2.999 1.00 41.33 44 MET A O 20
ATOM 25071 N N . ARG A 1 45 ? 4.729 8.448 -3.465 1.00 13.41 45 ARG A N 20
ATOM 25072 C CA . ARG A 1 45 ? 5.582 8.322 -2.294 1.00 32.01 45 ARG A CA 20
ATOM 25073 C C . ARG A 1 45 ? 6.798 9.229 -2.430 1.00 53.13 45 ARG A C 20
ATOM 25074 O O . ARG A 1 45 ? 7.108 10.008 -1.528 1.00 22.33 45 ARG A O 20
ATOM 25095 N N . LYS A 1 46 ? 7.464 9.145 -3.571 1.00 34.03 46 LYS A N 20
ATOM 25096 C CA . LYS A 1 46 ? 8.673 9.919 -3.802 1.00 44.34 46 LYS A CA 20
ATOM 25097 C C . LYS A 1 46 ? 8.340 11.401 -3.971 1.00 63.51 46 LYS A C 20
ATOM 25098 O O . LYS A 1 46 ? 9.125 12.272 -3.593 1.00 43.31 46 LYS A O 20
ATOM 25117 N N . GLN A 1 47 ? 7.163 11.675 -4.521 1.00 42.14 47 GLN A N 20
ATOM 25118 C CA . GLN A 1 47 ? 6.709 13.040 -4.734 1.00 54.43 47 GLN A CA 20
ATOM 25119 C C . GLN A 1 47 ? 6.325 13.690 -3.409 1.00 23.45 47 GLN A C 20
ATOM 25120 O O . GLN A 1 47 ? 6.289 14.914 -3.291 1.00 54.24 47 GLN A O 20
ATOM 25134 N N . GLY A 1 48 ? 6.021 12.858 -2.419 1.00 54.24 48 GLY A N 20
ATOM 25135 C CA . GLY A 1 48 ? 5.607 13.365 -1.127 1.00 13.55 48 GLY A CA 20
ATOM 25136 C C . GLY A 1 48 ? 4.161 13.813 -1.131 1.00 64.44 48 GLY A C 20
ATOM 25137 O O . GLY A 1 48 ? 3.812 14.819 -0.512 1.00 41.22 48 GLY A O 20
ATOM 25141 N N . LYS A 1 49 ? 3.318 13.079 -1.845 1.00 72.13 49 LYS A N 20
ATOM 25142 C CA . LYS A 1 49 ? 1.893 13.386 -1.886 1.00 1.11 49 LYS A CA 20
ATOM 25143 C C . LYS A 1 49 ? 1.068 12.206 -1.389 1.00 44.25 49 LYS A C 20
ATOM 25144 O O . LYS A 1 49 ? -0.162 12.264 -1.337 1.00 41.12 49 LYS A O 20
ATOM 25163 N N . LEU A 1 50 ? 1.755 11.129 -1.042 1.00 54.12 50 LEU A N 20
ATOM 25164 C CA . LEU A 1 50 ? 1.115 9.984 -0.409 1.00 53.43 50 LEU A CA 20
ATOM 25165 C C . LEU A 1 50 ? 0.663 10.350 1.003 1.00 43.04 50 LEU A C 20
ATOM 25166 O O . LEU A 1 50 ? 1.345 11.103 1.697 1.00 63.42 50 LEU A O 20
ATOM 25182 N N . PRO A 1 51 ? -0.501 9.839 1.436 1.00 74.32 51 PRO A N 20
ATOM 25183 C CA . PRO A 1 51 ? -0.987 10.015 2.798 1.00 11.33 51 PRO A CA 20
ATOM 25184 C C . PRO A 1 51 ? -0.210 9.157 3.783 1.00 11.02 51 PRO A C 20
ATOM 25185 O O . PRO A 1 51 ? 0.115 7.997 3.505 1.00 54.41 51 PRO A O 20
ATOM 25196 N N . ASN A 1 52 ? 0.093 9.745 4.918 1.00 21.13 52 ASN A N 20
ATOM 25197 C CA . ASN A 1 52 ? 0.897 9.091 5.946 1.00 71.54 52 ASN A CA 20
ATOM 25198 C C . ASN A 1 52 ? 0.134 7.985 6.666 1.00 5.42 52 ASN A C 20
ATOM 25199 O O . ASN A 1 52 ? 0.727 6.975 7.039 1.00 1.21 52 ASN A O 20
ATOM 25210 N N . ASP A 1 53 ? -1.172 8.169 6.860 1.00 14.52 53 ASP A N 20
ATOM 25211 C CA . ASP A 1 53 ? -1.983 7.184 7.592 1.00 52.13 53 ASP A CA 20
ATOM 25212 C C . ASP A 1 53 ? -1.837 5.805 6.970 1.00 2.44 53 ASP A C 20
ATOM 25213 O O . ASP A 1 53 ? -1.508 4.836 7.653 1.00 13.23 53 ASP A O 20
ATOM 25222 N N . ARG A 1 54 ? -2.050 5.742 5.660 1.00 50.34 54 ARG A N 20
ATOM 25223 C CA . ARG A 1 54 ? -1.905 4.507 4.902 1.00 60.12 54 ARG A CA 20
ATOM 25224 C C . ARG A 1 54 ? -0.517 3.900 5.091 1.00 14.34 54 ARG A C 20
ATOM 25225 O O . ARG A 1 54 ? -0.376 2.684 5.204 1.00 1.01 54 ARG A O 20
ATOM 25246 N N . ARG A 1 55 ? 0.500 4.754 5.140 1.00 72.04 55 ARG A N 20
ATOM 25247 C CA . ARG A 1 55 ? 1.874 4.295 5.301 1.00 44.14 55 ARG A CA 20
ATOM 25248 C C . ARG A 1 55 ? 2.029 3.520 6.601 1.00 40.14 55 ARG A C 20
ATOM 25249 O O . ARG A 1 55 ? 2.660 2.462 6.639 1.00 42.44 55 ARG A O 20
ATOM 25270 N N . LEU A 1 56 ? 1.441 4.050 7.665 1.00 35.52 56 LEU A N 20
ATOM 25271 C CA . LEU A 1 56 ? 1.562 3.442 8.975 1.00 42.41 56 LEU A CA 20
ATOM 25272 C C . LEU A 1 56 ? 0.702 2.182 9.066 1.00 43.42 56 LEU A C 20
ATOM 25273 O O . LEU A 1 56 ? 1.065 1.219 9.742 1.00 74.55 56 LEU A O 20
ATOM 25289 N N . LEU A 1 57 ? -0.433 2.199 8.372 1.00 54.24 57 LEU A N 20
ATOM 25290 C CA . LEU A 1 57 ? -1.332 1.049 8.328 1.00 15.45 57 LEU A CA 20
ATOM 25291 C C . LEU A 1 57 ? -0.628 -0.160 7.725 1.00 54.24 57 LEU A C 20
ATOM 25292 O O . LEU A 1 57 ? -0.845 -1.297 8.149 1.00 13.51 57 LEU A O 20
ATOM 25308 N N . LEU A 1 58 ? 0.222 0.093 6.736 1.00 51.34 58 LEU A N 20
ATOM 25309 C CA . LEU A 1 58 ? 0.959 -0.973 6.074 1.00 32.15 58 LEU A CA 20
ATOM 25310 C C . LEU A 1 58 ? 1.898 -1.659 7.063 1.00 24.02 58 LEU A C 20
ATOM 25311 O O . LEU A 1 58 ? 2.048 -2.880 7.056 1.00 13.42 58 LEU A O 20
ATOM 25327 N N . ASP A 1 59 ? 2.490 -0.867 7.945 1.00 10.25 59 ASP A N 20
ATOM 25328 C CA . ASP A 1 59 ? 3.405 -1.385 8.957 1.00 73.40 59 ASP A CA 20
ATOM 25329 C C . ASP A 1 59 ? 2.681 -2.319 9.932 1.00 11.43 59 ASP A C 20
ATOM 25330 O O . ASP A 1 59 ? 3.283 -3.229 10.504 1.00 54.12 59 ASP A O 20
ATOM 25339 N N . LYS A 1 60 ? 1.374 -2.119 10.083 1.00 31.45 60 LYS A N 20
ATOM 25340 C CA . LYS A 1 60 ? 0.589 -2.869 11.032 1.00 64.54 60 LYS A CA 20
ATOM 25341 C C . LYS A 1 60 ? 0.293 -4.277 10.506 1.00 73.41 60 LYS A C 20
ATOM 25342 O O . LYS A 1 60 ? 0.255 -5.238 11.272 1.00 42.30 60 LYS A O 20
ATOM 25361 N N . ILE A 1 61 ? 0.076 -4.398 9.196 1.00 34.31 61 ILE A N 20
ATOM 25362 C CA . ILE A 1 61 ? -0.156 -5.710 8.583 1.00 63.21 61 ILE A CA 20
ATOM 25363 C C . ILE A 1 61 ? 1.161 -6.439 8.324 1.00 63.35 61 ILE A C 20
ATOM 25364 O O . ILE A 1 61 ? 1.173 -7.634 8.030 1.00 43.34 61 ILE A O 20
ATOM 25380 N N . GLY A 1 62 ? 2.267 -5.716 8.440 1.00 52.23 62 GLY A N 20
ATOM 25381 C CA . GLY A 1 62 ? 3.570 -6.332 8.288 1.00 15.13 62 GLY A CA 20
ATOM 25382 C C . GLY A 1 62 ? 4.249 -5.970 6.984 1.00 64.23 62 GLY A C 20
ATOM 25383 O O . GLY A 1 62 ? 5.166 -6.665 6.545 1.00 62.45 62 GLY A O 20
ATOM 25387 N N . PHE A 1 63 ? 3.796 -4.891 6.361 1.00 64.24 63 PHE A N 20
ATOM 25388 C CA . PHE A 1 63 ? 4.416 -4.401 5.139 1.00 74.12 63 PHE A CA 20
ATOM 25389 C C . PHE A 1 63 ? 5.705 -3.686 5.492 1.00 25.11 63 PHE A C 20
ATOM 25390 O O . PHE A 1 63 ? 5.696 -2.589 6.054 1.00 3.31 63 PHE A O 20
ATOM 25407 N N . VAL A 1 64 ? 6.812 -4.331 5.180 1.00 53.41 64 VAL A N 20
ATOM 25408 C CA . VAL A 1 64 ? 8.110 -3.820 5.544 1.00 75.35 64 VAL A CA 20
ATOM 25409 C C . VAL A 1 64 ? 8.548 -2.700 4.601 1.00 2.33 64 VAL A C 20
ATOM 25410 O O . VAL A 1 64 ? 8.469 -2.822 3.376 1.00 23.21 64 VAL A O 20
ATOM 25423 N N . TRP A 1 65 ? 8.990 -1.599 5.187 1.00 64.35 65 TRP A N 20
ATOM 25424 C CA . TRP A 1 65 ? 9.467 -0.457 4.423 1.00 33.13 65 TRP A CA 20
ATOM 25425 C C . TRP A 1 65 ? 10.977 -0.530 4.241 1.00 5.35 65 TRP A C 20
ATOM 25426 O O . TRP A 1 65 ? 11.624 0.469 3.921 1.00 42.41 65 TRP A O 20
ATOM 25447 N N . SER A 1 66 ? 11.514 -1.730 4.440 1.00 24.41 66 SER A N 20
ATOM 25448 C CA . SER A 1 66 ? 12.942 -1.993 4.320 1.00 4.52 66 SER A CA 20
ATOM 25449 C C . SER A 1 66 ? 13.729 -1.214 5.378 1.00 44.03 66 SER A C 20
ATOM 25450 O O . SER A 1 66 ? 13.148 -0.734 6.359 1.00 34.43 66 SER A O 20
ATOM 25458 N N . LEU A 1 67 ? 15.047 -1.126 5.182 1.00 50.11 67 LEU A N 20
ATOM 25459 C CA . LEU A 1 67 ? 15.951 -0.463 6.122 1.00 63.44 67 LEU A CA 20
ATOM 25460 C C . LEU A 1 67 ? 15.991 -1.233 7.446 1.00 50.32 67 LEU A C 20
ATOM 25461 O O . LEU A 1 67 ? 15.305 -2.247 7.605 1.00 41.43 67 LEU A O 20
ATOM 25477 N N . GLU A 1 68 ? 16.793 -0.773 8.394 1.00 50.43 68 GLU A N 20
ATOM 25478 C CA . GLU A 1 68 ? 16.916 -1.462 9.666 1.00 74.42 68 GLU A CA 20
ATOM 25479 C C . GLU A 1 68 ? 15.790 -1.064 10.612 1.00 22.44 68 GLU A C 20
ATOM 25480 O O . GLU A 1 68 ? 15.963 -0.225 11.498 1.00 5.10 68 GLU A O 20
ATOM 25492 N N . HIS A 1 69 ? 14.624 -1.647 10.392 1.00 43.34 69 HIS A N 20
ATOM 25493 C CA . HIS A 1 69 ? 13.508 -1.480 11.303 1.00 31.32 69 HIS A CA 20
ATOM 25494 C C . HIS A 1 69 ? 13.419 -2.681 12.222 1.00 72.43 69 HIS A C 20
ATOM 25495 O O . HIS A 1 69 ? 12.780 -3.680 11.893 1.00 1.24 69 HIS A O 20
ATOM 25510 N N . HIS A 1 70 ? 14.099 -2.603 13.352 1.00 31.43 70 HIS A N 20
ATOM 25511 C CA . HIS A 1 70 ? 14.068 -3.684 14.321 1.00 64.54 70 HIS A CA 20
ATOM 25512 C C . HIS A 1 70 ? 12.739 -3.655 15.061 1.00 5.23 70 HIS A C 20
ATOM 25513 O O . HIS A 1 70 ? 12.532 -2.835 15.954 1.00 52.14 70 HIS A O 20
ATOM 25528 N N . HIS A 1 71 ? 11.840 -4.542 14.667 1.00 34.33 71 HIS A N 20
ATOM 25529 C CA . HIS A 1 71 ? 10.477 -4.539 15.180 1.00 23.51 71 HIS A CA 20
ATOM 25530 C C . HIS A 1 71 ? 10.416 -5.219 16.546 1.00 45.43 71 HIS A C 20
ATOM 25531 O O . HIS A 1 71 ? 10.540 -6.438 16.650 1.00 63.10 71 HIS A O 20
ATOM 25546 N N . HIS A 1 72 ? 10.247 -4.418 17.589 1.00 22.14 72 HIS A N 20
ATOM 25547 C CA . HIS A 1 72 ? 10.174 -4.923 18.954 1.00 10.34 72 HIS A CA 20
ATOM 25548 C C . HIS A 1 72 ? 8.734 -5.298 19.302 1.00 4.43 72 HIS A C 20
ATOM 25549 O O . HIS A 1 72 ? 7.808 -4.529 19.041 1.00 4.23 72 HIS A O 20
ATOM 25564 N N . HIS A 1 73 ? 8.546 -6.478 19.881 1.00 31.55 73 HIS A N 20
ATOM 25565 C CA . HIS A 1 73 ? 7.209 -6.920 20.263 1.00 52.53 73 HIS A CA 20
ATOM 25566 C C . HIS A 1 73 ? 6.783 -6.254 21.562 1.00 21.51 73 HIS A C 20
ATOM 25567 O O . HIS A 1 73 ? 7.612 -5.952 22.421 1.00 31.20 73 HIS A O 20
ATOM 25582 N N . HIS A 1 74 ? 5.490 -6.025 21.696 1.00 54.02 74 HIS A N 20
ATOM 25583 C CA . HIS A 1 74 ? 4.937 -5.410 22.887 1.00 42.22 74 HIS A CA 20
ATOM 25584 C C . HIS A 1 74 ? 3.517 -5.921 23.112 1.00 61.24 74 HIS A C 20
ATOM 25585 O O . HIS A 1 74 ? 2.582 -5.421 22.455 1.00 37.83 74 HIS A O 20
#

B-factor: mean 38.94, std 18.77, range [0.02, 75.54]

Organism: Phocaeicola vulgatus (strain ATCC 8482 / DSM 1447 / JCM 5826 / CCUG 4940 / NBRC 14291 / NCTC 11154) (NCBI:txid435590)

Secondary structure (DSSP, 8-state):
----S-HHHHHHHHHHHHHHHHHSS-SS--SSHHHHHHHHHHHHHHHT---HHHHHHHHHHT------S-----

Foldseek 3Di:
DDDCDDCLVVQVVVVLLVCCLPVVEPCPDCDDSRNVCNVVVVCCVVVVNDDVVVVVVSVVSRNDPDDPDPDDDD

Solvent-accessible surface area: 6381 Å² total; per-residue (Å²): 236,130,136,98,177,106,25,126,56,102,94,6,33,93,60,1,102,74,46,0,194,140,134,148,33,12,122,167,25,110,57,57,68,2,6,35,39,25,122,72,25,109,104,33,107,163,126,60,122,27,71,116,110,15,88,86,58,2,58,150,34,31,20,78,45,62,162,77,145,163,132,142,182,213

CATH classification: 6.10.140.530